Protein AF-0000000082276725 (afdb_homodimer)

Structure (mmCIF, N/CA/C/O backbone):
data_AF-0000000082276725-model_v1
#
loop_
_entity.id
_entity.type
_entity.pdbx_description
1 polymer 'Aldo/keto reductase'
#
loop_
_atom_site.group_PDB
_atom_site.id
_atom_site.type_s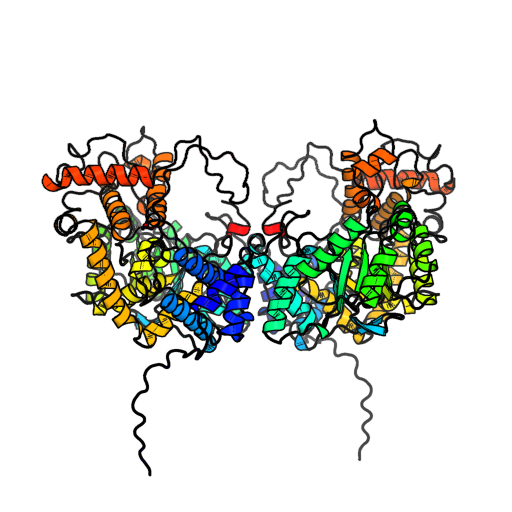ymbol
_atom_site.label_atom_id
_atom_site.label_alt_id
_atom_site.label_comp_id
_atom_site.label_asym_id
_atom_site.label_entity_id
_atom_site.label_seq_id
_atom_site.pdbx_PDB_ins_code
_atom_site.Cartn_x
_atom_site.Cartn_y
_atom_site.Cartn_z
_atom_site.occupancy
_atom_site.B_iso_or_equiv
_atom_site.auth_seq_id
_atom_site.auth_comp_id
_atom_site.auth_asym_id
_atom_site.auth_atom_id
_atom_site.pdbx_PDB_model_num
ATOM 1 N N . MET A 1 1 ? 6.664 -48.375 39.188 1 20.88 1 MET A N 1
ATOM 2 C CA . MET A 1 1 ? 7.383 -47.938 38 1 20.88 1 MET A CA 1
ATOM 3 C C . MET A 1 1 ? 6.457 -47.875 36.781 1 20.88 1 MET A C 1
ATOM 5 O O . MET A 1 1 ? 6.488 -48.781 35.938 1 20.88 1 MET A O 1
ATOM 9 N N . ALA A 1 2 ? 5.227 -47.5 36.938 1 23.36 2 ALA A N 1
ATOM 10 C CA . ALA A 1 2 ? 3.955 -47.844 36.312 1 23.36 2 ALA A CA 1
ATOM 11 C C . ALA A 1 2 ? 3.906 -47.344 34.875 1 23.36 2 ALA A C 1
ATOM 13 O O . ALA A 1 2 ? 4.137 -46.156 34.625 1 23.36 2 ALA A O 1
ATOM 14 N N . ASP A 1 3 ? 4.379 -48.094 33.844 1 21.98 3 ASP A N 1
ATOM 15 C CA . ASP A 1 3 ? 4.766 -48.031 32.438 1 21.98 3 ASP A CA 1
ATOM 16 C C . ASP A 1 3 ? 3.609 -47.531 31.578 1 21.98 3 ASP A C 1
ATOM 18 O O . ASP A 1 3 ? 2.744 -48.312 31.188 1 21.98 3 ASP A O 1
ATOM 22 N N . SER A 1 4 ? 2.773 -46.531 32.062 1 27.06 4 SER A N 1
ATOM 23 C CA . SER A 1 4 ? 1.475 -46.188 31.5 1 27.06 4 SER A CA 1
ATOM 24 C C . SER A 1 4 ? 1.601 -45.781 30.031 1 27.06 4 SER A C 1
ATOM 26 O O . SER A 1 4 ? 2.352 -44.844 29.703 1 27.06 4 SER A O 1
ATOM 28 N N . SER A 1 5 ? 1.504 -46.625 29.031 1 24.55 5 SER A N 1
ATOM 29 C CA . SER A 1 5 ? 1.634 -46.781 27.578 1 24.55 5 SER A CA 1
ATOM 30 C C . SER A 1 5 ? 0.781 -45.75 26.844 1 24.55 5 SER A C 1
ATOM 32 O O . SER A 1 5 ? -0.447 -45.75 26.953 1 24.55 5 SER A O 1
ATOM 34 N N . LEU A 1 6 ? 1.215 -44.438 26.703 1 26.31 6 LEU A N 1
ATOM 35 C CA . LEU A 1 6 ? 0.566 -43.25 26.141 1 26.31 6 LEU A CA 1
ATOM 36 C C . LEU A 1 6 ? 0.165 -43.5 24.688 1 26.31 6 LEU A C 1
ATOM 38 O O . LEU A 1 6 ? 1.023 -43.719 23.828 1 26.31 6 LEU A O 1
ATOM 42 N N . GLN A 1 7 ? -0.916 -44.25 24.406 1 28.16 7 GLN A N 1
ATOM 43 C CA . GLN A 1 7 ? -1.457 -44.562 23.094 1 28.16 7 GLN A CA 1
ATOM 44 C C . GLN A 1 7 ? -1.623 -43.281 22.25 1 28.16 7 GLN A C 1
ATOM 46 O O . GLN A 1 7 ? -2.059 -42.25 22.75 1 28.16 7 GLN A O 1
ATOM 51 N N . PRO A 1 8 ? -1.004 -43.094 21.016 1 29.62 8 PRO A N 1
ATOM 52 C CA . PRO A 1 8 ? -0.753 -41.906 20.203 1 29.62 8 PRO A CA 1
ATOM 53 C C . PRO A 1 8 ? -2.031 -41.125 19.859 1 29.62 8 PRO A C 1
ATOM 55 O O . PRO A 1 8 ? -2.984 -41.719 19.344 1 29.62 8 PRO A O 1
ATOM 58 N N . SER A 1 9 ? -2.545 -40.125 20.719 1 27.19 9 SER A N 1
ATOM 59 C CA . SER A 1 9 ? -3.748 -39.312 20.859 1 27.19 9 SER A CA 1
ATOM 60 C C . SER A 1 9 ? -4.09 -38.594 19.547 1 27.19 9 SER A C 1
ATOM 62 O O . SER A 1 9 ? -3.197 -38.25 18.781 1 27.19 9 SER A O 1
ATOM 64 N N . ASP A 1 10 ? -5.293 -38.812 18.875 1 29.75 10 ASP A N 1
ATOM 65 C CA . ASP A 1 10 ? -6.043 -38.219 17.766 1 29.75 10 ASP A CA 1
ATOM 66 C C . ASP A 1 10 ? -5.836 -36.719 17.672 1 29.75 10 ASP A C 1
ATOM 68 O O . ASP A 1 10 ? -5.902 -36.031 18.688 1 29.75 10 ASP A O 1
ATOM 72 N N . PRO A 1 11 ? -5.105 -36.188 16.781 1 32.94 11 PRO A N 1
ATOM 73 C CA . PRO A 1 11 ? -4.863 -34.75 16.781 1 32.94 11 PRO A CA 1
ATOM 74 C C . PRO A 1 11 ? -6.094 -33.938 17.203 1 32.94 11 PRO A C 1
ATOM 76 O O . PRO A 1 11 ? -7.207 -34.219 16.766 1 32.94 11 PRO A O 1
ATOM 79 N N . LYS A 1 12 ? -6.23 -33.344 18.375 1 32.31 12 LYS A N 1
ATOM 80 C CA . LYS A 1 12 ? -7.246 -32.656 19.141 1 32.31 12 LYS A CA 1
ATOM 81 C C . LYS A 1 12 ? -8.039 -31.688 18.266 1 32.31 12 LYS A C 1
ATOM 83 O O . LYS A 1 12 ? -7.504 -30.688 17.797 1 32.31 12 LYS A O 1
ATOM 88 N N . ARG A 1 13 ? -9.094 -32.156 17.297 1 37.78 13 ARG A N 1
ATOM 89 C CA . ARG A 1 13 ? -10.156 -31.297 16.797 1 37.78 13 ARG A CA 1
ATOM 90 C C . ARG A 1 13 ? -10.43 -30.156 17.766 1 37.78 13 ARG A C 1
ATOM 92 O O . ARG A 1 13 ? -10.594 -30.375 18.969 1 37.78 13 ARG A O 1
ATOM 99 N N . LEU A 1 14 ? -9.984 -29.016 17.406 1 42.53 14 LEU A N 1
ATOM 100 C CA . LEU A 1 14 ? -10.312 -27.844 18.219 1 42.53 14 LEU A CA 1
ATOM 101 C C . LEU A 1 14 ? -11.758 -27.906 18.703 1 42.53 14 LEU A C 1
ATOM 103 O O . LEU A 1 14 ? -12.688 -27.906 17.891 1 42.53 14 LEU A O 1
ATOM 107 N N . LYS A 1 15 ? -12.086 -28.734 19.594 1 42.56 15 LYS A N 1
ATOM 108 C CA . LYS A 1 15 ? -13.414 -28.734 20.203 1 42.56 15 LYS A CA 1
ATOM 109 C C . LYS A 1 15 ? -13.789 -27.328 20.688 1 42.56 15 LYS A C 1
ATOM 111 O O . LYS A 1 15 ? -13.211 -26.828 21.656 1 42.56 15 LYS A O 1
ATOM 116 N N . ILE A 1 16 ? -13.961 -26.328 19.734 1 52.94 16 ILE A N 1
ATOM 117 C CA . ILE A 1 16 ? -14.633 -25.156 20.281 1 52.94 16 ILE A CA 1
ATOM 118 C C . ILE A 1 16 ? -15.922 -25.578 20.984 1 52.94 16 ILE A C 1
ATOM 120 O O . ILE A 1 16 ? -16.906 -25.922 20.328 1 52.94 16 ILE A O 1
ATOM 124 N N . SER A 1 17 ? -15.867 -26.297 22.016 1 56.5 17 SER A N 1
ATOM 125 C CA . SER A 1 17 ? -16.969 -26.812 22.812 1 56.5 17 SER A CA 1
ATOM 126 C C . SER A 1 17 ? -18 -25.734 23.109 1 56.5 17 SER A C 1
ATOM 128 O O . SER A 1 17 ? -17.641 -24.625 23.531 1 56.5 17 SER A O 1
ATOM 130 N N . GLY A 1 18 ? -19.125 -25.875 22.578 1 69 18 GLY A N 1
ATOM 131 C CA . GLY A 1 18 ? -20.359 -25.234 23.016 1 69 18 GLY A CA 1
ATOM 132 C C . GLY A 1 18 ? -20.828 -24.141 22.078 1 69 18 GLY A C 1
ATOM 133 O O . GLY A 1 18 ? -21.922 -23.594 22.266 1 69 18 GLY A O 1
ATOM 134 N N . ILE A 1 19 ? -19.891 -23.797 21.031 1 84.25 19 ILE A N 1
ATOM 135 C CA . ILE A 1 19 ? -20.359 -22.75 20.141 1 84.25 19 ILE A CA 1
ATOM 136 C C . ILE A 1 19 ? -20.906 -23.359 18.859 1 84.25 19 ILE A C 1
ATOM 138 O O . ILE A 1 19 ? -20.234 -24.203 18.234 1 84.25 19 ILE A O 1
ATOM 142 N N . ASP A 1 20 ? -22.062 -23.109 18.516 1 94.12 20 ASP A N 1
ATOM 143 C CA . ASP A 1 20 ? -22.578 -23.422 17.203 1 94.12 20 ASP A CA 1
ATOM 144 C C . ASP A 1 20 ? -22 -22.5 16.141 1 94.12 20 ASP A C 1
ATOM 146 O O . ASP A 1 20 ? -22.438 -21.359 15.984 1 94.12 20 ASP A O 1
ATOM 150 N N . LEU A 1 21 ? -21.031 -23.016 15.344 1 96.06 21 LEU A N 1
ATOM 151 C CA . LEU A 1 21 ? -20.266 -22.203 14.406 1 96.06 21 LEU A CA 1
ATOM 152 C C . LEU A 1 21 ? -21.172 -21.625 13.32 1 96.06 21 LEU A C 1
ATOM 154 O O . LEU A 1 21 ? -20.969 -20.516 12.836 1 96.06 21 LEU A O 1
ATOM 158 N N . VAL A 1 22 ? -22.156 -22.422 12.898 1 96.31 22 VAL A N 1
ATOM 159 C CA . VAL A 1 22 ? -23.031 -21.969 11.828 1 96.31 22 VAL A CA 1
ATOM 160 C C . VAL A 1 22 ? -23.891 -20.812 12.312 1 96.31 22 VAL A C 1
ATOM 162 O O . VAL A 1 22 ? -24.016 -19.797 11.625 1 96.31 22 VAL A O 1
ATOM 165 N N . ASP A 1 23 ? -24.391 -20.922 13.477 1 96.44 23 ASP A N 1
ATOM 166 C CA . ASP A 1 23 ? -25.188 -19.859 14.062 1 96.44 23 ASP A CA 1
ATOM 167 C C . ASP A 1 23 ? -24.344 -18.609 14.289 1 96.44 23 ASP A C 1
ATOM 169 O O . ASP A 1 23 ? -24.797 -17.484 14.062 1 96.44 23 ASP A O 1
ATOM 173 N N . LEU A 1 24 ? -23.188 -18.828 14.82 1 97.19 24 LEU A N 1
ATOM 174 C CA . LEU A 1 24 ? -22.281 -17.703 15.023 1 97.19 24 LEU A CA 1
ATOM 175 C C . LEU A 1 24 ? -22 -16.984 13.711 1 97.19 24 LEU A C 1
ATOM 177 O O . LEU A 1 24 ? -22.062 -15.758 13.648 1 97.19 24 LEU A O 1
ATOM 181 N N . ALA A 1 25 ? -21.672 -17.75 12.648 1 97.56 25 ALA A N 1
ATOM 182 C CA . ALA A 1 25 ? -21.359 -17.188 11.336 1 97.56 25 ALA A CA 1
ATOM 183 C C . ALA A 1 25 ? -22.547 -16.375 10.805 1 97.56 25 ALA A C 1
ATOM 185 O O . ALA A 1 25 ? -22.359 -15.258 10.312 1 97.56 25 ALA A O 1
ATOM 186 N N . LYS A 1 26 ? -23.75 -16.891 10.906 1 97.25 26 LYS A N 1
ATOM 187 C CA . LYS A 1 26 ? -24.953 -16.219 10.445 1 97.25 26 LYS A CA 1
ATOM 188 C C . LYS A 1 26 ? -25.172 -14.914 11.219 1 97.25 26 LYS A C 1
ATOM 190 O O . LYS A 1 26 ? -25.562 -13.898 10.633 1 97.25 26 LYS A O 1
ATOM 195 N N . ASN A 1 27 ? -24.906 -14.938 12.508 1 97.19 27 ASN A N 1
ATOM 196 C CA . ASN A 1 27 ? -25.047 -13.742 13.336 1 97.19 27 ASN A CA 1
ATOM 197 C C . ASN A 1 27 ? -24.031 -12.672 12.938 1 97.19 27 ASN A C 1
ATOM 199 O O . ASN A 1 27 ? -24.375 -11.492 12.883 1 97.19 27 ASN A O 1
ATOM 203 N N . CYS A 1 28 ? -22.797 -13.094 12.727 1 96.94 28 CYS A N 1
ATOM 204 C CA . CYS A 1 28 ? -21.75 -12.164 12.344 1 96.94 28 CYS A CA 1
ATOM 205 C C . CYS A 1 28 ? -22.078 -11.484 11.016 1 96.94 28 CYS A C 1
ATOM 207 O O . CYS A 1 28 ? -21.938 -10.266 10.883 1 96.94 28 CYS A O 1
ATOM 209 N N . VAL A 1 29 ? -22.531 -12.297 10.031 1 96.19 29 VAL A N 1
ATOM 210 C CA . VAL A 1 29 ? -22.875 -11.773 8.711 1 96.19 29 VAL A CA 1
ATOM 211 C C . VAL A 1 29 ? -24.109 -10.891 8.797 1 96.19 29 VAL A C 1
ATOM 213 O O . VAL A 1 29 ? -24.188 -9.844 8.148 1 96.19 29 VAL A O 1
ATOM 216 N N . GLY A 1 30 ? -25.078 -11.289 9.594 1 96 30 GLY A N 1
ATOM 217 C CA . GLY A 1 30 ? -26.281 -10.5 9.781 1 96 30 GLY A CA 1
ATOM 218 C C . GLY A 1 30 ? -26.016 -9.141 10.414 1 96 30 GLY A C 1
ATOM 219 O O . GLY A 1 30 ? -26.641 -8.148 10.039 1 96 30 GLY A O 1
ATOM 220 N N . ARG A 1 31 ? -25.094 -9.047 11.305 1 94.25 31 ARG A N 1
ATOM 221 C CA . ARG A 1 31 ? -24.781 -7.82 12.023 1 94.25 31 ARG A CA 1
ATOM 222 C C . ARG A 1 31 ? -23.969 -6.863 11.156 1 94.25 31 ARG A C 1
ATOM 224 O O . ARG A 1 31 ? -24.078 -5.645 11.297 1 94.25 31 ARG A O 1
ATOM 231 N N . HIS A 1 32 ? -23.141 -7.449 10.289 1 94.81 32 HIS A N 1
ATOM 232 C CA . HIS A 1 32 ? -22.219 -6.633 9.516 1 94.81 32 HIS A CA 1
ATOM 233 C C . HIS A 1 32 ? -22.234 -7.027 8.039 1 94.81 32 HIS A C 1
ATOM 235 O O . HIS A 1 32 ? -21.188 -7.324 7.465 1 94.81 32 HIS A O 1
ATOM 241 N N . PRO A 1 33 ? -23.375 -6.957 7.434 1 90.88 33 PRO A N 1
ATOM 242 C CA . PRO A 1 33 ? -23.484 -7.48 6.07 1 90.88 33 PRO A CA 1
ATOM 243 C C . PRO A 1 33 ? -22.578 -6.746 5.082 1 90.88 33 PRO A C 1
ATOM 245 O O . PRO A 1 33 ? -22.234 -7.293 4.031 1 90.88 33 PRO A O 1
ATOM 248 N N . ASP A 1 34 ? -22.125 -5.547 5.453 1 91.38 34 ASP A N 1
ATOM 249 C CA . ASP A 1 34 ? -21.391 -4.734 4.484 1 91.38 34 ASP A CA 1
ATOM 250 C C . ASP A 1 34 ? -19.953 -4.504 4.938 1 91.38 34 ASP A C 1
ATOM 252 O O . ASP A 1 34 ? -19.328 -3.521 4.543 1 91.38 34 ASP A O 1
ATOM 256 N N . SER A 1 35 ? -19.422 -5.414 5.773 1 93.38 35 SER A N 1
ATOM 257 C CA . SER A 1 35 ? -18.062 -5.281 6.258 1 93.38 35 SER A CA 1
ATOM 258 C C . SER A 1 35 ? -17.422 -6.645 6.484 1 93.38 35 SER A C 1
ATOM 260 O O . SER A 1 35 ? -17.625 -7.266 7.531 1 93.38 35 SER A O 1
ATOM 262 N N . ASP A 1 36 ? -16.5 -7.004 5.551 1 93.75 36 ASP A N 1
ATOM 263 C CA . ASP A 1 36 ? -15.805 -8.273 5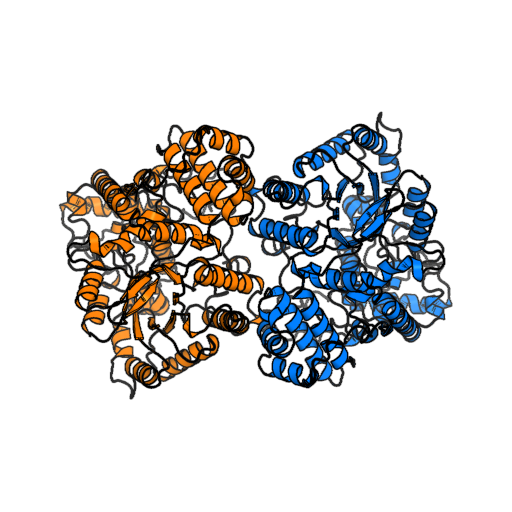.695 1 93.75 36 ASP A CA 1
ATOM 264 C C . ASP A 1 36 ? -14.914 -8.273 6.934 1 93.75 36 ASP A C 1
ATOM 266 O O . ASP A 1 36 ? -14.82 -9.281 7.637 1 93.75 36 ASP A O 1
ATOM 270 N N . ILE A 1 37 ? -14.32 -7.129 7.219 1 93.75 37 ILE A N 1
ATOM 271 C CA . ILE A 1 37 ? -13.414 -7.02 8.359 1 93.75 37 ILE A CA 1
ATOM 272 C C . ILE A 1 37 ? -14.195 -7.188 9.656 1 93.75 37 ILE A C 1
ATOM 274 O O . ILE A 1 37 ? -13.789 -7.934 10.547 1 93.75 37 ILE A O 1
ATOM 278 N N . GLU A 1 38 ? -15.375 -6.539 9.758 1 94.56 38 GLU A N 1
ATOM 279 C CA . GLU A 1 38 ? -16.156 -6.613 10.984 1 94.56 38 GLU A CA 1
ATOM 280 C C . GLU A 1 38 ? -16.781 -8 11.164 1 94.56 38 GLU A C 1
ATOM 282 O O . GLU A 1 38 ? -16.922 -8.484 12.289 1 94.56 38 GLU A O 1
ATOM 287 N N . ILE A 1 39 ? -17.141 -8.648 10.023 1 96.31 39 ILE A N 1
ATOM 288 C CA . ILE A 1 39 ? -17.578 -10.031 10.086 1 96.31 39 ILE A CA 1
ATOM 289 C C . ILE A 1 39 ? -16.469 -10.906 10.688 1 96.31 39 ILE A C 1
ATOM 291 O O . ILE A 1 39 ? -16.719 -11.68 11.609 1 96.31 39 ILE A O 1
ATOM 295 N N . ALA A 1 40 ? -15.25 -10.719 10.18 1 96.75 40 ALA A N 1
ATOM 296 C CA . ALA A 1 40 ? -14.109 -11.5 10.648 1 96.75 40 ALA A CA 1
ATOM 297 C C . ALA A 1 40 ? -13.844 -11.258 12.133 1 96.75 40 ALA A C 1
ATOM 299 O O . ALA A 1 40 ? -13.641 -12.195 12.898 1 96.75 40 ALA A O 1
ATOM 300 N N . LEU A 1 41 ? -13.875 -9.969 12.555 1 95.12 41 LEU A N 1
ATOM 301 C CA . LEU A 1 41 ? -13.594 -9.609 13.945 1 95.12 41 LEU A CA 1
ATOM 302 C C . LEU A 1 41 ? -14.633 -10.219 14.883 1 95.12 41 LEU A C 1
ATOM 304 O O . LEU A 1 41 ? -14.281 -10.789 15.914 1 95.12 41 LEU A O 1
ATOM 308 N N . ALA A 1 42 ? -15.93 -10.117 14.523 1 95.62 42 ALA A N 1
ATOM 309 C CA . ALA A 1 42 ? -17 -10.703 15.328 1 95.62 42 ALA A CA 1
ATOM 310 C C . ALA A 1 42 ? -16.844 -12.219 15.422 1 95.62 42 ALA A C 1
ATOM 312 O O . ALA A 1 42 ? -17.078 -12.805 16.484 1 95.62 42 ALA A O 1
ATOM 313 N N . PHE A 1 43 ? -16.438 -12.891 14.32 1 96.62 43 PHE A N 1
ATOM 314 C CA . PHE A 1 43 ? -16.312 -14.344 14.234 1 96.62 43 PHE A CA 1
ATOM 315 C C . PHE A 1 43 ? -15.117 -14.828 15.047 1 96.62 43 PHE A C 1
ATOM 317 O O . PHE A 1 43 ? -15.234 -15.75 15.852 1 96.62 43 PHE A O 1
ATOM 324 N N . VAL A 1 44 ? -13.945 -14.141 14.93 1 95.94 44 VAL A N 1
ATOM 325 C CA . VAL A 1 44 ? -12.727 -14.633 15.555 1 95.94 44 VAL A CA 1
ATOM 326 C C . VAL A 1 44 ? -12.734 -14.305 17.047 1 95.94 44 VAL A C 1
ATOM 328 O O . VAL A 1 44 ? -12.172 -15.047 17.859 1 95.94 44 VAL A O 1
ATOM 331 N N . LYS A 1 45 ? -13.398 -13.227 17.422 1 93.06 45 LYS A N 1
ATOM 332 C CA . LYS A 1 45 ? -13.516 -12.891 18.844 1 93.06 45 LYS A CA 1
ATOM 333 C C . LYS A 1 45 ? -14.094 -14.062 19.641 1 93.06 45 LYS A C 1
ATOM 335 O O . LYS A 1 45 ? -13.719 -14.281 20.781 1 93.06 45 LYS A O 1
ATOM 340 N N . GLU A 1 46 ? -15.008 -14.836 19.016 1 94.19 46 GLU A N 1
ATOM 341 C CA . GLU A 1 46 ? -15.703 -15.93 19.688 1 94.19 46 GLU A CA 1
ATOM 342 C C . GLU A 1 46 ? -15.008 -17.266 19.438 1 94.19 46 GLU A C 1
ATOM 344 O O . GLU A 1 46 ? -15.273 -18.25 20.125 1 94.19 46 GLU A O 1
ATOM 349 N N . THR A 1 47 ? -14.102 -17.328 18.469 1 94.94 47 THR A N 1
ATOM 350 C CA . THR A 1 47 ? -13.516 -18.625 18.109 1 94.94 47 THR A CA 1
ATOM 351 C C . THR A 1 47 ? -12.016 -18.625 18.375 1 94.94 47 THR A C 1
ATOM 353 O O . THR A 1 47 ? -11.508 -19.484 19.094 1 94.94 47 THR A O 1
ATOM 356 N N . VAL A 1 48 ? -11.258 -17.609 17.797 1 94.31 48 VAL A N 1
ATOM 357 C CA . VAL A 1 48 ? -9.82 -17.469 17.938 1 94.31 48 VAL A CA 1
ATOM 358 C C . VAL A 1 48 ? -9.477 -16 18.234 1 94.31 48 VAL A C 1
ATOM 360 O O . VAL A 1 48 ? -8.875 -15.32 17.406 1 94.31 48 VAL A O 1
ATOM 363 N N . PRO A 1 49 ? -9.719 -15.586 19.453 1 91.44 49 PRO A N 1
ATOM 364 C CA . PRO A 1 49 ? -9.594 -14.164 19.797 1 91.44 49 PRO A CA 1
ATOM 365 C C . PRO A 1 49 ? -8.219 -13.594 19.469 1 91.44 49 PRO A C 1
ATOM 367 O O . PRO A 1 49 ? -8.109 -12.422 19.109 1 91.44 49 PRO A O 1
ATOM 370 N N . GLN A 1 50 ? -7.199 -14.391 19.484 1 90.62 50 GLN A N 1
ATOM 371 C CA . GLN A 1 50 ? -5.844 -13.922 19.219 1 90.62 50 GLN A CA 1
ATOM 372 C C . GLN A 1 50 ? -5.684 -13.5 17.766 1 90.62 50 GLN A C 1
ATOM 374 O O . GLN A 1 50 ? -4.77 -12.75 17.422 1 90.62 50 GLN A O 1
ATOM 379 N N . PHE A 1 51 ? -6.59 -13.961 16.906 1 94 51 PHE A N 1
ATOM 380 C CA . PHE A 1 51 ? -6.484 -13.672 15.484 1 94 51 PHE A CA 1
ATOM 381 C C . PHE A 1 51 ? -6.945 -12.258 15.172 1 94 51 PHE A C 1
ATOM 383 O O . PHE A 1 51 ? -6.684 -11.734 14.086 1 94 51 PHE A O 1
ATOM 390 N N . ALA A 1 52 ? -7.594 -11.539 16.109 1 92.38 52 ALA A N 1
ATOM 391 C CA . ALA A 1 52 ? -8.117 -10.188 15.922 1 92.38 52 ALA A CA 1
ATOM 392 C C . ALA A 1 52 ? -6.98 -9.188 15.703 1 92.38 52 ALA A C 1
ATOM 394 O O . ALA A 1 52 ? -7.191 -8.109 15.148 1 92.38 52 ALA A O 1
ATOM 395 N N . LYS A 1 53 ? -5.785 -9.578 16.125 1 89.31 53 LYS A N 1
ATOM 396 C CA . LYS A 1 53 ? -4.648 -8.664 16.016 1 89.31 53 LYS A CA 1
ATOM 397 C C . LYS A 1 53 ? -3.979 -8.773 14.656 1 89.31 53 LYS A C 1
ATOM 399 O O . LYS A 1 53 ? -3.059 -8.008 14.352 1 89.31 53 LYS A O 1
ATOM 404 N N . GLU A 1 54 ? -4.426 -9.703 13.859 1 91.44 54 GLU A N 1
ATOM 405 C CA . GLU A 1 54 ? -3.783 -9.938 12.57 1 91.44 54 GLU A CA 1
ATOM 406 C C . GLU A 1 54 ? -4.105 -8.828 11.578 1 91.44 54 GLU A C 1
ATOM 408 O O . GLU A 1 54 ? -4.941 -7.965 11.852 1 91.44 54 GLU A O 1
ATOM 413 N N . SER A 1 55 ? -3.414 -8.836 10.492 1 90.88 55 SER A N 1
ATOM 414 C CA . SER A 1 55 ? -3.568 -7.789 9.492 1 90.88 55 SER A CA 1
ATOM 415 C C . SER A 1 55 ? -4.988 -7.766 8.93 1 90.88 55 SER A C 1
ATOM 417 O O . SER A 1 55 ? -5.668 -8.797 8.906 1 90.88 55 SER A O 1
ATOM 419 N N . ASN A 1 56 ? -5.43 -6.637 8.414 1 90.62 56 ASN A N 1
ATOM 420 C CA . ASN A 1 56 ? -6.754 -6.512 7.812 1 90.62 56 ASN A CA 1
ATOM 421 C C . ASN A 1 56 ? -6.867 -7.332 6.531 1 90.62 56 ASN A C 1
ATOM 423 O O . ASN A 1 56 ? -7.957 -7.773 6.168 1 90.62 56 ASN A O 1
ATOM 427 N N . ASP A 1 57 ? -5.727 -7.613 5.852 1 90.81 57 ASP A N 1
ATOM 428 C CA . ASP A 1 57 ? -5.75 -8.539 4.723 1 90.81 57 ASP A CA 1
ATOM 429 C C . ASP A 1 57 ? -6.273 -9.906 5.145 1 90.81 57 ASP A C 1
ATOM 431 O O . ASP A 1 57 ? -7.109 -10.5 4.453 1 90.81 57 ASP A O 1
ATOM 435 N N . ARG A 1 58 ? -5.773 -10.336 6.25 1 93.69 58 ARG A N 1
ATOM 436 C CA . ARG A 1 58 ? -6.184 -11.641 6.762 1 93.69 58 ARG A CA 1
ATOM 437 C C . ARG A 1 58 ? -7.637 -11.609 7.223 1 93.69 58 ARG A C 1
ATOM 439 O O . ARG A 1 58 ? -8.398 -12.539 6.941 1 93.69 58 ARG A O 1
ATOM 446 N N . LEU A 1 59 ? -7.984 -10.547 7.898 1 94.19 59 LEU A N 1
ATOM 447 C CA . LEU A 1 59 ? -9.352 -10.43 8.391 1 94.19 59 LEU A CA 1
ATOM 448 C C . LEU A 1 59 ? -10.352 -10.391 7.238 1 94.19 59 LEU A C 1
ATOM 450 O O . LEU A 1 59 ? -11.414 -11.008 7.309 1 94.19 59 LEU A O 1
ATOM 454 N N . VAL A 1 60 ? -10 -9.719 6.184 1 93 60 VAL A N 1
ATOM 455 C CA . VAL A 1 60 ? -10.875 -9.648 5.016 1 93 60 VAL A CA 1
ATOM 456 C C . VAL A 1 60 ? -11.07 -11.047 4.434 1 93 60 VAL A C 1
ATOM 458 O O . VAL A 1 60 ? -12.188 -11.422 4.074 1 93 60 VAL A O 1
ATOM 461 N N . LYS A 1 61 ? -9.953 -11.82 4.32 1 92.75 61 LYS A N 1
ATOM 462 C CA . LYS A 1 61 ? -10.047 -13.172 3.787 1 92.75 61 LYS A CA 1
ATOM 463 C C . LYS A 1 61 ? -11 -14.031 4.625 1 92.75 61 LYS A C 1
ATOM 465 O O . LYS A 1 61 ? -11.844 -14.742 4.082 1 92.75 61 LYS A O 1
ATOM 470 N N . VAL A 1 62 ? -10.891 -13.922 5.938 1 94.94 62 VAL A N 1
ATOM 471 C CA . VAL A 1 62 ? -11.742 -14.68 6.844 1 94.94 62 VAL A CA 1
ATOM 472 C C . VAL A 1 62 ? -13.188 -14.211 6.695 1 94.94 62 VAL A C 1
ATOM 474 O O . VAL A 1 62 ? -14.102 -15.031 6.555 1 94.94 62 VAL A O 1
ATOM 477 N N . GLY A 1 63 ? -13.398 -12.891 6.738 1 94.75 63 GLY A N 1
ATOM 478 C CA . GLY A 1 63 ? -14.734 -12.352 6.605 1 94.75 63 GLY A CA 1
ATOM 479 C C . GLY A 1 63 ? -15.422 -12.758 5.312 1 94.75 63 GLY A C 1
ATOM 480 O O . GLY A 1 63 ? -16.594 -13.125 5.312 1 94.75 63 GLY A O 1
ATOM 481 N N . ARG A 1 64 ? -14.734 -12.773 4.211 1 91.38 64 ARG A N 1
ATOM 482 C CA . ARG A 1 64 ? -15.266 -13.141 2.906 1 91.38 64 ARG A CA 1
ATOM 483 C C . ARG A 1 64 ? -15.664 -14.617 2.877 1 91.38 64 ARG A C 1
ATOM 485 O O . ARG A 1 64 ? -16.688 -14.977 2.303 1 91.38 64 ARG A O 1
ATOM 492 N N . ASN A 1 65 ? -14.734 -15.391 3.389 1 92.62 65 ASN A N 1
ATOM 493 C CA . ASN A 1 65 ? -15.047 -16.812 3.422 1 92.62 65 ASN A CA 1
ATOM 494 C C . ASN A 1 65 ? -16.297 -17.094 4.246 1 92.62 65 ASN A C 1
ATOM 496 O O . ASN A 1 65 ? -17.188 -17.812 3.799 1 92.62 65 ASN A O 1
ATOM 500 N N . VAL A 1 66 ? -16.391 -16.5 5.473 1 94.75 66 VAL A N 1
ATOM 501 C CA . VAL A 1 66 ? -17.547 -16.688 6.348 1 94.75 66 VAL A CA 1
ATOM 502 C C . VAL A 1 66 ? -18.812 -16.188 5.652 1 94.75 66 VAL A C 1
ATOM 504 O O . VAL A 1 66 ? -19.844 -16.875 5.641 1 94.75 66 VAL A O 1
ATOM 507 N N . LYS A 1 67 ? -18.703 -15.062 5.09 1 92.81 67 LYS A N 1
ATOM 508 C CA . LYS A 1 67 ? -19.828 -14.453 4.395 1 92.81 67 LYS A CA 1
ATOM 509 C C . LYS A 1 67 ? -20.297 -15.328 3.232 1 92.81 67 LYS A C 1
ATOM 511 O O . LYS A 1 67 ? -21.5 -15.547 3.055 1 92.81 67 LYS A O 1
ATOM 516 N N . SER A 1 68 ? -19.344 -15.859 2.453 1 88.38 68 SER A N 1
ATOM 517 C CA . SER A 1 68 ? -19.672 -16.703 1.303 1 88.38 68 SER A CA 1
ATOM 518 C C . SER A 1 68 ? -20.375 -17.984 1.734 1 88.38 68 SER A C 1
ATOM 520 O O . SER A 1 68 ? -21.312 -18.422 1.085 1 88.38 68 SER A O 1
ATOM 522 N N . LEU A 1 69 ? -19.953 -18.531 2.783 1 92.19 69 LEU A N 1
ATOM 523 C CA . LEU A 1 69 ? -20.531 -19.766 3.291 1 92.19 69 LEU A CA 1
ATOM 524 C C . LEU A 1 69 ? -21.969 -19.531 3.744 1 92.19 69 LEU A C 1
ATOM 526 O O . LEU A 1 69 ? -22.859 -20.328 3.438 1 92.19 69 LEU A O 1
ATOM 530 N N . VAL A 1 70 ? -22.156 -18.422 4.43 1 93.56 70 VAL A N 1
ATOM 531 C CA . VAL A 1 70 ? -23.484 -18.109 4.941 1 93.56 70 VAL A CA 1
ATOM 532 C C . VAL A 1 70 ? -24.422 -17.797 3.779 1 93.56 70 VAL A C 1
ATOM 534 O O . VAL A 1 70 ? -25.578 -18.266 3.764 1 93.56 70 VAL A O 1
ATOM 537 N N . ARG A 1 71 ? -23.969 -17.094 2.809 1 88.25 71 ARG A N 1
ATOM 538 C CA . ARG A 1 71 ? -24.781 -16.75 1.649 1 88.25 71 ARG A CA 1
ATOM 539 C C . ARG A 1 71 ? -25.156 -17.984 0.847 1 88.25 71 ARG A C 1
ATOM 541 O O . ARG A 1 71 ? -26.297 -18.125 0.4 1 88.25 71 ARG A O 1
ATOM 548 N N . ASN A 1 72 ? -24.203 -18.828 0.623 1 86.38 72 ASN A N 1
ATOM 549 C CA . ASN A 1 72 ? -24.453 -20.062 -0.113 1 86.38 72 ASN A CA 1
ATOM 550 C C . ASN A 1 72 ? -25.453 -20.953 0.622 1 86.38 72 ASN A C 1
ATOM 552 O O . ASN A 1 72 ? -26.281 -21.609 -0.007 1 86.38 72 ASN A O 1
ATOM 556 N N . ASP A 1 73 ? -25.297 -21 1.854 1 87.69 73 ASP A N 1
ATOM 557 C CA . ASP A 1 73 ? -26.172 -21.828 2.67 1 87.69 73 ASP A CA 1
ATOM 558 C C . ASP A 1 73 ? -27.609 -21.312 2.605 1 87.69 73 ASP A C 1
ATOM 560 O O . ASP A 1 73 ? -28.562 -22.094 2.703 1 87.69 73 ASP A O 1
ATOM 564 N N . ALA A 1 74 ? -27.734 -20.047 2.412 1 86.19 74 ALA A N 1
ATOM 565 C CA . ALA A 1 74 ? -29.047 -19.422 2.391 1 86.19 74 ALA A CA 1
ATOM 566 C C . ALA A 1 74 ? -29.672 -19.5 1.002 1 86.19 74 ALA A C 1
ATOM 568 O O . ALA A 1 74 ? -30.891 -19.297 0.846 1 86.19 74 ALA A O 1
ATOM 569 N N . ASP A 1 75 ? -28.938 -19.812 -0.018 1 83.56 75 ASP A N 1
ATOM 570 C CA . ASP A 1 75 ? -29.422 -19.828 -1.394 1 83.56 75 ASP A CA 1
ATOM 571 C C . ASP A 1 75 ? -30.047 -21.188 -1.737 1 83.56 75 ASP A C 1
ATOM 573 O O . ASP A 1 75 ? -29.344 -22.188 -1.855 1 83.56 75 ASP A O 1
ATOM 577 N N . PRO A 1 76 ? -31.297 -21.203 -1.992 1 80.38 76 PRO A N 1
ATOM 578 C CA . PRO A 1 76 ? -31.953 -22.484 -2.307 1 80.38 76 PRO A CA 1
ATOM 579 C C . PRO A 1 76 ? -31.516 -23.047 -3.656 1 80.38 76 PRO A C 1
ATOM 581 O O . PRO A 1 76 ? -31.578 -24.266 -3.871 1 80.38 76 PRO A O 1
ATOM 584 N N . ASP A 1 77 ? -31.047 -22.25 -4.484 1 77.94 77 ASP A N 1
ATOM 585 C CA . ASP A 1 77 ? -30.609 -22.688 -5.812 1 77.94 77 ASP A CA 1
ATOM 586 C C . ASP A 1 77 ? -29.094 -22.859 -5.863 1 77.94 77 ASP A C 1
ATOM 588 O O . ASP A 1 77 ? -28.531 -23.109 -6.93 1 77.94 77 ASP A O 1
ATOM 592 N N . GLY A 1 78 ? -28.578 -22.797 -4.641 1 79 78 GLY A N 1
ATOM 593 C CA . GLY A 1 78 ? -27.125 -22.875 -4.59 1 79 78 GLY A CA 1
ATOM 594 C C . GLY A 1 78 ? -26.625 -24.297 -4.453 1 79 78 GLY A C 1
ATOM 595 O O . GLY A 1 78 ? -27.406 -25.25 -4.414 1 79 78 GLY A O 1
ATOM 596 N N . ILE A 1 79 ? -25.266 -24.453 -4.574 1 84.94 79 ILE A N 1
ATOM 597 C CA . ILE A 1 79 ? -24.609 -25.719 -4.324 1 84.94 79 ILE A CA 1
ATOM 598 C C . ILE A 1 79 ? -24.516 -25.969 -2.818 1 84.94 79 ILE A C 1
ATOM 600 O O . ILE A 1 79 ? -24.234 -25.047 -2.049 1 84.94 79 ILE A O 1
ATOM 604 N N . VAL A 1 80 ? -24.875 -27.078 -2.436 1 84.5 80 VAL A N 1
ATOM 605 C CA . VAL A 1 80 ? -24.828 -27.422 -1.017 1 84.5 80 VAL A CA 1
ATOM 606 C C . VAL A 1 80 ? -23.375 -27.641 -0.59 1 84.5 80 VAL A C 1
ATOM 608 O O . VAL A 1 80 ? -22.672 -28.484 -1.155 1 84.5 80 VAL A O 1
ATOM 611 N N . LEU A 1 81 ? -22.938 -26.812 0.326 1 89.31 81 LEU A N 1
ATOM 612 C CA . LEU A 1 81 ? -21.625 -26.969 0.937 1 89.31 81 LEU A CA 1
ATOM 613 C C . LEU A 1 81 ? -21.734 -27.438 2.383 1 89.31 81 LEU A C 1
ATOM 615 O O . LEU A 1 81 ? -22.734 -27.125 3.059 1 89.31 81 LEU A O 1
ATOM 619 N N . PRO A 1 82 ? -20.797 -28.234 2.797 1 92.56 82 PRO A N 1
ATOM 620 C CA . PRO A 1 82 ? -20.766 -28.547 4.23 1 92.56 82 PRO A CA 1
ATOM 621 C C . PRO A 1 82 ? -20.266 -27.375 5.066 1 92.56 82 PRO A C 1
ATOM 623 O O . PRO A 1 82 ? -19.094 -27.359 5.484 1 92.56 82 PRO A O 1
ATOM 626 N N . ILE A 1 83 ? -21.141 -26.562 5.43 1 93.94 83 ILE A N 1
ATOM 627 C CA . ILE A 1 83 ? -20.797 -25.266 6 1 93.94 83 ILE A CA 1
ATOM 628 C C . ILE A 1 83 ? -20.125 -25.469 7.355 1 93.94 83 ILE A C 1
ATOM 630 O O . ILE A 1 83 ? -19.141 -24.781 7.676 1 93.94 83 ILE A O 1
ATOM 634 N N . HIS A 1 84 ? -20.609 -26.359 8.156 1 94.38 84 HIS A N 1
ATOM 635 C CA . HIS A 1 84 ? -20.016 -26.578 9.477 1 94.38 84 HIS A CA 1
ATOM 636 C C . HIS A 1 84 ? -18.547 -26.984 9.359 1 94.38 84 HIS A C 1
ATOM 638 O O . HIS A 1 84 ? -17.688 -26.422 10.039 1 94.38 84 HIS A O 1
ATOM 644 N N . ALA A 1 85 ? -18.312 -27.906 8.516 1 94.06 85 ALA A N 1
ATOM 645 C CA . ALA A 1 85 ? -16.953 -28.391 8.32 1 94.06 85 ALA A CA 1
ATOM 646 C C . ALA A 1 85 ? -16.047 -27.297 7.746 1 94.06 85 ALA A C 1
ATOM 648 O O . ALA A 1 85 ? -14.875 -27.188 8.102 1 94.06 85 ALA A O 1
ATOM 649 N N . ALA A 1 86 ? -16.609 -26.547 6.801 1 94.81 86 ALA A N 1
ATOM 650 C CA . ALA A 1 86 ? -15.852 -25.453 6.199 1 94.81 86 ALA A CA 1
ATOM 651 C C . ALA A 1 86 ? -15.453 -24.422 7.246 1 94.81 86 ALA A C 1
ATOM 653 O O . ALA A 1 86 ? -14.336 -23.906 7.223 1 94.81 86 ALA A O 1
ATOM 654 N N . LEU A 1 87 ? -16.328 -24.109 8.148 1 96.44 87 LEU A N 1
ATOM 655 C CA . LEU A 1 87 ? -16.062 -23.156 9.203 1 96.44 87 LEU A CA 1
ATOM 656 C C . LEU A 1 87 ? -15.031 -23.703 10.188 1 96.44 87 LEU A C 1
ATOM 658 O O . LEU A 1 87 ? -14.211 -22.953 10.719 1 96.44 87 LEU A O 1
ATOM 662 N N . GLU A 1 88 ? -15.109 -25 10.43 1 95.38 88 GLU A N 1
ATOM 663 C CA . GLU A 1 88 ? -14.102 -25.625 11.281 1 95.38 88 GLU A CA 1
ATOM 664 C C . GLU A 1 88 ? -12.703 -25.484 10.672 1 95.38 88 GLU A C 1
ATOM 666 O O . GLU A 1 88 ? -11.734 -25.234 11.391 1 95.38 88 GLU A O 1
ATOM 671 N N . LEU A 1 89 ? -12.617 -25.672 9.383 1 95.12 89 LEU A N 1
ATOM 672 C CA . LEU A 1 89 ? -11.344 -25.484 8.688 1 95.12 89 LEU A CA 1
ATOM 673 C C . LEU A 1 89 ? -10.844 -24.062 8.828 1 95.12 89 LEU A C 1
ATOM 675 O O . LEU A 1 89 ? -9.648 -23.828 9.008 1 95.12 89 LEU A O 1
ATOM 679 N N . GLN A 1 90 ? -11.797 -23.094 8.766 1 95.44 90 GLN A N 1
ATOM 680 C CA . GLN A 1 90 ? -11.445 -21.688 8.914 1 95.44 90 GLN A CA 1
ATOM 681 C C . GLN A 1 90 ? -10.898 -21.391 10.305 1 95.44 90 GLN A C 1
ATOM 683 O O . GLN A 1 90 ? -9.898 -20.688 10.453 1 95.44 90 GLN A O 1
ATOM 688 N N . VAL A 1 91 ? -11.555 -21.922 11.305 1 96.38 91 VAL A N 1
ATOM 689 C CA . VAL A 1 91 ? -11.125 -21.719 12.688 1 96.38 91 VAL A CA 1
ATOM 690 C C . VAL A 1 91 ? -9.75 -22.344 12.891 1 96.38 91 VAL A C 1
ATOM 692 O O . VAL A 1 91 ? -8.875 -21.734 13.516 1 96.38 91 VAL A O 1
ATOM 695 N N . GLN A 1 92 ? -9.539 -23.516 12.344 1 94.12 92 GLN A N 1
ATOM 696 C CA . GLN A 1 92 ? -8.242 -24.188 12.43 1 94.12 92 GLN A CA 1
ATOM 697 C C . GLN A 1 92 ? -7.145 -23.344 11.781 1 94.12 92 GLN A C 1
ATOM 699 O O . GLN A 1 92 ? -6.051 -23.203 12.328 1 94.12 92 GLN A O 1
ATOM 704 N N . GLU A 1 93 ? -7.422 -22.844 10.648 1 94.62 93 GLU A N 1
ATOM 705 C CA . GLU A 1 93 ? -6.469 -21.984 9.938 1 94.62 93 GLU A CA 1
ATOM 706 C C . GLU A 1 93 ? -6.098 -20.766 10.766 1 94.62 93 GLU A C 1
ATOM 708 O O . GLU A 1 93 ? -4.922 -20.422 10.875 1 94.62 93 GLU A O 1
ATOM 713 N N . CYS A 1 94 ? -7.125 -20.094 11.344 1 95.06 94 CYS A N 1
ATOM 714 C CA . CYS A 1 94 ? -6.891 -18.922 12.18 1 95.06 94 CYS A CA 1
ATOM 715 C C . CYS A 1 94 ? -6.027 -19.266 13.383 1 95.06 94 CYS A C 1
ATOM 717 O O . CYS A 1 94 ? -5.145 -18.5 13.766 1 95.06 94 CYS A O 1
ATOM 719 N N . HIS A 1 95 ? -6.273 -20.406 13.953 1 94 95 HIS A N 1
ATOM 720 C CA . HIS A 1 95 ? -5.496 -20.859 15.109 1 94 95 HIS A CA 1
ATOM 721 C C . HIS A 1 95 ? -4.035 -21.078 14.734 1 94 95 HIS A C 1
ATOM 723 O O . HIS A 1 95 ? -3.133 -20.625 15.438 1 94 95 HIS A O 1
ATOM 729 N N . LEU A 1 96 ? -3.807 -21.766 13.641 1 93.06 96 LEU A N 1
ATOM 730 C CA . LEU A 1 96 ? -2.453 -22.078 13.195 1 93.06 96 LEU A CA 1
ATOM 731 C C . LEU A 1 96 ? -1.693 -20.797 12.844 1 93.06 96 LEU A C 1
ATOM 733 O O . LEU A 1 96 ? -0.505 -20.688 13.141 1 93.06 96 LEU A O 1
ATOM 737 N N . LEU A 1 97 ? -2.363 -19.875 12.25 1 93.5 97 LEU A N 1
ATOM 738 C CA . LEU A 1 97 ? -1.731 -18.625 11.828 1 93.5 97 LEU A CA 1
ATOM 739 C C . LEU A 1 97 ? -1.436 -17.734 13.023 1 93.5 97 LEU A C 1
ATOM 741 O O . LEU A 1 97 ? -0.513 -16.906 12.977 1 93.5 97 LEU A O 1
ATOM 745 N N . SER A 1 98 ? -2.244 -17.844 14.07 1 90.19 98 SER A N 1
ATOM 746 C CA . SER A 1 98 ? -2.006 -17.062 15.281 1 90.19 98 SER A CA 1
ATOM 747 C C . SER A 1 98 ? -0.775 -17.562 16.031 1 90.19 98 SER A C 1
ATOM 749 O O . SER A 1 98 ? -0.177 -16.828 16.812 1 90.19 98 SER A O 1
ATOM 751 N N . GLU A 1 99 ? -0.365 -18.766 15.797 1 83.62 99 GLU A N 1
ATOM 752 C CA . GLU A 1 99 ? 0.845 -19.375 16.359 1 83.62 99 GLU A CA 1
ATOM 753 C C . GLU A 1 99 ? 1.9 -19.594 15.273 1 83.62 99 GLU A C 1
ATOM 755 O O . GLU A 1 99 ? 2.461 -20.688 15.156 1 83.62 99 GLU A O 1
ATOM 760 N N . SER A 1 100 ? 2.086 -18.562 14.562 1 71.5 100 SER A N 1
ATOM 761 C CA . SER A 1 100 ? 2.832 -18.688 13.312 1 71.5 100 SER A CA 1
ATOM 762 C C . SER A 1 100 ? 4.266 -19.141 13.562 1 71.5 100 SER A C 1
ATOM 764 O O . SER A 1 100 ? 4.879 -19.781 12.711 1 71.5 100 SER A O 1
ATOM 766 N N . ALA A 1 101 ? 4.742 -18.828 14.672 1 73.94 101 ALA A N 1
ATOM 767 C CA . ALA A 1 101 ? 6.117 -19.219 14.977 1 73.94 101 ALA A CA 1
ATOM 768 C C . ALA A 1 101 ? 6.297 -20.734 14.867 1 73.94 101 ALA A C 1
ATOM 770 O O . ALA A 1 101 ? 7.406 -21.219 14.641 1 73.94 101 ALA A O 1
ATOM 771 N N . SER A 1 102 ? 5.246 -21.391 14.852 1 79.12 102 SER A N 1
ATOM 772 C CA . SER A 1 102 ? 5.324 -22.844 14.836 1 79.12 102 SER A CA 1
ATOM 773 C C . SER A 1 102 ? 5.102 -23.391 13.43 1 79.12 102 SER A C 1
ATOM 775 O O . SER A 1 102 ? 5.363 -24.562 13.172 1 79.12 102 SER A O 1
ATOM 777 N N . LEU A 1 103 ? 4.695 -22.578 12.531 1 88.88 103 LEU A N 1
ATOM 778 C CA . LEU A 1 103 ? 4.43 -23.031 11.172 1 88.88 103 LEU A CA 1
ATOM 779 C C . LEU A 1 103 ? 5.711 -23.062 10.344 1 88.88 103 LEU A C 1
ATOM 781 O O . LEU A 1 103 ? 6.316 -22.031 10.094 1 88.88 103 LEU A O 1
ATOM 785 N N . LYS A 1 104 ? 6.168 -24.266 10.031 1 89.06 104 LYS A N 1
ATOM 786 C CA . LYS A 1 104 ? 7.359 -24.391 9.195 1 89.06 104 LYS A CA 1
ATOM 787 C C . LYS A 1 104 ? 7.082 -25.25 7.969 1 89.06 104 LYS A C 1
ATOM 789 O O . LYS A 1 104 ? 6.395 -26.266 8.055 1 89.06 104 LYS A O 1
ATOM 794 N N . VAL A 1 105 ? 7.574 -24.828 6.922 1 96.5 105 VAL A N 1
ATOM 795 C CA . VAL A 1 105 ? 7.441 -25.547 5.66 1 96.5 105 VAL A CA 1
ATOM 796 C C . VAL A 1 105 ? 8.5 -26.656 5.582 1 96.5 105 VAL A C 1
ATOM 798 O O . VAL A 1 105 ? 9.688 -26.391 5.777 1 96.5 105 VAL A O 1
ATOM 801 N N . PRO A 1 106 ? 8.062 -27.859 5.328 1 97.44 106 PRO A N 1
ATOM 802 C CA . PRO A 1 106 ? 9.023 -28.953 5.234 1 97.44 106 PRO A CA 1
ATOM 803 C C . PRO A 1 106 ? 9.969 -28.812 4.047 1 97.44 106 PRO A C 1
ATOM 805 O O . PRO A 1 106 ? 9.664 -28.094 3.092 1 97.44 106 PRO A O 1
ATOM 808 N N . LYS A 1 107 ? 11.117 -29.484 4.211 1 97.94 107 LYS A N 1
ATOM 809 C CA . LYS A 1 107 ? 12.094 -29.531 3.133 1 97.94 107 LYS A CA 1
ATOM 810 C C . LYS A 1 107 ? 12.281 -30.969 2.625 1 97.94 107 LYS A C 1
ATOM 812 O O . LYS A 1 107 ? 12.031 -31.922 3.352 1 97.94 107 LYS A O 1
ATOM 817 N N . VAL A 1 108 ? 12.617 -31.062 1.374 1 98.25 108 VAL A N 1
ATOM 818 C CA . VAL A 1 108 ? 12.898 -32.375 0.756 1 98.25 108 VAL A CA 1
ATOM 819 C C . VAL A 1 108 ? 14.195 -32.281 -0.045 1 98.25 108 VAL A C 1
ATOM 821 O O . VAL A 1 108 ? 14.656 -31.188 -0.38 1 98.25 108 VAL A O 1
ATOM 824 N N . ARG A 1 109 ? 14.75 -33.469 -0.323 1 98.5 109 ARG A N 1
ATOM 825 C CA . ARG A 1 109 ? 15.938 -33.5 -1.168 1 98.5 109 ARG A CA 1
ATOM 826 C C . ARG A 1 109 ? 15.602 -33.125 -2.607 1 98.5 109 ARG A C 1
ATOM 828 O O . ARG A 1 109 ? 14.711 -33.719 -3.217 1 98.5 109 ARG A O 1
ATOM 835 N N . PHE A 1 110 ? 16.422 -32.188 -3.146 1 98.62 110 PHE A N 1
ATOM 836 C CA . PHE A 1 110 ? 16.141 -31.672 -4.484 1 98.62 110 PHE A CA 1
ATOM 837 C C . PHE A 1 110 ? 16.953 -32.406 -5.527 1 98.62 110 PHE A C 1
ATOM 839 O O . PHE A 1 110 ? 17.875 -31.844 -6.125 1 98.62 110 PHE A O 1
ATOM 846 N N . GLY A 1 111 ? 16.547 -33.656 -5.762 1 98.38 111 GLY A N 1
ATOM 847 C CA . GLY A 1 111 ? 17.219 -34.5 -6.73 1 98.38 111 GLY A CA 1
ATOM 848 C C . GLY A 1 111 ? 18.719 -34.594 -6.488 1 98.38 111 GLY A C 1
ATOM 849 O O . GLY A 1 111 ? 19.156 -34.656 -5.344 1 98.38 111 GLY A O 1
ATOM 850 N N . LYS A 1 112 ? 19.422 -34.656 -7.566 1 98.5 112 LYS A N 1
ATOM 851 C CA . LYS A 1 112 ? 20.859 -34.906 -7.512 1 98.5 112 LYS A CA 1
ATOM 852 C C . LYS A 1 112 ? 21.625 -33.688 -7 1 98.5 112 LYS A C 1
ATOM 854 O O . LYS A 1 112 ? 22.812 -33.781 -6.695 1 98.5 112 LYS A O 1
ATOM 859 N N . THR A 1 113 ? 20.969 -32.531 -6.832 1 98.38 113 THR A N 1
ATOM 860 C CA . THR A 1 113 ? 21.625 -31.344 -6.27 1 98.38 113 THR A CA 1
ATOM 861 C C . THR A 1 113 ? 21.906 -31.531 -4.777 1 98.38 113 THR A C 1
ATOM 863 O O . THR A 1 113 ? 22.766 -30.875 -4.211 1 98.38 113 THR A O 1
ATOM 866 N N . ASN A 1 114 ? 21.047 -32.25 -4.148 1 98.44 114 ASN A N 1
ATOM 867 C CA . ASN A 1 114 ? 21.109 -32.562 -2.729 1 98.44 114 ASN A CA 1
ATOM 868 C C . ASN A 1 114 ? 20.797 -31.359 -1.864 1 98.44 114 ASN A C 1
ATOM 870 O O . ASN A 1 114 ? 20.984 -31.391 -0.647 1 98.44 114 ASN A O 1
ATOM 874 N N . ILE A 1 115 ? 20.312 -30.328 -2.416 1 98.44 115 ILE A N 1
ATOM 875 C CA . ILE A 1 115 ? 19.844 -29.172 -1.662 1 98.44 115 ILE A CA 1
ATOM 876 C C . ILE A 1 115 ? 18.609 -29.562 -0.833 1 98.44 115 ILE A C 1
ATOM 878 O O . ILE A 1 115 ? 17.734 -30.281 -1.313 1 98.44 115 ILE A O 1
ATOM 882 N N . GLU A 1 116 ? 18.594 -29.156 0.461 1 98.44 116 GLU A N 1
ATOM 883 C CA . GLU A 1 116 ? 17.375 -29.25 1.245 1 98.44 116 GLU A CA 1
ATOM 884 C C . GLU A 1 116 ? 16.359 -28.188 0.827 1 98.44 116 GLU A C 1
ATOM 886 O O . GLU A 1 116 ? 16.375 -27.078 1.354 1 98.44 116 GLU A O 1
ATOM 891 N N . MET A 1 117 ? 15.477 -28.594 -0.046 1 98.69 117 MET A N 1
ATOM 892 C CA . MET A 1 117 ? 14.578 -27.672 -0.734 1 98.69 117 MET A CA 1
ATOM 893 C C . MET A 1 117 ? 13.242 -27.578 -0.01 1 98.69 117 MET A C 1
ATOM 895 O O . MET A 1 117 ? 12.57 -28.578 0.215 1 98.69 117 MET A O 1
ATOM 899 N N . PRO A 1 118 ? 12.891 -26.281 0.446 1 98.69 118 PRO A N 1
ATOM 900 C CA . PRO A 1 118 ? 11.508 -26.172 0.929 1 98.69 118 PRO A CA 1
ATOM 901 C C . PRO A 1 118 ? 10.484 -26.562 -0.131 1 98.69 118 PRO A C 1
ATOM 903 O O . PRO A 1 118 ? 10.664 -26.25 -1.312 1 98.69 118 PRO A O 1
ATOM 906 N N . ILE A 1 119 ? 9.367 -27.156 0.225 1 98.62 119 ILE A N 1
ATOM 907 C CA . ILE A 1 119 ? 8.406 -27.672 -0.74 1 98.62 119 ILE A CA 1
ATOM 908 C C . ILE A 1 119 ? 7.598 -26.531 -1.34 1 98.62 119 ILE A C 1
ATOM 910 O O . ILE A 1 119 ? 6.785 -26.734 -2.242 1 98.62 119 ILE A O 1
ATOM 914 N N . ILE A 1 120 ? 7.844 -25.312 -0.825 1 98.56 120 ILE A N 1
ATOM 915 C CA . ILE A 1 120 ? 7.305 -24.094 -1.408 1 98.56 120 ILE A CA 1
ATOM 916 C C . ILE A 1 120 ? 8.445 -23.172 -1.813 1 98.56 120 ILE A C 1
ATOM 918 O O . ILE A 1 120 ? 9.406 -22.984 -1.058 1 98.56 120 ILE A O 1
ATOM 922 N N . THR A 1 121 ? 8.391 -22.641 -3.012 1 98.56 121 THR A N 1
ATOM 923 C CA . THR A 1 121 ? 9.305 -21.641 -3.527 1 98.56 121 THR A CA 1
ATOM 924 C C . THR A 1 121 ? 8.625 -20.281 -3.629 1 98.56 121 THR A C 1
ATOM 926 O O . THR A 1 121 ? 7.469 -20.188 -4.055 1 98.56 121 THR A O 1
ATOM 929 N N . LEU A 1 122 ? 9.344 -19.25 -3.135 1 98.44 122 LEU A N 1
ATOM 930 C CA . LEU A 1 122 ? 8.82 -17.906 -3.344 1 98.44 122 LEU A CA 1
ATOM 931 C C . LEU A 1 122 ? 9.18 -17.391 -4.738 1 98.44 122 LEU A C 1
ATOM 933 O O . LEU A 1 122 ? 10.336 -17.094 -5.016 1 98.44 122 LEU A O 1
ATOM 937 N N . GLY A 1 123 ? 8.172 -17.281 -5.617 1 98.06 123 GLY A N 1
ATOM 938 C CA . GLY A 1 123 ? 8.359 -16.688 -6.93 1 98.06 123 GLY A CA 1
ATOM 939 C C . GLY A 1 123 ? 8.258 -15.172 -6.906 1 98.06 123 GLY A C 1
ATOM 940 O O . GLY A 1 123 ? 7.297 -14.617 -6.367 1 98.06 123 GLY A O 1
ATOM 941 N N . CYS A 1 124 ? 9.156 -14.484 -7.566 1 97.25 124 CYS A N 1
ATOM 942 C CA . CYS A 1 124 ? 9.273 -13.047 -7.348 1 97.25 124 CYS A CA 1
ATOM 943 C C . CYS A 1 124 ? 8.914 -12.273 -8.609 1 97.25 124 CYS A C 1
ATOM 945 O O . CYS A 1 124 ? 9.328 -11.125 -8.773 1 97.25 124 CYS A O 1
ATOM 947 N N . MET A 1 125 ? 8.141 -12.852 -9.484 1 93.06 125 MET A N 1
ATOM 948 C CA . MET A 1 125 ? 7.707 -12.172 -10.711 1 93.06 125 MET A CA 1
ATOM 949 C C . MET A 1 125 ? 6.801 -10.992 -10.383 1 93.06 125 MET A C 1
ATOM 951 O O . MET A 1 125 ? 6.859 -9.953 -11.047 1 93.06 125 MET A O 1
ATOM 955 N N . ARG A 1 126 ? 6.074 -11.117 -9.32 1 88.12 126 ARG A N 1
ATOM 956 C CA . ARG A 1 126 ? 5.02 -10.156 -9 1 88.12 126 ARG A CA 1
ATOM 957 C C . ARG A 1 126 ? 5.598 -8.898 -8.375 1 88.12 126 ARG A C 1
ATOM 959 O O . ARG A 1 126 ? 4.895 -7.895 -8.211 1 88.12 126 ARG A O 1
ATOM 966 N N . PHE A 1 127 ? 6.832 -8.805 -8.102 1 90.56 127 PHE A N 1
ATOM 967 C CA . PHE A 1 127 ? 7.398 -7.652 -7.41 1 90.56 127 PHE A CA 1
ATOM 968 C C . PHE A 1 127 ? 7.691 -6.523 -8.398 1 90.56 127 PHE A C 1
ATOM 970 O O . PHE A 1 127 ? 7.734 -5.355 -8.016 1 90.56 127 PHE A O 1
ATOM 977 N N . GLN A 1 128 ? 7.891 -6.848 -9.617 1 87.56 128 GLN A N 1
ATOM 978 C CA . GLN A 1 128 ? 8.32 -5.852 -10.594 1 87.56 128 GLN A CA 1
ATOM 979 C C . GLN A 1 128 ? 7.254 -4.777 -10.789 1 87.56 128 GLN A C 1
ATOM 981 O O . GLN A 1 128 ? 6.059 -5.062 -10.719 1 87.56 128 GLN A O 1
ATOM 986 N N . GLN A 1 129 ? 7.727 -3.561 -11.023 1 82.94 129 GLN A N 1
ATOM 987 C CA . GLN A 1 129 ? 6.855 -2.398 -11.156 1 82.94 129 GLN A CA 1
ATOM 988 C C . GLN A 1 129 ? 6.234 -2.328 -12.547 1 82.94 129 GLN A C 1
ATOM 990 O O . GLN A 1 129 ? 5.055 -2.002 -12.688 1 82.94 129 GLN A O 1
ATOM 995 N N . ARG A 1 130 ? 7.004 -2.518 -13.555 1 79.19 130 ARG A N 1
ATOM 996 C CA . ARG A 1 130 ? 6.629 -2.449 -14.961 1 79.19 130 ARG A CA 1
ATOM 997 C C . ARG A 1 130 ? 7.371 -3.498 -15.781 1 79.19 130 ARG A C 1
ATOM 999 O O . ARG A 1 130 ? 8.5 -3.867 -15.453 1 79.19 130 ARG A O 1
ATOM 1006 N N . TRP A 1 131 ? 6.582 -3.934 -16.75 1 77.44 131 TRP A N 1
ATOM 1007 C CA . TRP A 1 131 ? 7.273 -4.848 -17.641 1 77.44 131 TRP A CA 1
ATOM 1008 C C . TRP A 1 131 ? 8.312 -4.105 -18.484 1 77.44 131 TRP A C 1
ATOM 1010 O O . TRP A 1 131 ? 8.211 -2.895 -18.688 1 77.44 131 TRP A O 1
ATOM 1020 N N . GLY A 1 132 ? 9.195 -4.734 -18.828 1 74.75 132 GLY A N 1
ATOM 1021 C CA . GLY A 1 132 ? 10.258 -4.129 -19.609 1 74.75 132 GLY A CA 1
ATOM 1022 C C . GLY A 1 132 ? 11.383 -3.555 -18.766 1 74.75 132 GLY A C 1
ATOM 1023 O O . GLY A 1 132 ? 11.328 -3.621 -17.531 1 74.75 132 GLY A O 1
ATOM 1024 N N . ASP A 1 133 ? 12.414 -3.119 -19.328 1 75.88 133 ASP A N 1
ATOM 1025 C CA . ASP A 1 133 ? 13.602 -2.631 -18.641 1 75.88 133 ASP A CA 1
ATOM 1026 C C . ASP A 1 133 ? 13.539 -1.119 -18.438 1 75.88 133 ASP A C 1
ATOM 1028 O O . ASP A 1 133 ? 14.508 -0.41 -18.719 1 75.88 133 ASP A O 1
ATOM 1032 N N . THR A 1 134 ? 12.367 -0.688 -17.828 1 83 134 THR A N 1
ATOM 1033 C CA . THR A 1 134 ? 12.18 0.752 -17.672 1 83 134 THR A CA 1
ATOM 1034 C C . THR A 1 134 ? 12.562 1.205 -16.266 1 83 134 THR A C 1
ATOM 1036 O O . THR A 1 134 ? 12.875 2.379 -16.062 1 83 134 THR A O 1
ATOM 1039 N N . VAL A 1 135 ? 12.516 0.292 -15.383 1 89.44 135 VAL A N 1
ATOM 1040 C CA . VAL A 1 135 ? 12.938 0.587 -14.016 1 89.44 135 VAL A CA 1
ATOM 1041 C C . VAL A 1 135 ? 14.359 0.076 -13.797 1 89.44 135 VAL A C 1
ATOM 1043 O O . VAL A 1 135 ? 14.578 -1.132 -13.68 1 89.44 135 VAL A O 1
ATOM 1046 N N . GLN A 1 136 ? 15.266 1.005 -13.758 1 89.12 136 GLN A N 1
ATOM 1047 C CA . GLN A 1 136 ? 16.672 0.602 -13.75 1 89.12 136 GLN A CA 1
ATOM 1048 C C . GLN A 1 136 ? 17.344 0.97 -12.43 1 89.12 136 GLN A C 1
ATOM 1050 O O . GLN A 1 136 ? 18.438 0.492 -12.125 1 89.12 136 GLN A O 1
ATOM 1055 N N . THR A 1 137 ? 16.625 1.818 -11.656 1 92.19 137 THR A N 1
ATOM 1056 C CA . THR A 1 137 ? 17.172 2.252 -10.383 1 92.19 137 THR A CA 1
ATOM 1057 C C . THR A 1 137 ? 16.141 2.168 -9.273 1 92.19 137 THR A C 1
ATOM 1059 O O . THR A 1 137 ? 14.93 2.166 -9.547 1 92.19 137 THR A O 1
ATOM 1062 N N . MET A 1 138 ? 16.547 2.166 -8.062 1 92.38 138 MET A N 1
ATOM 1063 C CA . MET A 1 138 ? 15.648 2.021 -6.922 1 92.38 138 MET A CA 1
ATOM 1064 C C . MET A 1 138 ? 14.812 3.279 -6.727 1 92.38 138 MET A C 1
ATOM 1066 O O . MET A 1 138 ? 13.734 3.229 -6.125 1 92.38 138 MET A O 1
ATOM 1070 N N . ASN A 1 139 ? 15.266 4.449 -7.188 1 90.69 139 ASN A N 1
ATOM 1071 C CA . ASN A 1 139 ? 14.492 5.68 -7.059 1 90.69 139 ASN A CA 1
ATOM 1072 C C . ASN A 1 139 ? 13.242 5.645 -7.93 1 90.69 139 ASN A C 1
ATOM 1074 O O . ASN A 1 139 ? 12.336 6.461 -7.75 1 90.69 139 ASN A O 1
ATOM 1078 N N . GLN A 1 140 ? 13.227 4.641 -8.812 1 88.69 140 GLN A N 1
ATOM 1079 C CA . GLN A 1 140 ? 12.047 4.473 -9.664 1 88.69 140 GLN A CA 1
ATOM 1080 C C . GLN A 1 140 ? 11.078 3.461 -9.062 1 88.69 140 GLN A C 1
ATOM 1082 O O . GLN A 1 140 ? 9.992 3.242 -9.602 1 88.69 140 GLN A O 1
ATOM 1087 N N . VAL A 1 141 ? 11.516 2.836 -7.969 1 90.25 141 VAL A N 1
ATOM 1088 C CA . VAL A 1 141 ? 10.695 1.847 -7.277 1 90.25 141 VAL A CA 1
ATOM 1089 C C . VAL A 1 141 ? 9.93 2.518 -6.141 1 90.25 141 VAL A C 1
ATOM 1091 O O . VAL A 1 141 ? 10.508 3.24 -5.332 1 90.25 141 VAL A O 1
ATOM 1094 N N . TYR A 1 142 ? 8.688 2.287 -6.098 1 85.12 142 TYR A N 1
ATOM 1095 C CA . TYR A 1 142 ? 7.906 2.83 -4.992 1 85.12 142 TYR A CA 1
ATOM 1096 C C . TYR A 1 142 ? 8.336 2.209 -3.666 1 85.12 142 TYR A C 1
ATOM 1098 O O . TYR A 1 142 ? 8.453 0.987 -3.555 1 85.12 142 TYR A O 1
ATOM 1106 N N . SER A 1 143 ? 8.484 3.031 -2.631 1 85.69 143 SER A N 1
ATOM 1107 C CA . SER A 1 143 ? 9.047 2.566 -1.365 1 85.69 143 SER A CA 1
ATOM 1108 C C . SER A 1 143 ? 8.109 1.581 -0.674 1 85.69 143 SER A C 1
ATOM 1110 O O . SER A 1 143 ? 8.562 0.658 0.005 1 85.69 143 SER A O 1
ATOM 1112 N N . ASP A 1 144 ? 6.824 1.826 -0.833 1 85.12 144 ASP A N 1
ATOM 1113 C CA . ASP A 1 144 ? 5.875 0.911 -0.207 1 85.12 144 ASP A CA 1
ATOM 1114 C C . ASP A 1 144 ? 5.93 -0.468 -0.86 1 85.12 144 ASP A C 1
ATOM 1116 O O . ASP A 1 144 ? 5.742 -1.485 -0.19 1 85.12 144 ASP A O 1
ATOM 1120 N N . CYS A 1 145 ? 6.148 -0.48 -2.176 1 89.75 145 CYS A N 1
ATOM 1121 C CA . CYS A 1 145 ? 6.328 -1.757 -2.859 1 89.75 145 CYS A CA 1
ATOM 1122 C C . CYS A 1 145 ? 7.578 -2.473 -2.363 1 89.75 145 CYS A C 1
ATOM 1124 O O . CYS A 1 145 ? 7.562 -3.689 -2.164 1 89.75 145 CYS A O 1
ATOM 1126 N N . GLN A 1 146 ? 8.609 -1.675 -2.162 1 93.12 146 GLN A N 1
ATOM 1127 C CA . GLN A 1 146 ? 9.844 -2.254 -1.646 1 93.12 146 GLN A CA 1
ATOM 1128 C C . GLN A 1 146 ? 9.664 -2.764 -0.22 1 93.12 146 GLN A C 1
ATOM 1130 O O . GLN A 1 146 ? 10.18 -3.826 0.137 1 93.12 146 GLN A O 1
ATOM 1135 N N . ASP A 1 147 ? 8.906 -2.012 0.59 1 92.25 147 ASP A N 1
ATOM 1136 C CA . ASP A 1 147 ? 8.602 -2.445 1.949 1 92.25 147 ASP A CA 1
ATOM 1137 C C . ASP A 1 147 ? 7.789 -3.74 1.941 1 92.25 147 ASP A C 1
ATOM 1139 O O . ASP A 1 147 ? 8.031 -4.637 2.754 1 92.25 147 ASP A O 1
ATOM 1143 N N . ASN A 1 148 ? 6.852 -3.721 1.088 1 92.56 148 ASN A N 1
ATOM 1144 C CA . ASN A 1 148 ? 6.035 -4.922 0.95 1 92.56 148 ASN A CA 1
ATOM 1145 C C . ASN A 1 148 ? 6.883 -6.133 0.577 1 92.56 148 ASN A C 1
ATOM 1147 O O . ASN A 1 148 ? 6.695 -7.223 1.127 1 92.56 148 ASN A O 1
ATOM 1151 N N . LEU A 1 149 ? 7.777 -5.973 -0.358 1 96.19 149 LEU A N 1
ATOM 1152 C CA . LEU A 1 149 ? 8.664 -7.055 -0.777 1 96.19 149 LEU A CA 1
ATOM 1153 C C . LEU A 1 149 ? 9.508 -7.551 0.394 1 96.19 149 LEU A C 1
ATOM 1155 O O . LEU A 1 149 ? 9.625 -8.758 0.61 1 96.19 149 LEU A O 1
ATOM 1159 N N . VAL A 1 150 ? 10.078 -6.664 1.141 1 96 150 VAL A N 1
ATOM 1160 C CA . VAL A 1 150 ? 10.898 -7.027 2.295 1 96 150 VAL A CA 1
ATOM 1161 C C . VAL A 1 150 ? 10.047 -7.789 3.311 1 96 150 VAL A C 1
ATOM 1163 O O . VAL A 1 150 ? 10.492 -8.781 3.881 1 96 150 VAL A O 1
ATOM 1166 N N . ALA A 1 151 ? 8.82 -7.312 3.502 1 94.62 151 ALA A N 1
ATOM 1167 C CA . ALA A 1 151 ? 7.906 -7.98 4.426 1 94.62 151 ALA A CA 1
ATOM 1168 C C . ALA A 1 151 ? 7.598 -9.398 3.963 1 94.62 151 ALA A C 1
ATOM 1170 O O . ALA A 1 151 ? 7.527 -10.328 4.773 1 94.62 151 ALA A O 1
ATOM 1171 N N . ILE A 1 152 ? 7.387 -9.594 2.697 1 96.5 152 ILE A N 1
ATOM 1172 C CA . ILE A 1 152 ? 7.117 -10.906 2.135 1 96.5 152 ILE A CA 1
ATOM 1173 C C . ILE A 1 152 ? 8.32 -11.82 2.352 1 96.5 152 ILE A C 1
ATOM 1175 O O . ILE A 1 152 ? 8.172 -12.977 2.752 1 96.5 152 ILE A O 1
ATOM 1179 N N . LEU A 1 153 ? 9.547 -11.289 2.094 1 97.19 153 LEU A N 1
ATOM 1180 C CA . LEU A 1 153 ? 10.766 -12.07 2.287 1 97.19 153 LEU A CA 1
ATOM 1181 C C . LEU A 1 153 ? 10.898 -12.508 3.74 1 97.19 153 LEU A C 1
ATOM 1183 O O . LEU A 1 153 ? 11.203 -13.672 4.02 1 97.19 153 LEU A O 1
ATOM 1187 N N . ARG A 1 154 ? 10.688 -11.586 4.66 1 95.25 154 ARG A N 1
ATOM 1188 C CA . ARG A 1 154 ? 10.781 -11.906 6.078 1 95.25 154 ARG A CA 1
ATOM 1189 C C . ARG A 1 154 ? 9.781 -12.992 6.465 1 95.25 154 ARG A C 1
ATOM 1191 O O . ARG A 1 154 ? 10.133 -13.953 7.148 1 95.25 154 ARG A O 1
ATOM 1198 N N . ARG A 1 155 ? 8.531 -12.82 5.969 1 95 155 ARG A N 1
ATOM 1199 C CA . ARG A 1 155 ? 7.492 -13.797 6.266 1 95 155 ARG A CA 1
ATOM 1200 C C . ARG A 1 155 ? 7.852 -15.172 5.707 1 95 155 ARG A C 1
ATOM 1202 O O . ARG A 1 155 ? 7.73 -16.188 6.402 1 95 155 ARG A O 1
ATOM 1209 N N . ALA A 1 156 ? 8.289 -15.203 4.52 1 96.81 156 ALA A N 1
ATOM 1210 C CA . ALA A 1 156 ? 8.633 -16.453 3.85 1 96.81 156 ALA A CA 1
ATOM 1211 C C . ALA A 1 156 ? 9.812 -17.141 4.531 1 96.81 156 ALA A C 1
ATOM 1213 O O . ALA A 1 156 ? 9.727 -18.297 4.926 1 96.81 156 ALA A O 1
ATOM 1214 N N . ILE A 1 157 ? 10.938 -16.375 4.781 1 96.88 157 ILE A N 1
ATOM 1215 C CA . ILE A 1 157 ? 12.211 -16.969 5.191 1 96.88 157 ILE A CA 1
ATOM 1216 C C . ILE A 1 157 ? 12.219 -17.188 6.703 1 96.88 157 ILE A C 1
ATOM 1218 O O . ILE A 1 157 ? 12.484 -18.297 7.18 1 96.88 157 ILE A O 1
ATOM 1222 N N . LEU A 1 158 ? 11.867 -16.141 7.449 1 94.75 158 LEU A N 1
ATOM 1223 C CA . LEU A 1 158 ? 12.031 -16.188 8.898 1 94.75 158 LEU A CA 1
ATOM 1224 C C . LEU A 1 158 ? 10.859 -16.922 9.547 1 94.75 158 LEU A C 1
ATOM 1226 O O . LEU A 1 158 ? 11.055 -17.734 10.453 1 94.75 158 LEU A O 1
ATOM 1230 N N . ASP A 1 159 ? 9.648 -16.672 9.078 1 94.25 159 ASP A N 1
ATOM 1231 C CA . ASP A 1 159 ? 8.484 -17.25 9.734 1 94.25 159 ASP A CA 1
ATOM 1232 C C . ASP A 1 159 ? 8.234 -18.672 9.234 1 94.25 159 ASP A C 1
ATOM 1234 O O . ASP A 1 159 ? 7.938 -19.578 10.031 1 94.25 159 ASP A O 1
ATOM 1238 N N . PHE A 1 160 ? 8.352 -18.922 7.914 1 96.5 160 PHE A N 1
ATOM 1239 C CA . PHE A 1 160 ? 7.863 -20.172 7.367 1 96.5 160 PHE A CA 1
ATOM 1240 C C . PHE A 1 160 ? 9.023 -21.062 6.91 1 96.5 160 PHE A C 1
ATOM 1242 O O . PHE A 1 160 ? 8.836 -22.234 6.617 1 96.5 160 PHE A O 1
ATOM 1249 N N . GLY A 1 161 ? 10.242 -20.531 6.797 1 96 161 GLY A N 1
ATOM 1250 C CA . GLY A 1 161 ? 11.398 -21.312 6.363 1 96 161 GLY A CA 1
ATOM 1251 C C . GLY A 1 161 ? 11.461 -21.484 4.855 1 96 161 GLY A C 1
ATOM 1252 O O . GLY A 1 161 ? 12.148 -22.391 4.363 1 96 161 GLY A O 1
ATOM 1253 N N . ILE A 1 162 ? 10.727 -20.703 4.141 1 97.94 162 ILE A N 1
ATOM 1254 C CA . ILE A 1 162 ? 10.789 -20.688 2.684 1 97.94 162 ILE A CA 1
ATOM 1255 C C . ILE A 1 162 ? 11.977 -19.844 2.217 1 97.94 162 ILE A C 1
ATOM 1257 O O . ILE A 1 162 ? 11.82 -18.656 1.927 1 97.94 162 ILE A O 1
ATOM 1261 N N . ASN A 1 163 ? 13.109 -20.5 2.088 1 98.25 163 ASN A N 1
ATOM 1262 C CA . ASN A 1 163 ? 14.305 -19.719 1.793 1 98.25 163 ASN A CA 1
ATOM 1263 C C . ASN A 1 163 ? 14.766 -19.922 0.354 1 98.25 163 ASN A C 1
ATOM 1265 O O . ASN A 1 163 ? 15.898 -19.578 0.003 1 98.25 163 ASN A O 1
ATOM 1269 N N . HIS A 1 164 ? 13.977 -20.625 -0.476 1 98.81 164 HIS A N 1
ATOM 1270 C CA . HIS A 1 164 ? 14.219 -20.641 -1.914 1 98.81 164 HIS A CA 1
ATOM 1271 C C . HIS A 1 164 ? 13.539 -19.469 -2.602 1 98.81 164 HIS A C 1
ATOM 1273 O O . HIS A 1 164 ? 12.312 -19.422 -2.717 1 98.81 164 HIS A O 1
ATOM 1279 N N . ILE A 1 165 ? 14.344 -18.484 -3.025 1 98.75 165 ILE A N 1
ATOM 1280 C CA . ILE A 1 165 ? 13.891 -17.266 -3.68 1 98.75 165 ILE A CA 1
ATOM 1281 C C . ILE A 1 165 ? 14.156 -17.359 -5.18 1 98.75 165 ILE A C 1
ATOM 1283 O O . ILE A 1 165 ? 15.312 -17.438 -5.609 1 98.75 165 ILE A O 1
ATOM 1287 N N . GLU A 1 166 ? 13.094 -17.312 -5.977 1 98.69 166 GLU A N 1
ATOM 1288 C CA . GLU A 1 166 ? 13.211 -17.516 -7.418 1 98.69 166 GLU A CA 1
ATOM 1289 C C . GLU A 1 166 ? 12.812 -16.25 -8.188 1 98.69 166 GLU A C 1
ATOM 1291 O O . GLU A 1 166 ? 11.727 -15.703 -7.965 1 98.69 166 GLU A O 1
ATOM 1296 N N . THR A 1 167 ? 13.648 -15.742 -9.008 1 98.31 167 THR A N 1
ATOM 1297 C CA . THR A 1 167 ? 13.391 -14.586 -9.875 1 98.31 167 THR A CA 1
ATOM 1298 C C . THR A 1 167 ? 13.945 -14.828 -11.273 1 98.31 167 THR A C 1
ATOM 1300 O O . THR A 1 167 ? 14.203 -15.977 -11.656 1 98.31 167 THR A O 1
ATOM 1303 N N . ALA A 1 168 ? 13.914 -13.758 -12.148 1 97.56 168 ALA A N 1
ATOM 1304 C CA . ALA A 1 168 ? 14.43 -13.836 -13.516 1 97.56 168 ALA A CA 1
ATOM 1305 C C . ALA A 1 168 ? 14.82 -12.453 -14.031 1 97.56 168 ALA A C 1
ATOM 1307 O O . ALA A 1 168 ? 14.242 -11.445 -13.625 1 97.56 168 ALA A O 1
ATOM 1308 N N . ARG A 1 169 ? 15.758 -12.5 -14.914 1 96.06 169 ARG A N 1
ATOM 1309 C CA . ARG A 1 169 ? 16.109 -11.266 -15.609 1 96.06 169 ARG A CA 1
ATOM 1310 C C . ARG A 1 169 ? 14.898 -10.672 -16.328 1 96.06 169 ARG A C 1
ATOM 1312 O O . ARG A 1 169 ? 14.75 -9.453 -16.391 1 96.06 169 ARG A O 1
ATOM 1319 N N . GLY A 1 170 ? 14.023 -11.555 -16.75 1 93.25 170 GLY A N 1
ATOM 1320 C CA . GLY A 1 170 ? 12.867 -11.117 -17.5 1 93.25 170 GLY A CA 1
ATOM 1321 C C . GLY A 1 170 ? 11.734 -10.609 -16.625 1 93.25 170 GLY A C 1
ATOM 1322 O O . GLY A 1 170 ? 10.703 -10.156 -17.125 1 93.25 170 GLY A O 1
ATOM 1323 N N . TYR A 1 171 ? 11.953 -10.594 -15.305 1 93.38 171 TYR A N 1
ATOM 1324 C CA . TYR A 1 171 ? 10.922 -10.141 -14.375 1 93.38 171 TYR A CA 1
ATOM 1325 C C . TYR A 1 171 ? 11.086 -8.664 -14.055 1 93.38 171 TYR A C 1
ATOM 1327 O O . TYR A 1 171 ? 11.07 -8.266 -12.891 1 93.38 171 TYR A O 1
ATOM 1335 N N . GLY A 1 172 ? 11.359 -7.797 -15.055 1 92.44 172 GLY A N 1
ATOM 1336 C CA . GLY A 1 172 ? 11.492 -6.367 -14.836 1 92.44 172 GLY A CA 1
ATOM 1337 C C . GLY A 1 172 ? 12.531 -6.016 -13.789 1 92.44 172 GLY A C 1
ATOM 1338 O O . GLY A 1 172 ? 13.68 -6.453 -13.883 1 92.44 172 GLY A O 1
ATOM 1339 N N . CYS A 1 173 ? 12.047 -5.301 -12.773 1 94.31 173 CYS A N 1
ATOM 1340 C CA . CYS A 1 173 ? 13 -4.816 -11.781 1 94.31 173 CYS A CA 1
ATOM 1341 C C . CYS A 1 173 ? 13.078 -5.766 -10.594 1 94.31 173 CYS A C 1
ATOM 1343 O O . CYS A 1 173 ? 13.617 -5.41 -9.539 1 94.31 173 CYS A O 1
ATOM 1345 N N . SER A 1 174 ? 12.523 -6.965 -10.727 1 96 174 SER A N 1
ATOM 1346 C CA . SER A 1 174 ? 12.492 -7.914 -9.617 1 96 174 SER A CA 1
ATOM 1347 C C . SER A 1 174 ? 13.891 -8.164 -9.062 1 96 174 SER A C 1
ATOM 1349 O O . SER A 1 174 ? 14.102 -8.117 -7.848 1 96 174 SER A O 1
ATOM 1351 N N . GLU A 1 175 ? 14.867 -8.383 -9.938 1 97.69 175 GLU A N 1
ATOM 1352 C CA . GLU A 1 175 ? 16.234 -8.625 -9.484 1 97.69 175 GLU A CA 1
ATOM 1353 C C . GLU A 1 175 ? 16.781 -7.414 -8.734 1 97.69 175 GLU A C 1
ATOM 1355 O O . GLU A 1 175 ? 17.438 -7.562 -7.703 1 97.69 175 GLU A O 1
ATOM 1360 N N . LEU A 1 176 ? 16.547 -6.238 -9.289 1 96.62 176 LEU A N 1
ATOM 1361 C CA . LEU A 1 176 ? 17 -4.992 -8.68 1 96.62 176 LEU A CA 1
ATOM 1362 C C . LEU A 1 176 ? 16.422 -4.832 -7.273 1 96.62 176 LEU A C 1
ATOM 1364 O O . LEU A 1 176 ? 17.156 -4.535 -6.328 1 96.62 176 LEU A O 1
ATOM 1368 N N . GLN A 1 177 ? 15.164 -5.02 -7.133 1 96.62 177 GLN A N 1
ATOM 1369 C CA . GLN A 1 177 ? 14.469 -4.887 -5.859 1 96.62 177 GLN A CA 1
ATOM 1370 C C . GLN A 1 177 ? 14.969 -5.922 -4.852 1 96.62 177 GLN A C 1
ATOM 1372 O O . GLN A 1 177 ? 15.133 -5.617 -3.67 1 96.62 177 GLN A O 1
ATOM 1377 N N . LEU A 1 178 ? 15.141 -7.121 -5.32 1 98.12 178 LEU A N 1
ATOM 1378 C CA . LEU A 1 178 ? 15.633 -8.188 -4.453 1 98.12 178 LEU A CA 1
ATOM 1379 C C . LEU A 1 178 ? 17.047 -7.875 -3.961 1 98.12 178 LEU A C 1
ATOM 1381 O O . LEU A 1 178 ? 17.344 -8.07 -2.781 1 98.12 178 LEU A O 1
ATOM 1385 N N . GLY A 1 179 ? 17.922 -7.461 -4.867 1 97.81 179 GLY A N 1
ATOM 1386 C CA . GLY A 1 179 ? 19.266 -7.105 -4.457 1 97.81 179 GLY A CA 1
ATOM 1387 C C . GLY A 1 179 ? 19.297 -6.098 -3.324 1 97.81 179 GLY A C 1
ATOM 1388 O O . GLY A 1 179 ? 20 -6.297 -2.33 1 97.81 179 GLY A O 1
ATOM 1389 N N . CYS A 1 180 ? 18.5 -5.062 -3.5 1 95.81 180 CYS A N 1
ATOM 1390 C CA . CYS A 1 180 ? 18.406 -4.027 -2.475 1 95.81 180 CYS A CA 1
ATOM 1391 C C . CYS A 1 180 ? 17.859 -4.598 -1.174 1 95.81 180 CYS A C 1
ATOM 1393 O O . CYS A 1 180 ? 18.375 -4.301 -0.094 1 95.81 180 CYS A O 1
ATOM 1395 N N . ALA A 1 181 ? 16.844 -5.41 -1.25 1 96.75 181 ALA A N 1
ATOM 1396 C CA . ALA A 1 181 ? 16.219 -6.027 -0.076 1 96.75 181 ALA A CA 1
ATOM 1397 C C . ALA A 1 181 ? 17.219 -6.945 0.637 1 96.75 181 ALA A C 1
ATOM 1399 O O . ALA A 1 181 ? 17.266 -6.98 1.869 1 96.75 181 ALA A O 1
ATOM 1400 N N . PHE A 1 182 ? 18.016 -7.699 -0.152 1 96.94 182 PHE A N 1
ATOM 1401 C CA . PHE A 1 182 ? 19 -8.594 0.431 1 96.94 182 PHE A CA 1
ATOM 1402 C C . PHE A 1 182 ? 20.031 -7.805 1.243 1 96.94 182 PHE A C 1
ATOM 1404 O O . PHE A 1 182 ? 20.359 -8.18 2.371 1 96.94 182 PHE A O 1
ATOM 1411 N N . GLN A 1 183 ? 20.484 -6.695 0.666 1 93.69 183 GLN A N 1
ATOM 1412 C CA . GLN A 1 183 ? 21.469 -5.891 1.382 1 93.69 183 GLN A CA 1
ATOM 1413 C C . GLN A 1 183 ? 20.906 -5.398 2.715 1 93.69 183 GLN A C 1
ATOM 1415 O O . GLN A 1 183 ? 21.625 -5.383 3.723 1 93.69 183 GLN A O 1
ATOM 1420 N N . GLN A 1 184 ? 19.688 -5.004 2.701 1 92.81 184 GLN A N 1
ATOM 1421 C CA . GLN A 1 184 ? 19.016 -4.57 3.924 1 92.81 184 GLN A CA 1
ATOM 1422 C C . GLN A 1 184 ? 18.938 -5.711 4.938 1 92.81 184 GLN A C 1
ATOM 1424 O O . GLN A 1 184 ? 19.281 -5.531 6.109 1 92.81 184 GLN A O 1
ATOM 1429 N N . LEU A 1 185 ? 18.531 -6.902 4.516 1 94.44 185 LEU A N 1
ATOM 1430 C CA . LEU A 1 185 ? 18.344 -8.055 5.395 1 94.44 185 LEU A CA 1
ATOM 1431 C C . LEU A 1 185 ? 19.672 -8.602 5.883 1 94.44 185 LEU A C 1
ATOM 1433 O O . LEU A 1 185 ? 19.781 -9.078 7.016 1 94.44 185 LEU A O 1
ATOM 1437 N N . PHE A 1 186 ? 20.703 -8.539 5.039 1 93.69 186 PHE A N 1
ATOM 1438 C CA . PHE A 1 186 ? 22.047 -8.984 5.426 1 93.69 186 PHE A CA 1
ATOM 1439 C C . PHE A 1 186 ? 22.641 -8.047 6.465 1 93.69 186 PHE A C 1
ATOM 1441 O O . PHE A 1 186 ? 23.312 -8.492 7.402 1 93.69 186 PHE A O 1
ATOM 1448 N N . ALA A 1 187 ? 22.375 -6.801 6.289 1 88.12 187 ALA A N 1
ATOM 1449 C CA . ALA A 1 187 ? 22.938 -5.793 7.176 1 88.12 187 ALA A CA 1
ATOM 1450 C C . ALA A 1 187 ? 22.453 -5.973 8.609 1 88.12 187 ALA A C 1
ATOM 1452 O O . ALA A 1 187 ? 23.188 -5.73 9.562 1 88.12 187 ALA A O 1
ATOM 1453 N N . THR A 1 188 ? 21.297 -6.426 8.781 1 86 188 THR A N 1
ATOM 1454 C CA . THR A 1 188 ? 20.719 -6.594 10.109 1 86 188 THR A CA 1
ATOM 1455 C C . THR A 1 188 ? 21.125 -7.934 10.711 1 86 188 THR A C 1
ATOM 1457 O O . THR A 1 188 ? 20.953 -8.164 11.906 1 86 188 THR A O 1
ATOM 1460 N N . GLY A 1 189 ? 21.688 -8.766 9.914 1 88.81 189 GLY A N 1
ATOM 1461 C CA . GLY A 1 189 ? 22.094 -10.086 10.375 1 88.81 189 GLY A CA 1
ATOM 1462 C C . GLY A 1 189 ? 20.938 -11.055 10.523 1 88.81 189 GLY A C 1
ATOM 1463 O O . GLY A 1 189 ? 21.109 -12.18 10.992 1 88.81 189 GLY A O 1
ATOM 1464 N N . GLU A 1 190 ? 19.719 -10.594 10.172 1 87.19 190 GLU A N 1
ATOM 1465 C CA . GLU A 1 190 ? 18.531 -11.445 10.242 1 87.19 190 GLU A CA 1
ATOM 1466 C C . GLU A 1 190 ? 18.672 -12.656 9.32 1 87.19 190 GLU A C 1
ATOM 1468 O O . GLU A 1 190 ? 18.234 -13.75 9.656 1 87.19 190 GLU A O 1
ATOM 1473 N N . ILE A 1 191 ? 19.219 -12.422 8.148 1 93.88 191 ILE A N 1
ATOM 1474 C CA . ILE A 1 191 ? 19.422 -13.406 7.094 1 93.88 191 ILE A CA 1
ATOM 1475 C C . ILE A 1 191 ? 20.828 -13.273 6.52 1 93.88 191 ILE A C 1
ATOM 1477 O O . ILE A 1 191 ? 21.328 -12.156 6.332 1 93.88 191 ILE A O 1
ATOM 1481 N N . LYS A 1 192 ? 21.438 -14.344 6.324 1 96.44 192 LYS A N 1
ATOM 1482 C CA . LYS A 1 192 ? 22.719 -14.367 5.641 1 96.44 192 LYS A CA 1
ATOM 1483 C C . LYS A 1 192 ? 22.578 -14.898 4.219 1 96.44 192 LYS A C 1
ATOM 1485 O O . LYS A 1 192 ? 21.641 -15.633 3.914 1 96.44 192 LYS A O 1
ATOM 1490 N N . ARG A 1 193 ? 23.5 -14.5 3.393 1 97.31 193 ARG A N 1
ATOM 1491 C CA . ARG A 1 193 ? 23.469 -14.961 2.008 1 97.31 193 ARG A CA 1
ATOM 1492 C C . ARG A 1 193 ? 23.406 -16.484 1.937 1 97.31 193 ARG A C 1
ATOM 1494 O O . ARG A 1 193 ? 22.688 -17.047 1.115 1 97.31 193 ARG A O 1
ATOM 1501 N N . GLU A 1 194 ? 24.125 -17.156 2.865 1 97.25 194 GLU A N 1
ATOM 1502 C CA . GLU A 1 194 ? 24.25 -18.609 2.83 1 97.25 194 GLU A CA 1
ATOM 1503 C C . GLU A 1 194 ? 22.969 -19.297 3.27 1 97.25 194 GLU A C 1
ATOM 1505 O O . GLU A 1 194 ? 22.797 -20.5 3.072 1 97.25 194 GLU A O 1
ATOM 1510 N N . ASP A 1 195 ? 22.078 -18.516 3.861 1 97.06 195 ASP A N 1
ATOM 1511 C CA . ASP A 1 195 ? 20.781 -19.062 4.285 1 97.06 195 ASP A CA 1
ATOM 1512 C C . ASP A 1 195 ? 19.844 -19.219 3.098 1 97.06 195 ASP A C 1
ATOM 1514 O O . ASP A 1 195 ? 18.828 -19.906 3.189 1 97.06 195 ASP A O 1
ATOM 1518 N N . LEU A 1 196 ? 20.172 -18.578 1.979 1 98.38 196 LEU A N 1
ATOM 1519 C CA . LEU A 1 196 ? 19.234 -18.5 0.862 1 98.38 196 LEU A CA 1
ATOM 1520 C C . LEU A 1 196 ? 19.609 -19.5 -0.231 1 98.38 196 LEU A C 1
ATOM 1522 O O . LEU A 1 196 ? 20.781 -19.781 -0.454 1 98.38 196 LEU A O 1
ATOM 1526 N N . ILE A 1 197 ? 18.641 -20.109 -0.791 1 98.81 197 ILE A N 1
ATOM 1527 C CA . ILE A 1 197 ? 18.734 -20.734 -2.109 1 98.81 197 ILE A CA 1
ATOM 1528 C C . ILE A 1 197 ? 18.234 -19.766 -3.172 1 98.81 197 ILE A C 1
ATOM 1530 O O . ILE A 1 197 ? 17.016 -19.578 -3.33 1 98.81 197 ILE A O 1
ATOM 1534 N N . LEU A 1 198 ? 19.141 -19.125 -3.871 1 98.81 198 LEU A N 1
ATOM 1535 C CA . LEU A 1 198 ? 18.781 -18.078 -4.82 1 98.81 198 LEU A CA 1
ATOM 1536 C C . LEU A 1 198 ? 18.781 -18.625 -6.246 1 98.81 198 LEU A C 1
ATOM 1538 O O . LEU A 1 198 ? 19.75 -19.25 -6.676 1 98.81 198 LEU A O 1
ATOM 1542 N N . GLN A 1 199 ? 17.641 -18.422 -6.91 1 98.88 199 GLN A N 1
ATOM 1543 C CA . GLN A 1 199 ? 17.5 -18.844 -8.297 1 98.88 199 GLN A CA 1
ATOM 1544 C C . GLN A 1 199 ? 17.172 -17.656 -9.203 1 98.88 199 GLN A C 1
ATOM 1546 O O . GLN A 1 199 ? 16.297 -16.844 -8.867 1 98.88 199 GLN A O 1
ATOM 1551 N N . THR A 1 200 ? 17.859 -17.453 -10.242 1 98.62 200 THR A N 1
ATOM 1552 C CA . THR A 1 200 ? 17.469 -16.547 -11.312 1 98.62 200 THR A CA 1
ATOM 1553 C C . THR A 1 200 ? 17.562 -17.234 -12.664 1 98.62 200 THR A C 1
ATOM 1555 O O . THR A 1 200 ? 17.938 -18.406 -12.75 1 98.62 200 THR A O 1
ATOM 1558 N N . LYS A 1 201 ? 17.047 -16.609 -13.656 1 98.31 201 LYS A N 1
ATOM 1559 C CA . LYS A 1 201 ? 16.953 -17.188 -15 1 98.31 201 LYS A CA 1
ATOM 1560 C C . LYS A 1 201 ? 17.266 -16.141 -16.062 1 98.31 201 LYS A C 1
ATOM 1562 O O . LYS A 1 201 ? 16.922 -14.977 -15.914 1 98.31 201 LYS A O 1
ATOM 1567 N N . VAL A 1 202 ? 17.922 -16.578 -17.047 1 97.69 202 VAL A N 1
ATOM 1568 C CA . VAL A 1 202 ? 18.188 -15.75 -18.234 1 97.69 202 VAL A CA 1
ATOM 1569 C C . VAL A 1 202 ? 17.859 -16.531 -19.5 1 97.69 202 VAL A C 1
ATOM 1571 O O . VAL A 1 202 ? 18.266 -17.688 -19.641 1 97.69 202 VAL A O 1
ATOM 1574 N N . GLY A 1 203 ? 17.125 -15.945 -20.391 1 95.38 203 GLY A N 1
ATOM 1575 C CA . GLY A 1 203 ? 16.797 -16.609 -21.641 1 95.38 203 GLY A CA 1
ATOM 1576 C C . GLY A 1 203 ? 17.969 -16.703 -22.594 1 95.38 203 GLY A C 1
ATOM 1577 O O . GLY A 1 203 ? 18.766 -15.758 -22.688 1 95.38 203 GLY A O 1
ATOM 1578 N N . PRO A 1 204 ? 18.125 -17.844 -23.25 1 94.81 204 PRO A N 1
ATOM 1579 C CA . PRO A 1 204 ? 19.203 -17.938 -24.25 1 94.81 204 PRO A CA 1
ATOM 1580 C C . PRO A 1 204 ? 19.078 -16.875 -25.344 1 94.81 204 PRO A C 1
ATOM 1582 O O . PRO A 1 204 ? 17.969 -16.438 -25.656 1 94.81 204 PRO A O 1
ATOM 1585 N N . ARG A 1 205 ? 20.266 -16.547 -25.781 1 94.31 205 ARG A N 1
ATOM 1586 C CA . ARG A 1 205 ? 20.344 -15.586 -26.875 1 94.31 205 ARG A CA 1
ATOM 1587 C C . ARG A 1 205 ? 21.141 -16.172 -28.047 1 94.31 205 ARG A C 1
ATOM 1589 O O . ARG A 1 205 ? 22.062 -16.969 -27.844 1 94.31 205 ARG A O 1
ATOM 1596 N N . GLU A 1 206 ? 20.703 -15.688 -29.234 1 92.12 206 GLU A N 1
ATOM 1597 C CA . GLU A 1 206 ? 21.484 -16.078 -30.422 1 92.12 206 GLU A CA 1
ATOM 1598 C C . GLU A 1 206 ? 22.906 -15.555 -30.344 1 92.12 206 GLU A C 1
ATOM 1600 O O . GLU A 1 206 ? 23.859 -16.266 -30.656 1 92.12 206 GLU A O 1
ATOM 1605 N N . ASP A 1 207 ? 23 -14.312 -29.969 1 94.69 207 ASP A N 1
ATOM 1606 C CA . ASP A 1 207 ? 24.312 -13.695 -29.766 1 94.69 207 ASP A CA 1
ATOM 1607 C C . ASP A 1 207 ? 24.844 -13.984 -28.359 1 94.69 207 ASP A C 1
ATOM 1609 O O . ASP A 1 207 ? 24.328 -13.461 -27.375 1 94.69 207 ASP A O 1
ATOM 1613 N N . PRO A 1 208 ? 25.891 -14.758 -28.266 1 95 208 PRO A N 1
ATOM 1614 C CA . PRO A 1 208 ? 26.438 -15.109 -26.953 1 95 208 PRO A CA 1
ATOM 1615 C C . PRO A 1 208 ? 26.875 -13.883 -26.156 1 95 208 PRO A C 1
ATOM 1617 O O . PRO A 1 208 ? 26.797 -13.891 -24.922 1 95 208 PRO A O 1
ATOM 1620 N N . ASN A 1 209 ? 27.297 -12.82 -26.828 1 95.88 209 ASN A N 1
ATOM 1621 C CA . ASN A 1 209 ? 27.688 -11.609 -26.109 1 95.88 209 ASN A CA 1
ATOM 1622 C C . ASN A 1 209 ? 26.516 -10.961 -25.406 1 95.88 209 ASN A C 1
ATOM 1624 O O . ASN A 1 209 ? 26.656 -10.422 -24.312 1 95.88 209 ASN A O 1
ATOM 1628 N N . GLU A 1 210 ? 25.453 -10.992 -26.062 1 96.62 210 GLU A N 1
ATOM 1629 C CA . GLU A 1 210 ? 24.25 -10.477 -25.438 1 96.62 210 GLU A CA 1
ATOM 1630 C C . GLU A 1 210 ? 23.875 -11.297 -24.203 1 96.62 210 GLU A C 1
ATOM 1632 O O . GLU A 1 210 ? 23.453 -10.742 -23.188 1 96.62 210 GLU A O 1
ATOM 1637 N N . PHE A 1 211 ? 24.016 -12.57 -24.344 1 97.12 211 PHE A N 1
ATOM 1638 C CA . PHE A 1 211 ? 23.719 -13.461 -23.219 1 97.12 211 PHE A CA 1
ATOM 1639 C C . PHE A 1 211 ? 24.625 -13.156 -22.031 1 97.12 211 PHE A C 1
ATOM 1641 O O . PHE A 1 211 ? 24.156 -13.062 -20.891 1 97.12 211 PHE A O 1
ATOM 1648 N N . ARG A 1 212 ? 25.906 -12.93 -22.25 1 97.19 212 ARG A N 1
ATOM 1649 C CA . ARG A 1 212 ? 26.859 -12.602 -21.203 1 97.19 212 ARG A CA 1
ATOM 1650 C C . ARG A 1 212 ? 26.5 -11.289 -20.516 1 97.19 212 ARG A C 1
ATOM 1652 O O . ARG A 1 212 ? 26.625 -11.148 -19.297 1 97.19 212 ARG A O 1
ATOM 1659 N N . LYS A 1 213 ? 26.125 -10.367 -21.344 1 97.56 213 LYS A N 1
ATOM 1660 C CA . LYS A 1 213 ? 25.734 -9.07 -20.812 1 97.56 213 LYS A CA 1
ATOM 1661 C C . LYS A 1 213 ? 24.547 -9.195 -19.859 1 97.56 213 LYS A C 1
ATOM 1663 O O . LYS A 1 213 ? 24.516 -8.562 -18.797 1 97.56 213 LYS A O 1
ATOM 1668 N N . LEU A 1 214 ? 23.578 -9.953 -20.266 1 97.19 214 LEU A N 1
ATOM 1669 C CA . LEU A 1 214 ? 22.406 -10.164 -19.438 1 97.19 214 LEU A CA 1
ATOM 1670 C C . LEU A 1 214 ? 22.766 -10.891 -18.141 1 97.19 214 LEU A C 1
ATOM 1672 O O . LEU A 1 214 ? 22.219 -10.586 -17.078 1 97.19 214 LEU A O 1
ATOM 1676 N N . MET A 1 215 ? 23.672 -11.828 -18.234 1 97.94 215 MET A N 1
ATOM 1677 C CA . MET A 1 215 ? 24.156 -12.523 -17.047 1 97.94 215 MET A CA 1
ATOM 1678 C C . MET A 1 215 ? 24.812 -11.555 -16.062 1 97.94 215 MET A C 1
ATOM 1680 O O . MET A 1 215 ? 24.516 -11.586 -14.867 1 97.94 215 MET A O 1
ATOM 1684 N N . GLU A 1 216 ? 25.609 -10.703 -16.609 1 97.81 216 GLU A N 1
ATOM 1685 C CA . GLU A 1 216 ? 26.297 -9.727 -15.766 1 97.81 216 GLU A CA 1
ATOM 1686 C C . GLU A 1 216 ? 25.297 -8.758 -15.141 1 97.81 216 GLU A C 1
ATOM 1688 O O . GLU A 1 216 ? 25.453 -8.352 -13.984 1 97.81 216 GLU A O 1
ATOM 1693 N N . GLN A 1 217 ? 24.312 -8.406 -15.891 1 97.12 217 GLN A N 1
ATOM 1694 C CA . GLN A 1 217 ? 23.266 -7.527 -15.375 1 97.12 217 GLN A CA 1
ATOM 1695 C C . GLN A 1 217 ? 22.531 -8.18 -14.203 1 97.12 217 GLN A C 1
ATOM 1697 O O . GLN A 1 217 ? 22.188 -7.504 -13.227 1 97.12 217 GLN A O 1
ATOM 1702 N N . SER A 1 218 ? 22.266 -9.469 -14.344 1 98.19 218 SER A N 1
ATOM 1703 C CA . SER A 1 218 ? 21.594 -10.188 -13.266 1 98.19 218 SER A CA 1
ATOM 1704 C C . SER A 1 218 ? 22.422 -10.172 -11.984 1 98.19 218 SER A C 1
ATOM 1706 O 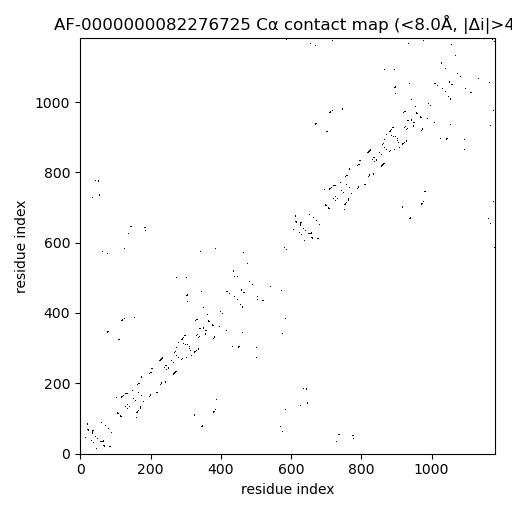O . SER A 1 218 ? 21.906 -9.914 -10.898 1 98.19 218 SER A O 1
ATOM 1708 N N . PHE A 1 219 ? 23.734 -10.422 -12.086 1 98.31 219 PHE A N 1
ATOM 1709 C CA . PHE A 1 219 ? 24.609 -10.414 -10.922 1 98.31 219 PHE A CA 1
ATOM 1710 C C . PHE A 1 219 ? 24.688 -9.023 -10.305 1 98.31 219 PHE A C 1
ATOM 1712 O O . PHE A 1 219 ? 24.641 -8.875 -9.086 1 98.31 219 PHE A O 1
ATOM 1719 N N . LYS A 1 220 ? 24.766 -8.062 -11.164 1 96.75 220 LYS A N 1
ATOM 1720 C CA . LYS A 1 220 ? 24.844 -6.684 -10.688 1 96.75 220 LYS A CA 1
ATOM 1721 C C . LYS A 1 220 ? 23.562 -6.285 -9.953 1 96.75 220 LYS A C 1
ATOM 1723 O O . LYS A 1 220 ? 23.625 -5.699 -8.867 1 96.75 220 LYS A O 1
ATOM 1728 N N . ALA A 1 221 ? 22.422 -6.543 -10.516 1 96.81 221 ALA A N 1
ATOM 1729 C CA . ALA A 1 221 ? 21.125 -6.176 -9.945 1 96.81 221 ALA A CA 1
ATOM 1730 C C . ALA A 1 221 ? 20.891 -6.906 -8.625 1 96.81 221 ALA A C 1
ATOM 1732 O O . ALA A 1 221 ? 20.422 -6.305 -7.652 1 96.81 221 ALA A O 1
ATOM 1733 N N . LEU A 1 222 ? 21.25 -8.164 -8.562 1 98.19 222 LEU A N 1
ATOM 1734 C CA . LEU A 1 222 ? 21.016 -8.984 -7.387 1 98.19 222 LEU A CA 1
ATOM 1735 C C . LEU A 1 222 ? 22.016 -8.672 -6.285 1 98.19 222 LEU A C 1
ATOM 1737 O O . LEU A 1 222 ? 21.797 -9.008 -5.121 1 98.19 222 LEU A O 1
ATOM 1741 N N . GLN A 1 223 ? 23.141 -8.102 -6.668 1 96.75 223 GLN A N 1
ATOM 1742 C CA . GLN A 1 223 ? 24.203 -7.723 -5.746 1 96.75 223 GLN A CA 1
ATOM 1743 C C . GLN A 1 223 ? 24.703 -8.93 -4.953 1 96.75 223 GLN A C 1
ATOM 1745 O O . GLN A 1 223 ? 24.812 -8.875 -3.729 1 96.75 223 GLN A O 1
ATOM 1750 N N . VAL A 1 224 ? 24.969 -10.039 -5.605 1 97.75 224 VAL A N 1
ATOM 1751 C CA . VAL A 1 224 ? 25.5 -11.25 -4.984 1 97.75 224 VAL A CA 1
ATOM 1752 C C . VAL A 1 224 ? 26.688 -11.766 -5.777 1 97.75 224 VAL A C 1
ATOM 1754 O O . VAL A 1 224 ? 26.859 -11.43 -6.957 1 97.75 224 VAL A O 1
ATOM 1757 N N . ASP A 1 225 ? 27.453 -12.633 -5.172 1 97.56 225 ASP A N 1
ATOM 1758 C CA . ASP A 1 225 ? 28.672 -13.148 -5.801 1 97.56 225 ASP A CA 1
ATOM 1759 C C . ASP A 1 225 ? 28.406 -14.5 -6.457 1 97.56 225 ASP A C 1
ATOM 1761 O O . ASP A 1 225 ? 29.188 -14.953 -7.293 1 97.56 225 ASP A O 1
ATOM 1765 N N . TYR A 1 226 ? 27.328 -15.141 -6.027 1 98.56 226 TYR A N 1
ATOM 1766 C CA . TYR A 1 226 ? 27 -16.438 -6.617 1 98.56 226 TYR A CA 1
ATOM 1767 C C . TYR A 1 226 ? 25.484 -16.672 -6.598 1 98.56 226 TYR A C 1
ATOM 1769 O O . TYR A 1 226 ? 24.766 -16.016 -5.855 1 98.56 226 TYR A O 1
ATOM 1777 N N . ILE A 1 227 ? 25.109 -17.609 -7.414 1 98.31 227 ILE A N 1
ATOM 1778 C CA . ILE A 1 227 ? 23.734 -18.078 -7.551 1 98.31 227 ILE A CA 1
ATOM 1779 C C . ILE A 1 227 ? 23.688 -19.594 -7.352 1 98.31 227 ILE A C 1
ATOM 1781 O O . ILE A 1 227 ? 24.547 -20.328 -7.855 1 98.31 227 ILE A O 1
ATOM 1785 N N . ASP A 1 228 ? 22.703 -20 -6.562 1 98.88 228 ASP A N 1
ATOM 1786 C CA . ASP A 1 228 ? 22.594 -21.438 -6.273 1 98.88 228 ASP A CA 1
ATOM 1787 C C . ASP A 1 228 ? 22.031 -22.203 -7.465 1 98.88 228 ASP A C 1
ATOM 1789 O O . ASP A 1 228 ? 22.562 -23.25 -7.844 1 98.88 228 ASP A O 1
ATOM 1793 N N . LEU A 1 229 ? 21.016 -21.656 -8.016 1 98.88 229 LEU A N 1
ATOM 1794 C CA . LEU A 1 229 ? 20.312 -22.312 -9.109 1 98.88 229 LEU A CA 1
ATOM 1795 C C . LEU A 1 229 ? 20.156 -21.359 -10.297 1 98.88 229 LEU A C 1
ATOM 1797 O O . LEU A 1 229 ? 19.453 -20.344 -10.211 1 98.88 229 LEU A O 1
ATOM 1801 N N . PHE A 1 230 ? 20.812 -21.688 -11.391 1 98.75 230 PHE A N 1
ATOM 1802 C CA . PHE A 1 230 ? 20.578 -20.984 -12.648 1 98.75 230 PHE A CA 1
ATOM 1803 C C . PHE A 1 230 ? 19.688 -21.812 -13.57 1 98.75 230 PHE A C 1
ATOM 1805 O O . PHE A 1 230 ? 19.859 -23.016 -13.688 1 98.75 230 PHE A O 1
ATOM 1812 N N . ALA A 1 231 ? 18.719 -21.109 -14.219 1 98.69 231 ALA A N 1
ATOM 1813 C CA . ALA A 1 231 ? 17.922 -21.781 -15.234 1 98.69 231 ALA A CA 1
ATOM 1814 C C . ALA A 1 231 ? 17.953 -21.016 -16.562 1 98.69 231 ALA A C 1
ATOM 1816 O O . ALA A 1 231 ? 17.906 -19.797 -16.578 1 98.69 231 ALA A O 1
ATOM 1817 N N . PHE A 1 232 ? 18.078 -21.75 -17.672 1 97.75 232 PHE A N 1
ATOM 1818 C CA . PHE A 1 232 ? 17.734 -21.172 -18.969 1 97.75 232 PHE A CA 1
ATOM 1819 C C . PHE A 1 232 ? 16.234 -20.891 -19.031 1 97.75 232 PHE A C 1
ATOM 1821 O O . PHE A 1 232 ? 15.422 -21.812 -18.938 1 97.75 232 PHE A O 1
ATOM 1828 N N . HIS A 1 233 ? 15.922 -19.594 -19.234 1 96 233 HIS A N 1
ATOM 1829 C CA . HIS A 1 233 ? 14.547 -19.109 -19.094 1 96 233 HIS A CA 1
ATOM 1830 C C . HIS A 1 233 ? 13.742 -19.359 -20.375 1 96 233 HIS A C 1
ATOM 1832 O O . HIS A 1 233 ? 14.102 -18.859 -21.438 1 96 233 HIS A O 1
ATOM 1838 N N . GLY A 1 234 ? 12.68 -20.094 -20.266 1 92.56 234 GLY A N 1
ATOM 1839 C CA . GLY A 1 234 ? 11.68 -20.156 -21.328 1 92.56 234 GLY A CA 1
ATOM 1840 C C . GLY A 1 234 ? 12.133 -20.969 -22.531 1 92.56 234 GLY A C 1
ATOM 1841 O O . GLY A 1 234 ? 12.062 -20.484 -23.672 1 92.56 234 GLY A O 1
ATOM 1842 N N . LEU A 1 235 ? 12.625 -22.125 -22.312 1 92 235 LEU A N 1
ATOM 1843 C CA . LEU A 1 235 ? 12.891 -23.016 -23.453 1 92 235 LEU A CA 1
ATOM 1844 C C . LEU A 1 235 ? 11.594 -23.578 -24.016 1 92 235 LEU A C 1
ATOM 1846 O O . LEU A 1 235 ? 11.117 -24.625 -23.562 1 92 235 LEU A O 1
ATOM 1850 N N . ASN A 1 236 ? 11.117 -22.906 -25.062 1 87.12 236 ASN A N 1
ATOM 1851 C CA . ASN A 1 236 ? 9.758 -23.203 -25.516 1 87.12 236 ASN A CA 1
ATOM 1852 C C . ASN A 1 236 ? 9.742 -23.688 -26.969 1 87.12 236 ASN A C 1
ATOM 1854 O O . ASN A 1 236 ? 8.703 -24.109 -27.469 1 87.12 236 ASN A O 1
ATOM 1858 N N . GLY A 1 237 ? 10.914 -23.656 -27.625 1 81.12 237 GLY A N 1
ATOM 1859 C CA . GLY A 1 237 ? 10.945 -24.062 -29.016 1 81.12 237 GLY A CA 1
ATOM 1860 C C . GLY A 1 237 ? 12.305 -24.578 -29.453 1 81.12 237 GLY A C 1
ATOM 1861 O O . GLY A 1 237 ? 13.305 -24.391 -28.766 1 81.12 237 GLY A O 1
ATOM 1862 N N . ASP A 1 238 ? 12.297 -25.125 -30.594 1 79.69 238 ASP A N 1
ATOM 1863 C CA . ASP A 1 238 ? 13.5 -25.766 -31.109 1 79.69 238 ASP A CA 1
ATOM 1864 C C . ASP A 1 238 ? 14.562 -24.719 -31.453 1 79.69 238 ASP A C 1
ATOM 1866 O O . ASP A 1 238 ? 15.758 -25.031 -31.453 1 79.69 238 ASP A O 1
ATOM 1870 N N . TRP A 1 239 ? 14.141 -23.578 -31.781 1 78.5 239 TRP A N 1
ATOM 1871 C CA . TRP A 1 239 ? 15.094 -22.531 -32.156 1 78.5 239 TRP A CA 1
ATOM 1872 C C . TRP A 1 239 ? 16.062 -22.25 -31.016 1 78.5 239 TRP A C 1
ATOM 1874 O O . TRP A 1 239 ? 17.234 -21.922 -31.25 1 78.5 239 TRP A O 1
ATOM 1884 N N . GLN A 1 240 ? 15.742 -22.438 -29.859 1 88.31 240 GLN A N 1
ATOM 1885 C CA . GLN A 1 240 ? 16.609 -22.156 -28.719 1 88.31 240 GLN A CA 1
ATOM 1886 C C . GLN A 1 240 ? 17.656 -23.25 -28.547 1 88.31 240 GLN A C 1
ATOM 1888 O O . GLN A 1 240 ? 18.688 -23.031 -27.906 1 88.31 240 GLN A O 1
ATOM 1893 N N . TRP A 1 241 ? 17.344 -24.406 -29.125 1 86.62 241 TRP A N 1
ATOM 1894 C CA . TRP A 1 241 ? 18.312 -25.484 -29.094 1 86.62 241 TRP A CA 1
ATOM 1895 C C . TRP A 1 241 ? 19.641 -25.062 -29.734 1 86.62 241 TRP A C 1
ATOM 1897 O O . TRP A 1 241 ? 20.703 -25.328 -29.203 1 86.62 241 TRP A O 1
ATOM 1907 N N . GLU A 1 242 ? 19.484 -24.391 -30.844 1 86.94 242 GLU A N 1
ATOM 1908 C CA . GLU A 1 242 ? 20.656 -23.906 -31.562 1 86.94 242 GLU A CA 1
ATOM 1909 C C . GLU A 1 242 ? 21.406 -22.844 -30.766 1 86.94 242 GLU A C 1
ATOM 1911 O O . GLU A 1 242 ? 22.641 -22.797 -30.781 1 86.94 242 GLU A O 1
ATOM 1916 N N . TRP A 1 243 ? 20.672 -22.047 -30.109 1 91.88 243 TRP A N 1
ATOM 1917 C CA . TRP A 1 243 ? 21.281 -20.984 -29.297 1 91.88 243 TRP A CA 1
ATOM 1918 C C . TRP A 1 243 ? 22.047 -21.578 -28.125 1 91.88 243 TRP A C 1
ATOM 1920 O O . TRP A 1 243 ? 23.125 -21.078 -27.75 1 91.88 243 TRP A O 1
ATOM 1930 N N . MET A 1 244 ? 21.594 -22.672 -27.641 1 94.06 244 MET A N 1
ATOM 1931 C CA . MET A 1 244 ? 22.141 -23.266 -26.422 1 94.06 244 MET A CA 1
ATOM 1932 C C . MET A 1 244 ? 23.344 -24.156 -26.75 1 94.06 244 MET A C 1
ATOM 1934 O O . MET A 1 244 ? 24.375 -24.078 -26.094 1 94.06 244 MET A O 1
ATOM 1938 N N . PHE A 1 245 ? 23.203 -25 -27.812 1 92.25 245 PHE A N 1
ATOM 1939 C CA . PHE A 1 245 ? 24.141 -26.094 -28 1 92.25 245 PHE A CA 1
ATOM 1940 C C . PHE A 1 245 ? 24.828 -26 -29.359 1 92.25 245 PHE A C 1
ATOM 1942 O O . PHE A 1 245 ? 25.734 -26.781 -29.656 1 92.25 245 PHE A O 1
ATOM 1949 N N . GLY A 1 246 ? 24.344 -25.094 -30.125 1 89.31 246 GLY A N 1
ATOM 1950 C CA . GLY A 1 246 ? 24.859 -25.016 -31.484 1 89.31 246 GLY A CA 1
ATOM 1951 C C . GLY A 1 246 ? 26.312 -24.562 -31.547 1 89.31 246 GLY A C 1
ATOM 1952 O O . GLY A 1 246 ? 26.875 -24.141 -30.531 1 89.31 246 GLY A O 1
ATOM 1953 N N . ASP A 1 247 ? 26.906 -24.641 -32.781 1 88.31 247 ASP A N 1
ATOM 1954 C CA . ASP A 1 247 ? 28.328 -24.328 -32.969 1 88.31 247 ASP A CA 1
ATOM 1955 C C . ASP A 1 247 ? 28.516 -23.172 -33.938 1 88.31 247 ASP A C 1
ATOM 1957 O O . ASP A 1 247 ? 29.578 -23.031 -34.562 1 88.31 247 ASP A O 1
ATOM 1961 N N . LYS A 1 248 ? 27.5 -22.406 -34.094 1 85.31 248 LYS A N 1
ATOM 1962 C CA . LYS A 1 248 ? 27.578 -21.281 -35 1 85.31 248 LYS A CA 1
ATOM 1963 C C . LYS A 1 248 ? 28.609 -20.266 -34.562 1 85.31 248 LYS A C 1
ATOM 1965 O O . LYS A 1 248 ? 29.188 -19.547 -35.375 1 85.31 248 LYS A O 1
ATOM 1970 N N . HIS A 1 249 ? 28.781 -20.031 -33.344 1 86.38 249 HIS A N 1
ATOM 1971 C CA . HIS A 1 249 ? 29.719 -19.094 -32.719 1 86.38 249 HIS A CA 1
ATOM 1972 C C . HIS A 1 249 ? 30.812 -19.844 -31.953 1 86.38 249 HIS A C 1
ATOM 1974 O O . HIS A 1 249 ? 30.719 -21.047 -31.75 1 86.38 249 HIS A O 1
ATOM 1980 N N . LYS A 1 250 ? 31.828 -19.078 -31.641 1 88.19 250 LYS A N 1
ATOM 1981 C CA . LYS A 1 250 ? 32.938 -19.656 -30.891 1 88.19 250 LYS A CA 1
ATOM 1982 C C . LYS A 1 250 ? 32.469 -20.188 -29.531 1 88.19 250 LYS A C 1
ATOM 1984 O O . LYS A 1 250 ? 33.031 -21.141 -29 1 88.19 250 LYS A O 1
ATOM 1989 N N . GLU A 1 251 ? 31.516 -19.484 -29.078 1 92.31 251 GLU A N 1
ATOM 1990 C CA . GLU A 1 251 ? 30.875 -19.906 -27.828 1 92.31 251 GLU A CA 1
ATOM 1991 C C . GLU A 1 251 ? 29.344 -19.906 -27.969 1 92.31 251 GLU A C 1
ATOM 1993 O O . GLU A 1 251 ? 28.812 -19.359 -28.938 1 92.31 251 GLU A O 1
ATOM 1998 N N . ASN A 1 252 ? 28.672 -20.688 -27.203 1 93.94 252 ASN A N 1
ATOM 1999 C CA . ASN A 1 252 ? 27.219 -20.688 -27.109 1 93.94 252 ASN A CA 1
ATOM 2000 C C . ASN A 1 252 ? 26.75 -20.516 -25.656 1 93.94 252 ASN A C 1
ATOM 2002 O O . ASN A 1 252 ? 27.562 -20.344 -24.75 1 93.94 252 ASN A O 1
ATOM 2006 N N . CYS A 1 253 ? 25.469 -20.469 -25.438 1 97.31 253 CYS A N 1
ATOM 2007 C CA . CYS A 1 253 ? 24.938 -20.156 -24.109 1 97.31 253 CYS A CA 1
ATOM 2008 C C . CYS A 1 253 ? 25.328 -21.219 -23.094 1 97.31 253 CYS A C 1
ATOM 2010 O O . CYS A 1 253 ? 25.578 -20.906 -21.922 1 97.31 253 CYS A O 1
ATOM 2012 N N . TRP A 1 254 ? 25.406 -22.484 -23.531 1 97.19 254 TRP A N 1
ATOM 2013 C CA . TRP A 1 254 ? 25.766 -23.562 -22.625 1 97.19 254 TRP A CA 1
ATOM 2014 C C . TRP A 1 254 ? 27.219 -23.422 -22.156 1 97.19 254 TRP A C 1
ATOM 2016 O O . TRP A 1 254 ? 27.5 -23.547 -20.969 1 97.19 254 TRP A O 1
ATOM 2026 N N . SER A 1 255 ? 28.141 -23.141 -23.078 1 96.88 255 SER A N 1
ATOM 2027 C CA . SER A 1 255 ? 29.562 -23.016 -22.719 1 96.88 255 SER A CA 1
ATOM 2028 C C . SER A 1 255 ? 29.781 -21.812 -21.797 1 96.88 255 SER A C 1
ATOM 2030 O O . SER A 1 255 ? 30.625 -21.859 -20.906 1 96.88 255 SER A O 1
ATOM 2032 N N . ILE A 1 256 ? 29.016 -20.781 -22.016 1 97.62 256 ILE A N 1
ATOM 2033 C CA . ILE A 1 256 ? 29.125 -19.609 -21.156 1 97.62 256 ILE A CA 1
ATOM 2034 C C . ILE A 1 256 ? 28.719 -19.969 -19.734 1 97.62 256 ILE A C 1
ATOM 2036 O O . ILE A 1 256 ? 29.422 -19.609 -18.781 1 97.62 256 ILE A O 1
ATOM 2040 N N . ILE A 1 257 ? 27.656 -20.688 -19.547 1 98.19 257 ILE A N 1
ATOM 2041 C CA . ILE A 1 257 ? 27.188 -21.047 -18.203 1 98.19 257 ILE A CA 1
ATOM 2042 C C . ILE A 1 257 ? 28.172 -22.016 -17.547 1 98.19 257 ILE A C 1
ATOM 2044 O O . ILE A 1 257 ? 28.391 -21.953 -16.328 1 98.19 257 ILE A O 1
ATOM 2048 N N . GLN A 1 258 ? 28.781 -22.828 -18.359 1 97.5 258 GLN A N 1
ATOM 2049 C CA . GLN A 1 258 ? 29.812 -23.719 -17.828 1 97.5 258 GLN A CA 1
ATOM 2050 C C . GLN A 1 258 ? 30.984 -22.922 -17.281 1 97.5 258 GLN A C 1
ATOM 2052 O O . GLN A 1 258 ? 31.594 -23.312 -16.266 1 97.5 258 GLN A O 1
ATOM 2057 N N . GLU A 1 259 ? 31.297 -21.875 -17.938 1 97.81 259 GLU A N 1
ATOM 2058 C CA . GLU A 1 259 ? 32.344 -20.984 -17.438 1 97.81 259 GLU A CA 1
ATOM 2059 C C . GLU A 1 259 ? 31.969 -20.391 -16.078 1 97.81 259 GLU A C 1
ATOM 2061 O O . GLU A 1 259 ? 32.781 -20.344 -15.164 1 97.81 259 GLU A O 1
ATOM 2066 N N . TYR A 1 260 ? 30.734 -19.906 -15.969 1 98.25 260 TYR A N 1
ATOM 2067 C CA . TYR A 1 260 ? 30.266 -19.344 -14.711 1 98.25 260 TYR A CA 1
ATOM 2068 C C . TYR A 1 260 ? 30.266 -20.391 -13.602 1 98.25 260 TYR A C 1
ATOM 2070 O O . TYR A 1 260 ? 30.594 -20.094 -12.453 1 98.25 260 TYR A O 1
ATOM 2078 N N . LYS A 1 261 ? 29.891 -21.641 -13.93 1 98.31 261 LYS A N 1
ATOM 2079 C CA . LYS A 1 261 ? 29.922 -22.734 -12.969 1 98.31 261 LYS A CA 1
ATOM 2080 C C . LYS A 1 261 ? 31.344 -23.047 -12.516 1 98.31 261 LYS A C 1
ATOM 2082 O O . LYS A 1 261 ? 31.594 -23.219 -11.32 1 98.31 261 LYS A O 1
ATOM 2087 N N . ALA A 1 262 ? 32.25 -23.047 -13.422 1 98.19 262 ALA A N 1
ATOM 2088 C CA . ALA A 1 262 ? 33.656 -23.312 -13.117 1 98.19 262 ALA A CA 1
ATOM 2089 C C . ALA A 1 262 ? 34.25 -22.234 -12.219 1 98.19 262 ALA A C 1
ATOM 2091 O O . ALA A 1 262 ? 35.094 -22.516 -11.367 1 98.19 262 ALA A O 1
ATOM 2092 N N . ALA A 1 263 ? 33.75 -21.031 -12.391 1 98.12 263 ALA A N 1
ATOM 2093 C CA . ALA A 1 263 ? 34.219 -19.891 -11.609 1 98.12 263 ALA A CA 1
ATOM 2094 C C . ALA A 1 263 ? 33.562 -19.859 -10.234 1 98.12 263 ALA A C 1
ATOM 2096 O O . ALA A 1 263 ? 33.875 -19 -9.406 1 98.12 263 ALA A O 1
ATOM 2097 N N . GLY A 1 264 ? 32.625 -20.75 -9.969 1 98 264 GLY A N 1
ATOM 2098 C CA . GLY A 1 264 ? 31.953 -20.812 -8.68 1 98 264 GLY A CA 1
ATOM 2099 C C . GLY A 1 264 ? 30.797 -19.844 -8.555 1 98 264 GLY A C 1
ATOM 2100 O O . GLY A 1 264 ? 30.219 -19.703 -7.48 1 98 264 GLY A O 1
ATOM 2101 N N . LYS A 1 265 ? 30.406 -19.156 -9.609 1 98.5 265 LYS A N 1
ATOM 2102 C CA . LYS A 1 265 ? 29.344 -18.141 -9.609 1 98.5 265 LYS A CA 1
ATOM 2103 C C . LYS A 1 265 ? 27.969 -18.797 -9.719 1 98.5 265 LYS A C 1
ATOM 2105 O O . LYS A 1 265 ? 26.969 -18.219 -9.32 1 98.5 265 LYS A O 1
ATOM 2110 N N . ILE A 1 266 ? 27.938 -20.016 -10.305 1 98.69 266 ILE A N 1
ATOM 2111 C CA . ILE A 1 266 ? 26.719 -20.797 -10.43 1 98.69 266 ILE A CA 1
ATOM 2112 C C . ILE A 1 266 ? 26.953 -22.203 -9.891 1 98.69 266 ILE A C 1
ATOM 2114 O O . ILE A 1 266 ? 27.953 -22.844 -10.211 1 98.69 266 ILE A O 1
ATOM 2118 N N . LYS A 1 267 ? 26.016 -22.688 -9.078 1 98.75 267 LYS A N 1
ATOM 2119 C CA . LYS A 1 267 ? 26.219 -24.016 -8.492 1 98.75 267 LYS A CA 1
ATOM 2120 C C . LYS A 1 267 ? 25.516 -25.094 -9.312 1 98.75 267 LYS A C 1
ATOM 2122 O O . LYS A 1 267 ? 26.141 -26.109 -9.664 1 98.75 267 LYS A O 1
ATOM 2127 N N . PHE A 1 268 ? 24.234 -24.922 -9.625 1 98.81 268 PHE A N 1
ATOM 2128 C CA . PHE A 1 268 ? 23.469 -25.922 -10.367 1 98.81 268 PHE A CA 1
ATOM 2129 C C . PHE A 1 268 ? 22.766 -25.281 -11.562 1 98.81 268 PHE A C 1
ATOM 2131 O O . PHE A 1 268 ? 22.453 -24.094 -11.539 1 98.81 268 PHE A O 1
ATOM 2138 N N . ILE A 1 269 ? 22.531 -26.062 -12.633 1 98.81 269 ILE A N 1
ATOM 2139 C CA . ILE A 1 269 ? 21.984 -25.562 -13.891 1 98.81 269 ILE A CA 1
ATOM 2140 C C . ILE A 1 269 ? 20.688 -26.297 -14.219 1 98.81 269 ILE A C 1
ATOM 2142 O O . ILE A 1 269 ? 20.625 -27.531 -14.164 1 98.81 269 ILE A O 1
ATOM 2146 N N . GLY A 1 270 ? 19.625 -25.594 -14.477 1 98.69 270 GLY A N 1
ATOM 2147 C CA . GLY A 1 270 ? 18.359 -26.125 -14.945 1 98.69 270 GLY A CA 1
ATOM 2148 C C . GLY A 1 270 ? 17.75 -25.312 -16.062 1 98.69 270 GLY A C 1
ATOM 2149 O O . GLY A 1 270 ? 18.438 -24.547 -16.734 1 98.69 270 GLY A O 1
ATOM 2150 N N . PHE A 1 271 ? 16.484 -25.578 -16.359 1 97.94 271 PHE A N 1
ATOM 2151 C CA . PHE A 1 271 ? 15.742 -24.797 -17.344 1 97.94 271 PHE A CA 1
ATOM 2152 C C . PHE A 1 271 ? 14.273 -24.672 -16.953 1 97.94 271 PHE A C 1
ATOM 2154 O O . PHE A 1 271 ? 13.773 -25.469 -16.156 1 97.94 271 PHE A O 1
ATOM 2161 N N . SER A 1 272 ? 13.672 -23.594 -17.344 1 96.75 272 SER A N 1
ATOM 2162 C CA . SER A 1 272 ? 12.227 -23.422 -17.25 1 96.75 272 SER A CA 1
ATOM 2163 C C . SER A 1 272 ? 11.578 -23.453 -18.625 1 96.75 272 SER A C 1
ATOM 2165 O O . SER A 1 272 ? 12.195 -23.078 -19.625 1 96.75 272 SER A O 1
ATOM 2167 N N . THR A 1 273 ? 10.297 -23.938 -18.641 1 93.44 273 THR A N 1
ATOM 2168 C CA . THR A 1 273 ? 9.688 -24.109 -19.953 1 93.44 273 THR A CA 1
ATOM 2169 C C . THR A 1 273 ? 8.164 -24.094 -19.844 1 93.44 273 THR A C 1
ATOM 2171 O O . THR A 1 273 ? 7.602 -24.5 -18.828 1 93.44 273 THR A O 1
ATOM 2174 N N . HIS A 1 274 ? 7.594 -23.562 -20.844 1 90.75 274 HIS A N 1
ATOM 2175 C CA . HIS A 1 274 ? 6.164 -23.672 -21.109 1 90.75 274 HIS A CA 1
ATOM 2176 C C . HIS A 1 274 ? 5.902 -24.453 -22.406 1 90.75 274 HIS A C 1
ATOM 2178 O O . HIS A 1 274 ? 4.801 -24.391 -22.953 1 90.75 274 HIS A O 1
ATOM 2184 N N . GLY A 1 275 ? 6.926 -25.109 -22.891 1 85.94 275 GLY A N 1
ATOM 2185 C CA . GLY A 1 275 ? 6.914 -25.719 -24.203 1 85.94 275 GLY A CA 1
ATOM 2186 C C . GLY A 1 275 ? 6.188 -27.062 -24.234 1 85.94 275 GLY A C 1
ATOM 2187 O O . GLY A 1 275 ? 5.621 -27.484 -23.219 1 85.94 275 GLY A O 1
ATOM 2188 N N . PRO A 1 276 ? 6.172 -27.656 -25.438 1 87.5 276 PRO A N 1
ATOM 2189 C CA . PRO A 1 276 ? 5.52 -28.969 -25.578 1 87.5 276 PRO A CA 1
ATOM 2190 C C . PRO A 1 276 ? 6.297 -30.094 -24.906 1 87.5 276 PRO A C 1
ATOM 2192 O O . PRO A 1 276 ? 7.523 -30.016 -24.781 1 87.5 276 PRO A O 1
ATOM 2195 N N . THR A 1 277 ? 5.535 -31.125 -24.562 1 91.94 277 THR A N 1
ATOM 2196 C CA . THR A 1 277 ? 6.059 -32.25 -23.812 1 91.94 277 THR A CA 1
ATOM 2197 C C . THR A 1 277 ? 7.254 -32.875 -24.531 1 91.94 277 THR A C 1
ATOM 2199 O O . THR A 1 277 ? 8.227 -33.281 -23.891 1 91.94 277 THR A O 1
ATOM 2202 N N . ASP A 1 278 ? 7.184 -32.969 -25.828 1 90.12 278 ASP A N 1
ATOM 2203 C CA . ASP A 1 278 ? 8.25 -33.625 -26.578 1 90.12 278 ASP A CA 1
ATOM 2204 C C . ASP A 1 278 ? 9.555 -32.844 -26.469 1 90.12 278 ASP A C 1
ATOM 2206 O O . ASP A 1 278 ? 10.633 -33.406 -26.344 1 90.12 278 ASP A O 1
ATOM 2210 N N . LEU A 1 279 ? 9.477 -31.547 -26.516 1 89.75 279 LEU A N 1
ATOM 2211 C CA . LEU A 1 279 ? 10.656 -30.703 -26.344 1 89.75 279 LEU A CA 1
ATOM 2212 C C . LEU A 1 279 ? 11.242 -30.875 -24.938 1 89.75 279 LEU A C 1
ATOM 2214 O O . LEU A 1 279 ? 12.461 -30.984 -24.781 1 89.75 279 LEU A O 1
ATOM 2218 N N . ILE A 1 280 ? 10.422 -30.906 -23.969 1 94.81 280 ILE A N 1
ATOM 2219 C CA . ILE A 1 280 ? 10.867 -31.047 -22.594 1 94.81 280 ILE A CA 1
ATOM 2220 C C . ILE A 1 280 ? 11.594 -32.375 -22.406 1 94.81 280 ILE A C 1
ATOM 2222 O O . ILE A 1 280 ? 12.672 -32.438 -21.812 1 94.81 280 ILE A O 1
ATOM 2226 N N . ASN A 1 281 ? 10.961 -33.375 -22.922 1 95.31 281 ASN A N 1
ATOM 2227 C CA . ASN A 1 281 ? 11.594 -34.719 -22.844 1 95.31 281 ASN A CA 1
ATOM 2228 C C . ASN A 1 281 ? 12.961 -34.719 -23.516 1 95.31 281 ASN A C 1
ATOM 2230 O O . ASN A 1 281 ? 13.906 -35.312 -22.984 1 95.31 281 ASN A O 1
ATOM 2234 N N . LYS A 1 282 ? 13.008 -34.094 -24.672 1 94.5 282 LYS A N 1
ATOM 2235 C CA . LYS A 1 282 ? 14.273 -34 -25.391 1 94.5 282 LYS A CA 1
ATOM 2236 C C . LYS A 1 282 ? 15.344 -33.312 -24.547 1 94.5 282 LYS A C 1
ATOM 2238 O O . LYS A 1 282 ? 16.5 -33.75 -24.531 1 94.5 282 LYS A O 1
ATOM 2243 N N . LEU A 1 283 ? 15 -32.25 -23.906 1 96.31 283 LEU A N 1
ATOM 2244 C CA . LEU A 1 283 ? 15.93 -31.531 -23.047 1 96.31 283 LEU A CA 1
ATOM 2245 C C . LEU A 1 283 ? 16.391 -32.375 -21.875 1 96.31 283 LEU A C 1
ATOM 2247 O O . LEU A 1 283 ? 17.578 -32.406 -21.547 1 96.31 283 LEU A O 1
ATOM 2251 N N . ILE A 1 284 ? 15.477 -33.125 -21.25 1 97.81 284 ILE A N 1
ATOM 2252 C CA . ILE A 1 284 ? 15.781 -34 -20.125 1 97.81 284 ILE A CA 1
ATOM 2253 C C . ILE A 1 284 ? 16.734 -35.094 -20.562 1 97.81 284 ILE A C 1
ATOM 2255 O O . ILE A 1 284 ? 17.688 -35.438 -19.844 1 97.81 284 ILE A O 1
ATOM 2259 N N . GLU A 1 285 ? 16.578 -35.562 -21.719 1 97.25 285 GLU A N 1
ATOM 2260 C CA . GLU A 1 285 ? 17.328 -36.719 -22.234 1 97.25 285 GLU A CA 1
ATOM 2261 C C . GLU A 1 285 ? 18.766 -36.312 -22.562 1 97.25 285 GLU A C 1
ATOM 2263 O O . GLU A 1 285 ? 19.625 -37.188 -22.766 1 97.25 285 GLU A O 1
ATOM 2268 N N . THR A 1 286 ? 19.047 -35.031 -22.594 1 96.31 286 THR A N 1
ATOM 2269 C CA . THR A 1 286 ? 20.422 -34.625 -22.797 1 96.31 286 THR A CA 1
ATOM 2270 C C . THR A 1 286 ? 21.297 -35 -21.609 1 96.31 286 THR A C 1
ATOM 2272 O O . THR A 1 286 ? 22.531 -35.062 -21.719 1 96.31 286 THR A O 1
ATOM 2275 N N . ASP A 1 287 ? 20.734 -35.188 -20.438 1 97.62 287 ASP A N 1
ATOM 2276 C CA . ASP A 1 287 ? 21.391 -35.5 -19.172 1 97.62 287 ASP A CA 1
ATOM 2277 C C . ASP A 1 287 ? 22.312 -34.375 -18.734 1 97.62 287 ASP A C 1
ATOM 2279 O O . ASP A 1 287 ? 23.25 -34.594 -17.969 1 97.62 287 ASP A O 1
ATOM 2283 N N . LYS A 1 288 ? 22 -33.125 -19.188 1 97.44 288 LYS A N 1
ATOM 2284 C CA . LYS A 1 288 ? 22.859 -31.984 -18.891 1 97.44 288 LYS A CA 1
ATOM 2285 C C . LYS A 1 288 ? 22.344 -31.203 -17.703 1 97.44 288 LYS A C 1
ATOM 2287 O O . LYS A 1 288 ? 23.094 -30.484 -17.047 1 97.44 288 LYS A O 1
ATOM 2292 N N . PHE A 1 289 ? 21.156 -31.266 -17.422 1 98.56 289 PHE A N 1
ATOM 2293 C CA . PHE A 1 289 ? 20.5 -30.359 -16.484 1 98.56 289 PHE A CA 1
ATOM 2294 C C . PHE A 1 289 ? 20.312 -31.031 -15.133 1 98.56 289 PHE A C 1
ATOM 2296 O O . PHE A 1 289 ? 20.047 -32.25 -15.062 1 98.56 289 PHE A O 1
ATOM 2303 N N . ASP A 1 290 ? 20.422 -30.266 -14.031 1 98.81 290 ASP A N 1
ATOM 2304 C CA . ASP A 1 290 ? 20.25 -30.734 -12.664 1 98.81 290 ASP A CA 1
ATOM 2305 C C . ASP A 1 290 ? 18.781 -30.719 -12.258 1 98.81 290 ASP A C 1
ATOM 2307 O O . ASP A 1 290 ? 18.344 -31.484 -11.391 1 98.81 290 ASP A O 1
ATOM 2311 N N . TYR A 1 291 ? 18 -29.828 -12.766 1 98.81 291 TYR A N 1
ATOM 2312 C CA . TYR A 1 291 ? 16.594 -29.656 -12.43 1 98.81 291 TYR A CA 1
ATOM 2313 C C . TYR A 1 291 ? 15.844 -28.984 -13.578 1 98.81 291 TYR A C 1
ATOM 2315 O O . TYR A 1 291 ? 16.453 -28.562 -14.57 1 98.81 291 TYR A O 1
ATOM 2323 N N . ALA A 1 292 ? 14.508 -28.953 -13.5 1 98.62 292 ALA A N 1
ATOM 2324 C CA . ALA A 1 292 ? 13.68 -28.266 -14.484 1 98.62 292 ALA A CA 1
ATOM 2325 C C . ALA A 1 292 ? 12.422 -27.688 -13.836 1 98.62 292 ALA A C 1
ATOM 2327 O O . ALA A 1 292 ? 11.883 -28.25 -12.883 1 98.62 292 ALA A O 1
ATOM 2328 N N . ASN A 1 293 ? 12.031 -26.547 -14.273 1 97.94 293 ASN A N 1
ATOM 2329 C CA . ASN A 1 293 ? 10.75 -25.938 -13.953 1 97.94 293 ASN A CA 1
ATOM 2330 C C . ASN A 1 293 ? 9.695 -26.234 -15.023 1 97.94 293 ASN A C 1
ATOM 2332 O O . ASN A 1 293 ? 9.812 -25.766 -16.156 1 97.94 293 ASN A O 1
ATOM 2336 N N . VAL A 1 294 ? 8.656 -26.953 -14.656 1 96.81 294 VAL A N 1
ATOM 2337 C CA . VAL A 1 294 ? 7.664 -27.391 -15.633 1 96.81 294 VAL A CA 1
ATOM 2338 C C . VAL A 1 294 ? 6.258 -27.203 -15.062 1 96.81 294 VAL A C 1
ATOM 2340 O O . VAL A 1 294 ? 6.098 -26.891 -13.875 1 96.81 294 VAL A O 1
ATOM 2343 N N . HIS A 1 295 ? 5.293 -27.328 -15.938 1 96.12 295 HIS A N 1
ATOM 2344 C CA . HIS A 1 295 ? 3.896 -27.297 -15.516 1 96.12 295 HIS A CA 1
ATOM 2345 C C . HIS A 1 295 ? 3.348 -28.719 -15.359 1 96.12 295 HIS A C 1
ATOM 2347 O O . HIS A 1 295 ? 3.574 -29.578 -16.219 1 96.12 295 HIS A O 1
ATOM 2353 N N . HIS A 1 296 ? 2.684 -28.984 -14.359 1 96.38 296 HIS A N 1
ATOM 2354 C CA . HIS A 1 296 ? 1.864 -30.172 -14.102 1 96.38 296 HIS A CA 1
ATOM 2355 C C . HIS A 1 296 ? 0.966 -29.969 -12.891 1 96.38 296 HIS A C 1
ATOM 2357 O O . HIS A 1 296 ? 1.447 -29.625 -11.805 1 96.38 296 HIS A O 1
ATOM 2363 N N . HIS A 1 297 ? -0.329 -30.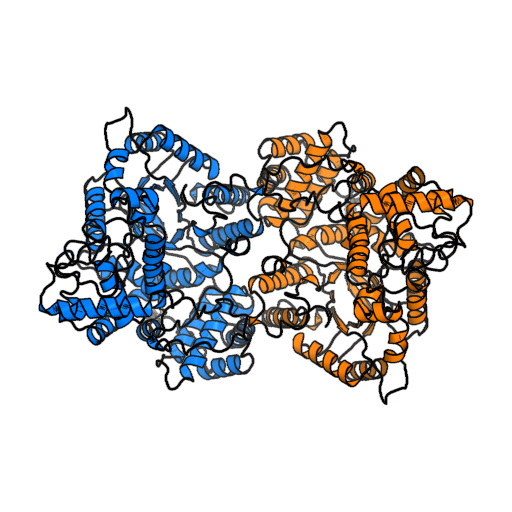109 -13.086 1 96.62 297 HIS A N 1
ATOM 2364 C CA . HIS A 1 297 ? -1.338 -29.859 -12.062 1 96.62 297 HIS A CA 1
ATOM 2365 C C . HIS A 1 297 ? -2.436 -30.922 -12.102 1 96.62 297 HIS A C 1
ATOM 2367 O O . HIS A 1 297 ? -2.482 -31.734 -13.016 1 96.62 297 HIS A O 1
ATOM 2373 N N . PHE A 1 298 ? -3.312 -30.859 -11.078 1 95.5 298 PHE A N 1
ATOM 2374 C CA . PHE A 1 298 ? -4.383 -31.844 -11.039 1 95.5 298 PHE A CA 1
ATOM 2375 C C . PHE A 1 298 ? -5.305 -31.703 -12.242 1 95.5 298 PHE A C 1
ATOM 2377 O O . PHE A 1 298 ? -5.836 -32.688 -12.75 1 95.5 298 PHE A O 1
ATOM 2384 N N . CYS A 1 299 ? -5.414 -30.469 -12.695 1 95.12 299 CYS A N 1
ATOM 2385 C CA . CYS A 1 299 ? -6.352 -30.203 -13.781 1 95.12 299 CYS A CA 1
ATOM 2386 C C . CYS A 1 299 ? -5.645 -30.25 -15.133 1 95.12 299 CYS A C 1
ATOM 2388 O O . CYS A 1 299 ? -6.223 -29.859 -16.141 1 95.12 299 CYS A O 1
ATOM 2390 N N . GLY A 1 300 ? -4.348 -30.688 -15.156 1 92.81 300 GLY A N 1
ATOM 2391 C CA . GLY A 1 300 ? -3.629 -30.781 -16.422 1 92.81 300 GLY A CA 1
ATOM 2392 C C . GLY A 1 300 ? -2.23 -30.188 -16.344 1 92.81 300 GLY A C 1
ATOM 2393 O O . GLY A 1 300 ? -1.647 -30.078 -15.266 1 92.81 300 GLY A O 1
ATOM 2394 N N . SER A 1 301 ? -1.681 -29.969 -17.562 1 90.94 301 SER A N 1
ATOM 2395 C CA . SER A 1 301 ? -0.313 -29.469 -17.688 1 90.94 301 SER A CA 1
ATOM 2396 C C . SER A 1 301 ? -0.27 -28.156 -18.438 1 90.94 301 SER A C 1
ATOM 2398 O O . SER A 1 301 ? 0.576 -27.953 -19.312 1 90.94 301 SER A O 1
ATOM 2400 N N . TYR A 1 302 ? -1.267 -27.312 -18.125 1 88.56 302 TYR A N 1
ATOM 2401 C CA . TYR A 1 302 ? -1.334 -26.016 -18.766 1 88.56 302 TYR A CA 1
ATOM 2402 C C . TYR A 1 302 ? -1.289 -26.156 -20.281 1 88.56 302 TYR A C 1
ATOM 2404 O O . TYR A 1 302 ? -2.107 -26.875 -20.875 1 88.56 302 TYR A O 1
ATOM 2412 N N . THR A 1 303 ? -0.329 -25.516 -21 1 78.44 303 THR A N 1
ATOM 2413 C CA . THR A 1 303 ? -0.348 -25.5 -22.469 1 78.44 303 THR A CA 1
ATOM 2414 C C . THR A 1 303 ? 0.016 -26.875 -23.016 1 78.44 303 THR A C 1
ATOM 2416 O O . THR A 1 303 ? -0.223 -27.172 -24.188 1 78.44 303 THR A O 1
ATOM 2419 N N . ALA A 1 304 ? 0.5 -27.75 -22.188 1 79.38 304 ALA A N 1
ATOM 2420 C CA . ALA A 1 304 ? 0.89 -29.078 -22.609 1 79.38 304 ALA A CA 1
ATOM 2421 C C . ALA A 1 304 ? -0.226 -30.094 -22.344 1 79.38 304 ALA A C 1
ATOM 2423 O O . ALA A 1 304 ? -0.089 -31.281 -22.656 1 79.38 304 ALA A O 1
ATOM 2424 N N . SER A 1 305 ? -1.296 -29.609 -21.859 1 80.31 305 SER A N 1
ATOM 2425 C CA . SER A 1 305 ? -2.414 -30.516 -21.625 1 80.31 305 SER A CA 1
ATOM 2426 C C . SER A 1 305 ? -2.877 -31.172 -22.922 1 80.31 305 SER A C 1
ATOM 2428 O O . SER A 1 305 ? -3.01 -30.5 -23.953 1 80.31 305 SER A O 1
ATOM 2430 N N . GLY A 1 306 ? -3.068 -32.469 -22.875 1 80.12 306 GLY A N 1
ATOM 2431 C CA . GLY A 1 306 ? -3.455 -33.25 -24.047 1 80.12 306 GLY A CA 1
ATOM 2432 C C . GLY A 1 306 ? -2.271 -33.719 -24.875 1 80.12 306 GLY A C 1
ATOM 2433 O O . GLY A 1 306 ? -2.436 -34.469 -25.844 1 80.12 306 GLY A O 1
ATOM 2434 N N . ASP A 1 307 ? -1.079 -33.25 -24.469 1 83.19 307 ASP A N 1
ATOM 2435 C CA . ASP A 1 307 ? 0.157 -33.625 -25.141 1 83.19 307 ASP A CA 1
ATOM 2436 C C . ASP A 1 307 ? 0.757 -34.906 -24.516 1 83.19 307 ASP A C 1
ATOM 2438 O O . ASP A 1 307 ? 0.238 -35.406 -23.531 1 83.19 307 ASP A O 1
ATOM 2442 N N . GLY A 1 308 ? 1.785 -35.312 -25.219 1 81.94 308 GLY A N 1
ATOM 2443 C CA . GLY A 1 308 ? 2.545 -36.438 -24.672 1 81.94 308 GLY A CA 1
ATOM 2444 C C . GLY A 1 308 ? 2.061 -37.781 -25.172 1 81.94 308 GLY A C 1
ATOM 2445 O O . GLY A 1 308 ? 1.027 -37.875 -25.844 1 81.94 308 GLY A O 1
ATOM 2446 N N . PRO A 1 309 ? 2.754 -38.75 -24.828 1 81.44 309 PRO A N 1
ATOM 2447 C CA . PRO A 1 309 ? 2.428 -40.094 -25.359 1 81.44 309 PRO A CA 1
ATOM 2448 C C . PRO A 1 309 ? 1.097 -40.625 -24.828 1 81.44 309 PRO A C 1
ATOM 2450 O O . PRO A 1 309 ? 0.438 -41.406 -25.5 1 81.44 309 PRO A O 1
ATOM 2453 N N . ASP A 1 310 ? 0.687 -40.125 -23.656 1 81.44 310 ASP A N 1
ATOM 2454 C CA . ASP A 1 310 ? -0.551 -40.594 -23.062 1 81.44 310 ASP A CA 1
ATOM 2455 C C . ASP A 1 310 ? -1.577 -39.469 -22.938 1 81.44 310 ASP A C 1
ATOM 2457 O O . ASP A 1 310 ? -2.561 -39.594 -22.203 1 81.44 310 ASP A O 1
ATOM 2461 N N . HIS A 1 311 ? -1.303 -38.375 -23.547 1 85.62 311 HIS A N 1
ATOM 2462 C CA . HIS A 1 311 ? -2.174 -37.219 -23.562 1 85.62 311 HIS A CA 1
ATOM 2463 C C . HIS A 1 311 ? -2.285 -36.594 -22.172 1 85.62 311 HIS A C 1
ATOM 2465 O O . HIS A 1 311 ? -3.227 -35.844 -21.906 1 85.62 311 HIS A O 1
ATOM 2471 N N . MET A 1 312 ? -1.322 -36.969 -21.328 1 86.88 312 MET A N 1
ATOM 2472 C CA . MET A 1 312 ? -1.363 -36.438 -19.953 1 86.88 312 MET A CA 1
ATOM 2473 C C . MET A 1 312 ? -0.342 -35.312 -19.766 1 86.88 312 MET A C 1
ATOM 2475 O O . MET A 1 312 ? 0.001 -34.969 -18.641 1 86.88 312 MET A O 1
ATOM 2479 N N . GLY A 1 313 ? 0.138 -34.906 -20.906 1 92.25 313 GLY A N 1
ATOM 2480 C CA . GLY A 1 313 ? 1.013 -33.75 -20.875 1 92.25 313 GLY A CA 1
ATOM 2481 C C . GLY A 1 313 ? 2.367 -34.031 -20.25 1 92.25 313 GLY A C 1
ATOM 2482 O O . GLY A 1 313 ? 3.045 -34.969 -20.641 1 92.25 313 GLY A O 1
ATOM 2483 N N . ASN A 1 314 ? 2.742 -33.281 -19.219 1 95.75 314 ASN A N 1
ATOM 2484 C CA . ASN A 1 314 ? 4.117 -33.219 -18.734 1 95.75 314 ASN A CA 1
ATOM 2485 C C . ASN A 1 314 ? 4.371 -34.281 -17.656 1 95.75 314 ASN A C 1
ATOM 2487 O O . ASN A 1 314 ? 5.469 -34.375 -17.109 1 95.75 314 ASN A O 1
ATOM 2491 N N . ILE A 1 315 ? 3.396 -35.188 -17.359 1 96.56 315 ILE A N 1
ATOM 2492 C CA . ILE A 1 315 ? 3.645 -36.25 -16.391 1 96.56 315 ILE A CA 1
ATOM 2493 C C . ILE A 1 315 ? 4.754 -37.156 -16.891 1 96.56 315 ILE A C 1
ATOM 2495 O O . ILE A 1 315 ? 5.547 -37.688 -16.109 1 96.56 315 ILE A O 1
ATOM 2499 N N . SER A 1 316 ? 4.816 -37.406 -18.172 1 95.75 316 SER A N 1
ATOM 2500 C CA . SER A 1 316 ? 5.887 -38.219 -18.75 1 95.75 316 SER A CA 1
ATOM 2501 C C . SER A 1 316 ? 7.25 -37.562 -18.516 1 95.75 316 SER A C 1
ATOM 2503 O O . SER A 1 316 ? 8.25 -38.281 -18.328 1 95.75 316 SER A O 1
ATOM 2505 N N . CYS A 1 317 ? 7.281 -36.25 -18.547 1 97.38 317 CYS A N 1
ATOM 2506 C CA . CYS A 1 317 ? 8.516 -35.531 -18.281 1 97.38 317 CYS A CA 1
ATOM 2507 C C . CYS A 1 317 ? 8.945 -35.688 -16.828 1 97.38 317 CYS A C 1
ATOM 2509 O O . CYS A 1 317 ? 10.117 -35.938 -16.547 1 97.38 317 CYS A O 1
ATOM 2511 N N . LEU A 1 318 ? 7.977 -35.594 -15.938 1 98.25 318 LEU A N 1
ATOM 2512 C CA . LEU A 1 318 ? 8.273 -35.75 -14.516 1 98.25 318 LEU A CA 1
ATOM 2513 C C . LEU A 1 318 ? 8.773 -37.156 -14.195 1 98.25 318 LEU A C 1
ATOM 2515 O O . LEU A 1 318 ? 9.656 -37.344 -13.352 1 98.25 318 LEU A O 1
ATOM 2519 N N . ARG A 1 319 ? 8.203 -38.156 -14.836 1 97.94 319 ARG A N 1
ATOM 2520 C CA . ARG A 1 319 ? 8.641 -39.531 -14.656 1 97.94 319 ARG A CA 1
ATOM 2521 C C . ARG A 1 319 ? 10.086 -39.719 -15.133 1 97.94 319 ARG A C 1
ATOM 2523 O O . ARG A 1 319 ? 10.891 -40.344 -14.453 1 97.94 319 ARG A O 1
ATOM 2530 N N . LYS A 1 320 ? 10.398 -39.094 -16.25 1 97.88 320 LYS A N 1
ATOM 2531 C CA . LYS A 1 320 ? 11.766 -39.156 -16.766 1 97.88 320 LYS A CA 1
ATOM 2532 C C . LYS A 1 320 ? 12.734 -38.438 -15.844 1 97.88 320 LYS A C 1
ATOM 2534 O O . LYS A 1 320 ? 13.875 -38.875 -15.672 1 97.88 320 LYS A O 1
ATOM 2539 N N . MET A 1 321 ? 12.32 -37.312 -15.336 1 98.69 321 MET A N 1
ATOM 2540 C CA . MET A 1 321 ? 13.141 -36.594 -14.383 1 98.69 321 MET A CA 1
ATOM 2541 C C . MET A 1 321 ? 13.43 -37.438 -13.148 1 98.69 321 MET A C 1
ATOM 2543 O O . MET A 1 321 ? 14.555 -37.406 -12.633 1 98.69 321 MET A O 1
ATOM 2547 N N . LYS A 1 322 ? 12.391 -38.125 -12.641 1 98.5 322 LYS A N 1
ATOM 2548 C CA . LYS A 1 322 ? 12.562 -39 -11.5 1 98.5 322 LYS A CA 1
ATOM 2549 C C . LYS A 1 322 ? 13.602 -40.094 -11.781 1 98.5 322 LYS A C 1
ATOM 2551 O O . LYS A 1 322 ? 14.477 -40.344 -10.953 1 98.5 322 LYS A O 1
ATOM 2556 N N . GLU A 1 323 ? 13.547 -40.656 -12.922 1 98.19 323 GLU A N 1
ATOM 2557 C CA . GLU A 1 323 ? 14.492 -41.688 -13.32 1 98.19 323 GLU A CA 1
ATOM 2558 C C . GLU A 1 323 ? 15.93 -41.188 -13.297 1 98.19 323 GLU A C 1
ATOM 2560 O O . GLU A 1 323 ? 16.859 -41.938 -13.023 1 98.19 323 GLU A O 1
ATOM 2565 N N . ARG A 1 324 ? 16.078 -39.938 -13.531 1 98.31 324 ARG A N 1
ATOM 2566 C CA . ARG A 1 324 ? 17.406 -39.344 -13.656 1 98.31 324 ARG A CA 1
ATOM 2567 C C . ARG A 1 324 ? 17.781 -38.594 -12.391 1 98.31 324 ARG A C 1
ATOM 2569 O O . ARG A 1 324 ? 18.797 -37.906 -12.359 1 98.31 324 ARG A O 1
ATOM 2576 N N . ASP A 1 325 ? 16.969 -38.594 -11.391 1 98.5 325 ASP A N 1
ATOM 2577 C CA . ASP A 1 325 ? 17.172 -37.969 -10.102 1 98.5 325 ASP A CA 1
ATOM 2578 C C . ASP A 1 325 ? 17.312 -36.438 -10.258 1 98.5 325 ASP A C 1
ATOM 2580 O O . ASP A 1 325 ? 18.156 -35.812 -9.625 1 98.5 325 ASP A O 1
ATOM 2584 N N . MET A 1 326 ? 16.578 -35.875 -11.188 1 98.81 326 MET A N 1
ATOM 2585 C CA . MET A 1 326 ? 16.547 -34.438 -11.398 1 98.81 326 MET A CA 1
ATOM 2586 C C . MET A 1 326 ? 15.609 -33.75 -10.391 1 98.81 326 MET A C 1
ATOM 2588 O O . MET A 1 326 ? 14.648 -34.375 -9.922 1 98.81 326 MET A O 1
ATOM 2592 N N . GLY A 1 327 ? 15.953 -32.5 -9.969 1 98.81 327 GLY A N 1
ATOM 2593 C CA . GLY A 1 327 ? 14.984 -31.703 -9.227 1 98.81 327 GLY A CA 1
ATOM 2594 C C . GLY A 1 327 ? 13.773 -31.297 -10.047 1 98.81 327 GLY A C 1
ATOM 2595 O O . GLY A 1 327 ? 13.906 -30.906 -11.203 1 98.81 327 GLY A O 1
ATOM 2596 N N . ALA A 1 328 ? 12.617 -31.469 -9.492 1 98.75 328 ALA A N 1
ATOM 2597 C CA . ALA A 1 328 ? 11.367 -31.109 -10.164 1 98.75 328 ALA A CA 1
ATOM 2598 C C . ALA A 1 328 ? 10.703 -29.922 -9.484 1 98.75 328 ALA A C 1
ATOM 2600 O O . ALA A 1 328 ? 10.32 -30 -8.32 1 98.75 328 ALA A O 1
ATOM 2601 N N . PHE A 1 329 ? 10.594 -28.828 -10.18 1 97.69 329 PHE A N 1
ATOM 2602 C CA . PHE A 1 329 ? 10.031 -27.531 -9.789 1 97.69 329 PHE A CA 1
ATOM 2603 C C . PHE A 1 329 ? 8.766 -27.234 -10.586 1 97.69 329 PHE A C 1
ATOM 2605 O O . PHE A 1 329 ? 8.805 -27.141 -11.812 1 97.69 329 PHE A O 1
ATOM 2612 N N . ILE A 1 330 ? 7.598 -27.109 -9.867 1 98.38 330 ILE A N 1
ATOM 2613 C CA . ILE A 1 330 ? 6.336 -26.906 -10.57 1 98.38 330 ILE A CA 1
ATOM 2614 C C . ILE A 1 330 ? 6.016 -25.422 -10.641 1 98.38 330 ILE A C 1
ATOM 2616 O O . ILE A 1 330 ? 6.039 -24.719 -9.617 1 98.38 330 ILE A O 1
ATOM 2620 N N . ILE A 1 331 ? 5.676 -25 -11.844 1 96.81 331 ILE A N 1
ATOM 2621 C CA . ILE A 1 331 ? 5.414 -23.594 -12.109 1 96.81 331 ILE A CA 1
ATOM 2622 C C . ILE A 1 331 ? 3.947 -23.266 -11.828 1 96.81 331 ILE A C 1
ATOM 2624 O O . ILE A 1 331 ? 3.051 -23.938 -12.344 1 96.81 331 ILE A O 1
ATOM 2628 N N . SER A 1 332 ? 3.607 -22.266 -11.016 1 95 332 SER A N 1
ATOM 2629 C CA . SER A 1 332 ? 2.34 -21.562 -10.82 1 95 332 SER A CA 1
ATOM 2630 C C . SER A 1 332 ? 1.215 -22.547 -10.5 1 95 332 SER A C 1
ATOM 2632 O O . SER A 1 332 ? 0.171 -22.531 -11.156 1 95 332 SER A O 1
ATOM 2634 N N . PRO A 1 333 ? 1.338 -23.266 -9.469 1 96.69 333 PRO A N 1
ATOM 2635 C CA . PRO A 1 333 ? 0.316 -24.266 -9.172 1 96.69 333 PRO A CA 1
ATOM 2636 C C . PRO A 1 333 ? -1.028 -23.656 -8.789 1 96.69 333 PRO A C 1
ATOM 2638 O O . PRO A 1 333 ? -2.074 -24.281 -8.977 1 96.69 333 PRO A O 1
ATOM 2641 N N . CYS A 1 334 ? -1.061 -22.453 -8.242 1 95.44 334 CYS A N 1
ATOM 2642 C CA . CYS A 1 334 ? -2.309 -21.875 -7.77 1 95.44 334 CYS A CA 1
ATOM 2643 C C . CYS A 1 334 ? -3.072 -21.219 -8.914 1 95.44 334 CYS A C 1
ATOM 2645 O O . CYS A 1 334 ? -4.301 -21.281 -8.969 1 95.44 334 CYS A O 1
ATOM 2647 N N . ASP A 1 335 ? -2.377 -20.562 -9.773 1 93.62 335 ASP A N 1
ATOM 2648 C CA . ASP A 1 335 ? -3.025 -19.891 -10.898 1 93.62 335 ASP A CA 1
ATOM 2649 C C . ASP A 1 335 ? -3.262 -20.875 -12.047 1 93.62 335 ASP A C 1
ATOM 2651 O O . ASP A 1 335 ? -4.402 -21.062 -12.484 1 93.62 335 ASP A O 1
ATOM 2655 N N . LYS A 1 336 ? -2.223 -21.609 -12.477 1 94 336 LYS A N 1
ATOM 2656 C CA . LYS A 1 336 ? -2.307 -22.5 -13.633 1 94 336 LYS A CA 1
ATOM 2657 C C . LYS A 1 336 ? -2.887 -23.859 -13.242 1 94 336 LYS A C 1
ATOM 2659 O O . LYS A 1 336 ? -3.285 -24.641 -14.109 1 94 336 LYS A O 1
ATOM 2664 N N . GLY A 1 337 ? -3.029 -24.078 -12 1 93.88 337 GLY A N 1
ATOM 2665 C CA . GLY A 1 337 ? -3.635 -25.312 -11.516 1 93.88 337 GLY A CA 1
ATOM 2666 C C . GLY A 1 337 ? -5.137 -25.203 -11.32 1 93.88 337 GLY A C 1
ATOM 2667 O O . GLY A 1 337 ? -5.734 -26.016 -10.609 1 93.88 337 GLY A O 1
ATOM 2668 N N . GLY A 1 338 ? -5.727 -24.203 -11.883 1 94.19 338 GLY A N 1
ATOM 2669 C CA . GLY A 1 338 ? -7.176 -24.094 -11.812 1 94.19 338 GLY A CA 1
ATOM 2670 C C . GLY A 1 338 ? -7.645 -22.828 -11.109 1 94.19 338 GLY A C 1
ATOM 2671 O O . GLY A 1 338 ? -8.805 -22.734 -10.695 1 94.19 338 GLY A O 1
ATOM 2672 N N . LYS A 1 339 ? -6.734 -21.828 -10.898 1 94.19 339 LYS A N 1
ATOM 2673 C CA . LYS A 1 339 ? -7.059 -20.609 -10.172 1 94.19 339 LYS A CA 1
ATOM 2674 C C . LYS A 1 339 ? -7.668 -20.922 -8.805 1 94.19 339 LYS A C 1
ATOM 2676 O O . LYS A 1 339 ? -8.758 -20.453 -8.484 1 94.19 339 LYS A O 1
ATOM 2681 N N . ILE A 1 340 ? -7 -21.672 -8.062 1 95.06 340 ILE A N 1
ATOM 2682 C CA . ILE A 1 340 ? -7.566 -22.312 -6.879 1 95.06 340 ILE A CA 1
ATOM 2683 C C . ILE A 1 340 ? -7.562 -21.328 -5.707 1 95.06 340 ILE A C 1
ATOM 2685 O O . ILE A 1 340 ? -8.07 -21.656 -4.625 1 95.06 340 ILE A O 1
ATOM 2689 N N . TYR A 1 341 ? -7.113 -20.094 -5.855 1 91.12 341 TYR A N 1
ATOM 2690 C CA . TYR A 1 341 ? -7.297 -19.031 -4.871 1 91.12 341 TYR A CA 1
ATOM 2691 C C . TYR A 1 341 ? -8.641 -18.328 -5.066 1 91.12 341 TYR A C 1
ATOM 2693 O O . TYR A 1 341 ? -9.062 -17.547 -4.223 1 91.12 341 TYR A O 1
ATOM 2701 N N . GLU A 1 342 ? -9.25 -18.594 -6.164 1 91.5 342 GLU A N 1
ATOM 2702 C CA . GLU A 1 342 ? -10.625 -18.219 -6.477 1 91.5 342 GLU A CA 1
ATOM 2703 C C . GLU A 1 342 ? -11.391 -19.375 -7.113 1 91.5 342 GLU A C 1
ATOM 2705 O O . GLU A 1 342 ? -11.844 -19.281 -8.25 1 91.5 342 GLU A O 1
ATOM 2710 N N . PRO A 1 343 ? -11.578 -20.344 -6.379 1 93.44 343 PRO A N 1
ATOM 2711 C CA . PRO A 1 343 ? -12.156 -21.578 -6.941 1 93.44 343 PRO A CA 1
ATOM 2712 C C . PRO A 1 343 ? -13.633 -21.422 -7.301 1 93.44 343 PRO A C 1
ATOM 2714 O O . PRO A 1 343 ? -14.32 -20.578 -6.734 1 93.44 343 PRO A O 1
ATOM 2717 N N . SER A 1 344 ? -14.125 -22.25 -8.195 1 93.75 344 SER A N 1
ATOM 2718 C CA . SER A 1 344 ? -15.547 -22.312 -8.492 1 93.75 344 SER A CA 1
ATOM 2719 C C . SER A 1 344 ? -16.328 -22.922 -7.336 1 93.75 344 SER A C 1
ATOM 2721 O O . SER A 1 344 ? -15.766 -23.641 -6.512 1 93.75 344 SER A O 1
ATOM 2723 N N . GLN A 1 345 ? -17.609 -22.625 -7.332 1 92.62 345 GLN A N 1
ATOM 2724 C CA . GLN A 1 345 ? -18.484 -23.219 -6.332 1 92.62 345 GLN A CA 1
ATOM 2725 C C . GLN A 1 345 ? -18.469 -24.75 -6.426 1 92.62 345 GLN A C 1
ATOM 2727 O O . GLN A 1 345 ? -18.438 -25.438 -5.406 1 92.62 345 GLN A O 1
ATOM 2732 N N . LYS A 1 346 ? -18.391 -25.25 -7.586 1 94.94 346 LYS A N 1
ATOM 2733 C CA . LYS A 1 346 ? -18.406 -26.703 -7.797 1 94.94 346 LYS A CA 1
ATOM 2734 C C . LYS A 1 346 ? -17.125 -27.344 -7.281 1 94.94 346 LYS A C 1
ATOM 2736 O O . LYS A 1 346 ? -17.172 -28.344 -6.57 1 94.94 346 LYS A O 1
ATOM 2741 N N . LEU A 1 347 ? -16.031 -26.781 -7.664 1 96.88 347 LEU A N 1
ATOM 2742 C CA . LEU A 1 347 ? -14.766 -27.328 -7.195 1 96.88 347 LEU A CA 1
ATOM 2743 C C . LEU A 1 347 ? -14.703 -27.344 -5.672 1 96.88 347 LEU A C 1
ATOM 2745 O O . LEU A 1 347 ? -14.289 -28.344 -5.07 1 96.88 347 LEU A O 1
ATOM 2749 N N . ARG A 1 348 ? -15.102 -26.219 -5.074 1 95.25 348 ARG A N 1
ATOM 2750 C CA . ARG A 1 348 ? -15.078 -26.109 -3.619 1 95.25 348 ARG A CA 1
ATOM 2751 C C . ARG A 1 348 ? -15.984 -27.172 -2.986 1 95.25 348 ARG A C 1
ATOM 2753 O O . ARG A 1 348 ? -15.625 -27.781 -1.979 1 95.25 348 ARG A O 1
ATOM 2760 N N . SER A 1 349 ? -17.172 -27.406 -3.559 1 94.94 349 SER A N 1
ATOM 2761 C CA . SER A 1 349 ? -18.109 -28.406 -3.039 1 94.94 349 SER A CA 1
ATOM 2762 C C . SER A 1 349 ? -17.516 -29.812 -3.109 1 94.94 349 SER A C 1
ATOM 2764 O O . SER A 1 349 ? -17.859 -30.672 -2.307 1 94.94 349 SER A O 1
ATOM 2766 N N . LEU A 1 350 ? -16.609 -30 -4.035 1 96.88 350 LEU A N 1
ATOM 2767 C CA . LEU A 1 350 ? -16.031 -31.328 -4.246 1 96.88 350 LEU A CA 1
ATOM 2768 C C . LEU A 1 350 ? -14.844 -31.562 -3.316 1 96.88 350 LEU A C 1
ATOM 2770 O O . LEU A 1 350 ? -14.531 -32.688 -2.979 1 96.88 350 LEU A O 1
ATOM 2774 N N . THR A 1 351 ? -14.164 -30.469 -2.93 1 97.62 351 THR A N 1
ATOM 2775 C CA . THR A 1 351 ? -13 -30.641 -2.072 1 97.62 351 THR A CA 1
ATOM 2776 C C . THR A 1 351 ? -13.406 -30.672 -0.603 1 97.62 351 THR A C 1
ATOM 2778 O O . THR A 1 351 ? -12.766 -31.328 0.214 1 97.62 351 THR A O 1
ATOM 2781 N N . LEU A 1 352 ? -14.469 -29.969 -0.295 1 94.81 352 LEU A N 1
ATOM 2782 C CA . LEU A 1 352 ? -14.984 -29.984 1.07 1 94.81 352 LEU A CA 1
ATOM 2783 C C . LEU A 1 352 ? -15.727 -31.297 1.348 1 94.81 352 LEU A C 1
ATOM 2785 O O . LEU A 1 352 ? -16.25 -31.922 0.427 1 94.81 352 LEU A O 1
ATOM 2789 N N . PRO A 1 353 ? -15.719 -31.703 2.629 1 95.5 353 PRO A N 1
ATOM 2790 C CA . PRO A 1 353 ? -15.25 -31.062 3.859 1 95.5 353 PRO A CA 1
ATOM 2791 C C . PRO A 1 353 ? -13.773 -31.328 4.129 1 95.5 353 PRO A C 1
ATOM 2793 O O . PRO A 1 353 ? -13.227 -30.812 5.113 1 95.5 353 PRO A O 1
ATOM 2796 N N . ASP A 1 354 ? -13.094 -32.031 3.258 1 96.38 354 ASP A N 1
ATOM 2797 C CA . ASP A 1 354 ? -11.766 -32.562 3.576 1 96.38 354 ASP A CA 1
ATOM 2798 C C . ASP A 1 354 ? -10.734 -31.422 3.613 1 96.38 354 ASP A C 1
ATOM 2800 O O . ASP A 1 354 ? -9.867 -31.391 4.488 1 96.38 354 ASP A O 1
ATOM 2804 N N . CYS A 1 355 ? -10.773 -30.609 2.707 1 95.69 355 CYS A N 1
ATOM 2805 C CA . CYS A 1 355 ? -9.867 -29.469 2.648 1 95.69 355 CYS A CA 1
ATOM 2806 C C . CYS A 1 355 ? -10.336 -28.453 1.612 1 95.69 355 CYS A C 1
ATOM 2808 O O . CYS A 1 355 ? -11.227 -28.734 0.815 1 95.69 355 CYS A O 1
ATOM 2810 N N . GLU A 1 356 ? -9.789 -27.25 1.67 1 94.81 356 GLU A N 1
ATOM 2811 C CA . GLU A 1 356 ? -10.047 -26.234 0.663 1 94.81 356 GLU A CA 1
ATOM 2812 C C . GLU A 1 356 ? -9.32 -26.531 -0.64 1 94.81 356 GLU A C 1
ATOM 2814 O O . GLU A 1 356 ? -8.312 -27.25 -0.641 1 94.81 356 GLU A O 1
ATOM 2819 N N . PRO A 1 357 ? -9.789 -25.969 -1.764 1 96.12 357 PRO A N 1
ATOM 2820 C CA . PRO A 1 357 ? -9.219 -26.281 -3.076 1 96.12 357 PRO A CA 1
ATOM 2821 C C . PRO A 1 357 ? -7.715 -26.016 -3.146 1 96.12 357 PRO A C 1
ATOM 2823 O O . PRO A 1 357 ? -6.969 -26.812 -3.721 1 96.12 357 PRO A O 1
ATOM 2826 N N . MET A 1 358 ? -7.25 -24.969 -2.584 1 96.38 358 MET A N 1
ATOM 2827 C CA . MET A 1 358 ? -5.832 -24.625 -2.637 1 96.38 358 MET A CA 1
ATOM 2828 C C . MET A 1 358 ? -5 -25.688 -1.918 1 96.38 358 MET A C 1
ATOM 2830 O O . MET A 1 358 ? -3.957 -26.109 -2.422 1 96.38 358 MET A O 1
ATOM 2834 N N . ALA A 1 359 ? -5.453 -26.062 -0.745 1 97.31 359 ALA A N 1
ATOM 2835 C CA . ALA A 1 359 ? -4.75 -27.109 0.003 1 97.31 359 ALA A CA 1
ATOM 2836 C C . ALA A 1 359 ? -4.699 -28.406 -0.788 1 97.31 359 ALA A C 1
ATOM 2838 O O . ALA A 1 359 ? -3.668 -29.078 -0.814 1 97.31 359 ALA A O 1
ATOM 2839 N N . PHE A 1 360 ? -5.785 -28.75 -1.397 1 97.81 360 PHE A N 1
ATOM 2840 C CA . PHE A 1 360 ? -5.824 -29.969 -2.195 1 97.81 360 PHE A CA 1
ATOM 2841 C C . PHE A 1 360 ? -4.824 -29.891 -3.344 1 97.81 360 PHE A C 1
ATOM 2843 O O . PHE A 1 360 ? -4.012 -30.797 -3.521 1 97.81 360 PHE A O 1
ATOM 2850 N N . GLY A 1 361 ? -4.938 -28.797 -4.164 1 98 361 GLY A N 1
ATOM 2851 C CA . GLY A 1 361 ? -4.086 -28.672 -5.336 1 98 361 GLY A CA 1
ATOM 2852 C C . GLY A 1 361 ? -2.609 -28.781 -5.016 1 98 361 GLY A C 1
ATOM 2853 O O . GLY A 1 361 ? -1.859 -29.438 -5.738 1 98 361 GLY A O 1
ATOM 2854 N N . LEU A 1 362 ? -2.201 -28.234 -3.939 1 98.25 362 LEU A N 1
ATOM 2855 C CA . LEU A 1 362 ? -0.802 -28.266 -3.527 1 98.25 362 LEU A CA 1
ATOM 2856 C C . LEU A 1 362 ? -0.419 -29.641 -3.008 1 98.25 362 LEU A C 1
ATOM 2858 O O . LEU A 1 362 ? 0.596 -30.203 -3.424 1 98.25 362 LEU A O 1
ATOM 2862 N N . ALA A 1 363 ? -1.262 -30.172 -2.131 1 98.44 363 ALA A N 1
ATOM 2863 C CA . ALA A 1 363 ? -0.969 -31.453 -1.521 1 98.44 363 ALA A CA 1
ATOM 2864 C C . ALA A 1 363 ? -0.96 -32.562 -2.568 1 98.44 363 ALA A C 1
ATOM 2866 O O . ALA A 1 363 ? -0.186 -33.531 -2.465 1 98.44 363 ALA A O 1
ATOM 2867 N N . TRP A 1 364 ? -1.833 -32.406 -3.539 1 98.56 364 TRP A N 1
ATOM 2868 C CA . TRP A 1 364 ? -1.855 -33.375 -4.629 1 98.56 364 TRP A CA 1
ATOM 2869 C C . TRP A 1 364 ? -0.495 -33.469 -5.312 1 98.56 364 TRP A C 1
ATOM 2871 O O . TRP A 1 364 ? -0.012 -34.562 -5.617 1 98.56 364 TRP A O 1
ATOM 2881 N N . LEU A 1 365 ? 0.141 -32.344 -5.516 1 98.5 365 LEU A N 1
ATOM 2882 C CA . LEU A 1 365 ? 1.449 -32.281 -6.16 1 98.5 365 LEU A CA 1
ATOM 2883 C C . LEU A 1 365 ? 2.545 -32.75 -5.211 1 98.5 365 LEU A C 1
ATOM 2885 O O . LEU A 1 365 ? 3.426 -33.531 -5.605 1 98.5 365 LEU A O 1
ATOM 2889 N N . TRP A 1 366 ? 2.441 -32.344 -3.955 1 98.44 366 TRP A N 1
ATOM 2890 C CA . TRP A 1 366 ? 3.461 -32.719 -2.98 1 98.44 366 TRP A CA 1
ATOM 2891 C C . TRP A 1 366 ? 3.498 -34.219 -2.781 1 98.44 366 TRP A C 1
ATOM 2893 O O . TRP A 1 366 ? 4.535 -34.781 -2.426 1 98.44 366 TRP A O 1
ATOM 2903 N N . ASN A 1 367 ? 2.35 -34.875 -3.059 1 98.31 367 ASN A N 1
ATOM 2904 C CA . ASN A 1 367 ? 2.252 -36.312 -2.824 1 98.31 367 ASN A CA 1
ATOM 2905 C C . ASN A 1 367 ? 2.266 -37.094 -4.133 1 98.31 367 ASN A C 1
ATOM 2907 O O . ASN A 1 367 ? 1.879 -38.25 -4.164 1 98.31 367 ASN A O 1
ATOM 2911 N N . LEU A 1 368 ? 2.693 -36.469 -5.16 1 98.12 368 LEU A N 1
ATOM 2912 C CA . LEU A 1 368 ? 2.688 -37.094 -6.48 1 98.12 368 LEU A CA 1
ATOM 2913 C C . LEU A 1 368 ? 3.396 -38.438 -6.449 1 98.12 368 LEU A C 1
ATOM 2915 O O . LEU A 1 368 ? 2.934 -39.406 -7.062 1 98.12 368 LEU A O 1
ATOM 2919 N N . HIS A 1 369 ? 4.48 -38.656 -5.742 1 97.69 369 HIS A N 1
ATOM 2920 C CA . HIS A 1 369 ? 5.277 -39.875 -5.668 1 97.69 369 HIS A CA 1
ATOM 2921 C C . HIS A 1 369 ? 4.484 -41 -5.039 1 97.69 369 HIS A C 1
ATOM 2923 O O . HIS A 1 369 ? 4.812 -42.188 -5.234 1 97.69 369 HIS A O 1
ATOM 2929 N N . ARG A 1 370 ? 3.406 -40.625 -4.348 1 97.25 370 ARG A N 1
ATOM 2930 C CA . ARG A 1 370 ? 2.623 -41.656 -3.643 1 97.25 370 ARG A CA 1
ATOM 2931 C C . ARG A 1 370 ? 1.479 -42.156 -4.512 1 97.25 370 ARG A C 1
ATOM 2933 O O . ARG A 1 370 ? 0.99 -43.281 -4.309 1 97.25 370 ARG A O 1
ATOM 2940 N N . HIS A 1 371 ? 1.051 -41.281 -5.449 1 96.31 371 HIS A N 1
ATOM 2941 C CA . HIS A 1 371 ? -0.136 -41.75 -6.172 1 96.31 371 HIS A CA 1
ATOM 2942 C C . HIS A 1 371 ? 0.146 -41.875 -7.668 1 96.31 371 HIS A C 1
ATOM 2944 O O . HIS A 1 371 ? -0.674 -42.406 -8.414 1 96.31 371 HIS A O 1
ATOM 2950 N N . ASP A 1 372 ? 1.265 -41.5 -8.156 1 96.06 372 ASP A N 1
ATOM 2951 C CA . ASP A 1 372 ? 1.685 -41.812 -9.523 1 96.06 372 ASP A CA 1
ATOM 2952 C C . ASP A 1 372 ? 2.332 -43.188 -9.594 1 96.06 372 ASP A C 1
ATOM 2954 O O . ASP A 1 372 ? 3.199 -43.5 -8.781 1 96.06 372 ASP A O 1
ATOM 2958 N N . PRO A 1 373 ? 1.954 -43.969 -10.578 1 95.31 373 PRO A N 1
ATOM 2959 C CA . PRO A 1 373 ? 2.469 -45.344 -10.664 1 95.31 373 PRO A CA 1
ATOM 2960 C C . PRO A 1 373 ? 3.982 -45.406 -10.852 1 95.31 373 PRO A C 1
ATOM 2962 O O . PRO A 1 373 ? 4.621 -46.375 -10.484 1 95.31 373 PRO A O 1
ATOM 2965 N N . HIS A 1 374 ? 4.59 -44.406 -11.43 1 96.12 374 HIS A N 1
ATOM 2966 C CA . HIS A 1 374 ? 6.031 -44.375 -11.656 1 96.12 374 HIS A CA 1
ATOM 2967 C C . HIS A 1 374 ? 6.738 -43.531 -10.594 1 96.12 374 HIS A C 1
ATOM 2969 O O . HIS A 1 374 ? 7.922 -43.219 -10.727 1 96.12 374 HIS A O 1
ATOM 2975 N N . GLN A 1 375 ? 5.996 -43.062 -9.656 1 97.62 375 GLN A N 1
ATOM 2976 C CA . GLN A 1 375 ? 6.484 -42.344 -8.484 1 97.62 375 GLN A CA 1
ATOM 2977 C C . GLN A 1 375 ? 7.156 -41.031 -8.875 1 97.62 375 GLN A C 1
ATOM 2979 O O . GLN A 1 375 ? 8.211 -40.688 -8.344 1 97.62 375 GLN A O 1
ATOM 2984 N N . ALA A 1 376 ? 6.605 -40.438 -9.945 1 97.75 376 ALA A N 1
ATOM 2985 C CA . ALA A 1 376 ? 7.066 -39.094 -10.297 1 97.75 376 ALA A CA 1
ATOM 2986 C C . ALA A 1 376 ? 7.023 -38.156 -9.086 1 97.75 376 ALA A C 1
ATOM 2988 O O . ALA A 1 376 ? 6.258 -38.375 -8.148 1 97.75 376 ALA A O 1
ATOM 2989 N N . GLU A 1 377 ? 7.918 -37.094 -9.109 1 98 377 GLU A N 1
ATOM 2990 C CA . GLU A 1 377 ? 8.031 -36.219 -7.949 1 98 377 GLU A CA 1
ATOM 2991 C C . GLU A 1 377 ? 7.832 -34.75 -8.352 1 98 377 GLU A C 1
ATOM 2993 O O . GLU A 1 377 ? 8.164 -34.344 -9.469 1 98 377 GLU A O 1
ATOM 2998 N N . ALA A 1 378 ? 7.238 -34.031 -7.535 1 98.25 378 ALA A N 1
ATOM 2999 C CA . ALA A 1 378 ? 7.219 -32.562 -7.504 1 98.25 378 ALA A CA 1
ATOM 3000 C C . ALA A 1 378 ? 7.836 -32.031 -6.215 1 98.25 378 ALA A C 1
ATOM 3002 O O . ALA A 1 378 ? 7.18 -32 -5.168 1 98.25 378 ALA A O 1
ATOM 3003 N N . HIS A 1 379 ? 9.086 -31.609 -6.305 1 98.69 379 HIS A N 1
ATOM 3004 C CA . HIS A 1 379 ? 9.867 -31.328 -5.102 1 98.69 379 HIS A CA 1
ATOM 3005 C C . HIS A 1 379 ? 9.477 -30 -4.488 1 98.69 379 HIS A C 1
ATOM 3007 O O . HIS A 1 379 ? 9.438 -29.859 -3.264 1 98.69 379 HIS A O 1
ATOM 3013 N N . THR A 1 380 ? 9.234 -28.984 -5.32 1 98.75 380 THR A N 1
ATOM 3014 C CA . THR A 1 380 ? 8.852 -27.656 -4.832 1 98.75 380 THR A CA 1
ATOM 3015 C C . THR A 1 380 ? 7.871 -27 -5.789 1 98.75 380 THR A C 1
ATOM 3017 O O . THR A 1 380 ? 7.82 -27.328 -6.977 1 98.75 380 THR A O 1
ATOM 3020 N N . LEU A 1 381 ? 7.023 -26.203 -5.25 1 98.62 381 LEU A N 1
ATOM 3021 C CA . LEU A 1 381 ? 5.992 -25.469 -5.984 1 98.62 381 LEU A CA 1
ATOM 3022 C C . LEU A 1 381 ? 6.188 -23.969 -5.855 1 98.62 381 LEU A C 1
ATOM 3024 O O . LEU A 1 381 ? 6.293 -23.438 -4.742 1 98.62 381 LEU A O 1
ATOM 3028 N N . THR A 1 382 ? 6.254 -23.25 -6.949 1 97.88 382 THR A N 1
ATOM 3029 C CA . THR A 1 382 ? 6.496 -21.812 -6.887 1 97.88 382 THR A CA 1
ATOM 3030 C C . THR A 1 382 ? 5.191 -21.047 -6.699 1 97.88 382 THR A C 1
ATOM 3032 O O . THR A 1 382 ? 4.199 -21.328 -7.379 1 97.88 382 THR A O 1
ATOM 3035 N N . ILE A 1 383 ? 5.242 -20.172 -5.754 1 95.94 383 ILE A N 1
ATOM 3036 C CA . ILE A 1 383 ? 4.078 -19.344 -5.457 1 95.94 383 ILE A CA 1
ATOM 3037 C C . ILE A 1 383 ? 4.461 -17.875 -5.539 1 95.94 383 ILE A C 1
ATOM 3039 O O . ILE A 1 383 ? 5.496 -17.469 -5.012 1 95.94 383 ILE A O 1
ATOM 3043 N N . GLY A 1 384 ? 3.654 -17.125 -6.293 1 94.44 384 GLY A N 1
ATOM 3044 C CA . GLY A 1 384 ? 3.781 -15.68 -6.246 1 94.44 384 GLY A CA 1
ATOM 3045 C C . GLY A 1 384 ? 2.943 -15.039 -5.156 1 94.44 384 GLY A C 1
ATOM 3046 O O . GLY A 1 384 ? 1.793 -15.422 -4.941 1 94.44 384 GLY A O 1
ATOM 3047 N N . ALA A 1 385 ? 3.502 -14.102 -4.371 1 94.31 385 ALA A N 1
ATOM 3048 C CA . ALA A 1 385 ? 2.793 -13.391 -3.311 1 94.31 385 ALA A CA 1
ATOM 3049 C C . ALA A 1 385 ? 2.791 -11.891 -3.564 1 94.31 385 ALA A C 1
ATOM 3051 O O . ALA A 1 385 ? 3.842 -11.297 -3.816 1 94.31 385 ALA A O 1
ATOM 3052 N N . ALA A 1 386 ? 1.641 -11.297 -3.539 1 90.19 386 ALA A N 1
ATOM 3053 C CA . ALA A 1 386 ? 1.52 -9.852 -3.686 1 90.19 386 ALA A CA 1
ATOM 3054 C C . ALA A 1 386 ? 1.582 -9.156 -2.328 1 90.19 386 ALA A C 1
ATOM 3056 O O . ALA A 1 386 ? 1.816 -7.945 -2.252 1 90.19 386 ALA A O 1
ATOM 3057 N N . ARG A 1 387 ? 1.392 -9.828 -1.32 1 90.75 387 ARG A N 1
ATOM 3058 C CA . ARG A 1 387 ? 1.432 -9.406 0.075 1 90.75 387 ARG A CA 1
ATOM 3059 C C . ARG A 1 387 ? 1.794 -10.562 0.993 1 90.75 387 ARG A C 1
ATOM 3061 O O . ARG A 1 387 ? 1.646 -11.734 0.617 1 90.75 387 ARG A O 1
ATOM 3068 N N . PRO A 1 388 ? 2.219 -10.297 2.207 1 92.88 388 PRO A N 1
ATOM 3069 C CA . PRO A 1 388 ? 2.658 -11.383 3.092 1 92.88 388 PRO A CA 1
ATOM 3070 C C . PRO A 1 388 ? 1.556 -12.398 3.371 1 92.88 388 PRO A C 1
ATOM 3072 O O . PRO A 1 388 ? 1.82 -13.602 3.422 1 92.88 388 PRO A O 1
ATOM 3075 N N . SER A 1 389 ? 0.309 -11.961 3.465 1 93.44 389 SER A N 1
ATOM 3076 C CA . SER A 1 389 ? -0.786 -12.844 3.846 1 93.44 389 SER A CA 1
ATOM 3077 C C . SER A 1 389 ? -1.099 -13.844 2.738 1 93.44 389 SER A C 1
ATOM 3079 O O . SER A 1 389 ? -1.797 -14.836 2.967 1 93.44 389 SER A O 1
ATOM 3081 N N . ASP A 1 390 ? -0.58 -13.633 1.544 1 93.94 390 ASP A N 1
ATOM 3082 C CA . ASP A 1 390 ? -0.806 -14.57 0.444 1 93.94 390 ASP A CA 1
ATOM 3083 C C . ASP A 1 390 ? -0.061 -15.883 0.676 1 93.94 390 ASP A C 1
ATOM 3085 O O . ASP A 1 390 ? -0.342 -16.891 0.018 1 93.94 390 ASP A O 1
ATOM 3089 N N . LEU A 1 391 ? 0.875 -15.898 1.605 1 95.31 391 LEU A N 1
ATOM 3090 C CA . LEU A 1 391 ? 1.65 -17.109 1.901 1 95.31 391 LEU A CA 1
ATOM 3091 C C . LEU A 1 391 ? 0.943 -17.969 2.939 1 95.31 391 LEU A C 1
ATOM 3093 O O . LEU A 1 391 ? 1.316 -19.125 3.15 1 95.31 391 LEU A O 1
ATOM 3097 N N . ASP A 1 392 ? -0.124 -17.438 3.523 1 94.62 392 ASP A N 1
ATOM 3098 C CA . ASP A 1 392 ? -0.699 -18.031 4.73 1 94.62 392 ASP A CA 1
ATOM 3099 C C . ASP A 1 392 ? -1.298 -19.406 4.438 1 94.62 392 ASP A C 1
ATOM 3101 O O . ASP A 1 392 ? -0.922 -20.391 5.066 1 94.62 392 ASP A O 1
ATOM 3105 N N . GLN A 1 393 ? -2.152 -19.484 3.457 1 94.19 393 GLN A N 1
ATOM 3106 C CA . GLN A 1 393 ? -2.834 -20.734 3.166 1 94.19 393 GLN A CA 1
ATOM 3107 C C . GLN A 1 393 ? -1.848 -21.812 2.705 1 94.19 393 GLN A C 1
ATOM 3109 O O . GLN A 1 393 ? -2.023 -23 2.998 1 94.19 393 GLN A O 1
ATOM 3114 N N . LEU A 1 394 ? -0.835 -21.391 2.006 1 95.75 394 LEU A N 1
ATOM 3115 C CA . LEU A 1 394 ? 0.192 -22.312 1.533 1 95.75 394 LEU A CA 1
ATOM 3116 C C . LEU A 1 394 ? 0.988 -22.891 2.701 1 95.75 394 LEU A C 1
ATOM 3118 O O . LEU A 1 394 ? 1.271 -24.094 2.734 1 95.75 394 LEU A O 1
ATOM 3122 N N . ALA A 1 395 ? 1.337 -21.984 3.609 1 95.19 395 ALA A N 1
ATOM 3123 C CA . ALA A 1 395 ? 2.115 -22.391 4.773 1 95.19 395 ALA A CA 1
ATOM 3124 C C . ALA A 1 395 ? 1.321 -23.359 5.645 1 95.19 395 ALA A C 1
ATOM 3126 O O . ALA A 1 395 ? 1.87 -24.344 6.156 1 95.19 395 ALA A O 1
ATOM 3127 N N . VAL A 1 396 ? 0.021 -23.094 5.805 1 95.06 396 VAL A N 1
ATOM 3128 C CA . VAL A 1 396 ? -0.846 -23.969 6.602 1 95.06 396 VAL A CA 1
ATOM 3129 C C . VAL A 1 396 ? -0.932 -25.344 5.953 1 95.06 396 VAL A C 1
ATOM 3131 O O . VAL A 1 396 ? -0.759 -26.359 6.629 1 95.06 396 VAL A O 1
ATOM 3134 N N . ALA A 1 397 ? -1.165 -25.375 4.656 1 96.44 397 ALA A N 1
ATOM 3135 C CA . ALA A 1 397 ? -1.242 -26.641 3.939 1 96.44 397 ALA A CA 1
ATOM 3136 C C . ALA A 1 397 ? 0.075 -27.406 4.035 1 96.44 397 ALA A C 1
ATOM 3138 O O . ALA A 1 397 ? 0.081 -28.625 4.234 1 96.44 397 ALA A O 1
ATOM 3139 N N . ALA A 1 398 ? 1.181 -26.703 3.904 1 97.19 398 ALA A N 1
ATOM 3140 C CA . ALA A 1 398 ? 2.498 -27.328 3.963 1 97.19 398 ALA A CA 1
ATOM 3141 C C . ALA A 1 398 ? 2.773 -27.906 5.352 1 97.19 398 ALA A C 1
ATOM 3143 O O . ALA A 1 398 ? 3.363 -28.984 5.48 1 97.19 398 ALA A O 1
ATOM 3144 N N . HIS A 1 399 ? 2.389 -27.094 6.316 1 94.38 399 HIS A N 1
ATOM 3145 C CA . HIS A 1 399 ? 2.561 -27.547 7.691 1 94.38 399 HIS A CA 1
ATOM 3146 C C . HIS A 1 399 ? 1.797 -28.844 7.945 1 94.38 399 HIS A C 1
ATOM 3148 O O . HIS A 1 399 ? 2.34 -29.781 8.523 1 94.38 399 HIS A O 1
ATOM 3154 N N . LEU A 1 400 ? 0.592 -28.922 7.527 1 94.62 400 LEU A N 1
ATOM 3155 C CA . LEU A 1 400 ? -0.226 -30.125 7.68 1 94.62 400 LEU A CA 1
ATOM 3156 C C . LEU A 1 400 ? 0.343 -31.281 6.855 1 94.62 400 LEU A C 1
ATOM 3158 O O . LEU A 1 400 ? 0.266 -32.438 7.27 1 94.62 400 LEU A O 1
ATOM 3162 N N . GLN A 1 401 ? 0.883 -30.953 5.703 1 96.19 401 GLN A N 1
ATOM 3163 C CA . GLN A 1 401 ? 1.572 -31.938 4.891 1 96.19 401 GLN A CA 1
ATOM 3164 C C . GLN A 1 401 ? 2.754 -32.562 5.641 1 96.19 401 GLN A C 1
ATOM 3166 O O . GLN A 1 401 ? 2.982 -33.75 5.582 1 96.19 401 GLN A O 1
ATOM 3171 N N . GLY A 1 402 ? 3.494 -31.719 6.324 1 94.88 402 GLY A N 1
ATOM 3172 C CA . GLY A 1 402 ? 4.625 -32.188 7.109 1 94.88 402 GLY A CA 1
ATOM 3173 C C . GLY A 1 402 ? 4.234 -33.156 8.211 1 94.88 402 GLY A C 1
ATOM 3174 O O . GLY A 1 402 ? 5.035 -34 8.617 1 94.88 402 GLY A O 1
ATOM 3175 N N . LYS A 1 403 ? 3.031 -33 8.672 1 92.94 403 LYS A N 1
ATOM 3176 C CA . LYS A 1 403 ? 2.518 -33.875 9.719 1 92.94 403 LYS A CA 1
ATOM 3177 C C . LYS A 1 403 ? 1.835 -35.094 9.117 1 92.94 403 LYS A C 1
ATOM 3179 O O . LYS A 1 403 ? 1.195 -35.875 9.836 1 92.94 403 LYS A O 1
ATOM 3184 N N . ASP A 1 404 ? 1.865 -35.25 7.844 1 94.06 404 ASP A N 1
ATOM 3185 C CA . ASP A 1 404 ? 1.289 -36.344 7.074 1 94.06 404 ASP A CA 1
ATOM 3186 C C . ASP A 1 404 ? -0.228 -36.406 7.242 1 94.06 404 ASP A C 1
ATOM 3188 O O . ASP A 1 404 ? -0.819 -37.469 7.266 1 94.06 404 ASP A O 1
ATOM 3192 N N . GLU A 1 405 ? -0.797 -35.219 7.344 1 94.12 405 GLU A N 1
ATOM 3193 C CA . GLU A 1 405 ? -2.238 -35.156 7.551 1 94.12 405 GLU A CA 1
ATOM 3194 C C . GLU A 1 405 ? -2.971 -34.875 6.242 1 94.12 405 GLU A C 1
ATOM 3196 O O . GLU A 1 405 ? -4.195 -35 6.168 1 94.12 405 GLU A O 1
ATOM 3201 N N . MET A 1 406 ? -2.219 -34.625 5.215 1 96.06 406 MET A N 1
ATOM 3202 C CA . MET A 1 406 ? -2.873 -34.188 3.992 1 96.06 406 MET A CA 1
ATOM 3203 C C . MET A 1 406 ? -3.121 -35.344 3.043 1 96.06 406 MET A C 1
ATOM 3205 O O . MET A 1 406 ? -4.105 -35.344 2.303 1 96.06 406 MET A O 1
ATOM 3209 N N . PHE A 1 407 ? -2.342 -36.406 3.049 1 97.12 407 PHE A N 1
ATOM 3210 C CA . PHE A 1 407 ? -2.387 -37.406 2.008 1 97.12 407 PHE A CA 1
ATOM 3211 C C . PHE A 1 407 ? -3.719 -38.156 2.027 1 97.12 407 PHE A C 1
ATOM 3213 O O . PHE A 1 407 ? -4.336 -38.344 0.981 1 97.12 407 PHE A O 1
ATOM 3220 N N . PRO A 1 408 ? -4.25 -38.531 3.164 1 97.56 408 PRO A N 1
ATOM 3221 C CA . PRO A 1 408 ? -5.566 -39.188 3.148 1 97.56 408 PRO A CA 1
ATOM 3222 C C . PRO A 1 408 ? -6.648 -38.281 2.533 1 97.56 408 PRO A C 1
ATOM 3224 O O . PRO A 1 408 ? -7.539 -38.781 1.843 1 97.56 408 PRO A O 1
ATOM 3227 N N . LYS A 1 409 ? -6.586 -37.031 2.807 1 97.56 409 LYS A N 1
ATOM 3228 C CA . LYS A 1 409 ? -7.539 -36.062 2.23 1 97.56 409 LYS A CA 1
ATOM 3229 C C . LYS A 1 409 ? -7.398 -36 0.713 1 97.56 409 LYS A C 1
ATOM 3231 O O . LYS A 1 409 ? -8.398 -35.969 -0.006 1 97.56 409 LYS A O 1
ATOM 3236 N N . VAL A 1 410 ? -6.137 -36.062 0.276 1 97.75 410 VAL A N 1
ATOM 3237 C CA . VAL A 1 410 ? -5.852 -36 -1.154 1 97.75 410 VAL A CA 1
ATOM 3238 C C . VAL A 1 410 ? -6.473 -37.219 -1.843 1 97.75 410 VAL A C 1
ATOM 3240 O O . VAL A 1 410 ? -7.09 -37.094 -2.904 1 97.75 410 VAL A O 1
ATOM 3243 N N . VAL A 1 411 ? -6.379 -38.344 -1.242 1 98.19 411 VAL A N 1
ATOM 3244 C CA . VAL A 1 411 ? -6.914 -39.594 -1.814 1 98.19 411 VAL A CA 1
ATOM 3245 C C . VAL A 1 411 ? -8.438 -39.469 -1.936 1 98.19 411 VAL A C 1
ATOM 3247 O O . VAL A 1 411 ? -9 -39.75 -2.998 1 98.19 411 VAL A O 1
ATOM 3250 N N . THR A 1 412 ? -9.047 -39.031 -0.9 1 98.31 412 THR A N 1
ATOM 3251 C CA . THR A 1 412 ? -10.5 -38.938 -0.854 1 98.31 412 THR A CA 1
ATOM 3252 C C . THR A 1 412 ? -11.008 -37.906 -1.865 1 98.31 412 THR A C 1
ATOM 3254 O O . THR A 1 412 ? -11.93 -38.188 -2.633 1 98.31 412 THR A O 1
ATOM 3257 N N . VAL A 1 413 ? -10.438 -36.781 -1.867 1 98.44 413 VAL A N 1
ATOM 3258 C CA . VAL A 1 413 ? -10.867 -35.688 -2.736 1 98.44 413 VAL A CA 1
ATOM 3259 C C . VAL A 1 413 ? -10.602 -36.062 -4.195 1 98.44 413 VAL A C 1
ATOM 3261 O O . VAL A 1 413 ? -11.406 -35.75 -5.074 1 98.44 413 VAL A O 1
ATOM 3264 N N . SER A 1 414 ? -9.438 -36.688 -4.461 1 98.25 414 SER A N 1
ATOM 3265 C CA . SER A 1 414 ? -9.133 -37.125 -5.824 1 98.25 414 SER A CA 1
ATOM 3266 C C . SER A 1 414 ? -10.211 -38.031 -6.375 1 98.25 414 SER A C 1
ATOM 3268 O O . SER A 1 414 ? -10.602 -37.938 -7.535 1 98.25 414 SER A O 1
ATOM 3270 N N . LYS A 1 415 ? -10.68 -38.906 -5.566 1 98.12 415 LYS A N 1
ATOM 3271 C CA . LYS A 1 415 ? -11.734 -39.844 -5.984 1 98.12 415 LYS A CA 1
ATOM 3272 C C . LYS A 1 415 ? -13.016 -39.062 -6.32 1 98.12 415 LYS A C 1
ATOM 3274 O O . LYS A 1 415 ? -13.68 -39.375 -7.312 1 98.12 415 LYS A O 1
ATOM 3279 N N . ARG A 1 416 ? -13.367 -38.125 -5.492 1 97.88 416 ARG A N 1
ATOM 3280 C CA . ARG A 1 416 ? -14.562 -37.312 -5.727 1 97.88 416 ARG A CA 1
ATOM 3281 C C . ARG A 1 416 ? -14.438 -36.531 -7.023 1 97.88 416 ARG A C 1
ATOM 3283 O O . ARG A 1 416 ? -15.398 -36.438 -7.793 1 97.88 416 ARG A O 1
ATOM 3290 N N . LEU A 1 417 ? -13.289 -35.969 -7.227 1 98.12 417 LEU A N 1
ATOM 3291 C CA . LEU A 1 417 ? -13.062 -35.156 -8.414 1 98.12 417 LEU A CA 1
ATOM 3292 C C . LEU A 1 417 ? -13.094 -36.031 -9.68 1 98.12 417 LEU A C 1
ATOM 3294 O O . LEU A 1 417 ? -13.641 -35.594 -10.703 1 98.12 417 LEU A O 1
ATOM 3298 N N . GLN A 1 418 ? -12.508 -37.188 -9.594 1 97.06 418 GLN A N 1
ATOM 3299 C CA . GLN A 1 418 ? -12.531 -38.094 -10.727 1 97.06 418 GLN A CA 1
ATOM 3300 C C . GLN A 1 418 ? -13.953 -38.562 -11.039 1 97.06 418 GLN A C 1
ATOM 3302 O O . GLN A 1 418 ? -14.344 -38.625 -12.211 1 97.06 418 GLN A O 1
ATOM 3307 N N . GLN A 1 419 ? -14.672 -38.812 -10.039 1 98 419 GLN A N 1
ATOM 3308 C CA . GLN A 1 419 ? -16.062 -39.219 -10.234 1 98 419 GLN A CA 1
ATOM 3309 C C . GLN A 1 419 ? -16.875 -38.094 -10.867 1 98 419 GLN A C 1
ATOM 3311 O O . GLN A 1 419 ? -17.703 -38.344 -11.75 1 98 419 GLN A O 1
ATOM 3316 N N . ALA A 1 420 ? -16.672 -36.938 -10.391 1 97.62 420 ALA A N 1
ATOM 3317 C CA . ALA A 1 420 ? -17.375 -35.781 -10.961 1 97.62 420 ALA A CA 1
ATOM 3318 C C . ALA A 1 420 ? -17.062 -35.625 -12.445 1 97.62 420 ALA A C 1
ATOM 3320 O O . ALA A 1 420 ? -17.922 -35.25 -13.234 1 97.62 420 ALA A O 1
ATOM 3321 N N . GLN A 1 421 ? -15.836 -35.875 -12.773 1 97.31 421 GLN A N 1
ATOM 3322 C CA . GLN A 1 421 ? -15.414 -35.812 -14.172 1 97.31 421 GLN A CA 1
ATOM 3323 C C . GLN A 1 421 ? -16.141 -36.875 -15.008 1 97.31 421 GLN A C 1
ATOM 3325 O O . GLN A 1 421 ? -16.656 -36.562 -16.094 1 97.31 421 GLN A O 1
ATOM 3330 N N . VAL A 1 422 ? -16.219 -38.031 -14.516 1 98.12 422 VAL A N 1
ATOM 3331 C CA . VAL A 1 422 ? -16.891 -39.125 -15.219 1 98.12 422 VAL A CA 1
ATOM 3332 C C . VAL A 1 422 ? -18.391 -38.844 -15.328 1 98.12 422 VAL A C 1
ATOM 3334 O O . VAL A 1 422 ? -19 -39.062 -16.375 1 98.12 422 VAL A O 1
ATOM 3337 N N . ASP A 1 423 ? -18.906 -38.344 -14.281 1 97.94 423 ASP A N 1
ATOM 3338 C CA . ASP A 1 423 ? -20.328 -38.062 -14.273 1 97.94 423 ASP A CA 1
ATOM 3339 C C . ASP A 1 423 ? -20.688 -36.969 -15.305 1 97.94 423 ASP A C 1
ATOM 3341 O O . ASP A 1 423 ? -21.719 -37.062 -15.961 1 97.94 423 ASP A O 1
ATOM 3345 N N . ALA A 1 424 ? -19.828 -36.031 -15.422 1 97.44 424 ALA A N 1
ATOM 3346 C CA . ALA A 1 424 ? -20.109 -34.906 -16.281 1 97.44 424 ALA A CA 1
ATOM 3347 C C . ALA A 1 424 ? -19.812 -35.219 -17.734 1 97.44 424 ALA A C 1
ATOM 3349 O O . ALA A 1 424 ? -20.5 -34.719 -18.641 1 97.44 424 ALA A O 1
ATOM 3350 N N . LEU A 1 425 ? -18.766 -36.062 -18.016 1 97.69 425 LEU A N 1
ATOM 3351 C CA . LEU A 1 425 ? -18.219 -36.125 -19.359 1 97.69 425 LEU A CA 1
ATOM 3352 C C . LEU A 1 425 ? -18.328 -37.562 -19.906 1 97.69 425 LEU A C 1
ATOM 3354 O O . LEU A 1 425 ? -18.328 -37.75 -21.125 1 97.69 425 LEU A O 1
ATOM 3358 N N . GLY A 1 426 ? -18.391 -38.5 -19.047 1 97.75 426 GLY A N 1
ATOM 3359 C CA . GLY A 1 426 ? -18.406 -39.906 -19.469 1 97.75 426 GLY A CA 1
ATOM 3360 C C . GLY A 1 426 ? -17.016 -40.469 -19.672 1 97.75 426 GLY A C 1
ATOM 3361 O O . GLY A 1 426 ? -16.141 -39.812 -20.219 1 97.75 426 GLY A O 1
ATOM 3362 N N . GLN A 1 427 ? -16.891 -41.75 -19.328 1 96.69 427 GLN A N 1
ATOM 3363 C CA . GLN A 1 427 ? -15.586 -42.406 -19.391 1 96.69 427 GLN A CA 1
ATOM 3364 C C . GLN A 1 427 ? -15.109 -42.531 -20.844 1 96.69 427 GLN A C 1
ATOM 3366 O O . GLN A 1 427 ? -13.922 -42.375 -21.125 1 96.69 427 GLN A O 1
ATOM 3371 N N . ASP A 1 428 ? -15.992 -42.781 -21.719 1 95.94 428 ASP A N 1
ATOM 3372 C CA . ASP A 1 428 ? -15.641 -42.938 -23.125 1 95.94 428 ASP A CA 1
ATOM 3373 C C . ASP A 1 428 ? -14.992 -41.688 -23.688 1 95.94 428 ASP A C 1
ATOM 3375 O O . ASP A 1 428 ? -13.992 -41.75 -24.406 1 95.94 428 ASP A O 1
ATOM 3379 N N . TRP A 1 429 ? -15.578 -40.562 -23.391 1 96.56 429 TRP A N 1
ATOM 3380 C CA . TRP A 1 429 ? -15.016 -39.281 -23.797 1 96.56 429 TRP A CA 1
ATOM 3381 C C . TRP A 1 429 ? -13.641 -39.062 -23.188 1 96.56 429 TRP A C 1
ATOM 3383 O O . TRP A 1 429 ? -12.688 -38.719 -23.891 1 96.56 429 TRP A O 1
ATOM 3393 N N . LEU A 1 430 ? -13.531 -39.375 -21.938 1 94.94 430 LEU A N 1
ATOM 3394 C CA . LEU A 1 430 ? -12.289 -39.094 -21.203 1 94.94 430 LEU A CA 1
ATOM 3395 C C . LEU A 1 430 ? -11.156 -39.969 -21.734 1 94.94 430 LEU A C 1
ATOM 3397 O O . LEU A 1 430 ? -10 -39.562 -21.75 1 94.94 430 LEU A O 1
ATOM 3401 N N . ASP A 1 431 ? -11.5 -41.094 -22.297 1 93.62 431 ASP A N 1
ATOM 3402 C CA . ASP A 1 431 ? -10.492 -42.031 -22.781 1 93.62 431 ASP A CA 1
ATOM 3403 C C . ASP A 1 431 ? -9.969 -41.625 -24.156 1 93.62 431 ASP A C 1
ATOM 3405 O O . ASP A 1 431 ? -8.891 -42.031 -24.562 1 93.62 431 ASP A O 1
ATOM 3409 N N . SER A 1 432 ? -10.742 -40.719 -24.875 1 94.56 432 SER A N 1
ATOM 3410 C CA . SER A 1 432 ? -10.375 -40.562 -26.281 1 94.56 432 SER A CA 1
ATOM 3411 C C . SER A 1 432 ? -10.523 -39.125 -26.734 1 94.56 432 SER A C 1
ATOM 3413 O O . SER A 1 432 ? -10.359 -38.812 -27.906 1 94.56 432 SER A O 1
ATOM 3415 N N . CYS A 1 433 ? -10.844 -38.25 -25.844 1 94.56 433 CYS A N 1
ATOM 3416 C CA . CYS A 1 433 ? -11.234 -36.906 -26.25 1 94.56 433 CYS A CA 1
ATOM 3417 C C . CYS A 1 433 ? -10.078 -36.188 -26.922 1 94.56 433 CYS A C 1
ATOM 3419 O O . CYS A 1 433 ? -10.289 -35.219 -27.688 1 94.56 433 CYS A O 1
ATOM 3421 N N . TYR A 1 434 ? -8.797 -36.625 -26.656 1 94.06 434 TYR A N 1
ATOM 3422 C CA . TYR A 1 434 ? -7.656 -35.906 -27.234 1 94.06 434 TYR A CA 1
ATOM 3423 C C . TYR A 1 434 ? -7.148 -36.625 -28.484 1 94.06 434 TYR A C 1
ATOM 3425 O O . TYR A 1 434 ? -6.246 -36.156 -29.156 1 94.06 434 TYR A O 1
ATOM 3433 N N . ASP A 1 435 ? -7.727 -37.781 -28.781 1 93.75 435 ASP A N 1
ATOM 3434 C CA . ASP A 1 435 ? -7.281 -38.531 -29.938 1 93.75 435 ASP A CA 1
ATOM 3435 C C . ASP A 1 435 ? -7.449 -37.719 -31.219 1 93.75 435 ASP A C 1
ATOM 3437 O O . ASP A 1 435 ? -8.547 -37.25 -31.531 1 93.75 435 ASP A O 1
ATOM 3441 N N . GLY A 1 436 ? -6.34 -37.594 -31.906 1 91.88 436 GLY A N 1
ATOM 3442 C CA . GLY A 1 436 ? -6.387 -36.938 -33.219 1 91.88 436 GLY A CA 1
ATOM 3443 C C . GLY A 1 436 ? -6.328 -35.406 -33.094 1 91.88 436 GLY A C 1
ATOM 3444 O O . GLY A 1 436 ? -6.316 -34.719 -34.125 1 91.88 436 GLY A O 1
ATOM 3445 N N . THR A 1 437 ? -6.352 -34.875 -31.891 1 91.88 437 THR A N 1
ATOM 3446 C CA . THR A 1 437 ? -6.246 -33.438 -31.734 1 91.88 437 THR A CA 1
ATOM 3447 C C . THR A 1 437 ? -4.824 -32.969 -32.031 1 91.88 437 THR A C 1
ATOM 3449 O O . THR A 1 437 ? -3.865 -33.719 -31.859 1 91.88 437 THR A O 1
ATOM 3452 N N . ILE A 1 438 ? -4.703 -31.719 -32.5 1 88.62 438 ILE A N 1
ATOM 3453 C CA . ILE A 1 438 ? -3.383 -31.172 -32.812 1 88.62 438 ILE A CA 1
ATOM 3454 C C . ILE A 1 438 ? -3.209 -29.812 -32.156 1 88.62 438 ILE A C 1
ATOM 3456 O O . ILE A 1 438 ? -4.184 -29.219 -31.688 1 88.62 438 ILE A O 1
ATOM 3460 N N . LYS A 1 439 ? -1.999 -29.422 -32.062 1 88.69 439 LYS A N 1
ATOM 3461 C CA . LYS A 1 439 ? -1.64 -28.125 -31.453 1 88.69 439 LYS A CA 1
ATOM 3462 C C . LYS A 1 439 ? -1.503 -27.047 -32.531 1 88.69 439 LYS A C 1
ATOM 3464 O O . LYS A 1 439 ? -1.535 -27.344 -33.719 1 88.69 439 LYS A O 1
ATOM 3469 N N . ALA A 1 440 ? -1.379 -25.875 -32.062 1 87.88 440 ALA A N 1
ATOM 3470 C CA . ALA A 1 440 ? -1.332 -24.719 -32.938 1 87.88 440 ALA A CA 1
ATOM 3471 C C . ALA A 1 440 ? -0.171 -24.828 -33.938 1 87.88 440 ALA A C 1
ATOM 3473 O O . ALA A 1 440 ? -0.288 -24.422 -35.094 1 87.88 440 ALA A O 1
ATOM 3474 N N . LYS A 1 441 ? 0.938 -25.344 -33.469 1 80.69 441 LYS A N 1
ATOM 3475 C CA . LYS A 1 441 ? 2.123 -25.438 -34.312 1 80.69 441 LYS A CA 1
ATOM 3476 C C . LYS A 1 441 ? 1.854 -26.312 -35.531 1 80.69 441 LYS A C 1
ATOM 3478 O O . LYS A 1 441 ? 2.477 -26.109 -36.562 1 80.69 441 LYS A O 1
ATOM 3483 N N . ASP A 1 442 ? 0.899 -27.188 -35.438 1 85.38 442 ASP A N 1
ATOM 3484 C CA . ASP A 1 442 ? 0.583 -28.109 -36.531 1 85.38 442 ASP A CA 1
ATOM 3485 C C . ASP A 1 442 ? -0.749 -27.734 -37.188 1 85.38 442 ASP A C 1
ATOM 3487 O O . ASP A 1 442 ? -1.224 -28.438 -38.094 1 85.38 442 ASP A O 1
ATOM 3491 N N . SER A 1 443 ? -1.375 -26.75 -36.75 1 91.06 443 SER A N 1
ATOM 3492 C CA . SER A 1 443 ? -2.686 -26.328 -37.25 1 91.06 443 SER A CA 1
ATOM 3493 C C . SER A 1 443 ? -2.562 -25.422 -38.469 1 91.06 443 SER A C 1
ATOM 3495 O O . SER A 1 443 ? -1.682 -24.562 -38.531 1 91.06 443 SER A O 1
ATOM 3497 N N . LEU A 1 444 ? -3.422 -25.641 -39.406 1 91.5 444 LEU A N 1
ATOM 3498 C CA . LEU A 1 444 ? -3.5 -24.75 -40.562 1 91.5 444 LEU A CA 1
ATOM 3499 C C . LEU A 1 444 ? -4.078 -23.391 -40.188 1 91.5 444 LEU A C 1
ATOM 3501 O O . LEU A 1 444 ? -3.891 -22.406 -40.906 1 91.5 444 LEU A O 1
ATOM 3505 N N . TYR A 1 445 ? -4.711 -23.359 -39.094 1 91.31 445 TYR A N 1
ATOM 3506 C CA . TYR A 1 445 ? -5.438 -22.141 -38.719 1 91.31 445 TYR A CA 1
ATOM 3507 C C . TYR A 1 445 ? -4.875 -21.562 -37.438 1 91.31 445 TYR A C 1
ATOM 3509 O O . TYR A 1 445 ? -5.441 -20.625 -36.875 1 91.31 445 TYR A O 1
ATOM 3517 N N . MET A 1 446 ? -3.842 -22.172 -36.875 1 91.31 446 MET A N 1
ATOM 3518 C CA . MET A 1 446 ? -3.111 -21.719 -35.688 1 91.31 446 MET A CA 1
ATOM 3519 C C . MET A 1 446 ? -3.982 -21.812 -34.438 1 91.31 446 MET A C 1
ATOM 3521 O O . MET A 1 446 ? -3.887 -20.969 -33.562 1 91.31 446 MET A O 1
ATOM 3525 N N . VAL A 1 447 ? -4.883 -22.75 -34.469 1 92.44 447 VAL A N 1
ATOM 3526 C CA . VAL A 1 447 ? -5.742 -22.984 -33.312 1 92.44 447 VAL A CA 1
ATOM 3527 C C . VAL A 1 447 ? -5.113 -24.031 -32.406 1 92.44 447 VAL A C 1
ATOM 3529 O O . VAL A 1 447 ? -4.574 -25.031 -32.875 1 92.44 447 VAL A O 1
ATOM 3532 N N . GLU A 1 448 ? -5.078 -23.734 -31.125 1 91.81 448 GLU A N 1
ATOM 3533 C CA . GLU A 1 448 ? -4.645 -24.719 -30.141 1 91.81 448 GLU A CA 1
ATOM 3534 C C . GLU A 1 448 ? -5.781 -25.656 -29.75 1 91.81 448 GLU A C 1
ATOM 3536 O O . GLU A 1 448 ? -6.293 -25.609 -28.641 1 91.81 448 GLU A O 1
ATOM 3541 N N . HIS A 1 449 ? -6.074 -26.625 -30.547 1 93.06 449 HIS A N 1
ATOM 3542 C CA . HIS A 1 449 ? -7.285 -27.438 -30.469 1 93.06 449 HIS A CA 1
ATOM 3543 C C . HIS A 1 449 ? -7.34 -28.219 -29.156 1 93.06 449 HIS A C 1
ATOM 3545 O O . HIS A 1 449 ? -8.414 -28.375 -28.562 1 93.06 449 HIS A O 1
ATOM 3551 N N . ASN A 1 450 ? -6.227 -28.75 -28.734 1 90.81 450 ASN A N 1
ATOM 3552 C CA . ASN A 1 450 ? -6.184 -29.531 -27.5 1 90.81 450 ASN A CA 1
ATOM 3553 C C . ASN A 1 450 ? -6.633 -28.719 -26.297 1 90.81 450 ASN A C 1
ATOM 3555 O O . ASN A 1 450 ? -7.285 -29.234 -25.391 1 90.81 450 ASN A O 1
ATOM 3559 N N . GLN A 1 451 ? -6.348 -27.453 -26.281 1 92.62 451 GLN A N 1
ATOM 3560 C CA . GLN A 1 451 ? -6.66 -26.594 -25.141 1 92.62 451 GLN A CA 1
ATOM 3561 C C . GLN A 1 451 ? -8.156 -26.281 -25.078 1 92.62 451 GLN A C 1
ATOM 3563 O O . GLN A 1 451 ? -8.711 -26.109 -24 1 92.62 451 GLN A O 1
ATOM 3568 N N . LEU A 1 452 ? -8.758 -26.172 -26.219 1 93.88 452 LEU A N 1
ATOM 3569 C CA . LEU A 1 452 ? -10.203 -25.969 -26.219 1 93.88 452 LEU A CA 1
ATOM 3570 C C . LEU A 1 452 ? -10.922 -27.141 -25.578 1 93.88 452 LEU A C 1
ATOM 3572 O O . LEU A 1 452 ? -11.867 -26.953 -24.797 1 93.88 452 LEU A O 1
ATOM 3576 N N . ILE A 1 453 ? -10.453 -28.281 -25.906 1 95.31 453 ILE A N 1
ATOM 3577 C CA . ILE A 1 453 ? -11.008 -29.5 -25.312 1 95.31 453 ILE A CA 1
ATOM 3578 C C . ILE A 1 453 ? -10.711 -29.516 -23.812 1 95.31 453 ILE A C 1
ATOM 3580 O O . ILE A 1 453 ? -11.578 -29.859 -23.016 1 95.31 453 ILE A O 1
ATOM 3584 N N . TRP A 1 454 ? -9.508 -29.141 -23.469 1 95.31 454 TRP A N 1
ATOM 3585 C CA . TRP A 1 454 ? -9.094 -29.094 -22.078 1 95.31 454 TRP A CA 1
ATOM 3586 C C . TRP A 1 454 ? -9.969 -28.125 -21.281 1 95.31 454 TRP A C 1
ATOM 3588 O O . TRP A 1 454 ? -10.438 -28.453 -20.188 1 95.31 454 TRP A O 1
ATOM 3598 N N . MET A 1 455 ? -10.242 -26.938 -21.812 1 96 455 MET A N 1
ATOM 3599 C CA . MET A 1 455 ? -11.086 -25.938 -21.156 1 96 455 MET A CA 1
ATOM 3600 C C . MET A 1 455 ? -12.508 -26.469 -20.969 1 96 455 MET A C 1
ATOM 3602 O O . MET A 1 455 ? -13.109 -26.281 -19.922 1 96 455 MET A O 1
ATOM 3606 N N . TYR A 1 456 ? -12.992 -27.047 -22.047 1 97.12 456 TYR A N 1
ATOM 3607 C CA . TYR A 1 456 ? -14.312 -27.672 -22 1 97.12 456 TYR A CA 1
ATOM 3608 C C . TYR A 1 456 ? -14.406 -28.672 -20.844 1 97.12 456 TYR A C 1
ATOM 3610 O O . TYR A 1 456 ? -15.344 -28.625 -20.047 1 97.12 456 TYR A O 1
ATOM 3618 N N . ASN A 1 457 ? -13.469 -29.562 -20.766 1 97.25 457 ASN A N 1
ATOM 3619 C CA . ASN A 1 457 ? -13.445 -30.594 -19.719 1 97.25 457 ASN A CA 1
ATOM 3620 C C . ASN A 1 457 ? -13.375 -29.969 -18.328 1 97.25 457 ASN A C 1
ATOM 3622 O O . ASN A 1 457 ? -14.078 -30.406 -17.406 1 97.25 457 ASN A O 1
ATOM 3626 N N . CYS A 1 458 ? -12.562 -28.969 -18.125 1 97.44 458 CYS A N 1
ATOM 3627 C CA . CYS A 1 458 ? -12.375 -28.328 -16.828 1 97.44 458 CYS A CA 1
ATOM 3628 C C . CYS A 1 458 ? -13.664 -27.656 -16.359 1 97.44 458 CYS A C 1
ATOM 3630 O O . CYS A 1 458 ? -14.023 -27.75 -15.188 1 97.44 458 CYS A O 1
ATOM 3632 N N . ILE A 1 459 ? -14.352 -26.969 -17.297 1 97.62 459 ILE A N 1
ATOM 3633 C CA . ILE A 1 459 ? -15.586 -26.266 -16.938 1 97.62 459 ILE A CA 1
ATOM 3634 C C . ILE A 1 459 ? -16.672 -27.297 -16.594 1 97.62 459 ILE A C 1
ATOM 3636 O O . ILE A 1 459 ? -17.328 -27.188 -15.562 1 97.62 459 ILE A O 1
ATOM 3640 N N . LYS A 1 460 ? -16.797 -28.281 -17.406 1 97.69 460 LYS A N 1
ATOM 3641 C CA . LYS A 1 460 ? -17.844 -29.266 -17.219 1 97.69 460 LYS A CA 1
ATOM 3642 C C . LYS A 1 460 ? -17.609 -30.109 -15.961 1 97.69 460 LYS A C 1
ATOM 3644 O O . LYS A 1 460 ? -18.547 -30.391 -15.203 1 97.69 460 LYS A O 1
ATOM 3649 N N . ALA A 1 461 ? -16.422 -30.484 -15.766 1 97.62 461 ALA A N 1
ATOM 3650 C CA . ALA A 1 461 ? -16.109 -31.406 -14.672 1 97.62 461 ALA A CA 1
ATOM 3651 C C . ALA A 1 461 ? -16.109 -30.672 -13.328 1 97.62 461 ALA A C 1
ATOM 3653 O O . ALA A 1 461 ? -16.625 -31.203 -12.336 1 97.62 461 ALA A O 1
ATOM 3654 N N . TRP A 1 462 ? -15.555 -29.469 -13.305 1 97.69 462 TRP A N 1
ATOM 3655 C CA . TRP A 1 462 ? -15.25 -28.875 -12.008 1 97.69 462 TRP A CA 1
ATOM 3656 C C . TRP A 1 462 ? -15.695 -27.422 -11.945 1 97.69 462 TRP A C 1
ATOM 3658 O O . TRP A 1 462 ? -15.422 -26.719 -10.969 1 97.69 462 TRP A O 1
ATOM 3668 N N . GLY A 1 463 ? -16.266 -26.891 -12.945 1 96.69 463 GLY A N 1
ATOM 3669 C CA . GLY A 1 463 ? -16.828 -25.547 -12.961 1 96.69 463 GLY A CA 1
ATOM 3670 C C . GLY A 1 463 ? -15.773 -24.469 -13.133 1 96.69 463 GLY A C 1
ATOM 3671 O O . GLY A 1 463 ? -16.016 -23.312 -12.812 1 96.69 463 GLY A O 1
ATOM 3672 N N . MET A 1 464 ? -14.625 -24.75 -13.672 1 96.94 464 MET A N 1
ATOM 3673 C CA . MET A 1 464 ? -13.477 -23.859 -13.711 1 96.94 464 MET A CA 1
ATOM 3674 C C . MET A 1 464 ? -13.609 -22.828 -14.828 1 96.94 464 MET A C 1
ATOM 3676 O O . MET A 1 464 ? -12.703 -22.672 -15.648 1 96.94 464 MET A O 1
ATOM 3680 N N . LEU A 1 465 ? -14.656 -22.031 -14.734 1 96.31 465 LEU A N 1
ATOM 3681 C CA . LEU A 1 465 ? -14.938 -21.062 -15.789 1 96.31 465 LEU A CA 1
ATOM 3682 C C . LEU A 1 465 ? -13.961 -19.891 -15.742 1 96.31 465 LEU A C 1
ATOM 3684 O O . LEU A 1 465 ? -13.414 -19.5 -16.766 1 96.31 465 LEU A O 1
ATOM 3688 N N . ALA A 1 466 ? -13.773 -19.391 -14.516 1 94 466 ALA A N 1
ATOM 3689 C CA . ALA A 1 466 ? -12.852 -18.266 -14.398 1 94 466 ALA A CA 1
ATOM 3690 C C . ALA A 1 466 ? -11.461 -18.641 -14.891 1 94 466 ALA A C 1
ATOM 3692 O O . ALA A 1 466 ? -10.789 -17.844 -15.555 1 94 466 ALA A O 1
ATOM 3693 N N . PHE A 1 467 ? -11.07 -19.766 -14.562 1 94.69 467 PHE A N 1
ATOM 3694 C CA . PHE A 1 467 ? -9.789 -20.312 -15.008 1 94.69 467 PHE A CA 1
ATOM 3695 C C . PHE A 1 467 ? -9.734 -20.406 -16.531 1 94.69 467 PHE A C 1
ATOM 3697 O O . PHE A 1 467 ? -8.773 -19.953 -17.141 1 94.69 467 PHE A O 1
ATOM 3704 N N . ALA A 1 468 ? -10.695 -20.938 -17.109 1 95.25 468 ALA A N 1
ATOM 3705 C CA . ALA A 1 468 ? -10.781 -21.109 -18.562 1 95.25 468 ALA A CA 1
ATOM 3706 C C . ALA A 1 468 ? -10.82 -19.766 -19.281 1 95.25 468 ALA A C 1
ATOM 3708 O O . ALA A 1 468 ? -10.211 -19.609 -20.344 1 95.25 468 ALA A O 1
ATOM 3709 N N . LYS A 1 469 ? -11.523 -18.844 -18.734 1 94.06 469 LYS A N 1
ATOM 3710 C CA . LYS A 1 469 ? -11.609 -17.516 -19.328 1 94.06 469 LYS A CA 1
ATOM 3711 C C . LYS A 1 469 ? -10.234 -16.875 -19.422 1 94.06 469 LYS A C 1
ATOM 3713 O O . LYS A 1 469 ? -9.914 -16.234 -20.438 1 94.06 469 LYS A O 1
ATOM 3718 N N . ASP A 1 470 ? -9.492 -17.031 -18.406 1 91.75 470 ASP A N 1
ATOM 3719 C CA . ASP A 1 470 ? -8.141 -16.484 -18.422 1 91.75 470 ASP A CA 1
ATOM 3720 C C . ASP A 1 470 ? -7.305 -17.109 -19.547 1 91.75 470 ASP A C 1
ATOM 3722 O O . ASP A 1 470 ? -6.531 -16.406 -20.203 1 91.75 470 ASP A O 1
ATOM 3726 N N . ARG A 1 471 ? -7.41 -18.391 -19.75 1 90.69 471 ARG A N 1
ATOM 3727 C CA . ARG A 1 471 ? -6.695 -19.078 -20.828 1 90.69 471 ARG A CA 1
ATOM 3728 C C . ARG A 1 471 ? -7.188 -18.625 -22.188 1 90.69 471 ARG A C 1
ATOM 3730 O O . ARG A 1 471 ? -6.391 -18.375 -23.094 1 90.69 471 ARG A O 1
ATOM 3737 N N . TYR A 1 472 ? -8.469 -18.547 -22.312 1 93.12 472 TYR A N 1
ATOM 3738 C CA . TYR A 1 472 ? -9.062 -18.156 -23.578 1 93.12 472 TYR A CA 1
ATOM 3739 C C . TYR A 1 472 ? -8.664 -16.734 -23.953 1 93.12 472 TYR A C 1
ATOM 3741 O O . TYR A 1 472 ? -8.484 -16.422 -25.125 1 93.12 472 TYR A O 1
ATOM 3749 N N . ASN A 1 473 ? -8.547 -15.945 -22.953 1 91.5 473 ASN A N 1
ATOM 3750 C CA . ASN A 1 473 ? -8.172 -14.555 -23.188 1 91.5 473 ASN A CA 1
ATOM 3751 C C . ASN A 1 473 ? -6.809 -14.445 -23.859 1 91.5 473 ASN A C 1
ATOM 3753 O O . ASN A 1 473 ? -6.551 -13.5 -24.609 1 91.5 473 ASN A O 1
ATOM 3757 N N . THR A 1 474 ? -5.93 -15.367 -23.609 1 89 474 THR A N 1
ATOM 3758 C CA . THR A 1 474 ? -4.645 -15.359 -24.312 1 89 474 THR A CA 1
ATOM 3759 C C . THR A 1 474 ? -4.836 -15.57 -25.812 1 89 474 THR A C 1
ATOM 3761 O O . THR A 1 474 ? -4.102 -14.992 -26.609 1 89 474 THR A O 1
ATOM 3764 N N . PHE A 1 475 ? -5.801 -16.406 -26.219 1 91.19 475 PHE A N 1
ATOM 3765 C CA . PHE A 1 475 ? -6.141 -16.562 -27.625 1 91.19 475 PHE A CA 1
ATOM 3766 C C . PHE A 1 475 ? -6.641 -15.258 -28.219 1 91.19 475 PHE A C 1
ATOM 3768 O O . PHE A 1 475 ? -6.297 -14.906 -29.359 1 91.19 475 PHE A O 1
ATOM 3775 N N . VAL A 1 476 ? -7.457 -14.648 -27.406 1 90.94 476 VAL A N 1
ATOM 3776 C CA . VAL A 1 476 ? -8.016 -13.375 -27.844 1 90.94 476 VAL A CA 1
ATOM 3777 C C . VAL A 1 476 ? -6.895 -12.375 -28.094 1 90.94 476 VAL A C 1
ATOM 3779 O O . VAL A 1 476 ? -6.871 -11.695 -29.125 1 90.94 476 VAL A O 1
ATOM 3782 N N . ASN A 1 477 ? -6.004 -12.305 -27.172 1 87.38 477 ASN A N 1
ATOM 3783 C CA . ASN A 1 477 ? -4.879 -11.383 -27.297 1 87.38 477 ASN A CA 1
ATOM 3784 C C . ASN A 1 477 ? -4.008 -11.719 -28.5 1 87.38 477 ASN A C 1
ATOM 3786 O O . ASN A 1 477 ? -3.557 -10.828 -29.219 1 87.38 477 ASN A O 1
ATOM 3790 N N . ASN A 1 478 ? -3.711 -12.953 -28.688 1 89.38 478 ASN A N 1
ATOM 3791 C CA . ASN A 1 478 ? -2.945 -13.383 -29.859 1 89.38 478 ASN A CA 1
ATOM 3792 C C . ASN A 1 478 ? -3.656 -13.023 -31.156 1 89.38 478 ASN A C 1
ATOM 3794 O O . ASN A 1 478 ? -3.02 -12.602 -32.125 1 89.38 478 ASN A O 1
ATOM 3798 N N . THR A 1 479 ? -4.906 -13.242 -31.141 1 89.88 479 THR A N 1
ATOM 3799 C CA . THR A 1 479 ? -5.703 -12.953 -32.344 1 89.88 479 THR A CA 1
ATOM 3800 C C . THR A 1 479 ? -5.66 -11.469 -32.656 1 89.88 479 THR A C 1
ATOM 3802 O O . THR A 1 479 ? -5.539 -11.094 -3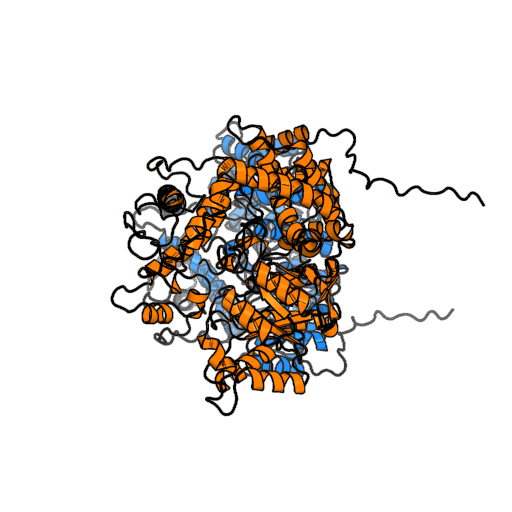3.844 1 89.88 479 THR A O 1
ATOM 3805 N N . LYS A 1 480 ? -5.785 -10.688 -31.641 1 88.56 480 LYS A N 1
ATOM 3806 C CA . LYS A 1 480 ? -5.727 -9.242 -31.812 1 88.56 480 LYS A CA 1
ATOM 3807 C C . LYS A 1 480 ? -4.41 -8.812 -32.438 1 88.56 480 LYS A C 1
ATOM 3809 O O . LYS A 1 480 ? -4.367 -7.844 -33.219 1 88.56 480 LYS A O 1
ATOM 3814 N N . ASN A 1 481 ? -3.402 -9.508 -32.219 1 87.38 481 ASN A N 1
ATOM 3815 C CA . ASN A 1 481 ? -2.076 -9.133 -32.688 1 87.38 481 ASN A CA 1
ATOM 3816 C C . ASN A 1 481 ? -1.678 -9.938 -33.938 1 87.38 481 ASN A C 1
ATOM 3818 O O . ASN A 1 481 ? -0.553 -9.812 -34.406 1 87.38 481 ASN A O 1
ATOM 3822 N N . TYR A 1 482 ? -2.6 -10.766 -34.375 1 87.62 482 TYR A N 1
ATOM 3823 C CA . TYR A 1 482 ? -2.334 -11.609 -35.531 1 87.62 482 TYR A CA 1
ATOM 3824 C C . TYR A 1 482 ? -2.643 -10.875 -36.844 1 87.62 482 TYR A C 1
ATOM 3826 O O . TYR A 1 482 ? -3.732 -10.32 -37 1 87.62 482 TYR A O 1
ATOM 3834 N N . ASP A 1 483 ? -1.62 -10.844 -37.75 1 88.75 483 ASP A N 1
ATOM 3835 C CA . ASP A 1 483 ? -1.768 -10.234 -39.062 1 88.75 483 ASP A CA 1
ATOM 3836 C C . ASP A 1 483 ? -1.989 -11.289 -40.156 1 88.75 483 ASP A C 1
ATOM 3838 O O . ASP A 1 483 ? -1.063 -12.023 -40.5 1 88.75 483 ASP A O 1
ATOM 3842 N N . PRO A 1 484 ? -3.145 -11.367 -40.656 1 86.38 484 PRO A N 1
ATOM 3843 C CA . PRO A 1 484 ? -3.463 -12.406 -41.656 1 86.38 484 PRO A CA 1
ATOM 3844 C C . PRO A 1 484 ? -2.631 -12.289 -42.938 1 86.38 484 PRO A C 1
ATOM 3846 O O . PRO A 1 484 ? -2.549 -13.242 -43.719 1 86.38 484 PRO A O 1
ATOM 3849 N N . SER A 1 485 ? -2.055 -11.195 -43.094 1 91.44 485 SER A N 1
ATOM 3850 C CA . SER A 1 485 ? -1.256 -10.992 -44.312 1 91.44 485 SER A CA 1
ATOM 3851 C C . SER A 1 485 ? 0.137 -11.594 -44.156 1 91.44 485 SER A C 1
ATOM 3853 O O . SER A 1 485 ? 0.859 -11.758 -45.125 1 91.44 485 SER A O 1
ATOM 3855 N N . LEU A 1 486 ? 0.455 -11.977 -43 1 91.25 486 LEU A N 1
ATOM 3856 C CA . LEU A 1 486 ? 1.758 -12.578 -42.719 1 91.25 486 LEU A CA 1
ATOM 3857 C C . LEU A 1 486 ? 1.648 -14.094 -42.625 1 91.25 486 LEU A C 1
ATOM 3859 O O . LEU A 1 486 ? 0.561 -14.625 -42.375 1 91.25 486 LEU A O 1
ATOM 3863 N N . THR A 1 487 ? 2.773 -14.742 -42.812 1 89.62 487 THR A N 1
ATOM 3864 C CA . THR A 1 487 ? 2.814 -16.188 -42.594 1 89.62 487 THR A CA 1
ATOM 3865 C C . THR A 1 487 ? 2.682 -16.484 -41.094 1 89.62 487 THR A C 1
ATOM 3867 O O . THR A 1 487 ? 2.84 -15.602 -40.25 1 89.62 487 THR A O 1
ATOM 3870 N N . HIS A 1 488 ? 2.408 -17.719 -40.844 1 85.5 488 HIS A N 1
ATOM 3871 C CA . HIS A 1 488 ? 2.334 -18.141 -39.438 1 85.5 488 HIS A CA 1
ATOM 3872 C C . HIS A 1 488 ? 3.643 -17.844 -38.719 1 85.5 488 HIS A C 1
ATOM 3874 O O . HIS A 1 488 ? 3.631 -17.328 -37.594 1 85.5 488 HIS A O 1
ATOM 3880 N N . ASP A 1 489 ? 4.723 -18.125 -39.312 1 82.06 489 ASP A N 1
ATOM 3881 C CA . ASP A 1 489 ? 6.035 -17.922 -38.688 1 82.06 489 ASP A CA 1
ATOM 3882 C C . ASP A 1 489 ? 6.301 -16.438 -38.438 1 82.06 489 ASP A C 1
ATOM 3884 O O . ASP A 1 489 ? 6.859 -16.078 -37.406 1 82.06 489 ASP A O 1
ATOM 3888 N N . GLU A 1 490 ? 5.891 -15.656 -39.344 1 84.69 490 GLU A N 1
ATOM 3889 C CA . GLU A 1 490 ? 6.059 -14.211 -39.188 1 84.69 490 GLU A CA 1
ATOM 3890 C C . GLU A 1 490 ? 5.203 -13.672 -38.062 1 84.69 490 GLU A C 1
ATOM 3892 O O . GLU A 1 490 ? 5.629 -12.766 -37.312 1 84.69 490 GLU A O 1
ATOM 3897 N N . ASN A 1 491 ? 4.023 -14.211 -38 1 85.06 491 ASN A N 1
ATOM 3898 C CA . ASN A 1 491 ? 3.141 -13.805 -36.906 1 85.06 491 ASN A CA 1
ATOM 3899 C C . ASN A 1 491 ? 3.709 -14.203 -35.531 1 85.06 491 ASN A C 1
ATOM 3901 O O . ASN A 1 491 ? 3.607 -13.438 -34.594 1 85.06 491 ASN A O 1
ATOM 3905 N N . ILE A 1 492 ? 4.273 -15.328 -35.438 1 79.81 492 ILE A N 1
ATOM 3906 C CA . ILE A 1 492 ? 4.871 -15.805 -34.188 1 79.81 492 ILE A CA 1
ATOM 3907 C C . ILE A 1 492 ? 6.031 -14.898 -33.812 1 79.81 492 ILE A C 1
ATOM 3909 O O . ILE A 1 492 ? 6.188 -14.547 -32.625 1 79.81 492 ILE A O 1
ATOM 3913 N N . ASP A 1 493 ? 6.738 -14.508 -34.719 1 77.38 493 ASP A N 1
ATOM 3914 C CA . ASP A 1 493 ? 7.852 -13.594 -34.469 1 77.38 493 ASP A CA 1
ATOM 3915 C C . ASP A 1 493 ? 7.348 -12.227 -34.031 1 77.38 493 ASP A C 1
ATOM 3917 O O . ASP A 1 493 ? 7.93 -11.617 -33.125 1 77.38 493 ASP A O 1
ATOM 3921 N N . LYS A 1 494 ? 6.359 -11.836 -34.656 1 78.44 494 LYS A N 1
ATOM 3922 C CA . LYS A 1 494 ? 5.781 -10.531 -34.344 1 78.44 494 LYS A CA 1
ATOM 3923 C C . LYS A 1 494 ? 5.215 -10.5 -32.938 1 78.44 494 LYS A C 1
ATOM 3925 O O . LYS A 1 494 ? 5.406 -9.523 -32.188 1 78.44 494 LYS A O 1
ATOM 3930 N N . ILE A 1 495 ? 4.508 -11.445 -32.594 1 75.62 495 ILE A N 1
ATOM 3931 C CA . ILE A 1 495 ? 3.896 -11.523 -31.266 1 75.62 495 ILE A CA 1
ATOM 3932 C C . ILE A 1 495 ? 4.977 -11.766 -30.203 1 75.62 495 ILE A C 1
ATOM 3934 O O . ILE A 1 495 ? 4.848 -11.32 -29.062 1 75.62 495 ILE A O 1
ATOM 3938 N N . GLY A 1 496 ? 6 -12.203 -30.656 1 67.94 496 GLY A N 1
ATOM 3939 C CA . GLY A 1 496 ? 7.102 -12.57 -29.781 1 67.94 496 GLY A CA 1
ATOM 3940 C C . GLY A 1 496 ? 7.172 -14.062 -29.516 1 67.94 496 GLY A C 1
ATOM 3941 O O . GLY A 1 496 ? 6.227 -14.648 -28.984 1 67.94 496 GLY A O 1
ATOM 3942 N N . ARG A 1 497 ? 8.188 -14.43 -29.875 1 61.38 497 ARG A N 1
ATOM 3943 C CA . ARG A 1 497 ? 8.391 -15.875 -29.75 1 61.38 497 ARG A CA 1
ATOM 3944 C C . ARG A 1 497 ? 8.281 -16.312 -28.297 1 61.38 497 ARG A C 1
ATOM 3946 O O . ARG A 1 497 ? 7.801 -17.422 -28.016 1 61.38 497 ARG A O 1
ATOM 3953 N N . GLY A 1 498 ? 8.594 -15.375 -27.578 1 58.97 498 GLY A N 1
ATOM 3954 C CA . GLY A 1 498 ? 8.477 -15.688 -26.156 1 58.97 498 GLY A CA 1
ATOM 3955 C C . GLY A 1 498 ? 7.035 -15.781 -25.688 1 58.97 498 GLY A C 1
ATOM 3956 O O . GLY A 1 498 ? 6.641 -16.781 -25.078 1 58.97 498 GLY A O 1
ATOM 3957 N N . GLY A 1 499 ? 6.312 -14.812 -26 1 60.59 499 GLY A N 1
ATOM 3958 C CA . GLY A 1 499 ? 4.906 -14.797 -25.609 1 60.59 499 GLY A CA 1
ATOM 3959 C C . GLY A 1 499 ? 4.121 -15.945 -26.219 1 60.59 499 GLY A C 1
ATOM 3960 O O . GLY A 1 499 ? 3.389 -16.641 -25.516 1 60.59 499 GLY A O 1
ATOM 3961 N N . TRP A 1 500 ? 4.383 -16.094 -27.5 1 58.31 500 TRP A N 1
ATOM 3962 C CA . TRP A 1 500 ? 3.682 -17.172 -28.219 1 58.31 500 TRP A CA 1
ATOM 3963 C C . TRP A 1 500 ? 4.066 -18.531 -27.656 1 58.31 500 TRP A C 1
ATOM 3965 O O . TRP A 1 500 ? 3.225 -19.422 -27.562 1 58.31 500 TRP A O 1
ATOM 3975 N N . GLY A 1 501 ? 5.188 -18.609 -27.328 1 55.59 501 GLY A N 1
ATOM 3976 C CA . GLY A 1 501 ? 5.629 -19.875 -26.75 1 55.59 501 GLY A CA 1
ATOM 3977 C C . GLY A 1 501 ? 4.965 -20.188 -25.422 1 55.59 501 GLY A C 1
ATOM 3978 O O . GLY A 1 501 ? 4.754 -21.359 -25.109 1 55.59 501 GLY A O 1
ATOM 3979 N N . PHE A 1 502 ? 4.566 -19.203 -24.859 1 65.88 502 PHE A N 1
ATOM 3980 C CA . PHE A 1 502 ? 3.945 -19.328 -23.547 1 65.88 502 PHE A CA 1
ATOM 3981 C C . PHE A 1 502 ? 2.486 -19.75 -23.672 1 65.88 502 PHE A C 1
ATOM 3983 O O . PHE A 1 502 ? 2.037 -20.672 -23 1 65.88 502 PHE A O 1
ATOM 3990 N N . THR A 1 503 ? 1.828 -19.156 -24.578 1 75.25 503 THR A N 1
ATOM 3991 C CA . THR A 1 503 ? 0.407 -19.422 -24.781 1 75.25 503 THR A CA 1
ATOM 3992 C C . THR A 1 503 ? 0.053 -19.391 -26.266 1 75.25 503 THR A C 1
ATOM 3994 O O . THR A 1 503 ? -0.595 -18.453 -26.734 1 75.25 503 THR A O 1
ATOM 3997 N N . PRO A 1 504 ? 0.365 -20.5 -26.938 1 82.25 504 PRO A N 1
ATOM 3998 C CA . PRO A 1 504 ? 0.11 -20.5 -28.375 1 82.25 504 PRO A CA 1
ATOM 3999 C C . PRO A 1 504 ? -1.374 -20.625 -28.719 1 82.25 504 PRO A C 1
ATOM 4001 O O . PRO A 1 504 ? -2.154 -21.141 -27.906 1 82.25 504 PRO A O 1
ATOM 4004 N N . GLY A 1 505 ? -1.671 -20.094 -29.984 1 89.12 505 GLY A N 1
ATOM 4005 C CA . GLY A 1 505 ? -3.004 -20.297 -30.531 1 89.12 505 GLY A CA 1
ATOM 4006 C C . GLY A 1 505 ? -3.803 -19.016 -30.656 1 89.12 505 GLY A C 1
ATOM 4007 O O . GLY A 1 505 ? -3.521 -18.031 -29.969 1 89.12 505 GLY A O 1
ATOM 4008 N N . VAL A 1 506 ? -4.797 -19.031 -31.547 1 92 506 VAL A N 1
ATOM 4009 C CA . VAL A 1 506 ? -5.73 -17.938 -31.75 1 92 506 VAL A CA 1
ATOM 4010 C C . VAL A 1 506 ? -7.156 -18.406 -31.484 1 92 506 VAL A C 1
ATOM 4012 O O . VAL A 1 506 ? -7.387 -19.594 -31.234 1 92 506 VAL A O 1
ATOM 4015 N N . VAL A 1 507 ? -8.062 -17.469 -31.484 1 93.81 507 VAL A N 1
ATOM 4016 C CA . VAL A 1 507 ? -9.469 -17.797 -31.312 1 93.81 507 VAL A CA 1
ATOM 4017 C C . VAL A 1 507 ? -9.969 -18.609 -32.5 1 93.81 507 VAL A C 1
ATOM 4019 O O . VAL A 1 507 ? -9.734 -18.234 -33.656 1 93.81 507 VAL A O 1
ATOM 4022 N N . PRO A 1 508 ? -10.609 -19.734 -32.25 1 93.81 508 PRO A N 1
ATOM 4023 C CA . PRO A 1 508 ? -11.188 -20.469 -33.375 1 93.81 508 PRO A CA 1
ATOM 4024 C C . PRO A 1 508 ? -12.25 -19.672 -34.125 1 93.81 508 PRO A C 1
ATOM 4026 O O . PRO A 1 508 ? -12.938 -18.844 -33.531 1 93.81 508 PRO A O 1
ATOM 4029 N N . GLN A 1 509 ? -12.344 -19.984 -35.375 1 90.25 509 GLN A N 1
ATOM 4030 C CA . GLN A 1 509 ? -13.336 -19.312 -36.188 1 90.25 509 GLN A CA 1
ATOM 4031 C C . GLN A 1 509 ? -14.727 -19.922 -36 1 90.25 509 GLN A C 1
ATOM 4033 O O . GLN A 1 509 ? -14.891 -21.141 -36.125 1 90.25 509 GLN A O 1
ATOM 4038 N N . ALA A 1 510 ? -15.633 -19.062 -35.781 1 87.06 510 ALA A N 1
ATOM 4039 C CA . ALA A 1 510 ? -17 -19.531 -35.594 1 87.06 510 ALA A CA 1
ATOM 4040 C C . ALA A 1 510 ? -17.531 -20.219 -36.844 1 87.06 510 ALA A C 1
ATOM 4042 O O . ALA A 1 510 ? -17.391 -19.688 -37.938 1 87.06 510 ALA A O 1
ATOM 4043 N N . GLY A 1 511 ? -18.062 -21.344 -36.688 1 85.38 511 GLY A N 1
ATOM 4044 C CA . GLY A 1 511 ? -18.734 -22.031 -37.781 1 85.38 511 GLY A CA 1
ATOM 4045 C C . GLY A 1 511 ? -17.766 -22.781 -38.688 1 85.38 511 GLY A C 1
ATOM 4046 O O . GLY A 1 511 ? -18.188 -23.484 -39.594 1 85.38 511 GLY A O 1
ATOM 4047 N N . LYS A 1 512 ? -16.562 -22.641 -38.5 1 90.69 512 LYS A N 1
ATOM 4048 C CA . LYS A 1 512 ? -15.57 -23.312 -39.344 1 90.69 512 LYS A CA 1
ATOM 4049 C C . LYS A 1 512 ? -15.562 -24.812 -39.062 1 90.69 512 LYS A C 1
ATOM 4051 O O . LYS A 1 512 ? -15.656 -25.25 -37.938 1 90.69 512 LYS A O 1
ATOM 4056 N N . ASP A 1 513 ? -15.445 -25.531 -40.188 1 91.94 513 ASP A N 1
ATOM 4057 C CA . ASP A 1 513 ? -15.297 -26.984 -40.062 1 91.94 513 ASP A CA 1
ATOM 4058 C C . ASP A 1 513 ? -13.82 -27.391 -40.062 1 91.94 513 ASP A C 1
ATOM 4060 O O . ASP A 1 513 ? -13.172 -27.453 -41.094 1 91.94 513 ASP A O 1
ATOM 4064 N N . TYR A 1 514 ? -13.367 -27.812 -38.938 1 94.44 514 TYR A N 1
ATOM 4065 C CA . TYR A 1 514 ? -11.953 -28.141 -38.781 1 94.44 514 TYR A CA 1
ATOM 4066 C C . TYR A 1 514 ? -11.711 -29.625 -39.062 1 94.44 514 TYR A C 1
ATOM 4068 O O . TYR A 1 514 ? -10.562 -30.062 -39.125 1 94.44 514 TYR A O 1
ATOM 4076 N N . PHE A 1 515 ? -12.719 -30.406 -39.312 1 93.62 515 PHE A N 1
ATOM 4077 C CA . PHE A 1 515 ? -12.578 -31.859 -39.406 1 93.62 515 PHE A CA 1
ATOM 4078 C C . PHE A 1 515 ? -12.039 -32.25 -40.75 1 93.62 515 PHE A C 1
ATOM 4080 O O . PHE A 1 515 ? -11.562 -33.375 -40.938 1 93.62 515 PHE A O 1
ATOM 4087 N N . VAL A 1 516 ? -12.078 -31.312 -41.688 1 91.44 516 VAL A N 1
ATOM 4088 C CA . VAL A 1 516 ? -11.594 -31.609 -43.031 1 91.44 516 VAL A CA 1
ATOM 4089 C C . VAL A 1 516 ? -10.078 -31.422 -43.094 1 91.44 516 VAL A C 1
ATOM 4091 O O . VAL A 1 516 ? -9.414 -32 -43.938 1 91.44 516 VAL A O 1
ATOM 4094 N N . ASP A 1 517 ? -9.492 -30.719 -42.156 1 93.44 517 ASP A N 1
ATOM 4095 C CA . ASP A 1 517 ? -8.062 -30.406 -42.156 1 93.44 517 ASP A CA 1
ATOM 4096 C C . ASP A 1 517 ? -7.426 -30.688 -40.812 1 93.44 517 ASP A C 1
ATOM 4098 O O . ASP A 1 517 ? -7.066 -31.828 -40.5 1 93.44 517 ASP A O 1
ATOM 4102 N N . ASP A 1 518 ? -7.488 -29.812 -39.938 1 94.19 518 ASP A N 1
ATOM 4103 C CA . ASP A 1 518 ? -6.785 -29.844 -38.656 1 94.19 518 ASP A CA 1
ATOM 4104 C C . ASP A 1 518 ? -7.191 -31.078 -37.844 1 94.19 518 ASP A C 1
ATOM 4106 O O . ASP A 1 518 ? -6.355 -31.688 -37.188 1 94.19 518 ASP A O 1
ATOM 4110 N N . LEU A 1 519 ? -8.492 -31.453 -37.906 1 95.69 519 LEU A N 1
ATOM 4111 C CA . LEU A 1 519 ? -9.023 -32.469 -37 1 95.69 519 LEU A CA 1
ATOM 4112 C C . LEU A 1 519 ? -9.461 -33.719 -37.781 1 95.69 519 LEU A C 1
ATOM 4114 O O . LEU A 1 519 ? -10.406 -34.406 -37.375 1 95.69 519 LEU A O 1
ATOM 4118 N N . ALA A 1 520 ? -8.82 -33.906 -38.844 1 94.12 520 ALA A N 1
ATOM 4119 C CA . ALA A 1 520 ? -9.156 -35.062 -39.656 1 94.12 520 ALA A CA 1
ATOM 4120 C C . ALA A 1 520 ? -8.938 -36.375 -38.906 1 94.12 520 ALA A C 1
ATOM 4122 O O . ALA A 1 520 ? -9.602 -37.375 -39.188 1 94.12 520 ALA A O 1
ATOM 4123 N N . GLY A 1 521 ? -8.047 -36.438 -37.969 1 93.25 521 GLY A N 1
ATOM 4124 C CA . GLY A 1 521 ? -7.68 -37.625 -37.25 1 93.25 521 GLY A CA 1
ATOM 4125 C C . GLY A 1 521 ? -8.578 -37.906 -36.062 1 93.25 521 GLY A C 1
ATOM 4126 O O . GLY A 1 521 ? -8.453 -38.969 -35.406 1 93.25 521 GLY A O 1
ATOM 4127 N N . ILE A 1 522 ? -9.539 -37.125 -35.844 1 95.06 522 ILE A N 1
ATOM 4128 C CA . ILE A 1 522 ? -10.438 -37.312 -34.719 1 95.06 522 ILE A CA 1
ATOM 4129 C C . ILE A 1 522 ? -11.383 -38.469 -35 1 95.06 522 ILE A C 1
ATOM 4131 O O . ILE A 1 522 ? -11.969 -38.562 -36.062 1 95.06 522 ILE A O 1
ATOM 4135 N N . PRO A 1 523 ? -11.531 -39.312 -33.969 1 95.12 523 PRO A N 1
ATOM 4136 C CA . PRO A 1 523 ? -12.5 -40.406 -34.156 1 95.12 523 PRO A CA 1
ATOM 4137 C C . PRO A 1 523 ? -13.906 -39.875 -34.469 1 95.12 523 PRO A C 1
ATOM 4139 O O . PRO A 1 523 ? -14.344 -38.906 -33.875 1 95.12 523 PRO A O 1
ATOM 4142 N N . GLU A 1 524 ? -14.57 -40.625 -35.344 1 94.88 524 GLU A N 1
ATOM 4143 C CA . GLU A 1 524 ? -15.906 -40.219 -35.781 1 94.88 524 GLU A CA 1
ATOM 4144 C C . GLU A 1 524 ? -16.844 -40.062 -34.594 1 94.88 524 GLU A C 1
ATOM 4146 O O . GLU A 1 524 ? -17.672 -39.156 -34.562 1 94.88 524 GLU A O 1
ATOM 4151 N N . LYS A 1 525 ? -16.719 -40.844 -33.625 1 95.31 525 LYS A N 1
ATOM 4152 C CA . LYS A 1 525 ? -17.625 -40.844 -32.5 1 95.31 525 LYS A CA 1
ATOM 4153 C C . LYS A 1 525 ? -17.469 -39.594 -31.656 1 95.31 525 LYS A C 1
ATOM 4155 O O . LYS A 1 525 ? -18.375 -39.219 -30.906 1 95.31 525 LYS A O 1
ATOM 4160 N N . ASN A 1 526 ? -16.359 -38.969 -31.797 1 96.44 526 ASN A N 1
ATOM 4161 C CA . ASN A 1 526 ? -16.062 -37.812 -30.953 1 96.44 526 ASN A CA 1
ATOM 4162 C C . ASN A 1 526 ? -16.359 -36.5 -31.688 1 96.44 526 ASN A C 1
ATOM 4164 O O . ASN A 1 526 ? -16.391 -35.438 -31.062 1 96.44 526 ASN A O 1
ATOM 4168 N N . ARG A 1 527 ? -16.625 -36.5 -32.938 1 96 527 ARG A N 1
ATOM 4169 C CA . ARG A 1 527 ? -16.672 -35.312 -33.781 1 96 527 ARG A CA 1
ATOM 4170 C C . ARG A 1 527 ? -17.797 -34.375 -33.344 1 96 527 ARG A C 1
ATOM 4172 O O . ARG A 1 527 ? -17.594 -33.156 -33.219 1 96 527 ARG A O 1
ATOM 4179 N N . SER A 1 528 ? -18.906 -34.969 -33.094 1 95.62 528 SER A N 1
ATOM 4180 C CA . SER A 1 528 ? -20.016 -34.125 -32.656 1 95.62 528 SER A CA 1
ATOM 4181 C C . SER A 1 528 ? -19.719 -33.438 -31.344 1 95.62 528 SER A C 1
ATOM 4183 O O . SER A 1 528 ? -20.031 -32.25 -31.172 1 95.62 528 SER A O 1
ATOM 4185 N N . ARG A 1 529 ? -19.141 -34.062 -30.469 1 96.75 529 ARG A N 1
ATOM 4186 C CA . ARG A 1 529 ? -18.859 -33.5 -29.156 1 96.75 529 ARG A CA 1
ATOM 4187 C C . ARG A 1 529 ? -17.719 -32.5 -29.234 1 96.75 529 ARG A C 1
ATOM 4189 O O . ARG A 1 529 ? -17.703 -31.5 -28.484 1 96.75 529 ARG A O 1
ATOM 4196 N N . VAL A 1 530 ? -16.781 -32.75 -30.062 1 96.5 530 VAL A N 1
ATOM 4197 C CA . VAL A 1 530 ? -15.719 -31.766 -30.266 1 96.5 530 VAL A CA 1
ATOM 4198 C C . VAL A 1 530 ? -16.312 -30.453 -30.75 1 96.5 530 VAL A C 1
ATOM 4200 O O . VAL A 1 530 ? -15.922 -29.375 -30.281 1 96.5 530 VAL A O 1
ATOM 4203 N N . LYS A 1 531 ? -17.203 -30.531 -31.625 1 95.19 531 LYS A N 1
ATOM 4204 C CA . LYS A 1 531 ? -17.891 -29.328 -32.094 1 95.19 531 LYS A CA 1
ATOM 4205 C C . LYS A 1 531 ? -18.641 -28.641 -30.953 1 95.19 531 LYS A C 1
ATOM 4207 O O . LYS A 1 531 ? -18.609 -27.406 -30.828 1 95.19 531 LYS A O 1
ATOM 4212 N N . GLU A 1 532 ? -19.266 -29.422 -30.188 1 95.31 532 GLU A N 1
ATOM 4213 C CA . GLU A 1 532 ? -19.953 -28.891 -29.016 1 95.31 532 GLU A CA 1
ATOM 4214 C C . GLU A 1 532 ? -18.969 -28.188 -28.078 1 95.31 532 GLU A C 1
ATOM 4216 O O . GLU A 1 532 ? -19.281 -27.109 -27.547 1 95.31 532 GLU A O 1
ATOM 4221 N N . ALA A 1 533 ? -17.891 -28.859 -27.859 1 96.31 533 ALA A N 1
ATOM 4222 C CA . ALA A 1 533 ? -16.891 -28.312 -26.969 1 96.31 533 ALA A CA 1
ATOM 4223 C C . ALA A 1 533 ? -16.422 -26.938 -27.453 1 96.31 533 ALA A C 1
ATOM 4225 O O . ALA A 1 533 ? -16.281 -26 -26.641 1 96.31 533 ALA A O 1
ATOM 4226 N N . TYR A 1 534 ? -16.25 -26.812 -28.734 1 95.44 534 TYR A N 1
ATOM 4227 C CA . TYR A 1 534 ? -15.82 -25.531 -29.297 1 95.44 534 TYR A CA 1
ATOM 4228 C C . TYR A 1 534 ? -16.875 -24.453 -29.062 1 95.44 534 TYR A C 1
ATOM 4230 O O . TYR A 1 534 ? -16.562 -23.375 -28.547 1 95.44 534 TYR A O 1
ATOM 4238 N N . ASP A 1 535 ? -18.078 -24.766 -29.375 1 94.62 535 ASP A N 1
ATOM 4239 C CA . ASP A 1 535 ? -19.172 -23.812 -29.234 1 94.62 535 ASP A CA 1
ATOM 4240 C C . ASP A 1 535 ? -19.359 -23.406 -27.766 1 94.62 535 ASP A C 1
ATOM 4242 O O . ASP A 1 535 ? -19.594 -22.234 -27.469 1 94.62 535 ASP A O 1
ATOM 4246 N N . PHE A 1 536 ? -19.25 -24.391 -26.984 1 95.06 536 PHE A N 1
ATOM 4247 C CA . PHE A 1 536 ? -19.438 -24.188 -25.547 1 95.06 536 PHE A CA 1
ATOM 4248 C C . PHE A 1 536 ? -18.375 -23.234 -25 1 95.06 536 PHE A C 1
ATOM 4250 O O . PHE A 1 536 ? -18.703 -22.266 -24.312 1 95.06 536 PHE A O 1
ATOM 4257 N N . VAL A 1 537 ? -17.125 -23.453 -25.312 1 95.94 537 VAL A N 1
ATOM 4258 C CA . VAL A 1 537 ? -16.031 -22.656 -24.797 1 95.94 537 VAL A CA 1
ATOM 4259 C C . VAL A 1 537 ? -16.062 -21.266 -25.406 1 95.94 537 VAL A C 1
ATOM 4261 O O . VAL A 1 537 ? -15.891 -20.266 -24.703 1 95.94 537 VAL A O 1
ATOM 4264 N N . MET A 1 538 ? -16.328 -21.188 -26.672 1 94.38 538 MET A N 1
ATOM 4265 C CA . MET A 1 538 ? -16.406 -19.891 -27.328 1 94.38 538 MET A CA 1
ATOM 4266 C C . MET A 1 538 ? -17.531 -19.031 -26.75 1 94.38 538 MET A C 1
ATOM 4268 O O . MET A 1 538 ? -17.359 -17.828 -26.578 1 94.38 538 MET A O 1
ATOM 4272 N N . LYS A 1 539 ? -18.547 -19.641 -26.438 1 91.81 539 LYS A N 1
ATOM 4273 C CA . LYS A 1 539 ? -19.703 -18.922 -25.906 1 91.81 539 LYS A CA 1
ATOM 4274 C C . LYS A 1 539 ? -19.438 -18.422 -24.484 1 91.81 539 LYS A C 1
ATOM 4276 O O . LYS A 1 539 ? -19.75 -17.281 -24.172 1 91.81 539 LYS A O 1
ATOM 4281 N N . LEU A 1 540 ? -18.859 -19.234 -23.656 1 93.44 540 LEU A N 1
ATOM 4282 C CA . LEU A 1 540 ? -18.719 -18.922 -22.25 1 93.44 540 LEU A CA 1
ATOM 4283 C C . LEU A 1 540 ? -17.484 -18.062 -22 1 93.44 540 LEU A C 1
ATOM 4285 O O . LEU A 1 540 ? -17.453 -17.234 -21.094 1 93.44 540 LEU A O 1
ATOM 4289 N N . CYS A 1 541 ? -16.469 -18.312 -22.781 1 93.94 541 CYS A N 1
ATOM 4290 C CA . CYS A 1 541 ? -15.188 -17.672 -22.484 1 93.94 541 CYS A CA 1
ATOM 4291 C C . CYS A 1 541 ? -14.922 -16.516 -23.438 1 93.94 541 CYS A C 1
ATOM 4293 O O . CYS A 1 541 ? -14.062 -15.672 -23.156 1 93.94 541 CYS A O 1
ATOM 4295 N N . GLY A 1 542 ? -15.586 -16.438 -24.516 1 88.38 542 GLY A N 1
ATOM 4296 C CA . GLY A 1 542 ? -15.359 -15.391 -25.516 1 88.38 542 GLY A CA 1
ATOM 4297 C C . GLY A 1 542 ? -15.891 -14.039 -25.078 1 88.38 542 GLY A C 1
ATOM 4298 O O . GLY A 1 542 ? -16.656 -13.938 -24.125 1 88.38 542 GLY A O 1
ATOM 4299 N N . PRO A 1 543 ? -15.242 -12.914 -25.672 1 76.19 543 PRO A N 1
ATOM 4300 C CA . PRO A 1 543 ? -15.719 -11.57 -25.328 1 76.19 543 PRO A CA 1
ATOM 4301 C C . PRO A 1 543 ? -17.203 -11.383 -25.594 1 76.19 543 PRO A C 1
ATOM 4303 O O . PRO A 1 543 ? -17.75 -12 -26.516 1 76.19 543 PRO A O 1
ATOM 4306 N N . MET A 1 544 ? -17.766 -10.641 -24.625 1 58.72 544 MET A N 1
ATOM 4307 C CA . MET A 1 544 ? -19.156 -10.297 -24.859 1 58.72 544 MET A CA 1
ATOM 4308 C C . MET A 1 544 ? -19.297 -9.328 -26.031 1 58.72 544 MET A C 1
ATOM 4310 O O . MET A 1 544 ? -18.422 -8.5 -26.266 1 58.72 544 MET A O 1
ATOM 4314 N N . PRO A 1 545 ? -20.156 -9.531 -26.953 1 48.47 545 PRO A N 1
ATOM 4315 C CA . PRO A 1 545 ? -20.344 -8.508 -27.984 1 48.47 545 PRO A CA 1
ATOM 4316 C C . PRO A 1 545 ? -20.328 -7.09 -27.422 1 48.47 545 PRO A C 1
ATOM 4318 O O . PRO A 1 545 ? -20.719 -6.879 -26.266 1 48.47 545 PRO A O 1
ATOM 4321 N N . ALA A 1 546 ? -19.5 -6.043 -28.016 1 43.12 546 ALA A N 1
ATOM 4322 C CA . ALA A 1 546 ? -19.141 -4.684 -27.625 1 43.12 546 ALA A CA 1
ATOM 4323 C C . ALA A 1 546 ? -20.234 -4.027 -26.812 1 43.12 546 ALA A C 1
ATOM 4325 O O . ALA A 1 546 ? -20 -3.023 -26.125 1 43.12 546 ALA A O 1
ATOM 4326 N N . GLY A 1 547 ? -21.438 -3.998 -27.141 1 38.44 547 GLY A N 1
ATOM 4327 C CA . GLY A 1 547 ? -22.344 -3.051 -26.516 1 38.44 547 GLY A CA 1
ATOM 4328 C C . GLY A 1 547 ? -22.375 -3.152 -25 1 38.44 547 GLY A C 1
ATOM 4329 O O . GLY A 1 547 ? -23 -2.338 -24.328 1 38.44 547 GLY A O 1
ATOM 4330 N N . LYS A 1 548 ? -22.281 -4.23 -24.391 1 38.22 548 LYS A N 1
ATOM 4331 C CA . LYS A 1 548 ? -22.594 -4.398 -22.969 1 38.22 548 LYS A CA 1
ATOM 4332 C C . LYS A 1 548 ? -21.328 -4.453 -22.125 1 38.22 548 LYS A C 1
ATOM 4334 O O . LYS A 1 548 ? -20.797 -5.531 -21.875 1 38.22 548 LYS A O 1
ATOM 4339 N N . GLU A 1 549 ? -20.484 -3.576 -22.281 1 34.59 549 GLU A N 1
ATOM 4340 C CA . GLU A 1 549 ? -19.297 -3.518 -21.422 1 34.59 549 GLU A CA 1
ATOM 4341 C C . GLU A 1 549 ? -19.656 -3.732 -19.969 1 34.59 549 GLU A C 1
ATOM 4343 O O . GLU A 1 549 ? -20.5 -3.014 -19.406 1 34.59 549 GLU A O 1
ATOM 4348 N N . GLU A 1 550 ? -19.641 -4.867 -19.531 1 35.97 550 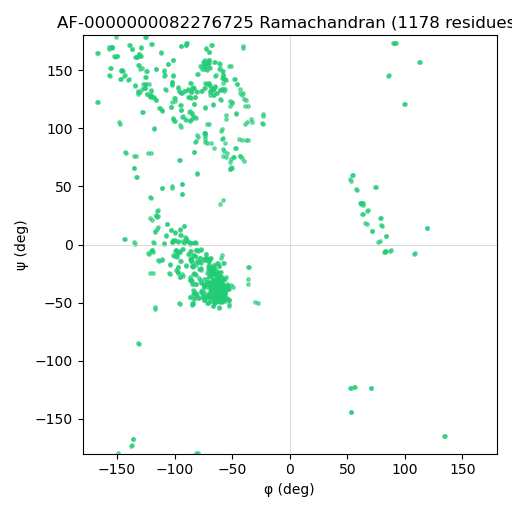GLU A N 1
ATOM 4349 C CA . GLU A 1 550 ? -19.703 -5.016 -18.078 1 35.97 550 GLU A CA 1
ATOM 4350 C C . GLU A 1 550 ? -18.734 -4.074 -17.375 1 35.97 550 GLU A C 1
ATOM 4352 O O . GLU A 1 550 ? -17.531 -4.094 -17.656 1 35.97 550 GLU A O 1
ATOM 4357 N N . SER A 1 551 ? -19.125 -2.912 -17.188 1 30.59 551 SER A N 1
ATOM 4358 C CA . SER A 1 551 ? -18.328 -1.989 -16.391 1 30.59 551 SER A CA 1
ATOM 4359 C C . SER A 1 551 ? -17.641 -2.705 -15.234 1 30.59 551 SER A C 1
ATOM 4361 O O . SER A 1 551 ? -18.312 -3.334 -14.414 1 30.59 551 SER A O 1
ATOM 4363 N N . LYS A 1 552 ? -16.469 -3.203 -15.438 1 33.72 552 LYS A N 1
ATOM 4364 C CA . LYS A 1 552 ? -15.617 -3.801 -14.414 1 33.72 552 LYS A CA 1
ATOM 4365 C C . LYS A 1 552 ? -15.758 -3.064 -13.086 1 33.72 552 LYS A C 1
ATOM 4367 O O . LYS A 1 552 ? -15.141 -3.443 -12.086 1 33.72 552 LYS A O 1
ATOM 4372 N N . SER A 1 553 ? -15.977 -1.692 -13.32 1 29.81 553 SER A N 1
ATOM 4373 C CA . SER A 1 553 ? -15.82 -1.053 -12.016 1 29.81 553 SER A CA 1
ATOM 4374 C C . SER A 1 553 ? -17.016 -1.348 -11.109 1 29.81 553 SER A C 1
ATOM 4376 O O . SER A 1 553 ? -18.156 -1.043 -11.461 1 29.81 553 SER A O 1
ATOM 4378 N N . ALA A 1 554 ? -16.906 -2.32 -10.367 1 30.42 554 ALA A N 1
ATOM 4379 C CA . ALA A 1 554 ? -17.906 -2.617 -9.336 1 30.42 554 ALA A CA 1
ATOM 4380 C C . ALA A 1 554 ? -18.453 -1.333 -8.727 1 30.42 554 ALA A C 1
ATOM 4382 O O . ALA A 1 554 ? -19.375 -1.376 -7.895 1 30.42 554 ALA A O 1
ATOM 4383 N N . CYS A 1 555 ? -17.688 -0.177 -8.891 1 27.52 555 CYS A N 1
ATOM 4384 C CA . CYS A 1 555 ? -18.344 0.89 -8.148 1 27.52 555 CYS A CA 1
ATOM 4385 C C . CYS A 1 555 ? -19.594 1.372 -8.883 1 27.52 555 CYS A C 1
ATOM 4387 O O . CYS A 1 555 ? -20.328 2.215 -8.367 1 27.52 555 CYS A O 1
ATOM 4389 N N . GLU A 1 556 ? -19.5 1.384 -10.281 1 28.86 556 GLU A N 1
ATOM 4390 C CA . GLU A 1 556 ? -20.641 2.16 -10.758 1 28.86 556 GLU A CA 1
ATOM 4391 C C . GLU A 1 556 ? -21.922 1.32 -10.766 1 28.86 556 GLU A C 1
ATOM 4393 O O . GLU A 1 556 ? -22.016 0.346 -11.516 1 28.86 556 GLU A O 1
ATOM 4398 N N . GLU A 1 557 ? -22.672 1.349 -9.758 1 28.03 557 GLU A N 1
ATOM 4399 C CA . GLU A 1 557 ? -23.984 0.774 -9.523 1 28.03 557 GLU A CA 1
ATOM 4400 C C . GLU A 1 557 ? -24.953 1.144 -10.648 1 28.03 557 GLU A C 1
ATOM 4402 O O . GLU A 1 557 ? -26 0.52 -10.805 1 28.03 557 GLU A O 1
ATOM 4407 N N . GLY A 1 558 ? -24.891 2.396 -11.297 1 27.92 558 GLY A N 1
ATOM 4408 C CA . GLY A 1 558 ? -26.094 2.889 -11.945 1 27.92 558 GLY A CA 1
ATOM 4409 C C . GLY A 1 558 ? -26.281 2.346 -13.344 1 27.92 558 GLY A C 1
ATOM 4410 O O . GLY A 1 558 ? -27.062 2.889 -14.125 1 27.92 558 GLY A O 1
ATOM 4411 N N . ALA A 1 559 ? -25.25 1.813 -14.047 1 30.22 559 ALA A N 1
ATOM 4412 C CA . ALA A 1 559 ? -25.625 1.596 -15.438 1 30.22 559 ALA A CA 1
ATOM 4413 C C . ALA A 1 559 ? -26.828 0.67 -15.555 1 30.22 559 ALA A C 1
ATOM 4415 O O . ALA A 1 559 ? -27.031 -0.208 -14.711 1 30.22 559 ALA A O 1
ATOM 4416 N N . ALA A 1 560 ? -27.781 1.072 -16.391 1 28.41 560 ALA A N 1
ATOM 4417 C CA . ALA A 1 560 ? -28.969 0.32 -16.781 1 28.41 560 ALA A CA 1
ATOM 4418 C C . ALA A 1 560 ? -28.641 -1.142 -17.062 1 28.41 560 ALA A C 1
ATOM 4420 O O . ALA A 1 560 ? -27.562 -1.446 -17.578 1 28.41 560 ALA A O 1
ATOM 4421 N N . PRO A 1 561 ? -29.391 -2.02 -16.484 1 31.38 561 PRO A N 1
ATOM 4422 C CA . PRO A 1 561 ? -29.203 -3.457 -16.688 1 31.38 561 PRO A CA 1
ATOM 4423 C C . PRO A 1 561 ? -29.141 -3.84 -18.172 1 31.38 561 PRO A C 1
ATOM 4425 O O . PRO A 1 561 ? -30.062 -3.525 -18.938 1 31.38 561 PRO A O 1
ATOM 4428 N N . GLY A 1 562 ? -28 -3.516 -18.891 1 34.34 562 GLY A N 1
ATOM 4429 C CA . GLY A 1 562 ? -28.047 -4.047 -20.234 1 34.34 562 GLY A CA 1
ATOM 4430 C C . GLY A 1 562 ? -28.625 -5.445 -20.312 1 34.34 562 GLY A C 1
ATOM 4431 O O . GLY A 1 562 ? -28.906 -6.062 -19.281 1 34.34 562 GLY A O 1
ATOM 4432 N N . PRO A 1 563 ? -28.906 -5.969 -21.641 1 34.69 563 PRO A N 1
ATOM 4433 C CA . PRO A 1 563 ? -29.547 -7.277 -21.75 1 34.69 563 PRO A CA 1
ATOM 4434 C C . PRO A 1 563 ? -28.922 -8.328 -20.844 1 34.69 563 PRO A C 1
ATOM 4436 O O . PRO A 1 563 ? -27.75 -8.234 -20.5 1 34.69 563 PRO A O 1
ATOM 4439 N N . GLU A 1 564 ? -29.781 -9.117 -20.234 1 38.47 564 GLU A N 1
ATOM 4440 C CA . GLU A 1 564 ? -29.516 -10.07 -19.156 1 38.47 564 GLU A CA 1
ATOM 4441 C C . GLU A 1 564 ? -28.328 -10.961 -19.484 1 38.47 564 GLU A C 1
ATOM 4443 O O . GLU A 1 564 ? -28.328 -11.672 -20.5 1 38.47 564 GLU A O 1
ATOM 4448 N N . LYS A 1 565 ? -27.188 -10.625 -19.438 1 45.16 565 LYS A N 1
ATOM 4449 C CA . LYS A 1 565 ? -26.078 -11.57 -19.453 1 45.16 565 LYS A CA 1
ATOM 4450 C C . LYS A 1 565 ? -26.516 -12.953 -18.969 1 45.16 565 LYS A C 1
ATOM 4452 O O . LYS A 1 565 ? -27.219 -13.07 -17.969 1 45.16 565 LYS A O 1
ATOM 4457 N N . PRO A 1 566 ? -26.5 -14.023 -20.016 1 52.62 566 PRO A N 1
ATOM 4458 C CA . PRO A 1 566 ? -26.859 -15.312 -19.406 1 52.62 566 PRO A CA 1
ATOM 4459 C C . PRO A 1 566 ? -26.234 -15.508 -18.016 1 52.62 566 PRO A C 1
ATOM 4461 O O . PRO A 1 566 ? -25.062 -15.18 -17.812 1 52.62 566 PRO A O 1
ATOM 4464 N N . LYS A 1 567 ? -27.094 -15.781 -17.109 1 70.56 567 LYS A N 1
ATOM 4465 C CA . LYS A 1 567 ? -26.734 -15.969 -15.703 1 70.56 567 LYS A CA 1
ATOM 4466 C C . LYS A 1 567 ? -25.734 -17.125 -15.539 1 70.56 567 LYS A C 1
ATOM 4468 O O . LYS A 1 567 ? -25.984 -18.234 -15.992 1 70.56 567 LYS A O 1
ATOM 4473 N N . THR A 1 568 ? -24.438 -16.938 -15.438 1 85.81 568 THR A N 1
ATOM 4474 C CA . THR A 1 568 ? -23.453 -17.953 -15.117 1 85.81 568 THR A CA 1
ATOM 4475 C C . THR A 1 568 ? -24.016 -18.938 -14.094 1 85.81 568 THR A C 1
ATOM 4477 O O . THR A 1 568 ? -24.5 -18.547 -13.039 1 85.81 568 THR A O 1
ATOM 4480 N N . PRO A 1 569 ? -24.062 -20.172 -14.539 1 88.31 569 PRO A N 1
ATOM 4481 C CA . PRO A 1 569 ? -24.516 -21.156 -13.555 1 88.31 569 PRO A CA 1
ATOM 4482 C C . PRO A 1 569 ? -23.797 -21.031 -12.211 1 88.31 569 PRO A C 1
ATOM 4484 O O . PRO A 1 569 ? -22.594 -20.734 -12.18 1 88.31 569 PRO A O 1
ATOM 4487 N N . VAL A 1 570 ? -24.484 -21.234 -11.188 1 88.25 570 VAL A N 1
ATOM 4488 C CA . VAL A 1 570 ? -23.953 -21.094 -9.828 1 88.25 570 VAL A CA 1
ATOM 4489 C C . VAL A 1 570 ? -22.719 -21.969 -9.656 1 88.25 570 VAL A C 1
ATOM 4491 O O . VAL A 1 570 ? -21.734 -21.531 -9.047 1 88.25 570 VAL A O 1
ATOM 4494 N N . ALA A 1 571 ? -22.734 -23.125 -10.273 1 90.44 571 ALA A N 1
ATOM 4495 C CA . ALA A 1 571 ? -21.625 -24.078 -10.156 1 90.44 571 ALA A CA 1
ATOM 4496 C C . ALA A 1 571 ? -20.328 -23.484 -10.719 1 90.44 571 ALA A C 1
ATOM 4498 O O . ALA A 1 571 ? -19.234 -23.844 -10.281 1 90.44 571 ALA A O 1
ATOM 4499 N N . TYR A 1 572 ? -20.516 -22.547 -11.656 1 93.12 572 TYR A N 1
ATOM 4500 C CA . TYR A 1 572 ? -19.344 -22.016 -12.359 1 93.12 572 TYR A CA 1
ATOM 4501 C C . TYR A 1 572 ? -18.875 -20.719 -11.734 1 93.12 572 TYR A C 1
ATOM 4503 O O . TYR A 1 572 ? -17.781 -20.219 -12.055 1 93.12 572 TYR A O 1
ATOM 4511 N N . GLN A 1 573 ? -19.641 -20.203 -10.781 1 88.75 573 GLN A N 1
ATOM 4512 C CA . GLN A 1 573 ? -19.297 -18.938 -10.148 1 88.75 573 GLN A CA 1
ATOM 4513 C C . GLN A 1 573 ? -18.188 -19.125 -9.117 1 88.75 573 GLN A C 1
ATOM 4515 O O . GLN A 1 573 ? -18.016 -20.219 -8.57 1 88.75 573 GLN A O 1
ATOM 4520 N N . THR A 1 574 ? -17.484 -18.062 -8.922 1 87.12 574 THR A N 1
ATOM 4521 C CA . THR A 1 574 ? -16.422 -18.062 -7.926 1 87.12 574 THR A CA 1
ATOM 4522 C C . THR A 1 574 ? -17 -18.125 -6.516 1 87.12 574 THR A C 1
ATOM 4524 O O . THR A 1 574 ? -18 -17.469 -6.211 1 87.12 574 THR A O 1
ATOM 4527 N N . SER A 1 575 ? -16.422 -18.891 -5.711 1 83.5 575 SER A N 1
ATOM 4528 C CA . SER A 1 575 ? -16.906 -19.078 -4.348 1 83.5 575 SER A CA 1
ATOM 4529 C C . SER A 1 575 ? -16.406 -17.969 -3.432 1 83.5 575 SER A C 1
ATOM 4531 O O . SER A 1 575 ? -17.172 -17.438 -2.615 1 83.5 575 SER A O 1
ATOM 4533 N N . TYR A 1 576 ? -15.211 -17.656 -3.498 1 78.75 576 TYR A N 1
ATOM 4534 C CA . TYR A 1 576 ? -14.562 -16.578 -2.773 1 78.75 576 TYR A CA 1
ATOM 4535 C C . TYR A 1 576 ? -13.289 -16.125 -3.479 1 78.75 576 TYR A C 1
ATOM 4537 O O . TYR A 1 576 ? -12.867 -16.75 -4.457 1 78.75 576 TYR A O 1
ATOM 4545 N N . GLU A 1 577 ? -12.852 -15.016 -2.967 1 78.81 577 GLU A N 1
ATOM 4546 C CA . GLU A 1 577 ? -11.586 -14.508 -3.49 1 78.81 577 GLU A CA 1
ATOM 4547 C C . GLU A 1 577 ? -10.625 -14.164 -2.359 1 78.81 577 GLU A C 1
ATOM 4549 O O . GLU A 1 577 ? -11 -13.484 -1.399 1 78.81 577 GLU A O 1
ATOM 4554 N N . LEU A 1 578 ? -9.484 -14.633 -2.516 1 81.12 578 LEU A N 1
ATOM 4555 C CA . LEU A 1 578 ? -8.508 -14.43 -1.448 1 81.12 578 LEU A CA 1
ATOM 4556 C C . LEU A 1 578 ? -7.672 -13.18 -1.701 1 81.12 578 LEU A C 1
ATOM 4558 O O . LEU A 1 578 ? -6.809 -12.836 -0.893 1 81.12 578 LEU A O 1
ATOM 4562 N N . LYS A 1 579 ? -7.945 -12.461 -2.723 1 75.94 579 LYS A N 1
ATOM 4563 C CA . LYS A 1 579 ? -7.27 -11.188 -2.953 1 75.94 579 LYS A CA 1
ATOM 4564 C C . LYS A 1 579 ? -8.031 -10.031 -2.309 1 75.94 579 LYS A C 1
ATOM 4566 O O . LYS A 1 579 ? -9.039 -9.57 -2.846 1 75.94 579 LYS A O 1
ATOM 4571 N N . PRO A 1 580 ? -7.551 -9.516 -1.281 1 73.25 580 PRO A N 1
ATOM 4572 C CA . PRO A 1 580 ? -8.312 -8.5 -0.548 1 73.25 580 PRO A CA 1
ATOM 4573 C C . PRO A 1 580 ? -8.359 -7.156 -1.274 1 73.25 580 PRO A C 1
ATOM 4575 O O . PRO A 1 580 ? -9.289 -6.375 -1.071 1 73.25 580 PRO A O 1
ATOM 4578 N N . TRP A 1 581 ? -7.266 -6.812 -1.996 1 73.38 581 TRP A N 1
ATOM 4579 C CA . TRP A 1 581 ? -7.191 -5.559 -2.742 1 73.38 581 TRP A CA 1
ATOM 4580 C C . TRP A 1 581 ? -6.293 -5.707 -3.965 1 73.38 581 TRP A C 1
ATOM 4582 O O . TRP A 1 581 ? -5.785 -6.797 -4.242 1 73.38 581 TRP A O 1
ATOM 4592 N N . LYS A 1 582 ? -6.238 -4.617 -4.652 1 72.31 582 LYS A N 1
ATOM 4593 C CA . LYS A 1 582 ? -5.363 -4.598 -5.82 1 72.31 582 LYS A CA 1
ATOM 4594 C C . LYS A 1 582 ? -3.93 -4.949 -5.441 1 72.31 582 LYS A C 1
ATOM 4596 O O . LYS A 1 582 ? -3.42 -4.473 -4.422 1 72.31 582 LYS A O 1
ATOM 4601 N N . ASP A 1 583 ? -3.41 -5.816 -6.246 1 70 583 ASP A N 1
ATOM 4602 C CA . ASP A 1 583 ? -2.074 -6.344 -5.977 1 70 583 ASP A CA 1
ATOM 4603 C C . ASP A 1 583 ? -1.013 -5.262 -6.16 1 70 583 ASP A C 1
ATOM 4605 O O . ASP A 1 583 ? -1.138 -4.402 -7.035 1 70 583 ASP A O 1
ATOM 4609 N N . TYR A 1 584 ? -0.028 -5.184 -5.145 1 69.12 584 TYR A N 1
ATOM 4610 C CA . TYR A 1 584 ? 1.193 -4.465 -5.488 1 69.12 584 TYR A CA 1
ATOM 4611 C C . TYR A 1 584 ? 1.869 -5.094 -6.703 1 69.12 584 TYR A C 1
ATOM 4613 O O . TYR A 1 584 ? 1.938 -6.316 -6.82 1 69.12 584 TYR A O 1
ATOM 4621 N N . PRO A 1 585 ? 2.387 -4.535 -7.613 1 61.66 585 PRO A N 1
ATOM 4622 C CA . PRO A 1 585 ? 2.582 -3.086 -7.73 1 61.66 585 PRO A CA 1
ATOM 4623 C C . PRO A 1 585 ? 1.43 -2.393 -8.453 1 61.66 585 PRO A C 1
ATOM 4625 O O . PRO A 1 585 ? 1.44 -1.168 -8.602 1 61.66 585 PRO A O 1
ATOM 4628 N N . ASP A 1 586 ? 0.4 -3.193 -8.852 1 66.31 586 ASP A N 1
ATOM 4629 C CA . ASP A 1 586 ? -0.66 -2.695 -9.727 1 66.31 586 ASP A CA 1
ATOM 4630 C C . ASP A 1 586 ? -1.381 -1.509 -9.094 1 66.31 586 ASP A C 1
ATOM 4632 O O . ASP A 1 586 ? -2.158 -0.821 -9.758 1 66.31 586 ASP A O 1
ATOM 4636 N N . ARG A 1 587 ? -1.108 -1.234 -7.879 1 65.38 587 ARG A N 1
ATOM 4637 C CA . ARG A 1 587 ? -1.709 -0.108 -7.176 1 65.38 587 ARG A CA 1
ATOM 4638 C C . ARG A 1 587 ? -1.255 1.219 -7.773 1 65.38 587 ARG A C 1
ATOM 4640 O O . ARG A 1 587 ? -1.97 2.221 -7.691 1 65.38 587 ARG A O 1
ATOM 4647 N N . HIS A 1 588 ? -0.084 1.181 -8.289 1 59.31 588 HIS A N 1
ATOM 4648 C CA . HIS A 1 588 ? 0.536 2.412 -8.766 1 59.31 588 HIS A CA 1
ATOM 4649 C C . HIS A 1 588 ? 0.509 2.488 -10.289 1 59.31 588 HIS A C 1
ATOM 4651 O O . HIS A 1 588 ? 0.655 3.57 -10.859 1 59.31 588 HIS A O 1
ATOM 4657 N N . TYR A 1 589 ? 0.434 1.353 -10.984 1 51.34 589 TYR A N 1
ATOM 4658 C CA . TYR A 1 589 ? 0.411 1.309 -12.445 1 51.34 589 TYR A CA 1
ATOM 4659 C C . TYR A 1 589 ? -0.827 0.578 -12.945 1 51.34 589 TYR A C 1
ATOM 4661 O O . TYR A 1 589 ? -0.836 -0.652 -13.031 1 51.34 589 TYR A O 1
ATOM 4669 N N . PRO A 1 590 ? -1.935 1.307 -12.922 1 46.12 590 PRO A N 1
ATOM 4670 C CA . PRO A 1 590 ? -3.074 0.546 -13.445 1 46.12 590 PRO A CA 1
ATOM 4671 C C . PRO A 1 590 ? -2.822 -0.008 -14.844 1 46.12 590 PRO A C 1
ATOM 4673 O O . PRO A 1 590 ? -2.225 0.67 -15.68 1 46.12 590 PRO A O 1
ATOM 4676 N N . TYR A 1 591 ? -2.707 -1.271 -14.992 1 40.03 591 TYR A N 1
ATOM 4677 C CA . TYR A 1 591 ? -2.693 -1.836 -16.328 1 40.03 591 TYR A CA 1
ATOM 4678 C C . TYR A 1 591 ? -3.922 -1.398 -17.125 1 40.03 591 TYR A C 1
ATOM 4680 O O . TYR A 1 591 ? -4.988 -1.167 -16.547 1 40.03 591 TYR A O 1
ATOM 4688 N N . MET B 1 1 ? 31.656 4.516 52.906 1 20.25 1 MET B N 1
ATOM 4689 C CA . MET B 1 1 ? 30.344 4.93 52.406 1 20.25 1 MET B CA 1
ATOM 4690 C C . MET B 1 1 ? 30.484 5.938 51.25 1 20.25 1 MET B C 1
ATOM 4692 O O . MET B 1 1 ? 30.359 7.145 51.469 1 20.25 1 MET B O 1
ATOM 4696 N N . ALA B 1 2 ? 31.406 5.734 50.375 1 22.81 2 ALA B N 1
ATOM 4697 C CA . ALA B 1 2 ? 32.219 6.66 49.562 1 22.81 2 ALA B CA 1
ATOM 4698 C C . ALA B 1 2 ? 31.359 7.43 48.562 1 22.81 2 ALA B C 1
ATOM 4700 O O . ALA B 1 2 ? 30.641 6.828 47.781 1 22.81 2 ALA B O 1
ATOM 4701 N N . ASP B 1 3 ? 30.688 8.555 48.969 1 21.7 3 ASP B N 1
ATOM 4702 C CA . ASP B 1 3 ? 29.562 9.391 48.562 1 21.7 3 ASP B CA 1
ATOM 4703 C C . ASP B 1 3 ? 29.812 9.992 47.156 1 21.7 3 ASP B C 1
ATOM 4705 O O . ASP B 1 3 ? 30.484 11.016 47.031 1 21.7 3 ASP B O 1
ATOM 4709 N N . SER B 1 4 ? 30.484 9.25 46.219 1 27.22 4 SER B N 1
ATOM 4710 C CA . SER B 1 4 ? 31.062 9.812 45 1 27.22 4 SER B CA 1
ATOM 4711 C C . SER B 1 4 ? 30.016 10.508 44.156 1 27.22 4 SER B C 1
ATOM 4713 O O . SER B 1 4 ? 29 9.906 43.812 1 27.22 4 SER B O 1
ATOM 4715 N N . SER B 1 5 ? 29.766 11.805 44.281 1 24.06 5 SER B N 1
ATOM 4716 C CA . SER B 1 5 ? 28.875 12.883 43.844 1 24.06 5 SER B CA 1
ATOM 4717 C C . SER B 1 5 ? 28.844 12.977 42.312 1 24.06 5 SER B C 1
ATOM 4719 O O . SER B 1 5 ? 29.844 13.281 41.656 1 24.06 5 SER B O 1
ATOM 4721 N N . LEU B 1 6 ? 28.125 12.031 41.562 1 26.41 6 LEU B N 1
ATOM 4722 C CA . LEU B 1 6 ? 28.031 11.906 40.125 1 26.41 6 LEU B CA 1
ATOM 4723 C C . LEU B 1 6 ? 27.516 13.195 39.5 1 26.41 6 LEU B C 1
ATOM 4725 O O . LEU B 1 6 ? 26.406 13.625 39.781 1 26.41 6 LEU B O 1
ATOM 4729 N N . GLN B 1 7 ? 28.344 14.195 39.312 1 27.88 7 GLN B N 1
ATOM 4730 C CA . GLN B 1 7 ? 28.031 15.484 38.719 1 27.88 7 GLN B CA 1
ATOM 4731 C C . GLN B 1 7 ? 27.297 15.305 37.375 1 27.88 7 GLN B C 1
ATOM 4733 O O . GLN B 1 7 ? 27.641 14.422 36.594 1 27.88 7 GLN B O 1
ATOM 4738 N N . PRO B 1 8 ? 26.062 15.836 37.094 1 29.38 8 PRO B N 1
ATOM 4739 C CA . PRO B 1 8 ? 25.047 15.578 36.094 1 29.38 8 PRO B CA 1
ATOM 4740 C C . PRO B 1 8 ? 25.578 15.742 34.656 1 29.38 8 PRO B C 1
ATOM 4742 O O . PRO B 1 8 ? 26.078 16.812 34.312 1 29.38 8 PRO B O 1
ATOM 4745 N N . SER B 1 9 ? 26.297 14.711 34 1 27.2 9 SER B N 1
ATOM 4746 C CA . SER B 1 9 ? 27.078 14.531 32.781 1 27.2 9 SER B CA 1
ATOM 4747 C C . SER B 1 9 ? 26.312 15.008 31.547 1 27.2 9 SER B C 1
ATOM 4749 O O . SER B 1 9 ? 25.094 14.969 31.516 1 27.2 9 SER B O 1
ATOM 4751 N N . ASP B 1 10 ? 26.844 15.992 30.688 1 29.7 10 ASP B N 1
ATOM 4752 C CA . ASP B 1 10 ? 26.547 16.594 29.391 1 29.7 10 ASP B CA 1
ATOM 4753 C C . ASP B 1 10 ? 25.922 15.586 28.438 1 29.7 10 ASP B C 1
ATOM 4755 O O . ASP B 1 10 ? 26.406 14.453 28.328 1 29.7 10 ASP B O 1
ATOM 4759 N N . PRO B 1 11 ? 24.703 15.617 28.094 1 33.25 11 PRO B N 1
ATOM 4760 C CA . PRO B 1 11 ? 24.109 14.586 27.234 1 33.25 11 PRO B CA 1
ATOM 4761 C C . PRO B 1 11 ? 25.062 14.133 26.125 1 33.25 11 PRO B C 1
ATOM 4763 O O . PRO B 1 11 ? 25.688 14.969 25.469 1 33.25 11 PRO B O 1
ATOM 4766 N N . LYS B 1 12 ? 25.719 12.992 26.141 1 32.38 12 LYS B N 1
ATOM 4767 C CA . LYS B 1 12 ? 26.766 12.297 25.391 1 32.38 12 LYS B CA 1
ATOM 4768 C C . LYS B 1 12 ? 26.562 12.438 23.891 1 32.38 12 LYS B C 1
ATOM 4770 O O . LYS B 1 12 ? 25.609 11.906 23.328 1 32.38 12 LYS B O 1
ATOM 4775 N N . ARG B 1 13 ? 26.891 13.727 23.156 1 37.66 13 ARG B N 1
ATOM 4776 C CA . ARG B 1 13 ? 27.156 13.766 21.719 1 37.66 13 ARG B CA 1
ATOM 4777 C C . ARG B 1 13 ? 27.625 12.398 21.219 1 37.66 13 ARG B C 1
ATOM 4779 O O . ARG B 1 13 ? 28.547 11.805 21.781 1 37.66 13 ARG B O 1
ATOM 4786 N N . LEU B 1 14 ? 26.734 11.734 20.594 1 42.44 14 LEU B N 1
ATOM 4787 C CA . LEU B 1 14 ? 27.156 10.477 20 1 42.44 14 LEU B CA 1
ATOM 4788 C C . LEU B 1 14 ? 28.531 10.609 19.344 1 42.44 14 LEU B C 1
ATOM 4790 O O . LEU B 1 14 ? 28.703 11.414 18.422 1 42.44 14 LEU B O 1
ATOM 4794 N N . LYS B 1 15 ? 29.562 10.672 20.062 1 42.22 15 LYS B N 1
ATOM 4795 C CA . LYS B 1 15 ? 30.906 10.648 19.484 1 42.22 15 LYS B CA 1
ATOM 4796 C C . LYS B 1 15 ? 31.062 9.469 18.531 1 42.22 15 LYS B C 1
ATOM 4798 O O . LYS B 1 15 ? 31.109 8.312 18.953 1 42.22 15 LYS B O 1
ATOM 4803 N N . ILE B 1 16 ? 30.312 9.469 17.344 1 52.72 16 ILE B N 1
ATOM 4804 C CA . ILE B 1 16 ? 30.812 8.5 16.375 1 52.72 16 ILE B CA 1
ATOM 4805 C C . ILE B 1 16 ? 32.312 8.711 16.172 1 52.72 16 ILE B C 1
ATOM 4807 O O . ILE B 1 16 ? 32.719 9.664 15.508 1 52.72 16 ILE B O 1
ATOM 4811 N N . SER B 1 17 ? 33.094 8.516 17.094 1 56.28 17 SER B N 1
ATOM 4812 C CA . SER B 1 17 ? 34.562 8.664 17.109 1 56.28 17 SER B CA 1
ATOM 4813 C C . SER B 1 17 ? 35.188 8.016 15.883 1 56.28 17 SER B C 1
ATOM 4815 O O . SER B 1 17 ? 34.875 6.871 15.547 1 56.28 17 SER B O 1
ATOM 4817 N N . GLY B 1 18 ? 35.719 8.773 15.055 1 68.81 18 GLY B N 1
ATOM 4818 C CA . GLY B 1 18 ? 36.719 8.398 14.062 1 68.81 18 GLY B CA 1
ATOM 4819 C C . GLY B 1 18 ? 36.188 8.398 12.648 1 68.81 18 GLY B C 1
ATOM 4820 O O . GLY B 1 18 ? 36.938 8.227 11.688 1 68.81 18 GLY B O 1
ATOM 4821 N N . ILE B 1 19 ? 34.75 8.602 12.531 1 84.06 19 ILE B N 1
ATOM 4822 C CA . ILE B 1 19 ? 34.25 8.594 11.164 1 84.06 19 ILE B CA 1
ATOM 4823 C C . ILE B 1 19 ? 34 10.031 10.695 1 84.06 19 ILE B C 1
ATOM 4825 O O . ILE B 1 19 ? 33.406 10.836 11.398 1 84.06 19 ILE B O 1
ATOM 4829 N N . ASP B 1 20 ? 34.594 10.422 9.664 1 94.06 20 ASP B N 1
ATOM 4830 C CA . ASP B 1 20 ? 34.25 11.672 8.992 1 94.06 20 ASP B CA 1
ATOM 4831 C C . ASP B 1 20 ? 32.875 11.57 8.297 1 94.06 20 ASP B C 1
ATOM 4833 O O . ASP B 1 20 ? 32.781 11.008 7.203 1 94.06 20 ASP B O 1
ATOM 4837 N N . LEU B 1 21 ? 31.844 12.18 8.898 1 96.19 21 LEU B N 1
ATOM 4838 C CA . LEU B 1 21 ? 30.469 12.023 8.43 1 96.19 21 LEU B CA 1
ATOM 4839 C C . LEU B 1 21 ? 30.297 12.617 7.035 1 96.19 21 LEU B C 1
ATOM 4841 O O . LEU B 1 21 ? 29.531 12.102 6.227 1 96.19 21 LEU B O 1
ATOM 4845 N N . VAL B 1 22 ? 30.984 13.711 6.785 1 96.38 22 VAL B N 1
ATOM 4846 C CA . VAL B 1 22 ? 30.844 14.375 5.492 1 96.38 22 VAL B CA 1
ATOM 4847 C C . VAL B 1 22 ? 31.438 13.492 4.395 1 96.38 22 VAL B C 1
ATOM 4849 O O . VAL B 1 22 ? 30.812 13.281 3.354 1 96.38 22 VAL B O 1
ATOM 4852 N N . ASP B 1 23 ? 32.562 12.938 4.66 1 96.44 23 ASP B N 1
ATOM 4853 C CA . ASP B 1 23 ? 33.188 12.039 3.701 1 96.44 23 ASP B CA 1
ATOM 4854 C C . ASP B 1 23 ? 32.344 10.781 3.492 1 96.44 23 ASP B C 1
ATOM 4856 O O . ASP B 1 23 ? 32.219 10.289 2.367 1 96.44 23 ASP B O 1
ATOM 4860 N N . LEU B 1 24 ? 31.891 10.25 4.566 1 97.19 24 LEU B N 1
ATOM 4861 C CA . LEU B 1 24 ? 31.016 9.078 4.477 1 97.19 24 LEU B CA 1
ATOM 4862 C C . LEU B 1 24 ? 29.797 9.375 3.613 1 97.19 24 LEU B C 1
ATOM 4864 O O . LEU B 1 24 ? 29.453 8.594 2.73 1 97.19 24 LEU B O 1
ATOM 4868 N N . ALA B 1 25 ? 29.125 10.523 3.885 1 97.62 25 ALA B N 1
ATOM 4869 C CA . ALA B 1 25 ? 27.922 10.906 3.137 1 97.62 25 ALA B CA 1
ATOM 4870 C C . ALA B 1 25 ? 28.234 11.039 1.647 1 97.62 25 ALA B C 1
ATOM 4872 O O . ALA B 1 25 ? 27.469 10.555 0.805 1 97.62 25 ALA B O 1
ATOM 4873 N N . LYS B 1 26 ? 29.344 11.68 1.287 1 97.31 26 LYS B N 1
ATOM 4874 C CA . LYS B 1 26 ? 29.734 11.859 -0.105 1 97.31 26 LYS B CA 1
ATOM 4875 C C . LYS B 1 26 ? 30 10.516 -0.777 1 97.31 26 LYS B C 1
ATOM 4877 O O . LYS B 1 26 ? 29.625 10.312 -1.936 1 97.31 26 LYS B O 1
ATOM 4882 N N . ASN B 1 27 ? 30.609 9.609 -0.046 1 97.25 27 ASN B N 1
ATOM 4883 C CA . ASN B 1 27 ? 30.875 8.273 -0.573 1 97.25 27 ASN B CA 1
ATOM 4884 C C . ASN B 1 27 ? 29.578 7.508 -0.829 1 97.25 27 ASN B C 1
ATOM 4886 O O . ASN B 1 27 ? 29.438 6.824 -1.848 1 97.25 27 ASN B O 1
ATOM 4890 N N . CYS B 1 28 ? 28.672 7.578 0.115 1 97 28 CYS B N 1
ATOM 4891 C CA . CYS B 1 28 ? 27.391 6.891 -0.019 1 97 28 CYS B CA 1
ATOM 4892 C C . CYS B 1 28 ? 26.625 7.402 -1.232 1 97 28 CYS B C 1
ATOM 4894 O O . CYS B 1 28 ? 26.078 6.613 -2.01 1 97 28 CYS B O 1
ATOM 4896 N N . VAL B 1 29 ? 26.578 8.75 -1.383 1 96.31 29 VAL B N 1
ATOM 4897 C CA . VAL B 1 29 ? 25.844 9.367 -2.492 1 96.31 29 VAL B CA 1
ATOM 4898 C C . VAL B 1 29 ? 26.562 9.055 -3.807 1 96.31 29 VAL B C 1
ATOM 4900 O O . VAL B 1 29 ? 25.906 8.789 -4.824 1 96.31 29 VAL B O 1
ATOM 4903 N N . GLY B 1 30 ? 27.875 9.078 -3.814 1 96.19 30 GLY B N 1
ATOM 4904 C CA . GLY B 1 30 ? 28.656 8.75 -5.004 1 96.19 30 GLY B CA 1
ATOM 4905 C C . GLY B 1 30 ? 28.453 7.324 -5.477 1 96.19 30 GLY B C 1
ATOM 4906 O O . GLY B 1 30 ? 28.391 7.066 -6.68 1 96.19 30 GLY B O 1
ATOM 4907 N N . ARG B 1 31 ? 28.297 6.41 -4.59 1 94.38 31 ARG B N 1
ATOM 4908 C CA . ARG B 1 31 ? 28.156 4.992 -4.906 1 94.38 31 ARG B CA 1
ATOM 4909 C C . ARG B 1 31 ? 26.75 4.68 -5.414 1 94.38 31 ARG B C 1
ATOM 4911 O O . ARG B 1 31 ? 26.562 3.777 -6.234 1 94.38 31 ARG B O 1
ATOM 4918 N N . HIS B 1 32 ? 25.781 5.414 -4.883 1 94.88 32 HIS B N 1
ATOM 4919 C CA . HIS B 1 32 ? 24.391 5.102 -5.188 1 94.88 32 HIS B CA 1
ATOM 4920 C C . HIS B 1 32 ? 23.609 6.359 -5.559 1 94.88 32 HIS B C 1
ATOM 4922 O O . HIS B 1 32 ? 22.578 6.648 -4.965 1 94.88 32 HIS B O 1
ATOM 4928 N N . PRO B 1 33 ? 24.062 7.039 -6.562 1 91.06 33 PRO B N 1
ATOM 4929 C CA . PRO B 1 33 ? 23.453 8.344 -6.859 1 91.06 33 PRO B CA 1
ATOM 4930 C C . PRO B 1 33 ? 21.969 8.234 -7.203 1 91.06 33 PRO B C 1
ATOM 4932 O O . PRO B 1 33 ? 21.219 9.211 -7.07 1 91.06 33 PRO B O 1
ATOM 4935 N N . ASP B 1 34 ? 21.5 7.035 -7.574 1 91.62 34 ASP B N 1
ATOM 4936 C CA . ASP B 1 34 ? 20.141 6.91 -8.062 1 91.62 34 ASP B CA 1
ATOM 4937 C C . ASP B 1 34 ? 19.297 6.031 -7.141 1 91.62 34 ASP B C 1
ATOM 4939 O O . ASP B 1 34 ? 18.312 5.434 -7.57 1 91.62 34 ASP B O 1
ATOM 4943 N N . SER B 1 35 ? 19.688 5.949 -5.852 1 93.62 35 SER B N 1
ATOM 4944 C CA . SER B 1 35 ? 18.953 5.137 -4.891 1 93.62 35 SER B CA 1
ATOM 4945 C C . SER B 1 35 ? 19 5.742 -3.494 1 93.62 35 SER B C 1
ATOM 4947 O O . SER B 1 35 ? 19.984 5.535 -2.764 1 93.62 35 SER B O 1
ATOM 4949 N N . ASP B 1 36 ? 17.891 6.359 -3.094 1 94 36 ASP B N 1
ATOM 4950 C CA . ASP B 1 36 ? 17.828 6.941 -1.755 1 94 36 ASP B CA 1
ATOM 4951 C C . ASP B 1 36 ? 17.922 5.859 -0.682 1 94 36 ASP B C 1
ATOM 4953 O O . ASP B 1 36 ? 18.578 6.059 0.347 1 94 36 ASP B O 1
ATOM 4957 N N . ILE B 1 37 ? 17.328 4.711 -0.957 1 94 37 ILE B N 1
ATOM 4958 C CA . ILE B 1 37 ? 17.328 3.619 0.012 1 94 37 ILE B CA 1
ATOM 4959 C C . ILE B 1 37 ? 18.75 3.092 0.194 1 94 37 ILE B C 1
ATOM 4961 O O . ILE B 1 37 ? 19.203 2.898 1.323 1 94 37 ILE B O 1
ATOM 4965 N N . GLU B 1 38 ? 19.5 2.918 -0.926 1 94.81 38 GLU B N 1
ATOM 4966 C CA . GLU B 1 38 ? 20.844 2.381 -0.836 1 94.81 38 GLU B CA 1
ATOM 4967 C C . GLU B 1 38 ? 21.812 3.395 -0.213 1 94.81 38 GLU B C 1
ATOM 4969 O O . GLU B 1 38 ? 22.75 3.02 0.495 1 94.81 38 GLU B O 1
ATOM 4974 N N . ILE B 1 39 ? 21.562 4.703 -0.488 1 96.56 39 ILE B N 1
ATOM 4975 C CA . ILE B 1 39 ? 22.328 5.746 0.189 1 96.56 39 ILE B CA 1
ATOM 4976 C C . ILE B 1 39 ? 22.125 5.629 1.699 1 96.56 39 ILE B C 1
ATOM 4978 O O . ILE B 1 39 ? 23.094 5.625 2.457 1 96.56 39 ILE B O 1
ATOM 4982 N N . ALA B 1 40 ? 20.859 5.492 2.109 1 96.94 40 ALA B N 1
ATOM 4983 C CA . ALA B 1 40 ? 20.531 5.395 3.529 1 96.94 40 ALA B CA 1
ATOM 4984 C C . ALA B 1 40 ? 21.172 4.16 4.156 1 96.94 40 ALA B C 1
ATOM 4986 O O . ALA B 1 40 ? 21.766 4.242 5.234 1 96.94 40 ALA B O 1
ATOM 4987 N N . LEU B 1 41 ? 21.094 3 3.465 1 95.25 41 LEU B N 1
ATOM 4988 C CA . LEU B 1 41 ? 21.625 1.75 3.986 1 95.25 41 LEU B CA 1
ATOM 4989 C C . LEU B 1 41 ? 23.141 1.841 4.152 1 95.25 41 LEU B C 1
ATOM 4991 O O . LEU B 1 41 ? 23.688 1.441 5.188 1 95.25 41 LEU B O 1
ATOM 4995 N N . ALA B 1 42 ? 23.859 2.377 3.137 1 95.75 42 ALA B N 1
ATOM 4996 C CA . ALA B 1 42 ? 25.312 2.547 3.213 1 95.75 42 ALA B CA 1
ATOM 4997 C C . ALA B 1 42 ? 25.688 3.486 4.352 1 95.75 42 ALA B C 1
ATOM 4999 O O . ALA B 1 42 ? 26.672 3.25 5.055 1 95.75 42 ALA B O 1
ATOM 5000 N N . PHE B 1 43 ? 24.906 4.566 4.586 1 96.75 43 PHE B N 1
ATOM 5001 C CA . PHE B 1 43 ? 25.188 5.586 5.594 1 96.75 43 PHE B CA 1
ATOM 5002 C C . PHE B 1 43 ? 24.938 5.039 6.996 1 96.75 43 PHE B C 1
ATOM 5004 O O . PHE B 1 43 ? 25.797 5.172 7.875 1 96.75 43 PHE B O 1
ATOM 5011 N N . VAL B 1 44 ? 23.812 4.316 7.199 1 96 44 VAL B N 1
ATOM 5012 C CA . VAL B 1 44 ? 23.438 3.891 8.547 1 96 44 VAL B CA 1
ATOM 5013 C C . VAL B 1 44 ? 24.281 2.678 8.953 1 96 44 VAL B C 1
ATOM 5015 O O . VAL B 1 44 ? 24.578 2.494 10.133 1 96 44 VAL B O 1
ATOM 5018 N N . LYS B 1 45 ? 24.672 1.868 7.984 1 93.12 45 LYS B N 1
ATOM 5019 C CA . LYS B 1 45 ? 25.531 0.73 8.289 1 93.12 45 LYS B CA 1
ATOM 5020 C C . LYS B 1 45 ? 26.781 1.175 9.047 1 93.12 45 LYS B C 1
ATOM 5022 O O . LYS B 1 45 ? 27.281 0.455 9.914 1 93.12 45 LYS B O 1
ATOM 5027 N N . GLU B 1 46 ? 27.297 2.375 8.727 1 94.19 46 GLU B N 1
ATOM 5028 C CA . GLU B 1 46 ? 28.547 2.883 9.312 1 94.19 46 GLU B CA 1
ATOM 5029 C C . GLU B 1 46 ? 28.266 3.762 10.523 1 94.19 46 GLU B C 1
ATOM 5031 O O . GLU B 1 46 ? 29.172 4.051 11.312 1 94.19 46 GLU B O 1
ATOM 5036 N N . THR B 1 47 ? 27.031 4.191 10.734 1 95.06 47 THR B N 1
ATOM 5037 C CA . THR B 1 47 ? 26.734 5.152 11.797 1 95.06 47 THR B CA 1
ATOM 5038 C C . THR B 1 47 ? 25.797 4.547 12.836 1 95.06 47 THR B C 1
ATOM 5040 O O . THR B 1 47 ? 26.125 4.516 14.023 1 95.06 47 THR B O 1
ATOM 5043 N N . VAL B 1 48 ? 24.609 4.039 12.375 1 94.44 48 VAL B N 1
ATOM 5044 C CA . VAL B 1 48 ? 23.594 3.422 13.227 1 94.44 48 VAL B CA 1
ATOM 5045 C C . VAL B 1 48 ? 23.109 2.123 12.594 1 94.44 48 VAL B C 1
ATOM 5047 O O . VAL B 1 48 ? 21.953 2.031 12.164 1 94.44 48 VAL B O 1
ATOM 5050 N N . PRO B 1 49 ? 23.906 1.097 12.695 1 91.62 49 PRO B N 1
ATOM 5051 C CA . PRO B 1 49 ? 23.625 -0.141 11.969 1 91.62 49 PRO B CA 1
ATOM 5052 C C . PRO B 1 49 ? 22.234 -0.704 12.289 1 91.62 49 PRO B C 1
ATOM 5054 O O . PRO B 1 49 ? 21.594 -1.309 11.43 1 91.62 49 PRO B O 1
ATOM 5057 N N . GLN B 1 50 ? 21.719 -0.472 13.461 1 90.94 50 GLN B N 1
ATOM 5058 C CA . GLN B 1 50 ? 20.422 -1.006 13.867 1 90.94 50 GLN B CA 1
ATOM 5059 C C . GLN B 1 50 ? 19.297 -0.371 13.062 1 90.94 50 GLN B C 1
ATOM 5061 O O . GLN B 1 50 ? 18.188 -0.925 12.984 1 90.94 50 GLN B O 1
ATOM 5066 N N . PHE B 1 51 ? 19.547 0.774 12.453 1 94.25 51 PHE B N 1
ATOM 5067 C CA . PHE B 1 51 ? 18.516 1.497 11.727 1 94.25 51 PHE B CA 1
ATOM 5068 C C . PHE B 1 51 ? 18.266 0.855 10.367 1 94.25 51 PHE B C 1
ATOM 5070 O O . PHE B 1 51 ? 17.25 1.141 9.727 1 94.25 51 PHE B O 1
ATOM 5077 N N . ALA B 1 52 ? 19.109 -0.072 9.898 1 92.75 52 ALA B N 1
ATOM 5078 C CA . ALA B 1 52 ? 18.984 -0.721 8.594 1 92.75 52 ALA B CA 1
ATOM 5079 C C . ALA B 1 52 ? 17.734 -1.588 8.531 1 92.75 52 ALA B C 1
ATOM 5081 O O . ALA B 1 52 ? 17.234 -1.89 7.449 1 92.75 52 ALA B O 1
ATOM 5082 N N . LYS B 1 53 ? 17.234 -1.954 9.695 1 89.88 53 LYS B N 1
ATOM 5083 C CA . LYS B 1 53 ? 16.078 -2.842 9.742 1 89.88 53 LYS B CA 1
ATOM 5084 C C . LYS B 1 53 ? 14.773 -2.051 9.641 1 89.88 53 LYS B C 1
ATOM 5086 O O . LYS B 1 53 ? 13.695 -2.637 9.57 1 89.88 53 LYS B O 1
ATOM 5091 N N . GLU B 1 54 ? 14.867 -0.755 9.648 1 91.69 54 GLU B N 1
ATOM 5092 C CA . GLU B 1 54 ? 13.672 0.082 9.648 1 91.69 54 GLU B CA 1
ATOM 5093 C C . GLU B 1 54 ? 12.984 0.07 8.289 1 91.69 54 GLU B C 1
ATOM 5095 O O . GLU B 1 54 ? 13.523 -0.475 7.32 1 91.69 54 GLU B O 1
ATOM 5100 N N . SER B 1 55 ? 11.812 0.589 8.266 1 91.25 55 SER B N 1
ATOM 5101 C CA . SER B 1 55 ? 11.016 0.578 7.043 1 91.25 55 SER B CA 1
ATOM 5102 C C . SER B 1 55 ? 11.711 1.338 5.918 1 91.25 55 SER B C 1
ATOM 5104 O O . SER B 1 55 ? 12.484 2.262 6.172 1 91.25 55 SER B O 1
ATOM 5106 N N . ASN B 1 56 ? 11.398 1.022 4.664 1 90.94 56 ASN B N 1
ATOM 5107 C CA . ASN B 1 56 ? 11.969 1.708 3.512 1 90.94 56 ASN B CA 1
ATOM 5108 C C . ASN B 1 56 ? 11.5 3.158 3.432 1 90.94 56 ASN B C 1
ATOM 5110 O O . ASN B 1 56 ? 12.211 4.016 2.9 1 90.94 56 ASN B O 1
ATOM 5114 N N . ASP B 1 57 ? 10.32 3.488 4.031 1 91.19 57 ASP B N 1
ATOM 5115 C CA . ASP B 1 57 ? 9.906 4.883 4.145 1 91.19 57 ASP B CA 1
ATOM 5116 C C . ASP B 1 57 ? 10.938 5.699 4.926 1 91.19 57 ASP B C 1
ATOM 5118 O O . ASP B 1 57 ? 11.289 6.809 4.523 1 91.19 57 ASP B O 1
ATOM 5122 N N . ARG B 1 58 ? 11.367 5.121 5.996 1 94.06 58 ARG B N 1
ATOM 5123 C CA . ARG B 1 58 ? 12.352 5.789 6.836 1 94.06 58 ARG B CA 1
ATOM 5124 C C . ARG B 1 58 ? 13.703 5.883 6.125 1 94.06 58 ARG B C 1
ATOM 5126 O O . ARG B 1 58 ? 14.352 6.93 6.16 1 94.06 58 ARG B O 1
ATOM 5133 N N . LEU B 1 59 ? 14.07 4.812 5.48 1 94.5 59 LEU B N 1
ATOM 5134 C CA . LEU B 1 59 ? 15.352 4.797 4.777 1 94.5 59 LEU B CA 1
ATOM 5135 C C . LEU B 1 59 ? 15.359 5.824 3.648 1 94.5 59 LEU B C 1
ATOM 5137 O O . LEU B 1 59 ? 16.375 6.508 3.436 1 94.5 59 LEU B O 1
ATOM 5141 N N . VAL B 1 60 ? 14.273 5.961 2.965 1 93.38 60 VAL B N 1
ATOM 5142 C CA . VAL B 1 60 ? 14.172 6.941 1.889 1 93.38 60 VAL B CA 1
ATOM 5143 C C . VAL B 1 60 ? 14.367 8.352 2.453 1 93.38 60 VAL B C 1
ATOM 5145 O O . VAL B 1 60 ? 15.078 9.164 1.866 1 93.38 60 VAL B O 1
ATOM 5148 N N . LYS B 1 61 ? 13.695 8.633 3.607 1 93.12 61 LYS B N 1
ATOM 5149 C CA . LYS B 1 61 ? 13.828 9.945 4.227 1 93.12 61 LYS B CA 1
ATOM 5150 C C . LYS B 1 61 ? 15.281 10.25 4.57 1 93.12 61 LYS B C 1
ATOM 5152 O O . LYS B 1 61 ? 15.773 11.344 4.301 1 93.12 61 LYS B O 1
ATOM 5157 N N . VAL B 1 62 ? 15.977 9.273 5.125 1 95.25 62 VAL B N 1
ATOM 5158 C CA . VAL B 1 62 ? 17.375 9.43 5.488 1 95.25 62 VAL B CA 1
ATOM 5159 C C . VAL B 1 62 ? 18.219 9.625 4.227 1 95.25 62 VAL B C 1
ATOM 5161 O O . VAL B 1 62 ? 19.047 10.539 4.152 1 95.25 62 VAL B O 1
ATOM 5164 N N . GLY B 1 63 ? 18.016 8.75 3.242 1 95.06 63 GLY B N 1
ATOM 5165 C CA . GLY B 1 63 ? 18.766 8.852 2 1 95.06 63 GLY B CA 1
ATOM 5166 C C . GLY B 1 63 ? 18.594 10.188 1.3 1 95.06 63 GLY B C 1
ATOM 5167 O O . GLY B 1 63 ? 19.562 10.773 0.818 1 95.06 63 GLY B O 1
ATOM 5168 N N . ARG B 1 64 ? 17.406 10.727 1.266 1 91.81 64 ARG B N 1
ATOM 5169 C CA . ARG B 1 64 ? 17.094 12.008 0.635 1 91.81 64 ARG B CA 1
ATOM 5170 C C . ARG B 1 64 ? 17.797 13.156 1.357 1 91.81 64 ARG B C 1
ATOM 5172 O O . ARG B 1 64 ? 18.297 14.078 0.719 1 91.81 64 ARG B O 1
ATOM 5179 N N . ASN B 1 65 ? 17.656 13.078 2.66 1 93.06 65 ASN B N 1
ATOM 5180 C CA . ASN B 1 65 ? 18.312 14.125 3.432 1 93.06 65 ASN B CA 1
ATOM 5181 C C . ASN B 1 65 ? 19.828 14.125 3.199 1 93.06 65 ASN B C 1
ATOM 5183 O O . ASN B 1 65 ? 20.422 15.18 2.943 1 93.06 65 ASN B O 1
ATOM 5187 N N . VAL B 1 66 ? 20.484 12.938 3.256 1 95.06 66 VAL B N 1
ATOM 5188 C CA . VAL B 1 66 ? 21.922 12.812 3.041 1 95.06 66 VAL B CA 1
ATOM 5189 C C . VAL B 1 66 ? 22.281 13.289 1.634 1 95.06 66 VAL B C 1
ATOM 5191 O O . VAL B 1 66 ? 23.219 14.055 1.452 1 95.06 66 VAL B O 1
ATOM 5194 N N . LYS B 1 67 ? 21.531 12.852 0.722 1 93.12 67 LYS B N 1
ATOM 5195 C CA . LYS B 1 67 ? 21.75 13.219 -0.674 1 93.12 67 LYS B CA 1
ATOM 5196 C C . LYS B 1 67 ? 21.625 14.727 -0.875 1 93.12 67 LYS B C 1
ATOM 5198 O O . LYS B 1 67 ? 22.469 15.336 -1.547 1 93.12 67 LYS B O 1
ATOM 5203 N N . SER B 1 68 ? 20.609 15.328 -0.269 1 88.94 68 SER B N 1
ATOM 5204 C CA . SER B 1 68 ? 20.375 16.766 -0.399 1 88.94 68 SER B CA 1
ATOM 5205 C C . SER B 1 68 ? 21.531 17.562 0.208 1 88.94 68 SER B C 1
ATOM 5207 O O . SER B 1 68 ? 21.953 18.578 -0.354 1 88.94 68 SER B O 1
ATOM 5209 N N . LEU B 1 69 ? 22.016 17.141 1.282 1 92.69 69 LEU B N 1
ATOM 5210 C CA . LEU B 1 69 ? 23.125 17.812 1.953 1 92.69 69 LEU B CA 1
ATOM 5211 C C . LEU B 1 69 ? 24.391 17.766 1.106 1 92.69 69 LEU B C 1
ATOM 5213 O O . LEU B 1 69 ? 25.078 18.766 0.963 1 92.69 69 LEU B O 1
ATOM 5217 N N . VAL B 1 70 ? 24.625 16.594 0.541 1 93.81 70 VAL B N 1
ATOM 5218 C CA . VAL B 1 70 ? 25.812 16.422 -0.274 1 93.81 70 VAL B CA 1
ATOM 5219 C C . VAL B 1 70 ? 25.703 17.25 -1.549 1 93.81 70 VAL B C 1
ATOM 5221 O O . VAL B 1 70 ? 26.672 17.906 -1.953 1 93.81 70 VAL B O 1
ATOM 5224 N N . ARG B 1 71 ? 24.578 17.266 -2.141 1 88.75 71 ARG B N 1
ATOM 5225 C CA . ARG B 1 71 ? 24.359 18.031 -3.367 1 88.75 71 ARG B CA 1
ATOM 5226 C C . ARG B 1 71 ? 24.5 19.531 -3.117 1 88.75 71 ARG B C 1
ATOM 5228 O O . ARG B 1 71 ? 25.094 20.234 -3.92 1 88.75 71 ARG B O 1
ATOM 5235 N N . ASN B 1 72 ? 23.906 19.969 -2.068 1 87 72 ASN B N 1
ATOM 5236 C CA . ASN B 1 72 ? 23.984 21.391 -1.718 1 87 72 ASN B CA 1
ATOM 5237 C C . ASN B 1 72 ? 25.438 21.797 -1.426 1 87 72 ASN B C 1
ATOM 5239 O O . ASN B 1 72 ? 25.844 22.906 -1.77 1 87 72 ASN B O 1
ATOM 5243 N N . ASP B 1 73 ? 26.078 20.969 -0.763 1 88.19 73 ASP B N 1
ATOM 5244 C CA . ASP B 1 73 ? 27.469 21.25 -0.417 1 88.19 73 ASP B CA 1
ATOM 5245 C C . ASP B 1 73 ? 28.344 21.344 -1.668 1 88.19 73 ASP B C 1
ATOM 5247 O O . ASP B 1 73 ? 29.328 22.078 -1.69 1 88.19 73 ASP B O 1
ATOM 5251 N N . ALA B 1 74 ? 27.938 20.625 -2.668 1 86.69 74 ALA B N 1
ATOM 5252 C CA . ALA B 1 74 ? 28.719 20.578 -3.906 1 86.69 74 ALA B CA 1
ATOM 5253 C C . ALA B 1 74 ? 28.344 21.75 -4.828 1 86.69 74 ALA B C 1
ATOM 5255 O O . ALA B 1 74 ? 29.094 22.047 -5.77 1 86.69 74 ALA B O 1
ATOM 5256 N N . ASP B 1 75 ? 27.281 22.422 -4.598 1 84.25 75 ASP B N 1
ATOM 5257 C CA . ASP B 1 75 ? 26.797 23.484 -5.469 1 84.25 75 ASP B CA 1
ATOM 5258 C C . ASP B 1 75 ? 27.438 24.828 -5.098 1 84.25 75 ASP B C 1
ATOM 5260 O O . ASP B 1 75 ? 27.141 25.391 -4.047 1 84.25 75 ASP B O 1
ATOM 5264 N N . PRO B 1 76 ? 28.219 25.359 -5.961 1 81.38 76 PRO B N 1
ATOM 5265 C CA . PRO B 1 76 ? 28.859 26.641 -5.645 1 81.38 76 PRO B CA 1
ATOM 5266 C C . PRO B 1 76 ? 27.875 27.797 -5.574 1 81.38 76 PRO B C 1
ATOM 5268 O O . PRO B 1 76 ? 28.141 28.797 -4.898 1 81.38 76 PRO B O 1
ATOM 5271 N N . ASP B 1 77 ? 26.797 27.688 -6.164 1 78.38 77 ASP B N 1
ATOM 5272 C CA . ASP B 1 77 ? 25.797 28.734 -6.176 1 78.38 77 ASP B CA 1
ATOM 5273 C C . ASP B 1 77 ? 24.688 28.469 -5.152 1 78.38 77 ASP B C 1
ATOM 5275 O O . ASP B 1 77 ? 23.688 29.188 -5.09 1 78.38 77 ASP B O 1
ATOM 5279 N N . GLY B 1 78 ? 25.047 27.453 -4.355 1 79.81 78 GLY B N 1
ATOM 5280 C CA . GLY B 1 78 ? 24.031 27.062 -3.389 1 79.81 78 GLY B CA 1
ATOM 5281 C C . GLY B 1 78 ? 24.141 27.812 -2.072 1 79.81 78 GLY B C 1
ATOM 5282 O O . GLY B 1 78 ? 25.031 28.656 -1.904 1 79.81 78 GLY B O 1
ATOM 5283 N N . ILE B 1 79 ? 23.125 27.609 -1.211 1 85.38 79 ILE B N 1
ATOM 5284 C CA . ILE B 1 79 ? 23.156 28.141 0.148 1 85.38 79 ILE B CA 1
ATOM 5285 C C . ILE B 1 79 ? 24.078 27.281 1.013 1 85.38 79 ILE B C 1
ATOM 5287 O O . ILE B 1 79 ? 24.094 26.062 0.903 1 85.38 79 ILE B O 1
ATOM 5291 N N . VAL B 1 80 ? 24.891 27.906 1.704 1 84.81 80 VAL B N 1
ATOM 5292 C CA . VAL B 1 80 ? 25.828 27.188 2.566 1 84.81 80 VAL B CA 1
ATOM 5293 C C . VAL B 1 80 ? 25.078 26.641 3.783 1 84.81 80 VAL B C 1
ATOM 5295 O O . VAL B 1 80 ? 24.453 27.391 4.527 1 84.81 80 VAL B O 1
ATOM 5298 N N . LEU B 1 81 ? 25.094 25.328 3.896 1 89.56 81 LEU B N 1
ATOM 5299 C CA . LEU B 1 81 ? 24.547 24.656 5.066 1 89.56 81 LEU B CA 1
ATOM 5300 C C . LEU B 1 81 ? 25.656 24.047 5.914 1 89.56 81 LEU B C 1
ATOM 5302 O O . LEU B 1 81 ? 26.703 23.672 5.387 1 89.56 81 LEU B O 1
ATOM 5306 N N . PRO B 1 82 ? 25.469 24.062 7.207 1 92.81 82 PRO B N 1
ATOM 5307 C CA . PRO B 1 82 ? 26.406 23.297 8.039 1 92.81 82 PRO B CA 1
ATOM 5308 C C . PRO B 1 82 ? 26.219 21.797 7.922 1 92.81 82 PRO B C 1
ATOM 5310 O O . PRO B 1 82 ? 25.625 21.172 8.805 1 92.81 82 PRO B O 1
ATOM 5313 N N . ILE B 1 83 ? 26.844 21.25 7 1 94.12 83 ILE B N 1
ATOM 5314 C CA . ILE B 1 83 ? 26.562 19.875 6.594 1 94.12 83 ILE B CA 1
ATOM 5315 C C . ILE B 1 83 ? 26.969 18.922 7.711 1 94.12 83 ILE B C 1
ATOM 5317 O O . ILE B 1 83 ? 26.25 17.953 7.988 1 94.12 83 ILE B O 1
ATOM 5321 N N . HIS B 1 84 ? 28.078 19.141 8.352 1 94.5 84 HIS B N 1
ATOM 5322 C CA . HIS B 1 84 ? 28.516 18.25 9.422 1 94.5 84 HIS B CA 1
ATOM 5323 C C . HIS B 1 84 ? 27.484 18.188 10.547 1 94.5 84 HIS B C 1
ATOM 5325 O O . HIS B 1 84 ? 27.109 17.094 10.992 1 94.5 84 HIS B O 1
ATOM 5331 N N . ALA B 1 85 ? 27.047 19.312 10.938 1 94.31 85 ALA B N 1
ATOM 5332 C CA . ALA B 1 85 ? 26.062 19.391 12.016 1 94.31 85 ALA B CA 1
ATOM 5333 C C . ALA B 1 85 ? 24.734 18.75 11.594 1 94.31 85 ALA B C 1
ATOM 5335 O O . ALA B 1 85 ? 24.078 18.109 12.398 1 94.31 85 ALA B O 1
ATOM 5336 N N . ALA B 1 86 ? 24.344 19.031 10.367 1 95.06 86 ALA B N 1
ATOM 5337 C CA . ALA B 1 86 ? 23.109 18.469 9.852 1 95.06 86 ALA B CA 1
ATOM 5338 C C . ALA B 1 86 ? 23.156 16.938 9.852 1 95.06 86 ALA B C 1
ATOM 5340 O O . ALA B 1 86 ? 22.172 16.281 10.188 1 95.06 86 ALA B O 1
ATOM 5341 N N . LEU B 1 87 ? 24.266 16.375 9.484 1 96.56 87 LEU B N 1
ATOM 5342 C CA . LEU B 1 87 ? 24.438 14.93 9.461 1 96.56 87 LEU B CA 1
ATOM 5343 C C . LEU B 1 87 ? 24.453 14.359 10.875 1 96.56 87 LEU B C 1
ATOM 5345 O O . LEU B 1 87 ? 23.969 13.258 11.109 1 96.56 87 LEU B O 1
ATOM 5349 N N . GLU B 1 88 ? 25.031 15.117 11.781 1 95.44 88 GLU B N 1
ATOM 5350 C CA . GLU B 1 88 ? 25 14.695 13.18 1 95.44 88 GLU B CA 1
ATOM 5351 C C . GLU B 1 88 ? 23.562 14.609 13.695 1 95.44 88 GLU B C 1
ATOM 5353 O O . GLU B 1 88 ? 23.219 13.68 14.422 1 95.44 88 GLU B O 1
ATOM 5358 N N . LEU B 1 89 ? 22.75 15.562 13.336 1 95.31 89 LEU B N 1
ATOM 5359 C CA . LEU B 1 89 ? 21.344 15.539 13.695 1 95.31 89 LEU B CA 1
ATOM 5360 C C . LEU B 1 89 ? 20.641 14.312 13.109 1 95.31 89 LEU B C 1
ATOM 5362 O O . LEU B 1 89 ? 19.812 13.688 13.766 1 95.31 89 LEU B O 1
ATOM 5366 N N . GLN B 1 90 ? 21.016 13.969 11.859 1 95.69 90 GLN B N 1
ATOM 5367 C CA . GLN B 1 90 ? 20.453 12.797 11.203 1 95.69 90 GLN B CA 1
ATOM 5368 C C . GLN B 1 90 ? 20.828 11.516 11.938 1 95.69 90 GLN B C 1
ATOM 5370 O O . GLN B 1 90 ? 19.984 10.641 12.141 1 95.69 90 GLN B O 1
ATOM 5375 N N . VAL B 1 91 ? 22.078 11.398 12.297 1 96.44 91 VAL B N 1
ATOM 5376 C CA . VAL B 1 91 ? 22.547 10.227 13.023 1 96.44 91 VAL B CA 1
ATOM 5377 C C . VAL B 1 91 ? 21.844 10.117 14.367 1 96.44 91 VAL B C 1
ATOM 5379 O O . VAL B 1 91 ? 21.406 9.031 14.766 1 96.44 91 VAL B O 1
ATOM 5382 N N . GLN B 1 92 ? 21.688 11.242 15.047 1 94.25 92 GLN B N 1
ATOM 5383 C CA . GLN B 1 92 ? 20.984 11.266 16.328 1 94.25 92 GLN B CA 1
ATOM 5384 C C . GLN B 1 92 ? 19.531 10.805 16.172 1 94.25 92 GLN B C 1
ATOM 5386 O O . GLN B 1 92 ? 19.031 10.031 16.984 1 94.25 92 GLN B O 1
ATOM 5391 N N . GLU B 1 93 ? 18.891 11.289 15.18 1 94.88 93 GLU B N 1
ATOM 5392 C CA . GLU B 1 93 ? 17.516 10.906 14.898 1 94.88 93 GLU B CA 1
ATOM 5393 C C . GLU B 1 93 ? 17.391 9.398 14.664 1 94.88 93 GLU B C 1
ATOM 5395 O O . GLU B 1 93 ? 16.5 8.75 15.203 1 94.88 93 GLU B O 1
ATOM 5400 N N . CYS B 1 94 ? 18.312 8.859 13.836 1 95.38 94 CYS B N 1
ATOM 5401 C CA . CYS B 1 94 ? 18.312 7.426 13.547 1 95.38 94 CYS B CA 1
ATOM 5402 C C . CYS B 1 94 ? 18.516 6.617 14.82 1 95.38 94 CYS B C 1
ATOM 5404 O O . CYS B 1 94 ? 17.891 5.578 15.016 1 95.38 94 CYS B O 1
ATOM 5406 N N . HIS B 1 95 ? 19.375 7.086 15.68 1 94.12 95 HIS B N 1
ATOM 5407 C CA . HIS B 1 95 ? 19.641 6.41 16.938 1 94.12 95 HIS B CA 1
ATOM 5408 C C . HIS B 1 95 ? 18.406 6.395 17.828 1 94.12 95 HIS B C 1
ATOM 5410 O O . HIS B 1 95 ? 18.031 5.352 18.375 1 94.12 95 HIS B O 1
ATOM 5416 N N . LEU B 1 96 ? 17.766 7.535 17.969 1 93.19 96 LEU B N 1
ATOM 5417 C CA . LEU B 1 96 ? 16.594 7.656 18.812 1 93.19 96 LEU B CA 1
ATOM 5418 C C . LEU B 1 96 ? 15.445 6.801 18.281 1 93.19 96 LEU B C 1
ATOM 5420 O O . LEU B 1 96 ? 14.719 6.176 19.062 1 93.19 96 LEU B O 1
ATOM 5424 N N . LEU B 1 97 ? 15.305 6.73 17 1 93.62 97 LEU B N 1
ATOM 5425 C CA . LEU B 1 97 ? 14.219 5.977 16.391 1 93.62 97 LEU B CA 1
ATOM 5426 C C . LEU B 1 97 ? 14.477 4.477 16.484 1 93.62 97 LEU B C 1
ATOM 5428 O O . LEU B 1 97 ? 13.539 3.68 16.484 1 93.62 97 LEU B O 1
ATOM 5432 N N . SER B 1 98 ? 15.75 4.094 16.484 1 90.31 98 SER B N 1
ATOM 5433 C CA . SER B 1 98 ? 16.094 2.684 16.641 1 90.31 98 SER B CA 1
ATOM 5434 C C . SER B 1 98 ? 15.797 2.184 18.047 1 90.31 98 SER B C 1
ATOM 5436 O O . SER B 1 98 ? 15.625 0.981 18.266 1 90.31 98 SER B O 1
ATOM 5438 N N . GLU B 1 99 ? 15.703 3.047 19 1 83.69 99 GLU B N 1
ATOM 5439 C CA . GLU B 1 99 ? 15.336 2.742 20.391 1 83.69 99 GLU B CA 1
ATOM 5440 C C . GLU B 1 99 ? 13.961 3.312 20.734 1 83.69 99 GLU B C 1
ATOM 5442 O O . GLU B 1 99 ? 13.797 3.979 21.75 1 83.69 99 GLU B O 1
ATOM 5447 N N . SER B 1 100 ? 13.078 3.033 19.875 1 71.06 100 SER B N 1
ATOM 5448 C CA . SER B 1 100 ? 11.805 3.74 19.875 1 71.06 100 SER B CA 1
ATOM 5449 C C . SER B 1 100 ? 11.031 3.473 21.172 1 71.06 100 SER B C 1
ATOM 5451 O O . SER B 1 100 ? 10.234 4.309 21.609 1 71.06 100 SER B O 1
ATOM 5453 N N . ALA B 1 101 ? 11.273 2.396 21.734 1 73.88 101 ALA B N 1
ATOM 5454 C CA . ALA B 1 101 ? 10.562 2.066 22.969 1 73.88 101 ALA B CA 1
ATOM 5455 C C . ALA B 1 101 ? 10.789 3.133 24.031 1 73.88 101 ALA B C 1
ATOM 5457 O O . ALA B 1 101 ? 9.969 3.299 24.938 1 73.88 101 ALA B O 1
ATOM 5458 N N . SER B 1 102 ? 11.734 3.896 23.812 1 78.69 102 SER B N 1
ATOM 5459 C CA . SER B 1 102 ? 12.078 4.891 24.828 1 78.69 102 SER B CA 1
ATOM 5460 C C . SER B 1 102 ? 11.547 6.27 24.453 1 78.69 102 SER B C 1
ATOM 5462 O O . SER B 1 102 ? 11.531 7.184 25.281 1 78.69 102 SER B O 1
ATOM 5464 N N . LEU B 1 103 ? 11.055 6.422 23.281 1 89 103 LEU B N 1
ATOM 5465 C CA . LEU B 1 103 ? 10.555 7.719 22.844 1 89 103 LEU B CA 1
ATOM 5466 C C . LEU B 1 103 ? 9.109 7.926 23.281 1 89 103 LEU B C 1
ATOM 5468 O O . LEU B 1 103 ? 8.203 7.234 22.812 1 89 103 LEU B O 1
ATOM 5472 N N . LYS B 1 104 ? 8.93 8.797 24.25 1 88.94 104 LYS B N 1
ATOM 5473 C CA . LYS B 1 104 ? 7.578 9.102 24.703 1 88.94 104 LYS B CA 1
ATOM 5474 C C . LYS B 1 104 ? 7.273 10.594 24.578 1 88.94 104 LYS B C 1
ATOM 5476 O O . LYS B 1 104 ? 8.133 11.43 24.875 1 88.94 104 LYS B O 1
ATOM 5481 N N . VAL B 1 105 ? 6.152 10.859 24.156 1 96.5 105 VAL B N 1
ATOM 5482 C CA . VAL B 1 105 ? 5.688 12.234 24.016 1 96.5 105 VAL B CA 1
ATOM 5483 C C . VAL B 1 105 ? 5.176 12.75 25.359 1 96.5 105 VAL B C 1
ATOM 5485 O O . VAL B 1 105 ? 4.348 12.102 26 1 96.5 105 VAL B O 1
ATOM 5488 N N . PRO B 1 106 ? 5.691 13.883 25.781 1 97.44 106 PRO B N 1
ATOM 5489 C CA . PRO B 1 106 ? 5.242 14.438 27.062 1 97.44 106 PRO B CA 1
ATOM 5490 C C . PRO B 1 106 ? 3.771 14.844 27.031 1 97.44 106 PRO B C 1
ATOM 5492 O O . PRO B 1 106 ? 3.201 15.07 25.969 1 97.44 106 PRO B O 1
ATOM 5495 N N . LYS B 1 107 ? 3.221 14.875 28.266 1 97.94 107 LYS B N 1
ATOM 5496 C CA . LYS B 1 107 ? 1.85 15.344 28.438 1 97.94 107 LYS B CA 1
ATOM 5497 C C . LYS B 1 107 ? 1.808 16.609 29.281 1 97.94 107 LYS B C 1
ATOM 5499 O O . LYS B 1 107 ? 2.719 16.875 30.078 1 97.94 107 LYS B O 1
ATOM 5504 N N . VAL B 1 108 ? 0.819 17.422 29.031 1 98.25 108 VAL B N 1
ATOM 5505 C CA . VAL B 1 108 ? 0.6 18.641 29.797 1 98.25 108 VAL B CA 1
ATOM 5506 C C . VAL B 1 108 ? -0.87 18.734 30.203 1 98.25 108 VAL B C 1
ATOM 5508 O O . VAL B 1 108 ? -1.727 18.062 29.609 1 98.25 108 VAL B O 1
ATOM 5511 N N . ARG B 1 109 ? -1.101 19.578 31.203 1 98.5 109 ARG B N 1
ATOM 5512 C CA . ARG B 1 109 ? -2.479 19.844 31.609 1 98.5 109 ARG B CA 1
ATOM 5513 C C . ARG B 1 109 ? -3.225 20.641 30.547 1 98.5 109 ARG B C 1
ATOM 5515 O O . ARG B 1 109 ? -2.768 21.703 30.125 1 98.5 109 ARG B O 1
ATOM 5522 N N . PHE B 1 110 ? -4.426 20.094 30.172 1 98.62 110 PHE B N 1
ATOM 5523 C CA . PHE B 1 110 ? -5.184 20.719 29.094 1 98.62 110 PHE B CA 1
ATOM 5524 C C . PHE B 1 110 ? -6.227 21.688 29.641 1 98.62 110 PHE B C 1
ATOM 5526 O O . PHE B 1 110 ? -7.43 21.422 29.562 1 98.62 110 PHE B O 1
ATOM 5533 N N . GLY B 1 111 ? -5.715 22.812 30.125 1 98.38 111 GLY B N 1
ATOM 5534 C CA . GLY B 1 111 ? -6.57 23.844 30.688 1 98.38 111 GLY B CA 1
ATOM 5535 C C . GLY B 1 111 ? -7.5 23.328 31.766 1 98.38 111 GLY B C 1
ATOM 5536 O O . GLY B 1 111 ? -7.105 22.484 32.562 1 98.38 111 GLY B O 1
ATOM 5537 N N . LYS B 1 112 ? -8.664 23.875 31.781 1 98.5 112 LYS B N 1
ATOM 5538 C CA . LYS B 1 112 ? -9.625 23.609 32.844 1 98.5 112 LYS B CA 1
ATOM 5539 C C . LYS B 1 112 ? -10.211 22.219 32.719 1 98.5 112 LYS B C 1
ATOM 5541 O O . LYS B 1 112 ? -10.875 21.734 33.656 1 98.5 112 LYS B O 1
ATOM 5546 N N . THR B 1 113 ? -9.961 21.469 31.625 1 98.38 113 THR B N 1
ATOM 5547 C CA . THR B 1 113 ? -10.43 20.094 31.484 1 98.38 113 THR B CA 1
ATOM 5548 C C . THR B 1 113 ? -9.664 19.172 32.406 1 98.38 113 THR B C 1
ATOM 5550 O O . THR B 1 113 ? -10.141 18.078 32.75 1 98.38 113 THR B O 1
ATOM 5553 N N . ASN B 1 114 ? -8.438 19.5 32.625 1 98.44 114 ASN B N 1
ATOM 5554 C CA . ASN B 1 114 ? -7.508 18.75 33.5 1 98.44 114 ASN B CA 1
ATOM 5555 C C . ASN B 1 114 ? -7.102 17.422 32.844 1 98.44 114 ASN B C 1
ATOM 5557 O O . ASN B 1 114 ? -6.48 16.594 33.531 1 98.44 114 ASN B O 1
ATOM 5561 N N . ILE B 1 115 ? -7.379 17.219 31.641 1 98.44 115 ILE B N 1
ATOM 5562 C CA . ILE B 1 115 ? -6.891 16.047 30.906 1 98.44 115 ILE B CA 1
ATOM 5563 C C . ILE B 1 115 ? -5.371 16.125 30.781 1 98.44 115 ILE B C 1
ATOM 5565 O O . ILE B 1 115 ? -4.816 17.188 30.516 1 98.44 115 ILE B O 1
ATOM 5569 N N . GLU B 1 116 ? -4.684 14.984 31.047 1 98.38 116 GLU B N 1
ATOM 5570 C CA . GLU B 1 116 ? -3.271 14.883 30.688 1 98.38 116 GLU B CA 1
ATOM 5571 C C . GLU B 1 116 ? -3.092 14.719 29.188 1 98.38 116 GLU B C 1
ATOM 5573 O O . GLU B 1 116 ? -3.092 13.594 28.672 1 98.38 116 GLU B O 1
ATOM 5578 N N . MET B 1 117 ? -2.852 15.828 28.547 1 98.69 117 MET B N 1
ATOM 5579 C CA . MET B 1 117 ? -2.877 15.906 27.078 1 98.69 117 MET B CA 1
ATOM 5580 C C . MET B 1 117 ? -1.477 15.742 26.5 1 98.69 117 MET B C 1
ATOM 5582 O O . MET B 1 117 ? -0.559 16.484 26.859 1 98.69 117 MET B O 1
ATOM 5586 N N . PRO B 1 118 ? -1.311 14.656 25.625 1 98.69 118 PRO B N 1
ATOM 5587 C CA . PRO B 1 118 ? -0.032 14.648 24.906 1 98.69 118 PRO B CA 1
ATOM 5588 C C . PRO B 1 118 ? 0.184 15.914 24.078 1 98.69 118 PRO B C 1
ATOM 5590 O O . PRO B 1 118 ? -0.762 16.438 23.484 1 98.69 118 PRO B O 1
ATOM 5593 N N . ILE B 1 119 ? 1.388 16.406 23.938 1 98.62 119 ILE B N 1
ATOM 5594 C CA . ILE B 1 119 ? 1.651 17.688 23.281 1 98.62 119 ILE B CA 1
ATOM 5595 C C . ILE B 1 119 ? 1.548 17.516 21.766 1 98.62 119 ILE B C 1
ATOM 5597 O O . ILE B 1 119 ? 1.656 18.484 21.031 1 98.62 119 ILE B O 1
ATOM 5601 N N . ILE B 1 120 ? 1.338 16.25 21.344 1 98.56 120 ILE B N 1
ATOM 5602 C CA . ILE B 1 120 ? 1.026 15.953 19.953 1 98.56 120 ILE B CA 1
ATOM 5603 C C . ILE B 1 120 ? -0.329 15.258 19.859 1 98.56 120 ILE B C 1
ATOM 5605 O O . ILE B 1 120 ? -0.62 14.352 20.656 1 98.56 120 ILE B O 1
ATOM 5609 N N . THR B 1 121 ? -1.158 15.711 18.969 1 98.56 121 THR B N 1
ATOM 5610 C CA . THR B 1 121 ? -2.441 15.102 18.656 1 98.56 121 THR B CA 1
ATOM 5611 C C . THR B 1 121 ? -2.387 14.422 17.281 1 98.56 121 THR B C 1
ATOM 5613 O O . THR B 1 121 ? -1.823 14.969 16.328 1 98.56 121 THR B O 1
ATOM 5616 N N . LEU B 1 122 ? -2.916 13.172 17.25 1 98.44 122 LEU B N 1
ATOM 5617 C CA . LEU B 1 122 ? -3.049 12.523 15.953 1 98.44 122 LEU B CA 1
ATOM 5618 C C . LEU B 1 122 ? -4.309 13 15.242 1 98.44 122 LEU B C 1
ATOM 5620 O O . LEU B 1 122 ? -5.422 12.633 15.633 1 98.44 122 LEU B O 1
ATOM 5624 N N . GLY B 1 123 ? -4.141 13.797 14.172 1 98.12 123 GLY B N 1
ATOM 5625 C CA . GLY B 1 123 ? -5.258 14.195 13.32 1 98.12 123 GLY B CA 1
ATOM 5626 C C . GLY B 1 123 ? -5.602 13.164 12.266 1 98.12 123 GLY B C 1
ATOM 5627 O O . GLY B 1 123 ? -4.723 12.695 11.539 1 98.12 123 GLY B O 1
ATOM 5628 N N . CYS B 1 124 ? -6.875 12.867 12.094 1 97.38 124 CYS B N 1
ATOM 5629 C CA . CYS B 1 124 ? -7.238 11.695 11.305 1 97.38 124 CYS B CA 1
ATOM 5630 C C . CYS B 1 124 ? -7.969 12.102 10.031 1 97.38 124 CYS B C 1
ATOM 5632 O O . CYS B 1 124 ? -8.711 11.305 9.453 1 97.38 124 CYS B O 1
ATOM 5634 N N . MET B 1 125 ? -7.762 13.297 9.555 1 93.25 125 MET B N 1
ATOM 5635 C CA . MET B 1 125 ? -8.391 13.766 8.32 1 93.25 125 MET B CA 1
ATOM 5636 C C . MET B 1 125 ? -7.859 12.992 7.121 1 93.25 125 MET B C 1
ATOM 5638 O O . MET B 1 125 ? -8.609 12.703 6.184 1 93.25 125 MET B O 1
ATOM 5642 N N . ARG B 1 126 ? -6.641 12.578 7.215 1 88.31 126 ARG B N 1
ATOM 5643 C CA . ARG B 1 126 ? -5.945 12 6.066 1 88.31 126 ARG B CA 1
ATOM 5644 C C . ARG B 1 126 ? -6.355 10.547 5.852 1 88.31 126 ARG B C 1
ATOM 5646 O O . ARG B 1 126 ? -6.047 9.961 4.812 1 88.31 126 ARG B O 1
ATOM 5653 N N . PHE B 1 127 ? -7.113 9.945 6.672 1 90.75 127 PHE B N 1
ATOM 5654 C CA . PHE B 1 127 ? -7.441 8.531 6.547 1 90.75 127 PHE B CA 1
ATOM 5655 C C . PHE B 1 127 ? -8.586 8.328 5.562 1 90.75 127 PHE B C 1
ATOM 5657 O O . PHE B 1 127 ? -8.727 7.246 4.984 1 90.75 127 PHE B O 1
ATOM 5664 N N . GLN B 1 128 ? -9.375 9.297 5.367 1 87.56 128 GLN B N 1
ATOM 5665 C CA . GLN B 1 128 ? -10.578 9.133 4.559 1 87.56 128 GLN B CA 1
ATOM 5666 C C . GLN B 1 128 ? -10.234 8.82 3.107 1 87.56 128 GLN B C 1
ATOM 5668 O O . GLN B 1 128 ? -9.234 9.32 2.582 1 87.56 128 GLN B O 1
ATOM 5673 N N . GLN B 1 129 ? -11.07 7.988 2.482 1 83.12 129 GLN B N 1
ATOM 5674 C CA . GLN B 1 129 ? -10.852 7.516 1.119 1 83.12 129 GLN B CA 1
ATOM 5675 C C . GLN B 1 129 ? -11.266 8.578 0.099 1 83.12 129 GLN B C 1
ATOM 5677 O O . GLN B 1 129 ? -10.57 8.781 -0.899 1 83.12 129 GLN B O 1
ATOM 5682 N N . ARG B 1 130 ? -12.391 9.172 0.263 1 79.12 130 ARG B N 1
ATOM 5683 C CA . ARG B 1 130 ? -12.992 10.172 -0.613 1 79.12 130 ARG B CA 1
ATOM 5684 C C . ARG B 1 130 ? -13.742 11.227 0.193 1 79.12 130 ARG B C 1
ATOM 5686 O O . ARG B 1 130 ? -14.273 10.93 1.267 1 79.12 130 ARG B O 1
ATOM 5693 N N . TRP B 1 131 ? -13.617 12.391 -0.417 1 76.94 131 TRP B N 1
ATOM 5694 C CA . TRP B 1 131 ? -14.422 13.422 0.23 1 76.94 131 TRP B CA 1
ATOM 5695 C C . TRP B 1 131 ? -15.914 13.164 0.021 1 76.94 131 TRP B C 1
ATOM 5697 O O . TRP B 1 131 ? -16.297 12.492 -0.937 1 76.94 131 TRP B O 1
ATOM 5707 N N . GLY B 1 132 ? -16.594 13.562 0.832 1 74.5 132 GLY B N 1
ATOM 5708 C CA . GLY B 1 132 ? -18.031 13.367 0.741 1 74.5 132 GLY B CA 1
ATOM 5709 C C . GLY B 1 132 ? -18.5 12.086 1.412 1 74.5 132 GLY B C 1
ATOM 5710 O O . GLY B 1 132 ? -17.688 11.336 1.957 1 74.5 132 GLY B O 1
ATOM 5711 N N . ASP B 1 133 ? -19.734 11.867 1.507 1 75.56 133 ASP B N 1
ATOM 5712 C CA . ASP B 1 133 ? -20.328 10.734 2.211 1 75.56 133 ASP B CA 1
ATOM 5713 C C . ASP B 1 133 ? -20.594 9.562 1.259 1 75.56 133 ASP B C 1
ATOM 5715 O O . ASP B 1 133 ? -21.672 8.977 1.273 1 75.56 133 ASP B O 1
ATOM 5719 N N . THR B 1 134 ? -19.469 9.195 0.513 1 83.06 134 THR B N 1
ATOM 5720 C CA . THR B 1 134 ? -19.656 8.156 -0.489 1 83.06 134 THR B CA 1
ATOM 5721 C C . THR B 1 134 ? -19.203 6.801 0.052 1 83.06 134 THR B C 1
ATOM 5723 O O . THR B 1 134 ? -19.641 5.754 -0.44 1 83.06 134 THR B O 1
ATOM 5726 N N . VAL B 1 135 ? -18.375 6.875 1.016 1 89.44 135 VAL B N 1
ATOM 5727 C CA . VAL B 1 135 ? -17.938 5.645 1.665 1 89.44 135 VAL B CA 1
ATOM 5728 C C . VAL B 1 135 ? -18.703 5.445 2.971 1 89.44 135 VAL B C 1
ATOM 5730 O O . VAL B 1 135 ? -18.453 6.145 3.955 1 89.44 135 VAL B O 1
ATOM 5733 N N . GLN B 1 136 ? -19.609 4.52 2.936 1 89.06 136 GLN B N 1
ATOM 5734 C CA . GLN B 1 136 ? -20.516 4.391 4.066 1 89.06 136 GLN B CA 1
ATOM 5735 C C . GLN B 1 136 ? -20.297 3.072 4.801 1 89.06 136 GLN B C 1
ATOM 5737 O O . GLN B 1 136 ? -20.781 2.895 5.922 1 89.06 136 GLN B O 1
ATOM 5742 N N . THR B 1 137 ? -19.562 2.176 4.121 1 92.12 137 THR B N 1
ATOM 5743 C CA . THR B 1 137 ? -19.312 0.872 4.727 1 92.12 137 THR B CA 1
ATOM 5744 C C . THR B 1 137 ? -17.844 0.489 4.609 1 92.12 137 THR B C 1
ATOM 5746 O O . THR B 1 137 ? -17.125 1.011 3.752 1 92.12 137 THR B O 1
ATOM 5749 N N . MET B 1 138 ? -17.406 -0.423 5.387 1 92.38 138 MET B N 1
ATOM 5750 C CA . MET B 1 138 ? -16 -0.827 5.418 1 92.38 138 MET B CA 1
ATOM 5751 C C . MET B 1 138 ? -15.625 -1.593 4.152 1 92.38 138 MET B C 1
ATOM 5753 O O . MET B 1 138 ? -14.453 -1.659 3.783 1 92.38 138 MET B O 1
ATOM 5757 N N . ASN B 1 139 ? -16.578 -2.215 3.449 1 90.44 139 ASN B N 1
ATOM 5758 C CA . ASN B 1 139 ? -16.281 -2.934 2.213 1 90.44 139 ASN B CA 1
ATOM 5759 C C . ASN B 1 139 ? -15.883 -1.98 1.091 1 90.44 139 ASN B C 1
ATOM 5761 O O . ASN B 1 139 ? -15.336 -2.41 0.073 1 90.44 139 ASN B O 1
ATOM 5765 N N . GLN B 1 140 ? -16.125 -0.703 1.378 1 88.62 140 GLN B N 1
ATOM 5766 C CA . GLN B 1 140 ? -15.742 0.308 0.4 1 88.62 140 GLN B CA 1
ATOM 5767 C C . GLN B 1 140 ? -14.367 0.884 0.722 1 88.62 140 GLN B C 1
ATOM 5769 O O . GLN B 1 140 ? -13.828 1.694 -0.038 1 88.62 140 GLN B O 1
ATOM 5774 N N . VAL B 1 141 ? -13.844 0.478 1.873 1 90.25 141 VAL B N 1
ATOM 5775 C CA . VAL B 1 141 ? -12.523 0.936 2.312 1 90.25 141 VAL B CA 1
ATOM 5776 C C . VAL B 1 141 ? -11.461 -0.06 1.868 1 90.25 141 VAL B C 1
ATOM 5778 O O . VAL B 1 141 ? -11.594 -1.266 2.086 1 90.25 141 VAL B O 1
ATOM 5781 N N . TYR B 1 142 ? -10.445 0.419 1.263 1 85.62 142 TYR B N 1
ATOM 5782 C CA . TYR B 1 142 ? -9.352 -0.472 0.887 1 85.62 142 TYR B CA 1
ATOM 5783 C C . TYR B 1 142 ? -8.672 -1.044 2.121 1 85.62 142 TYR B C 1
ATOM 5785 O O . TYR B 1 142 ? -8.336 -0.306 3.051 1 85.62 142 TYR B O 1
ATOM 5793 N N . SER B 1 143 ? -8.383 -2.328 2.105 1 85.88 143 SER B N 1
ATOM 5794 C CA . SER B 1 143 ? -7.883 -3.016 3.293 1 85.88 143 SER B CA 1
ATOM 5795 C C . SER B 1 143 ? -6.488 -2.525 3.668 1 85.88 143 SER B C 1
ATOM 5797 O O . SER B 1 143 ? -6.137 -2.475 4.848 1 85.88 143 SER B O 1
ATOM 5799 N N . ASP B 1 144 ? -5.703 -2.213 2.664 1 85.44 144 ASP B N 1
ATOM 5800 C CA . ASP B 1 144 ? -4.359 -1.724 2.953 1 85.44 144 ASP B CA 1
ATOM 5801 C C . ASP B 1 144 ? -4.406 -0.354 3.629 1 85.44 144 ASP B C 1
ATOM 5803 O O . ASP B 1 144 ? -3.564 -0.043 4.473 1 85.44 144 ASP B O 1
ATOM 5807 N N . CYS B 1 145 ? -5.371 0.463 3.215 1 89.88 145 CYS B N 1
ATOM 5808 C CA . CYS B 1 145 ? -5.555 1.748 3.879 1 89.88 145 CYS B CA 1
ATOM 5809 C C . CYS B 1 145 ? -5.957 1.555 5.336 1 89.88 145 CYS B C 1
ATOM 5811 O O . CYS B 1 145 ? -5.473 2.268 6.219 1 89.88 145 CYS B O 1
ATOM 5813 N N . GLN B 1 146 ? -6.812 0.578 5.543 1 93.06 146 GLN B N 1
ATOM 5814 C CA . GLN B 1 146 ? -7.234 0.282 6.906 1 93.06 146 GLN B CA 1
ATOM 5815 C C . GLN B 1 146 ? -6.07 -0.261 7.734 1 93.06 146 GLN B C 1
ATOM 5817 O O . GLN B 1 146 ? -5.922 0.091 8.906 1 93.06 146 GLN B O 1
ATOM 5822 N N . ASP B 1 147 ? -5.238 -1.1 7.113 1 92.25 147 ASP B N 1
ATOM 5823 C CA . ASP B 1 147 ? -4.051 -1.612 7.785 1 92.25 147 ASP B CA 1
ATOM 5824 C C . ASP B 1 147 ? -3.09 -0.48 8.141 1 92.25 147 ASP B C 1
ATOM 5826 O O . ASP B 1 147 ? -2.51 -0.472 9.234 1 92.25 147 ASP B O 1
ATOM 5830 N N . ASN B 1 148 ? -2.934 0.336 7.195 1 92.62 148 ASN B N 1
ATOM 5831 C CA . ASN B 1 148 ? -2.074 1.492 7.426 1 92.62 148 ASN B CA 1
ATOM 5832 C C . ASN B 1 148 ? -2.576 2.338 8.594 1 92.62 148 ASN B C 1
ATOM 5834 O O . ASN B 1 148 ? -1.788 2.775 9.438 1 92.62 148 ASN B O 1
ATOM 5838 N N . LEU B 1 149 ? -3.855 2.594 8.648 1 96.19 149 LEU B N 1
ATOM 5839 C CA . LEU B 1 149 ? -4.457 3.363 9.727 1 96.19 149 LEU B CA 1
ATOM 5840 C C . LEU B 1 149 ? -4.215 2.688 11.078 1 96.19 149 LEU B C 1
ATOM 5842 O O . LEU B 1 149 ? -3.826 3.344 12.047 1 96.19 149 LEU B O 1
ATOM 5846 N N . VAL B 1 150 ? -4.426 1.423 11.164 1 96 150 VAL B N 1
ATOM 5847 C CA . VAL B 1 150 ? -4.211 0.675 12.398 1 96 150 VAL B CA 1
ATOM 5848 C C . VAL B 1 150 ? -2.744 0.771 12.812 1 96 150 VAL B C 1
ATOM 5850 O O . VAL B 1 150 ? -2.438 0.952 13.992 1 96 150 VAL B O 1
ATOM 5853 N N . ALA B 1 151 ? -1.856 0.669 11.82 1 94.69 151 ALA B N 1
ATOM 5854 C CA . ALA B 1 151 ? -0.427 0.779 12.102 1 94.69 151 ALA B CA 1
ATOM 5855 C C . ALA B 1 151 ? -0.08 2.158 12.656 1 94.69 151 ALA B C 1
ATOM 5857 O O . ALA B 1 151 ? 0.739 2.277 13.57 1 94.69 151 ALA B O 1
ATOM 5858 N N . ILE B 1 152 ? -0.653 3.184 12.117 1 96.56 152 ILE B N 1
ATOM 5859 C CA . ILE B 1 152 ? -0.425 4.547 12.586 1 96.56 152 ILE B CA 1
ATOM 5860 C C . ILE B 1 152 ? -0.917 4.688 14.023 1 96.56 152 ILE B C 1
ATOM 5862 O O . ILE B 1 152 ? -0.228 5.262 14.867 1 96.56 152 ILE B O 1
ATOM 5866 N N . LEU B 1 153 ? -2.121 4.141 14.312 1 97.19 153 LEU B N 1
ATOM 5867 C CA . LEU B 1 153 ? -2.672 4.207 15.664 1 97.19 153 LEU B CA 1
ATOM 5868 C C . LEU B 1 153 ? -1.757 3.504 16.656 1 97.19 153 LEU B C 1
ATOM 5870 O O . LEU B 1 153 ? -1.479 4.035 17.734 1 97.19 153 LEU B O 1
ATOM 5874 N N . ARG B 1 154 ? -1.302 2.322 16.297 1 95.25 154 ARG B N 1
ATOM 5875 C CA . ARG B 1 154 ? -0.407 1.574 17.172 1 95.25 154 ARG B CA 1
ATOM 5876 C C . ARG B 1 154 ? 0.875 2.355 17.453 1 95.25 154 ARG B C 1
ATOM 5878 O O . ARG B 1 154 ? 1.312 2.459 18.594 1 95.25 154 ARG B O 1
ATOM 5885 N N . ARG B 1 155 ? 1.436 2.926 16.359 1 95.06 155 ARG B N 1
ATOM 5886 C CA . ARG B 1 155 ? 2.664 3.701 16.5 1 95.06 155 ARG B CA 1
ATOM 5887 C C . ARG B 1 155 ? 2.445 4.918 17.391 1 95.06 155 ARG B C 1
ATOM 5889 O O . ARG B 1 155 ? 3.25 5.191 18.297 1 95.06 155 ARG B O 1
ATOM 5896 N N . ALA B 1 156 ? 1.399 5.602 17.188 1 96.88 156 ALA B N 1
ATOM 5897 C CA . ALA B 1 156 ? 1.092 6.812 17.938 1 96.88 156 ALA B CA 1
ATOM 5898 C C . ALA B 1 156 ? 0.832 6.492 19.406 1 96.88 156 ALA B C 1
ATOM 5900 O O . ALA B 1 156 ? 1.473 7.062 20.297 1 96.88 156 ALA B O 1
ATOM 5901 N N . ILE B 1 157 ? -0.054 5.477 19.703 1 96.88 157 ILE B N 1
ATOM 5902 C CA . ILE B 1 157 ? -0.564 5.254 21.047 1 96.88 157 ILE B CA 1
ATOM 5903 C C . ILE B 1 157 ? 0.419 4.395 21.844 1 96.88 157 ILE B C 1
ATOM 5905 O O . ILE B 1 157 ? 0.837 4.766 22.938 1 96.88 157 ILE B O 1
ATOM 5909 N N . LEU B 1 158 ? 0.828 3.277 21.25 1 94.81 158 LEU B N 1
ATOM 5910 C CA . LEU B 1 158 ? 1.613 2.303 22 1 94.81 158 LEU B CA 1
ATOM 5911 C C . LEU B 1 158 ? 3.082 2.709 22.047 1 94.81 158 LEU B C 1
ATOM 5913 O O . LEU B 1 158 ? 3.727 2.609 23.094 1 94.81 158 LEU B O 1
ATOM 5917 N N . ASP B 1 159 ? 3.615 3.195 20.922 1 94.25 159 ASP B N 1
ATOM 5918 C CA . ASP B 1 159 ? 5.043 3.5 20.875 1 94.25 159 ASP B CA 1
ATOM 5919 C C . ASP B 1 159 ? 5.328 4.883 21.453 1 94.25 159 ASP B C 1
ATOM 5921 O O . ASP B 1 159 ? 6.289 5.062 22.203 1 94.25 159 ASP B O 1
ATOM 5925 N N . PHE B 1 160 ? 4.496 5.898 21.125 1 96.56 160 PHE B N 1
ATOM 5926 C CA . PHE B 1 160 ? 4.879 7.27 21.438 1 96.56 160 PHE B CA 1
ATOM 5927 C C . PHE B 1 160 ? 3.998 7.852 22.531 1 96.56 160 PHE B C 1
ATOM 5929 O O . PHE B 1 160 ? 4.301 8.914 23.078 1 96.56 160 PHE B O 1
ATOM 5936 N N . GLY B 1 161 ? 2.887 7.219 22.891 1 96.06 161 GLY B N 1
ATOM 5937 C CA . GLY B 1 161 ? 1.992 7.711 23.922 1 96.06 161 GLY B CA 1
ATOM 5938 C C . GLY B 1 161 ? 1.072 8.82 23.438 1 96.06 161 GLY B C 1
ATOM 5939 O O . GLY B 1 161 ? 0.524 9.57 24.25 1 96.06 161 GLY B O 1
ATOM 5940 N N . ILE B 1 162 ? 0.944 8.953 22.172 1 97.94 162 ILE B N 1
ATOM 5941 C CA . ILE B 1 162 ? 0.005 9.898 21.578 1 97.94 162 ILE B CA 1
ATOM 5942 C C . ILE B 1 162 ? -1.395 9.289 21.547 1 97.94 162 ILE B C 1
ATOM 5944 O O . ILE B 1 162 ? -1.806 8.703 20.547 1 97.94 162 ILE B O 1
ATOM 5948 N N . ASN B 1 163 ? -2.123 9.492 22.625 1 98.25 163 ASN B N 1
ATOM 5949 C CA . ASN B 1 163 ? -3.408 8.812 22.719 1 98.25 163 ASN B CA 1
ATOM 5950 C C . ASN B 1 163 ? -4.574 9.781 22.531 1 98.25 163 ASN B C 1
ATOM 5952 O O . ASN B 1 163 ? -5.719 9.445 22.844 1 98.25 163 ASN B O 1
ATOM 5956 N N . HIS B 1 164 ? -4.293 11.039 22.141 1 98.81 164 HIS B N 1
ATOM 5957 C CA . HIS B 1 164 ? -5.352 11.938 21.688 1 98.81 164 HIS B CA 1
ATOM 5958 C C . HIS B 1 164 ? -5.617 11.766 20.203 1 98.81 164 HIS B C 1
ATOM 5960 O O . HIS B 1 164 ? -4.797 12.164 19.375 1 98.81 164 HIS B O 1
ATOM 5966 N N . ILE B 1 165 ? -6.746 11.133 19.875 1 98.75 165 ILE B N 1
ATOM 5967 C CA . ILE B 1 165 ? -7.164 10.852 18.5 1 98.75 165 ILE B CA 1
ATOM 5968 C C . ILE B 1 165 ? -8.258 11.836 18.094 1 98.75 165 ILE B C 1
ATOM 5970 O O . ILE B 1 165 ? -9.344 11.852 18.672 1 98.75 165 ILE B O 1
ATOM 5974 N N . GLU B 1 166 ? -7.977 12.641 17.062 1 98.75 166 GLU B N 1
ATOM 5975 C CA . GLU B 1 166 ? -8.883 13.703 16.656 1 98.75 166 GLU B CA 1
ATOM 5976 C C . GLU B 1 166 ? -9.43 13.453 15.25 1 98.75 166 GLU B C 1
ATOM 5978 O O . GLU B 1 166 ? -8.656 13.234 14.312 1 98.75 166 GLU B O 1
ATOM 5983 N N . THR B 1 167 ? -10.703 13.414 15.07 1 98.31 167 THR B N 1
ATOM 5984 C CA . THR B 1 167 ? -11.375 13.258 13.789 1 98.31 167 THR B CA 1
ATOM 5985 C C . THR B 1 167 ? -12.578 14.195 13.688 1 98.31 167 THR B C 1
ATOM 5987 O O . THR B 1 167 ? -12.672 15.172 14.438 1 98.31 167 THR B O 1
ATOM 5990 N N . ALA B 1 168 ? -13.398 14.047 12.578 1 97.56 168 ALA B N 1
ATOM 5991 C CA . ALA B 1 168 ? -14.594 14.859 12.367 1 97.56 168 ALA B CA 1
ATOM 5992 C C . ALA B 1 168 ? -15.594 14.133 11.469 1 97.56 168 ALA B C 1
ATOM 5994 O O . ALA B 1 168 ? -15.203 13.328 10.625 1 97.56 168 ALA B O 1
ATOM 5995 N N . ARG B 1 169 ? -16.812 14.492 11.703 1 96.06 169 ARG B N 1
ATOM 5996 C CA . ARG B 1 169 ? -17.844 13.992 10.805 1 96.06 169 ARG B CA 1
ATOM 5997 C C . ARG B 1 169 ? -17.562 14.406 9.367 1 96.06 169 ARG B C 1
ATOM 5999 O O . ARG B 1 169 ? -17.844 13.656 8.43 1 96.06 169 ARG B O 1
ATOM 6006 N N . GLY B 1 170 ? -16.922 15.539 9.227 1 93.25 170 GLY B N 1
ATOM 6007 C CA . GLY B 1 170 ? -16.656 16.078 7.906 1 93.25 170 GLY B CA 1
ATOM 6008 C C . GLY B 1 170 ? -15.438 15.461 7.246 1 93.25 170 GLY B C 1
ATOM 6009 O O . GLY B 1 170 ? -15.125 15.773 6.094 1 93.25 170 GLY B O 1
ATOM 6010 N N . TYR B 1 171 ? -14.797 14.508 7.934 1 93.5 171 TYR B N 1
ATOM 6011 C CA . TYR B 1 171 ? -13.602 13.875 7.398 1 93.5 171 TYR B CA 1
ATOM 6012 C C . TYR B 1 171 ? -13.953 12.594 6.652 1 93.5 171 TYR B C 1
ATOM 6014 O O . TYR B 1 171 ? -13.336 11.547 6.871 1 93.5 171 TYR B O 1
ATOM 6022 N N . GLY B 1 172 ? -15.023 12.578 5.82 1 92.5 172 GLY B N 1
ATOM 6023 C CA . GLY B 1 172 ? -15.391 11.406 5.043 1 92.5 172 GLY B CA 1
ATOM 6024 C C . GLY B 1 172 ? -15.617 10.172 5.895 1 92.5 172 GLY B C 1
ATOM 6025 O O . GLY B 1 172 ? -16.391 10.203 6.855 1 92.5 172 GLY B O 1
ATOM 6026 N N . CYS B 1 173 ? -14.836 9.148 5.562 1 94.38 173 CYS B N 1
ATOM 6027 C CA . CYS B 1 173 ? -15.055 7.879 6.242 1 94.38 173 CYS B CA 1
ATOM 6028 C C . CYS B 1 173 ? -14.109 7.727 7.43 1 94.38 173 CYS B C 1
ATOM 6030 O O . CYS B 1 173 ? -13.961 6.629 7.973 1 94.38 173 CYS B O 1
ATOM 6032 N N . SER B 1 174 ? -13.445 8.789 7.828 1 96.06 174 SER B N 1
ATOM 6033 C CA . SER B 1 174 ? -12.477 8.727 8.914 1 96.06 174 SER B CA 1
ATOM 6034 C C . SER B 1 174 ? -13.086 8.125 10.172 1 96.06 174 SER B C 1
ATOM 6036 O O . SER B 1 174 ? -12.516 7.23 10.789 1 96.06 174 SER B O 1
ATOM 6038 N N . GLU B 1 175 ? -14.273 8.586 10.539 1 97.69 175 GLU B N 1
ATOM 6039 C CA . GLU B 1 175 ? -14.93 8.062 11.734 1 97.69 175 GLU B CA 1
ATOM 6040 C C . GLU B 1 175 ? -15.227 6.57 11.594 1 97.69 175 GLU B C 1
ATOM 6042 O O . GLU B 1 175 ? -15.031 5.801 12.539 1 97.69 175 GLU B O 1
ATOM 6047 N N . LEU B 1 176 ? -15.727 6.191 10.438 1 96.56 176 LEU B N 1
ATOM 6048 C CA . LEU B 1 176 ? -16.047 4.797 10.148 1 96.56 176 LEU B CA 1
ATOM 6049 C C . LEU B 1 176 ? -14.805 3.918 10.289 1 96.56 176 LEU B C 1
ATOM 6051 O O . LEU B 1 176 ? -14.844 2.879 10.945 1 96.56 176 LEU B O 1
ATOM 6055 N N . GLN B 1 177 ? -13.742 4.312 9.695 1 96.62 177 GLN B N 1
ATOM 6056 C CA . GLN B 1 177 ? -12.484 3.57 9.719 1 96.62 177 GLN B CA 1
ATOM 6057 C C . GLN B 1 177 ? -11.93 3.479 11.141 1 96.62 177 GLN B C 1
ATOM 6059 O O . GLN B 1 177 ? -11.406 2.436 11.539 1 96.62 177 GLN B O 1
ATOM 6064 N N . LEU B 1 178 ? -12.008 4.566 11.844 1 98.19 178 LEU B N 1
ATOM 6065 C CA . LEU B 1 178 ? -11.523 4.586 13.219 1 98.19 178 LEU B CA 1
ATOM 6066 C C . LEU B 1 178 ? -12.344 3.646 14.094 1 98.19 178 LEU B C 1
ATOM 6068 O O . LEU B 1 178 ? -11.789 2.908 14.906 1 98.19 178 LEU B O 1
ATOM 6072 N N . GLY B 1 179 ? -13.656 3.709 13.969 1 97.75 179 GLY B N 1
ATOM 6073 C CA . GLY B 1 179 ? -14.5 2.807 14.734 1 97.75 179 GLY B CA 1
ATOM 6074 C C . GLY B 1 179 ? -14.117 1.348 14.578 1 97.75 179 GLY B C 1
ATOM 6075 O O . GLY B 1 179 ? -13.961 0.625 15.562 1 97.75 179 GLY B O 1
ATOM 6076 N N . CYS B 1 180 ? -13.938 0.981 13.32 1 95.62 180 CYS B N 1
ATOM 6077 C CA . CYS B 1 180 ? -13.531 -0.386 13.016 1 95.62 180 CYS B CA 1
ATOM 6078 C C . CYS B 1 180 ? -12.164 -0.7 13.609 1 95.62 180 CYS B C 1
ATOM 6080 O O . CYS B 1 180 ? -11.969 -1.769 14.188 1 95.62 180 CYS B O 1
ATOM 6082 N N . ALA B 1 181 ? -11.234 0.197 13.492 1 96.69 181 ALA B N 1
ATOM 6083 C CA . ALA B 1 181 ? -9.883 0.02 14.023 1 96.69 181 ALA B CA 1
ATOM 6084 C C . ALA B 1 181 ? -9.906 -0.098 15.547 1 96.69 181 ALA B C 1
ATOM 6086 O O . ALA B 1 181 ? -9.172 -0.908 16.125 1 96.69 181 ALA B O 1
ATOM 6087 N N . PHE B 1 182 ? -10.758 0.721 16.203 1 96.94 182 PHE B N 1
ATOM 6088 C CA . PHE B 1 182 ? -10.867 0.668 17.656 1 96.94 182 PHE B CA 1
ATOM 6089 C C . PHE B 1 182 ? -11.352 -0.706 18.109 1 96.94 182 PHE B C 1
ATOM 6091 O O . PHE B 1 182 ? -10.789 -1.286 19.031 1 96.94 182 PHE B O 1
ATOM 6098 N N . GLN B 1 183 ? -12.359 -1.218 17.406 1 93.56 183 GLN B N 1
ATOM 6099 C CA . GLN B 1 183 ? -12.875 -2.531 17.781 1 93.56 183 GLN B CA 1
ATOM 6100 C C . GLN B 1 183 ? -11.789 -3.598 17.672 1 93.56 183 GLN B C 1
ATOM 6102 O O . GLN B 1 183 ? -11.695 -4.48 18.531 1 93.56 183 GLN B O 1
ATOM 6107 N N . GLN B 1 184 ? -11.016 -3.514 16.672 1 92.69 184 GLN B N 1
ATOM 6108 C CA . GLN B 1 184 ? -9.898 -4.434 16.5 1 92.69 184 GLN B CA 1
ATOM 6109 C C . GLN B 1 184 ? -8.891 -4.301 17.625 1 92.69 184 GLN B C 1
ATOM 6111 O O . GLN B 1 184 ? -8.469 -5.297 18.219 1 92.69 184 GLN B O 1
ATOM 6116 N N . LEU B 1 185 ? -8.508 -3.078 17.984 1 94.38 185 LEU B N 1
ATOM 6117 C CA . LEU B 1 185 ? -7.488 -2.812 19 1 94.38 185 LEU B CA 1
ATOM 6118 C C . LEU B 1 185 ? -8.008 -3.143 20.391 1 94.38 185 LEU B C 1
ATOM 6120 O O . LEU B 1 185 ? -7.254 -3.6 21.25 1 94.38 185 LEU B O 1
ATOM 6124 N N . PHE B 1 186 ? -9.312 -2.916 20.641 1 93.69 186 PHE B N 1
ATOM 6125 C CA . PHE B 1 186 ? -9.93 -3.246 21.906 1 93.69 186 PHE B CA 1
ATOM 6126 C C . PHE B 1 186 ? -10.008 -4.758 22.109 1 93.69 186 PHE B C 1
ATOM 6128 O O . PHE B 1 186 ? -9.789 -5.258 23.203 1 93.69 186 PHE B O 1
ATOM 6135 N N . ALA B 1 187 ? -10.273 -5.422 21.031 1 88 187 ALA B N 1
ATOM 6136 C CA . ALA B 1 187 ? -10.445 -6.875 21.094 1 88 187 ALA B CA 1
ATOM 6137 C C . ALA B 1 187 ? -9.148 -7.562 21.516 1 88 187 ALA B C 1
ATOM 6139 O O . ALA B 1 187 ? -9.18 -8.578 22.219 1 88 187 ALA B O 1
ATOM 6140 N N . THR B 1 188 ? -8.062 -7.031 21.188 1 86.12 188 THR B N 1
ATOM 6141 C CA . THR B 1 188 ? -6.777 -7.637 21.516 1 86.12 188 THR B CA 1
ATOM 6142 C C . THR B 1 188 ? -6.328 -7.23 22.906 1 86.12 188 THR B C 1
ATOM 6144 O O . THR B 1 188 ? -5.391 -7.816 23.469 1 86.12 188 THR B O 1
ATOM 6147 N N . GLY B 1 189 ? -6.969 -6.285 23.453 1 89.12 189 GLY B N 1
ATOM 6148 C CA . GLY B 1 189 ? -6.602 -5.797 24.781 1 89.12 189 GLY B CA 1
ATOM 6149 C C . GLY B 1 189 ? -5.387 -4.887 24.766 1 89.12 189 GLY B C 1
ATOM 6150 O O . GLY B 1 189 ? -4.898 -4.473 25.812 1 89.12 189 GLY B O 1
ATOM 6151 N N . GLU B 1 190 ? -4.863 -4.613 23.547 1 87.25 190 GLU B N 1
ATOM 6152 C CA . GLU B 1 190 ? -3.711 -3.729 23.406 1 87.25 190 GLU B CA 1
ATOM 6153 C C . GLU B 1 190 ? -4.031 -2.324 23.906 1 87.25 190 GLU B C 1
ATOM 6155 O O . GLU B 1 190 ? -3.174 -1.659 24.5 1 87.25 190 GLU B O 1
ATOM 6160 N N . ILE B 1 191 ? -5.219 -1.859 23.594 1 94 191 ILE B N 1
ATOM 6161 C CA . ILE B 1 191 ? -5.73 -0.535 23.938 1 94 191 ILE B CA 1
ATOM 6162 C C . ILE B 1 191 ? -7.156 -0.652 24.469 1 94 191 ILE B C 1
ATOM 6164 O O . ILE B 1 191 ? -7.957 -1.437 23.953 1 94 191 ILE B O 1
ATOM 6168 N N . LYS B 1 192 ? -7.422 0.044 25.469 1 96.44 192 LYS B N 1
ATOM 6169 C CA . LYS B 1 192 ? -8.789 0.146 25.984 1 96.44 192 LYS B CA 1
ATOM 6170 C C . LYS B 1 192 ? -9.406 1.499 25.641 1 96.44 192 LYS B C 1
ATOM 6172 O O . LYS B 1 192 ? -8.688 2.477 25.422 1 96.44 192 LYS B O 1
ATOM 6177 N N . ARG B 1 193 ? -10.695 1.507 25.594 1 97.38 193 ARG B N 1
ATOM 6178 C CA . ARG B 1 193 ? -11.383 2.754 25.297 1 97.38 193 ARG B CA 1
ATOM 6179 C C . ARG B 1 193 ? -10.945 3.869 26.234 1 97.38 193 ARG B C 1
ATOM 6181 O O . ARG B 1 193 ? -10.758 5.012 25.812 1 97.38 193 ARG B O 1
ATOM 6188 N N . GLU B 1 194 ? -10.703 3.512 27.516 1 97.25 194 GLU B N 1
ATOM 6189 C CA . GLU B 1 194 ? -10.406 4.5 28.547 1 97.25 194 GLU B CA 1
ATOM 6190 C C . GLU B 1 194 ? -8.992 5.051 28.391 1 97.25 194 GLU B C 1
ATOM 6192 O O . GLU B 1 194 ? -8.648 6.062 29.016 1 97.25 194 GLU B O 1
ATOM 6197 N N . ASP B 1 195 ? -8.195 4.379 27.578 1 97.06 195 ASP B N 1
ATOM 6198 C CA . ASP B 1 195 ? -6.832 4.84 27.328 1 97.06 195 ASP B CA 1
ATOM 6199 C C . ASP B 1 195 ? -6.82 6.004 26.344 1 97.06 195 ASP B C 1
ATOM 6201 O O . ASP B 1 195 ? -5.82 6.715 26.234 1 97.06 195 ASP B O 1
ATOM 6205 N N . LEU B 1 196 ? -7.93 6.215 25.656 1 98.38 196 LEU B N 1
ATOM 6206 C CA . LEU B 1 196 ? -7.953 7.164 24.547 1 98.38 196 LEU B CA 1
ATOM 6207 C C . LEU B 1 196 ? -8.609 8.477 24.969 1 98.38 196 LEU B C 1
ATOM 6209 O O . LEU B 1 196 ? -9.523 8.484 25.781 1 98.38 196 LEU B O 1
ATOM 6213 N N . ILE B 1 197 ? -8.062 9.555 24.531 1 98.88 197 ILE B N 1
ATOM 6214 C CA . ILE B 1 197 ? -8.766 10.828 24.453 1 98.88 197 ILE B CA 1
ATOM 6215 C C . ILE B 1 197 ? -9.328 11.008 23.031 1 98.88 197 ILE B C 1
ATOM 6217 O O . ILE B 1 197 ? -8.578 11.32 22.109 1 98.88 197 ILE B O 1
ATOM 6221 N N . LEU B 1 198 ? -10.609 10.781 22.891 1 98.81 198 LEU B N 1
ATOM 6222 C CA . LEU B 1 198 ? -11.227 10.789 21.562 1 98.81 198 LEU B CA 1
ATOM 6223 C C . LEU B 1 198 ? -11.953 12.109 21.312 1 98.81 198 LEU B C 1
ATOM 6225 O O . LEU B 1 198 ? -12.75 12.547 22.141 1 98.81 198 LEU B O 1
ATOM 6229 N N . GLN B 1 199 ? -11.578 12.734 20.188 1 98.88 199 GLN B N 1
ATOM 6230 C CA . GLN B 1 199 ? -12.211 13.984 19.797 1 98.88 199 GLN B CA 1
ATOM 6231 C C . GLN B 1 199 ? -12.859 13.859 18.422 1 98.88 199 GLN B C 1
ATOM 6233 O O . GLN B 1 199 ? -12.25 13.328 17.484 1 98.88 199 GLN B O 1
ATOM 6238 N N . THR B 1 200 ? -14.062 14.211 18.266 1 98.62 200 THR B N 1
ATOM 6239 C CA . THR B 1 200 ? -14.695 14.406 16.969 1 98.62 200 THR B CA 1
ATOM 6240 C C . THR B 1 200 ? -15.398 15.758 16.906 1 98.62 200 THR B C 1
ATOM 6242 O O . THR B 1 200 ? -15.391 16.516 17.875 1 98.62 200 THR B O 1
ATOM 6245 N N . LYS B 1 201 ? -15.82 16.125 15.758 1 98.38 201 LYS B N 1
ATOM 6246 C CA . LYS B 1 201 ? -16.406 17.438 15.508 1 98.38 201 LYS B CA 1
ATOM 6247 C C . LYS B 1 201 ? -17.594 17.344 14.555 1 98.38 201 LYS B C 1
ATOM 6249 O O . LYS B 1 201 ? -17.578 16.531 13.633 1 98.38 201 LYS B O 1
ATOM 6254 N N . VAL B 1 202 ? -18.547 18.109 14.828 1 97.75 202 VAL B N 1
ATOM 6255 C CA . VAL B 1 202 ? -19.703 18.25 13.938 1 97.75 202 VAL B CA 1
ATOM 6256 C C . VAL B 1 202 ? -20 19.719 13.719 1 97.75 202 VAL B C 1
ATOM 6258 O O . VAL B 1 202 ? -20.062 20.5 14.672 1 97.75 202 VAL B O 1
ATOM 6261 N N . GLY B 1 203 ? -20.188 20.109 12.492 1 95.44 203 GLY B N 1
ATOM 6262 C CA . GLY B 1 203 ? -20.531 21.5 12.195 1 95.44 203 GLY B CA 1
ATOM 6263 C C . GLY B 1 203 ? -21.969 21.844 12.578 1 95.44 203 GLY B C 1
ATOM 6264 O O . GLY B 1 203 ? -22.875 21.047 12.406 1 95.44 203 GLY B O 1
ATOM 6265 N N . PRO B 1 204 ? -22.141 23.047 13.148 1 94.94 204 PRO B N 1
ATOM 6266 C CA . PRO B 1 204 ? -23.516 23.453 13.445 1 94.94 204 PRO B CA 1
ATOM 6267 C C . PRO B 1 204 ? -24.406 23.484 12.203 1 94.94 204 PRO B C 1
ATOM 6269 O O . PRO B 1 204 ? -23.922 23.703 11.094 1 94.94 204 PRO B O 1
ATOM 6272 N N . ARG B 1 205 ? -25.656 23.203 12.523 1 94.31 205 ARG B N 1
ATOM 6273 C CA . ARG B 1 205 ? -26.656 23.25 11.469 1 94.31 205 ARG B CA 1
ATOM 6274 C C . ARG B 1 205 ? -27.797 24.203 11.844 1 94.31 205 ARG B C 1
ATOM 6276 O O . ARG B 1 205 ? -28.125 24.359 13.023 1 94.31 205 ARG B O 1
ATOM 6283 N N . GLU B 1 206 ? -28.344 24.781 10.742 1 92.06 206 GLU B N 1
ATOM 6284 C CA . GLU B 1 206 ? -29.516 25.609 10.977 1 92.06 206 GLU B CA 1
ATOM 6285 C C . GLU B 1 206 ? -30.672 24.781 11.539 1 92.06 206 GLU B C 1
ATOM 6287 O O . GLU B 1 206 ? -31.359 25.219 12.469 1 92.06 206 GLU B O 1
ATOM 6292 N N . ASP B 1 207 ? -30.859 23.641 10.93 1 94.62 207 ASP B N 1
ATOM 6293 C CA . ASP B 1 207 ? -31.875 22.719 11.414 1 94.62 207 ASP B CA 1
ATOM 6294 C C . ASP B 1 207 ? -31.328 21.844 12.539 1 94.62 207 ASP B C 1
ATOM 6296 O O . ASP B 1 207 ? -30.5 20.969 12.297 1 94.62 207 ASP B O 1
ATOM 6300 N N . PRO B 1 208 ? -31.828 22.016 13.727 1 94.94 208 PRO B N 1
ATOM 6301 C CA . PRO B 1 208 ? -31.312 21.234 14.859 1 94.94 208 PRO B CA 1
ATOM 6302 C C . PRO B 1 208 ? -31.484 19.734 14.656 1 94.94 208 PRO B C 1
ATOM 6304 O O . PRO B 1 208 ? -30.672 18.938 15.141 1 94.94 208 PRO B O 1
ATOM 6307 N N . ASN B 1 209 ? -32.531 19.312 13.938 1 95.81 209 ASN B N 1
ATOM 6308 C CA . ASN B 1 209 ? -32.719 17.891 13.68 1 95.81 209 ASN B CA 1
ATOM 6309 C C . ASN B 1 209 ? -31.594 17.312 12.828 1 95.81 209 ASN B C 1
ATOM 6311 O O . ASN B 1 209 ? -31.188 16.172 13.031 1 95.81 209 ASN B O 1
ATOM 6315 N N . GLU B 1 210 ? -31.219 18.078 11.906 1 96.56 210 GLU B N 1
ATOM 6316 C CA . GLU B 1 210 ? -30.094 17.641 11.094 1 96.56 210 GLU B CA 1
ATOM 6317 C C . GLU B 1 210 ? -28.828 17.5 11.93 1 96.56 210 GLU B C 1
ATOM 6319 O O . GLU B 1 210 ? -28.047 16.562 11.75 1 96.56 210 GLU B O 1
ATOM 6324 N N . PHE B 1 211 ? -28.656 18.438 12.812 1 97.12 211 PHE B N 1
ATOM 6325 C CA . PHE B 1 211 ? -27.5 18.391 13.703 1 97.12 211 PHE B CA 1
ATOM 6326 C C . PHE B 1 211 ? -27.516 17.141 14.562 1 97.12 211 PHE B C 1
ATOM 6328 O O . PHE B 1 211 ? -26.5 16.453 14.695 1 97.12 211 PHE B O 1
ATOM 6335 N N . ARG B 1 212 ? -28.656 16.75 15.094 1 97.19 212 ARG B N 1
ATOM 6336 C CA . ARG B 1 212 ? -28.797 15.555 15.914 1 97.19 212 ARG B CA 1
ATOM 6337 C C . ARG B 1 212 ? -28.5 14.297 15.109 1 97.19 212 ARG B C 1
ATOM 6339 O O . ARG B 1 212 ? -27.891 13.359 15.625 1 97.19 212 ARG B O 1
ATOM 6346 N N . LYS B 1 213 ? -28.984 14.32 13.922 1 97.56 213 LYS B N 1
ATOM 6347 C CA . LYS B 1 213 ? -28.75 13.172 13.047 1 97.56 213 LYS B CA 1
ATOM 6348 C C . LYS B 1 213 ? -27.25 12.977 12.805 1 97.56 213 LYS B C 1
ATOM 6350 O O . LYS B 1 213 ? -26.766 11.844 12.82 1 97.56 213 LYS B O 1
ATOM 6355 N N . LEU B 1 214 ? -26.578 14.047 12.547 1 97.19 214 LEU B N 1
ATOM 6356 C CA . LEU B 1 214 ? -25.141 13.977 12.312 1 97.19 214 LEU B CA 1
ATOM 6357 C C . LEU B 1 214 ? -24.406 13.516 13.57 1 97.19 214 LEU B C 1
ATOM 6359 O O . LEU B 1 214 ? -23.438 12.75 13.484 1 97.19 214 LEU B O 1
ATOM 6363 N N . MET B 1 215 ? -24.859 13.953 14.719 1 97.94 215 MET B N 1
ATOM 6364 C CA . MET B 1 215 ? -24.281 13.508 15.992 1 97.94 215 MET B CA 1
ATOM 6365 C C . MET B 1 215 ? -24.438 12 16.156 1 97.94 215 MET B C 1
ATOM 6367 O O . MET B 1 215 ? -23.484 11.312 16.516 1 97.94 215 MET B O 1
ATOM 6371 N N . GLU B 1 216 ? -25.609 11.555 15.852 1 97.81 216 GLU B N 1
ATOM 6372 C CA . GLU B 1 216 ? -25.875 10.125 15.984 1 97.81 216 GLU B CA 1
ATOM 6373 C C . GLU B 1 216 ? -25.031 9.32 14.992 1 97.81 216 GLU B C 1
ATOM 6375 O O . GLU B 1 216 ? -24.562 8.227 15.32 1 97.81 216 GLU B O 1
ATOM 6380 N N . GLN B 1 217 ? -24.875 9.844 13.844 1 97.12 217 GLN B N 1
ATOM 6381 C CA . GLN B 1 217 ? -24.047 9.195 12.836 1 97.12 217 GLN B CA 1
ATOM 6382 C C . GLN B 1 217 ? -22.594 9.078 13.32 1 97.12 217 GLN B C 1
ATOM 6384 O O . GLN B 1 217 ? -21.938 8.062 13.07 1 97.12 217 GLN B O 1
ATOM 6389 N N . SER B 1 218 ? -22.109 10.148 13.945 1 98.19 218 SER B N 1
ATOM 6390 C CA . SER B 1 218 ? -20.75 10.117 14.469 1 98.19 218 SER B CA 1
ATOM 6391 C C . SER B 1 218 ? -20.578 9.016 15.516 1 98.19 218 SER B C 1
ATOM 6393 O O . SER B 1 218 ? -19.594 8.266 15.484 1 98.19 218 SER B O 1
ATOM 6395 N N . PHE B 1 219 ? -21.531 8.883 16.438 1 98.31 219 PHE B N 1
ATOM 6396 C CA . PHE B 1 219 ? -21.469 7.855 17.469 1 98.31 219 PHE B CA 1
ATOM 6397 C C . PHE B 1 219 ? -21.531 6.465 16.859 1 98.31 219 PHE B C 1
ATOM 6399 O O . PHE B 1 219 ? -20.781 5.566 17.25 1 98.31 219 PHE B O 1
ATOM 6406 N N . LYS B 1 220 ? -22.391 6.348 15.914 1 96.75 220 LYS B N 1
ATOM 6407 C CA . LYS B 1 220 ? -22.547 5.059 15.25 1 96.75 220 LYS B CA 1
ATOM 6408 C C . LYS B 1 220 ? -21.281 4.664 14.508 1 96.75 220 LYS B C 1
ATOM 6410 O O . LYS B 1 220 ? -20.812 3.525 14.617 1 96.75 220 LYS B O 1
ATOM 6415 N N . ALA B 1 221 ? -20.719 5.535 13.727 1 96.75 221 ALA B N 1
ATOM 6416 C CA . ALA B 1 221 ? -19.516 5.277 12.93 1 96.75 221 ALA B CA 1
ATOM 6417 C C . ALA B 1 221 ? -18.312 4.977 13.828 1 96.75 221 ALA B C 1
ATOM 6419 O O . ALA B 1 221 ? -17.547 4.047 13.555 1 96.75 221 ALA B O 1
ATOM 6420 N N . LEU B 1 222 ? -18.203 5.699 14.922 1 98.19 222 LEU B N 1
ATOM 6421 C CA . LEU B 1 222 ? -17.062 5.551 15.82 1 98.19 222 LEU B CA 1
ATOM 6422 C C . LEU B 1 222 ? -17.219 4.32 16.703 1 98.19 222 LEU B C 1
ATOM 6424 O O . LEU B 1 222 ? -16.25 3.84 17.281 1 98.19 222 LEU B O 1
ATOM 6428 N N . GLN B 1 223 ? -18.438 3.857 16.859 1 96.62 223 GLN B N 1
ATOM 6429 C CA . GLN B 1 223 ? -18.766 2.678 17.656 1 96.62 223 GLN B CA 1
ATOM 6430 C C . GLN B 1 223 ? -18.297 2.844 19.094 1 96.62 223 GLN B C 1
ATOM 6432 O O . GLN B 1 223 ? -17.641 1.961 19.641 1 96.62 223 GLN B O 1
ATOM 6437 N N . VAL B 1 224 ? -18.578 3.975 19.719 1 97.75 224 VAL B N 1
ATOM 6438 C CA . VAL B 1 224 ? -18.234 4.25 21.109 1 97.75 224 VAL B CA 1
ATOM 6439 C C . VAL B 1 224 ? -19.453 4.789 21.844 1 97.75 224 VAL B C 1
ATOM 6441 O O . VAL B 1 224 ? -20.391 5.297 21.219 1 97.75 224 VAL B O 1
ATOM 6444 N N . ASP B 1 225 ? -19.391 4.77 23.141 1 97.56 225 ASP B N 1
ATOM 6445 C CA . ASP B 1 225 ? -20.516 5.199 23.969 1 97.56 225 ASP B CA 1
ATOM 6446 C C . ASP B 1 225 ? -20.344 6.648 24.422 1 97.56 225 ASP B C 1
ATOM 6448 O O . ASP B 1 225 ? -21.312 7.289 24.844 1 97.56 225 ASP B O 1
ATOM 6452 N N . TYR B 1 226 ? -19.109 7.109 24.359 1 98.5 226 TYR B N 1
ATOM 6453 C CA . TYR B 1 226 ? -18.844 8.484 24.766 1 98.5 226 TYR B CA 1
ATOM 6454 C C . TYR B 1 226 ? -17.656 9.062 24 1 98.5 226 TYR B C 1
ATOM 6456 O O . TYR B 1 226 ? -16.859 8.32 23.438 1 98.5 226 TYR B O 1
ATOM 6464 N N . ILE B 1 227 ? -17.609 10.367 24.047 1 98.25 227 ILE B N 1
ATOM 6465 C CA . ILE B 1 227 ? -16.547 11.18 23.453 1 98.25 227 ILE B CA 1
ATOM 6466 C C . ILE B 1 227 ? -15.953 12.102 24.516 1 98.25 227 ILE B C 1
ATOM 6468 O O . ILE B 1 227 ? -16.688 12.695 25.312 1 98.25 227 ILE B O 1
ATOM 6472 N N . ASP B 1 228 ? -14.625 12.148 24.516 1 98.88 228 ASP B N 1
ATOM 6473 C CA . ASP B 1 228 ? -13.969 12.969 25.516 1 98.88 228 ASP B CA 1
ATOM 6474 C C . ASP B 1 228 ? -14.062 14.453 25.172 1 98.88 228 ASP B C 1
ATOM 6476 O O . ASP B 1 228 ? -14.383 15.281 26.031 1 98.88 228 ASP B O 1
ATOM 6480 N N . LEU B 1 229 ? -13.797 14.742 23.938 1 98.88 229 LEU B N 1
ATOM 6481 C CA . LEU B 1 229 ? -13.773 16.125 23.469 1 98.88 229 LEU B CA 1
ATOM 6482 C C . LEU B 1 229 ? -14.672 16.297 22.234 1 98.88 229 LEU B C 1
ATOM 6484 O O . LEU B 1 229 ? -14.398 15.727 21.172 1 98.88 229 LEU B O 1
ATOM 6488 N N . PHE B 1 230 ? -15.703 17.047 22.391 1 98.75 230 PHE B N 1
ATOM 6489 C CA . PHE B 1 230 ? -16.5 17.469 21.25 1 98.75 230 PHE B CA 1
ATOM 6490 C C . PHE B 1 230 ? -16.188 18.906 20.859 1 98.75 230 PHE B C 1
ATOM 6492 O O . PHE B 1 230 ? -16.062 19.766 21.719 1 98.75 230 PHE B O 1
ATOM 6499 N N . ALA B 1 231 ? -16.094 19.141 19.531 1 98.75 231 ALA B N 1
ATOM 6500 C CA . ALA B 1 231 ? -15.938 20.5 19.062 1 98.75 231 ALA B CA 1
ATOM 6501 C C . ALA B 1 231 ? -16.984 20.844 18 1 98.75 231 ALA B C 1
ATOM 6503 O O . ALA B 1 231 ? -17.312 20.016 17.156 1 98.75 231 ALA B O 1
ATOM 6504 N N . PHE B 1 232 ? -17.547 22.062 18.094 1 97.81 232 PHE B N 1
ATOM 6505 C CA . PHE B 1 232 ? -18.25 22.609 16.938 1 97.81 232 PHE B CA 1
ATOM 6506 C C . PHE B 1 232 ? -17.281 22.891 15.805 1 97.81 232 PHE B C 1
ATOM 6508 O O . PHE B 1 232 ? -16.344 23.688 15.961 1 97.81 232 PHE B O 1
ATOM 6515 N N . HIS B 1 233 ? -17.562 22.219 14.656 1 96.12 233 HIS B N 1
ATOM 6516 C CA . HIS B 1 233 ? -16.609 22.188 13.555 1 96.12 233 HIS B CA 1
ATOM 6517 C C . HIS B 1 233 ? -16.734 23.438 12.688 1 96.12 233 HIS B C 1
ATOM 6519 O O . HIS B 1 233 ? -17.797 23.703 12.125 1 96.12 233 HIS B O 1
ATOM 6525 N N . GLY B 1 234 ? -15.672 24.188 12.562 1 92.94 234 GLY B N 1
ATOM 6526 C CA . GLY B 1 234 ? -15.57 25.203 11.531 1 92.94 234 GLY B CA 1
ATOM 6527 C C . GLY B 1 234 ? -16.406 26.438 11.836 1 92.94 234 GLY B C 1
ATOM 6528 O O . GLY B 1 234 ? -17.188 26.875 10.992 1 92.94 234 GLY B O 1
ATOM 6529 N N . LEU B 1 235 ? -16.297 26.969 13 1 92.38 235 LEU B N 1
ATOM 6530 C CA . LEU B 1 235 ? -16.938 28.25 13.273 1 92.38 235 LEU B CA 1
ATOM 6531 C C . LEU B 1 235 ? -16.172 29.391 12.617 1 92.38 235 LEU B C 1
ATOM 6533 O O . LEU B 1 235 ? -15.25 29.953 13.219 1 92.38 235 LEU B O 1
ATOM 6537 N N . ASN B 1 236 ? -16.656 29.75 11.422 1 87.5 236 ASN B N 1
ATOM 6538 C CA . ASN B 1 236 ? -15.852 30.641 10.594 1 87.5 236 ASN B CA 1
ATOM 6539 C C . ASN B 1 236 ? -16.594 31.938 10.289 1 87.5 236 ASN B C 1
ATOM 6541 O O . ASN B 1 236 ? -16.016 32.875 9.711 1 87.5 236 ASN B O 1
ATOM 6545 N N . GLY B 1 237 ? -17.844 32.031 10.703 1 81.62 237 GLY B N 1
ATOM 6546 C CA . GLY B 1 237 ? -18.609 33.219 10.398 1 81.62 237 GLY B CA 1
ATOM 6547 C C . GLY B 1 237 ? -19.734 33.5 11.391 1 81.62 237 GLY B C 1
ATOM 6548 O O . GLY B 1 237 ? -20.094 32.625 12.172 1 81.62 237 GLY B O 1
ATOM 6549 N N . ASP B 1 238 ? -20.266 34.625 11.258 1 80.19 238 ASP B N 1
ATOM 6550 C CA . ASP B 1 238 ? -21.297 35.062 12.203 1 80.19 238 ASP B CA 1
ATOM 6551 C C . ASP B 1 238 ? -22.578 34.281 12.023 1 80.19 238 ASP B C 1
ATOM 6553 O O . ASP B 1 238 ? -23.375 34.125 12.961 1 80.19 238 ASP B O 1
ATOM 6557 N N . TRP B 1 239 ? -22.797 33.812 10.867 1 78.88 239 TRP B N 1
ATOM 6558 C CA . TRP B 1 239 ? -24.016 33.094 10.602 1 78.88 239 TRP B CA 1
ATOM 6559 C C . TRP B 1 239 ? -24.125 31.844 11.492 1 78.88 239 TRP B C 1
ATOM 6561 O O . TRP B 1 239 ? -25.219 31.453 11.891 1 78.88 239 TRP B O 1
ATOM 6571 N N . GLN B 1 240 ? -23.125 31.297 11.898 1 88.56 240 GLN B N 1
ATOM 6572 C CA . GLN B 1 240 ? -23.156 30.109 12.734 1 88.56 240 GLN B CA 1
ATOM 6573 C C . GLN B 1 240 ? -23.516 30.438 14.18 1 88.56 240 GLN B C 1
ATOM 6575 O O . GLN B 1 240 ? -23.938 29.562 14.938 1 88.56 240 GLN B O 1
ATOM 6580 N N . TRP B 1 241 ? -23.312 31.703 14.508 1 86.88 241 TRP B N 1
ATOM 6581 C CA . TRP B 1 241 ? -23.688 32.156 15.844 1 86.88 241 TRP B CA 1
ATOM 6582 C C . TRP B 1 241 ? -25.172 31.906 16.094 1 86.88 241 TRP B C 1
ATOM 6584 O O . TRP B 1 241 ? -25.562 31.422 17.156 1 86.88 241 TRP B O 1
ATOM 6594 N N . GLU B 1 242 ? -25.938 32.219 15.07 1 87.12 242 GLU B N 1
ATOM 6595 C CA . GLU B 1 242 ? -27.391 32.031 15.172 1 87.12 242 GLU B CA 1
ATOM 6596 C C . GLU B 1 242 ? -27.734 30.547 15.266 1 87.12 242 GLU B C 1
ATOM 6598 O O . GLU B 1 242 ? -28.672 30.172 15.969 1 87.12 242 GLU B O 1
ATOM 6603 N N . TRP B 1 243 ? -27.031 29.766 14.562 1 91.94 243 TRP B N 1
ATOM 6604 C CA . TRP B 1 243 ? -27.281 28.328 14.578 1 91.94 243 TRP B CA 1
ATOM 6605 C C . TRP B 1 243 ? -26.953 27.734 15.945 1 91.94 243 TRP B C 1
ATOM 6607 O O . TRP B 1 243 ? -27.656 26.844 16.422 1 91.94 243 TRP B O 1
ATOM 6617 N N . MET B 1 244 ? -26.016 28.297 16.594 1 94.12 244 MET B N 1
ATOM 6618 C CA . MET B 1 244 ? -25.5 27.75 17.844 1 94.12 244 MET B CA 1
ATOM 6619 C C . MET B 1 244 ? -26.328 28.234 19.031 1 94.12 244 MET B C 1
ATOM 6621 O O . MET B 1 244 ? -26.703 27.438 19.906 1 94.12 244 MET B O 1
ATOM 6625 N N . PHE B 1 245 ? -26.641 29.562 19.047 1 92.25 245 PHE B N 1
ATOM 6626 C CA . PHE B 1 245 ? -27.125 30.172 20.281 1 92.25 245 PHE B CA 1
ATOM 6627 C C . PHE B 1 245 ? -28.484 30.812 20.062 1 92.25 245 PHE B C 1
ATOM 6629 O O . PHE B 1 245 ? -29.109 31.297 21.016 1 92.25 245 PHE B O 1
ATOM 6636 N N . GLY B 1 246 ? -28.875 30.828 18.844 1 89.19 246 GLY B N 1
ATOM 6637 C CA . GLY B 1 246 ? -30.109 31.531 18.531 1 89.19 246 GLY B CA 1
ATOM 6638 C C . GLY B 1 246 ? -31.344 30.844 19.094 1 89.19 246 GLY B C 1
ATOM 6639 O O . GLY B 1 246 ? -31.266 29.719 19.594 1 89.19 246 GLY B O 1
ATOM 6640 N N . ASP B 1 247 ? -32.531 31.547 18.984 1 88.06 247 ASP B N 1
ATOM 6641 C CA . ASP B 1 247 ? -33.75 31.047 19.578 1 88.06 247 ASP B CA 1
ATOM 6642 C C . ASP B 1 247 ? -34.844 30.844 18.516 1 88.06 247 ASP B C 1
ATOM 6644 O O . ASP B 1 247 ? -36.031 30.859 18.812 1 88.06 247 ASP B O 1
ATOM 6648 N N . LYS B 1 248 ? -34.406 30.688 17.328 1 85.31 248 LYS B N 1
ATOM 6649 C CA . LYS B 1 248 ? -35.344 30.516 16.234 1 85.31 248 LYS B CA 1
ATOM 6650 C C . LYS B 1 248 ? -36.125 29.188 16.391 1 85.31 248 LYS B C 1
ATOM 6652 O O . LYS B 1 248 ? -37.25 29.078 15.922 1 85.31 248 LYS B O 1
ATOM 6657 N N . HIS B 1 249 ? -35.562 28.188 16.859 1 86.25 249 HIS B N 1
ATOM 6658 C CA . HIS B 1 249 ? -36.125 26.875 17.078 1 86.25 249 HIS B CA 1
ATOM 6659 C C . HIS B 1 249 ? -36.25 26.562 18.562 1 86.25 249 HIS B C 1
ATOM 6661 O O . HIS B 1 249 ? -35.719 27.297 19.391 1 86.25 249 HIS B O 1
ATOM 6667 N N . LYS B 1 250 ? -37.031 25.547 18.828 1 88.12 250 LYS B N 1
ATOM 6668 C CA . LYS B 1 250 ? -37.188 25.125 20.219 1 88.12 250 LYS B CA 1
ATOM 6669 C C . LYS B 1 250 ? -35.875 24.734 20.844 1 88.12 250 LYS B C 1
ATOM 6671 O O . LYS B 1 250 ? -35.656 24.875 22.047 1 88.12 250 LYS B O 1
ATOM 6676 N N . GLU B 1 251 ? -35.094 24.203 19.984 1 92.44 251 GLU B N 1
ATOM 6677 C CA . GLU B 1 251 ? -33.719 23.859 20.391 1 92.44 251 GLU B CA 1
ATOM 6678 C C . GLU B 1 251 ? -32.719 24.375 19.391 1 92.44 251 GLU B C 1
ATOM 6680 O O . GLU B 1 251 ? -33.062 24.797 18.281 1 92.44 251 GLU B O 1
ATOM 6685 N N . ASN B 1 252 ? -31.5 24.609 19.844 1 93.88 252 ASN B N 1
ATOM 6686 C CA . ASN B 1 252 ? -30.375 24.969 18.984 1 93.88 252 ASN B CA 1
ATOM 6687 C C . ASN B 1 252 ? -29.203 24.016 19.188 1 93.88 252 ASN B C 1
ATOM 6689 O O . ASN B 1 252 ? -29.281 23.078 19.969 1 93.88 252 ASN B O 1
ATOM 6693 N N . CYS B 1 253 ? -28.141 24.203 18.469 1 97.31 253 CYS B N 1
ATOM 6694 C CA . CYS B 1 253 ? -27.031 23.266 18.5 1 97.31 253 CYS B CA 1
ATOM 6695 C C . CYS B 1 253 ? -26.391 23.203 19.875 1 97.31 253 CYS B C 1
ATOM 6697 O O . CYS B 1 253 ? -25.953 22.156 20.328 1 97.31 253 CYS B O 1
ATOM 6699 N N . TRP B 1 254 ? -26.328 24.359 20.578 1 97.19 254 TRP B N 1
ATOM 6700 C CA . TRP B 1 254 ? -25.75 24.406 21.906 1 97.19 254 TRP B CA 1
ATOM 6701 C C . TRP B 1 254 ? -26.562 23.578 22.906 1 97.19 254 TRP B C 1
ATOM 6703 O O . TRP B 1 254 ? -26 22.797 23.672 1 97.19 254 TRP B O 1
ATOM 6713 N N . SER B 1 255 ? -27.891 23.719 22.891 1 96.81 255 SER B N 1
ATOM 6714 C CA . SER B 1 255 ? -28.75 22.984 23.828 1 96.81 255 SER B CA 1
ATOM 6715 C C . SER B 1 255 ? -28.672 21.484 23.562 1 96.81 255 SER B C 1
ATOM 6717 O O . SER B 1 255 ? -28.75 20.688 24.5 1 96.81 255 SER B O 1
ATOM 6719 N N . ILE B 1 256 ? -28.547 21.141 22.328 1 97.62 256 ILE B N 1
ATOM 6720 C CA . ILE B 1 256 ? -28.422 19.734 21.969 1 97.62 256 ILE B CA 1
ATOM 6721 C C . ILE B 1 256 ? -27.156 19.141 22.578 1 97.62 256 ILE B C 1
ATOM 6723 O O . ILE B 1 256 ? -27.172 18.062 23.172 1 97.62 256 ILE B O 1
ATOM 6727 N N . ILE B 1 257 ? -26.047 19.828 22.484 1 98.25 257 ILE B N 1
ATOM 6728 C CA . ILE B 1 257 ? -24.781 19.328 22.984 1 98.25 257 ILE B CA 1
ATOM 6729 C C . ILE B 1 257 ? -24.828 19.266 24.516 1 98.25 257 ILE B C 1
ATOM 6731 O O . ILE B 1 257 ? -24.25 18.359 25.125 1 98.25 257 ILE B O 1
ATOM 6735 N N . GLN B 1 258 ? -25.547 20.188 25.094 1 97.5 258 GLN B N 1
ATOM 6736 C CA . GLN B 1 258 ? -25.719 20.156 26.531 1 97.5 258 GLN B CA 1
ATOM 6737 C C . GLN B 1 258 ? -26.469 18.906 26.969 1 97.5 258 GLN B C 1
ATOM 6739 O O . GLN B 1 258 ? -26.188 18.344 28.031 1 97.5 258 GLN B O 1
ATOM 6744 N N . GLU B 1 259 ? -27.422 18.531 26.188 1 97.81 259 GLU B N 1
ATOM 6745 C CA . GLU B 1 259 ? -28.125 17.297 26.453 1 97.81 259 GLU B CA 1
ATOM 6746 C C . GLU B 1 259 ? -27.188 16.094 26.406 1 97.81 259 GLU B C 1
ATOM 6748 O O . GLU B 1 259 ? -27.25 15.211 27.281 1 97.81 259 GLU B O 1
ATOM 6753 N N . TYR B 1 260 ? -26.359 16.031 25.375 1 98.25 260 TYR B N 1
ATOM 6754 C CA . TYR B 1 260 ? -25.391 14.945 25.25 1 98.25 260 TYR B CA 1
ATOM 6755 C C . TYR B 1 260 ? -24.406 14.938 26.422 1 98.25 260 TYR B C 1
ATOM 6757 O O . TYR B 1 260 ? -24.031 13.875 26.922 1 98.25 260 TYR B O 1
ATOM 6765 N N . LYS B 1 261 ? -23.984 16.125 26.875 1 98.31 261 LYS B N 1
ATOM 6766 C CA . LYS B 1 261 ? -23.078 16.25 28.031 1 98.31 261 LYS B CA 1
ATOM 6767 C C . LYS B 1 261 ? -23.766 15.758 29.297 1 98.31 261 LYS B C 1
ATOM 6769 O O . LYS B 1 261 ? -23.172 15.008 30.078 1 98.31 261 LYS B O 1
ATOM 6774 N N . ALA B 1 262 ? -24.984 16.078 29.484 1 98.19 262 ALA B N 1
ATOM 6775 C CA . ALA B 1 262 ? -25.75 15.672 30.656 1 98.19 262 ALA B CA 1
ATOM 6776 C C . ALA B 1 262 ? -25.938 14.156 30.688 1 98.19 262 ALA B C 1
ATOM 6778 O O . ALA B 1 262 ? -25.953 13.547 31.75 1 98.19 262 ALA B O 1
ATOM 6779 N N . ALA B 1 263 ? -26.016 13.586 29.5 1 98.12 263 ALA B N 1
ATOM 6780 C CA . ALA B 1 263 ? -26.219 12.141 29.375 1 98.12 263 ALA B CA 1
ATOM 6781 C C . ALA B 1 263 ? -24.891 11.391 29.547 1 98.12 263 ALA B C 1
ATOM 6783 O O . ALA B 1 263 ? -24.875 10.156 29.531 1 98.12 263 ALA B O 1
ATOM 6784 N N . GLY B 1 264 ? -23.797 12.086 29.672 1 98 264 GLY B N 1
ATOM 6785 C CA . GLY B 1 264 ? -22.484 11.469 29.844 1 98 264 GLY B CA 1
ATOM 6786 C C . GLY B 1 264 ? -21.844 11.047 28.547 1 98 264 GLY B C 1
ATOM 6787 O O . GLY B 1 264 ? -20.797 10.398 28.547 1 98 264 GLY B O 1
ATOM 6788 N N . LYS B 1 265 ? -22.406 11.383 27.391 1 98.5 265 LYS B N 1
ATOM 6789 C CA . LYS B 1 265 ? -21.922 10.992 26.078 1 98.5 265 LYS B CA 1
ATOM 6790 C C . LYS B 1 265 ? -20.781 11.906 25.625 1 98.5 265 LYS B C 1
ATOM 6792 O O . LYS B 1 265 ? -19.969 11.523 24.781 1 98.5 265 LYS B O 1
ATOM 6797 N N . ILE B 1 266 ? -20.781 13.141 26.141 1 98.69 266 ILE B N 1
ATOM 6798 C CA . ILE B 1 266 ? -19.734 14.117 25.859 1 98.69 266 ILE B CA 1
ATOM 6799 C C . ILE B 1 266 ? -19.156 14.664 27.172 1 98.69 266 ILE B C 1
ATOM 6801 O O . ILE B 1 266 ? -19.922 15.031 28.078 1 98.69 266 ILE B O 1
ATOM 6805 N N . LYS B 1 267 ? -17.828 14.742 27.266 1 98.75 267 LYS B N 1
ATOM 6806 C CA . LYS B 1 267 ? -17.234 15.203 28.531 1 98.75 267 LYS B CA 1
ATOM 6807 C C . LYS B 1 267 ? -16.922 16.688 28.469 1 98.75 267 LYS B C 1
ATOM 6809 O O . LYS B 1 267 ? -17.297 17.453 29.375 1 98.75 267 LYS B O 1
ATOM 6814 N N . PHE B 1 268 ? -16.234 17.156 27.422 1 98.81 268 PHE B N 1
ATOM 6815 C CA . PHE B 1 268 ? -15.844 18.562 27.297 1 98.81 268 PHE B CA 1
ATOM 6816 C C . PHE B 1 268 ? -16.234 19.109 25.922 1 98.81 268 PHE B C 1
ATOM 6818 O O . PHE B 1 268 ? -16.328 18.359 24.953 1 98.81 268 PHE B O 1
ATOM 6825 N N . ILE B 1 269 ? -16.5 20.422 25.844 1 98.81 269 ILE B N 1
ATOM 6826 C CA . ILE B 1 269 ? -17.016 21.062 24.625 1 98.81 269 ILE B CA 1
ATOM 6827 C C . ILE B 1 269 ? -16.062 22.156 24.172 1 98.81 269 ILE B C 1
ATOM 6829 O O . ILE B 1 269 ? -15.633 23 24.984 1 98.81 269 ILE B O 1
ATOM 6833 N N . GLY B 1 270 ? -15.641 22.141 22.953 1 98.69 270 GLY B N 1
ATOM 6834 C CA . GLY B 1 270 ? -14.836 23.188 22.328 1 98.69 270 GLY B CA 1
ATOM 6835 C C . GLY B 1 270 ? -15.305 23.547 20.922 1 98.69 270 GLY B C 1
ATOM 6836 O O . GLY B 1 270 ? -16.453 23.266 20.562 1 98.69 270 GLY B O 1
ATOM 6837 N N . PHE B 1 271 ? -14.477 24.281 20.203 1 98 271 PHE B N 1
ATOM 6838 C CA . PHE B 1 271 ? -14.766 24.609 18.812 1 98 271 PHE B CA 1
ATOM 6839 C C . PHE B 1 271 ? -13.477 24.688 18 1 98 271 PHE B C 1
ATOM 6841 O O . PHE B 1 271 ? -12.391 24.844 18.547 1 98 271 PHE B O 1
ATOM 6848 N N . SER B 1 272 ? -13.594 24.375 16.75 1 96.81 272 SER B N 1
ATOM 6849 C CA . SER B 1 272 ? -12.531 24.594 15.773 1 96.81 272 SER B CA 1
ATOM 6850 C C . SER B 1 272 ? -12.883 25.719 14.805 1 96.81 272 SER B C 1
ATOM 6852 O O . SER B 1 272 ? -14.062 25.953 14.516 1 96.81 272 SER B O 1
ATOM 6854 N N . THR B 1 273 ? -11.805 26.438 14.344 1 93.69 273 THR B N 1
ATOM 6855 C CA . THR B 1 273 ? -12.109 27.609 13.523 1 93.69 273 THR B CA 1
ATOM 6856 C C . THR B 1 273 ? -10.93 27.953 12.625 1 93.69 273 THR B C 1
ATOM 6858 O O . THR B 1 273 ? -9.773 27.703 12.984 1 93.69 273 THR B O 1
ATOM 6861 N N . HIS B 1 274 ? -11.281 28.406 11.477 1 91.06 274 HIS B N 1
ATOM 6862 C CA . HIS B 1 274 ? -10.359 29.062 10.562 1 91.06 274 HIS B CA 1
ATOM 6863 C C . HIS B 1 274 ? -10.734 30.531 10.359 1 91.06 274 HIS B C 1
ATOM 6865 O O . HIS B 1 274 ? -10.273 31.172 9.414 1 91.06 274 HIS B O 1
ATOM 6871 N N . GLY B 1 275 ? -11.586 31.031 11.234 1 86.38 275 GLY B N 1
ATOM 6872 C CA . GLY B 1 275 ? -12.203 32.344 11.062 1 86.38 275 GLY B CA 1
ATOM 6873 C C . GLY B 1 275 ? -11.312 33.469 11.5 1 86.38 275 GLY B C 1
ATOM 6874 O O . GLY B 1 275 ? -10.156 33.25 11.867 1 86.38 275 GLY B O 1
ATOM 6875 N N . PRO B 1 276 ? -11.867 34.688 11.367 1 87.75 276 PRO B N 1
ATOM 6876 C CA . PRO B 1 276 ? -11.109 35.875 11.766 1 87.75 276 PRO B CA 1
ATOM 6877 C C . PRO B 1 276 ? -10.938 35.969 13.281 1 87.75 276 PRO B C 1
ATOM 6879 O O . PRO B 1 276 ? -11.781 35.5 14.031 1 87.75 276 PRO B O 1
ATOM 6882 N N . THR B 1 277 ? -9.883 36.688 13.648 1 92.19 277 THR B N 1
ATOM 6883 C CA . THR B 1 277 ? -9.484 36.844 15.047 1 92.19 277 THR B CA 1
ATOM 6884 C C . THR B 1 277 ? -10.625 37.406 15.883 1 92.19 277 THR B C 1
ATOM 6886 O O . THR B 1 277 ? -10.836 36.969 17.031 1 92.19 277 THR B O 1
ATOM 6889 N N . ASP B 1 278 ? -11.344 38.344 15.352 1 90.38 278 ASP B N 1
ATOM 6890 C CA . ASP B 1 278 ? -12.414 38.969 16.109 1 90.38 278 ASP B CA 1
ATOM 6891 C C . ASP B 1 278 ? -13.523 37.969 16.438 1 90.38 278 ASP B C 1
ATOM 6893 O O . ASP B 1 278 ? -14.078 38 17.547 1 90.38 278 ASP B O 1
ATOM 6897 N N . LEU B 1 279 ? -13.859 37.156 15.516 1 90.12 279 LEU B N 1
ATOM 6898 C CA . LEU B 1 279 ? -14.859 36.125 15.758 1 90.12 279 LEU B CA 1
ATOM 6899 C C . LEU B 1 279 ? -14.383 35.156 16.828 1 90.12 279 LEU B C 1
ATOM 6901 O O . LEU B 1 279 ? -15.148 34.75 17.703 1 90.12 279 LEU B O 1
ATOM 6905 N N . ILE B 1 280 ? -13.18 34.75 16.766 1 95 280 ILE B N 1
ATOM 6906 C CA . ILE B 1 280 ? -12.617 33.812 17.719 1 95 280 ILE B CA 1
ATOM 6907 C C . ILE B 1 280 ? -12.656 34.406 19.125 1 95 280 ILE B C 1
ATOM 6909 O O . ILE B 1 280 ? -13.07 33.719 20.062 1 95 280 ILE B O 1
ATOM 6913 N N . ASN B 1 281 ? -12.211 35.625 19.188 1 95.44 281 ASN B N 1
ATOM 6914 C CA . ASN B 1 281 ? -12.25 36.281 20.484 1 95.44 281 ASN B CA 1
ATOM 6915 C C . ASN B 1 281 ? -13.664 36.344 21.031 1 95.44 281 ASN B C 1
ATOM 6917 O O . ASN B 1 281 ? -13.875 36.125 22.234 1 95.44 281 ASN B O 1
ATOM 6921 N N . LYS B 1 282 ? -14.609 36.688 20.156 1 94.56 282 LYS B N 1
ATOM 6922 C CA . LYS B 1 282 ? -16 36.719 20.562 1 94.56 282 LYS B CA 1
ATOM 6923 C C . LYS B 1 282 ? -16.469 35.375 21.125 1 94.56 282 LYS B C 1
ATOM 6925 O O . LYS B 1 282 ? -17.188 35.344 22.141 1 94.56 282 LYS B O 1
ATOM 6930 N N . LEU B 1 283 ? -16.125 34.344 20.516 1 96.38 283 LEU B N 1
ATOM 6931 C CA . LEU B 1 283 ? -16.484 33 20.953 1 96.38 283 LEU B CA 1
ATOM 6932 C C . LEU B 1 283 ? -15.859 32.688 22.297 1 96.38 283 LEU B C 1
ATOM 6934 O O . LEU B 1 283 ? -16.531 32.125 23.188 1 96.38 283 LEU B O 1
ATOM 6938 N N . ILE B 1 284 ? -14.594 33.031 22.5 1 97.88 284 ILE B N 1
ATOM 6939 C CA . ILE B 1 284 ? -13.875 32.781 23.75 1 97.88 284 ILE B CA 1
ATOM 6940 C C . ILE B 1 284 ? -14.539 33.562 24.875 1 97.88 284 ILE B C 1
ATOM 6942 O O . ILE B 1 284 ? -14.688 33.062 25.984 1 97.88 284 ILE B O 1
ATOM 6946 N N . GLU B 1 285 ? -14.992 34.719 24.594 1 97.25 285 GLU B N 1
ATOM 6947 C CA . GLU B 1 285 ? -15.531 35.625 25.594 1 97.25 285 GLU B CA 1
ATOM 6948 C C . GLU B 1 285 ? -16.906 35.188 26.094 1 97.25 285 GLU B C 1
ATOM 6950 O O . GLU B 1 285 ? -17.391 35.656 27.109 1 97.25 285 GLU B O 1
ATOM 6955 N N . THR B 1 286 ? -17.5 34.219 25.391 1 96.31 286 THR B N 1
ATOM 6956 C CA . THR B 1 286 ? -18.766 33.688 25.875 1 96.31 286 THR B CA 1
ATOM 6957 C C . THR B 1 286 ? -18.547 32.906 27.172 1 96.31 286 THR B C 1
ATOM 6959 O O . THR B 1 286 ? -19.516 32.656 27.906 1 96.31 286 THR B O 1
ATOM 6962 N N . ASP B 1 287 ? -17.375 32.438 27.453 1 97.69 287 ASP B N 1
ATOM 6963 C CA . ASP B 1 287 ? -16.969 31.625 28.609 1 97.69 287 ASP B CA 1
ATOM 6964 C C . ASP B 1 287 ? -17.703 30.281 28.609 1 97.69 287 ASP B C 1
ATOM 6966 O O . ASP B 1 287 ? -17.875 29.672 29.656 1 97.69 287 ASP B O 1
ATOM 6970 N N . LYS B 1 288 ? -18.125 29.812 27.391 1 97.44 288 LYS B N 1
ATOM 6971 C CA . LYS B 1 288 ? -18.906 28.578 27.297 1 97.44 288 LYS B CA 1
ATOM 6972 C C . LYS B 1 288 ? -18.016 27.391 26.953 1 97.44 288 LYS B C 1
ATOM 6974 O O . LYS B 1 288 ? -18.375 26.234 27.234 1 97.44 288 LYS B O 1
ATOM 6979 N N . PHE B 1 289 ? -16.953 27.594 26.375 1 98.56 289 PHE B N 1
ATOM 6980 C CA . PHE B 1 289 ? -16.156 26.516 25.781 1 98.56 289 PHE B CA 1
ATOM 6981 C C . PHE B 1 289 ? -14.984 26.156 26.688 1 98.56 289 PHE B C 1
ATOM 6983 O O . PHE B 1 289 ? -14.414 27.016 27.359 1 98.56 289 PHE B O 1
ATOM 6990 N N . ASP B 1 290 ? -14.609 24.859 26.719 1 98.81 290 ASP B N 1
ATOM 6991 C CA . ASP B 1 290 ? -13.508 24.328 27.516 1 98.81 290 ASP B CA 1
ATOM 6992 C C . ASP B 1 290 ? -12.18 24.469 26.766 1 98.81 290 ASP B C 1
ATOM 6994 O O . ASP B 1 290 ? -11.117 24.547 27.391 1 98.81 290 ASP B O 1
ATOM 6998 N N . TYR B 1 291 ? -12.18 24.406 25.5 1 98.81 291 TYR B N 1
ATOM 6999 C CA . TYR B 1 291 ? -10.992 24.469 24.641 1 98.81 291 TYR B CA 1
ATOM 7000 C C . TYR B 1 291 ? -11.336 24.984 23.25 1 98.81 291 TYR B C 1
ATOM 7002 O O . TYR B 1 291 ? -12.508 25.172 22.922 1 98.81 291 TYR B O 1
ATOM 7010 N N . ALA B 1 292 ? -10.305 25.297 22.453 1 98.62 292 ALA B N 1
ATOM 7011 C CA . ALA B 1 292 ? -10.492 25.703 21.062 1 98.62 292 ALA B CA 1
ATOM 7012 C C . ALA B 1 292 ? -9.344 25.234 20.188 1 98.62 292 ALA B C 1
ATOM 7014 O O . ALA B 1 292 ? -8.195 25.156 20.641 1 98.62 292 ALA B O 1
ATOM 7015 N N . ASN B 1 293 ? -9.656 24.844 18.984 1 98 293 ASN B N 1
ATOM 7016 C CA . ASN B 1 293 ? -8.695 24.578 17.922 1 98 293 ASN B CA 1
ATOM 7017 C C . ASN B 1 293 ? -8.492 25.797 17.031 1 98 293 ASN B C 1
ATOM 7019 O O . ASN B 1 293 ? -9.414 26.203 16.312 1 98 293 ASN B O 1
ATOM 7023 N N . VAL B 1 294 ? -7.273 26.344 17.031 1 96.94 294 VAL B N 1
ATOM 7024 C CA . VAL B 1 294 ? -7.023 27.578 16.281 1 96.94 294 VAL B CA 1
ATOM 7025 C C . VAL B 1 294 ? -5.691 27.469 15.547 1 96.94 294 VAL B C 1
ATOM 7027 O O . VAL B 1 294 ? -4.938 26.516 15.742 1 96.94 294 VAL B O 1
ATOM 7030 N N . HIS B 1 295 ? -5.488 28.422 14.656 1 96.31 295 HIS B N 1
ATOM 7031 C CA . HIS B 1 295 ? -4.211 28.516 13.961 1 96.31 295 HIS B CA 1
ATOM 7032 C C . HIS B 1 295 ? -3.303 29.547 14.633 1 96.31 295 HIS B C 1
ATOM 7034 O O . HIS B 1 295 ? -3.75 30.641 14.984 1 96.31 295 HIS B O 1
ATOM 7040 N N . HIS B 1 296 ? -2.123 29.266 14.828 1 96.5 296 HIS B N 1
ATOM 7041 C CA . HIS B 1 296 ? -1.026 30.141 15.227 1 96.5 296 HIS B CA 1
ATOM 7042 C C . HIS B 1 296 ? 0.322 29.453 15.047 1 96.5 296 HIS B C 1
ATOM 7044 O O . HIS B 1 296 ? 0.535 28.359 15.57 1 96.5 296 HIS B O 1
ATOM 7050 N N . HIS B 1 297 ? 1.193 30.062 14.266 1 96.75 297 HIS B N 1
ATOM 7051 C CA . HIS B 1 297 ? 2.492 29.484 13.914 1 96.75 297 HIS B CA 1
ATOM 7052 C C . HIS B 1 297 ? 3.58 30.562 13.938 1 96.75 297 HIS B C 1
ATOM 7054 O O . HIS B 1 297 ? 3.285 31.75 14.055 1 96.75 297 HIS B O 1
ATOM 7060 N N . PHE B 1 298 ? 4.844 30.109 13.805 1 95.62 298 PHE B N 1
ATOM 7061 C CA . PHE B 1 298 ? 5.934 31.062 13.828 1 95.62 298 PHE B CA 1
ATOM 7062 C C . PHE B 1 298 ? 5.836 32.031 12.641 1 95.62 298 PHE B C 1
ATOM 7064 O O . PHE B 1 298 ? 6.207 33.188 12.742 1 95.62 298 PHE B O 1
ATOM 7071 N N . CYS B 1 299 ? 5.273 31.5 11.57 1 95.25 299 CYS B N 1
ATOM 7072 C CA . CYS B 1 299 ? 5.223 32.312 10.352 1 95.25 299 CYS B CA 1
ATOM 7073 C C . CYS B 1 299 ? 3.887 33.031 10.227 1 95.25 299 CYS B C 1
ATOM 7075 O O . CYS B 1 299 ? 3.58 33.594 9.18 1 95.25 299 CYS B O 1
ATOM 7077 N N . GLY B 1 300 ? 3.045 32.969 11.297 1 93.06 300 GLY B N 1
ATOM 7078 C CA . GLY B 1 300 ? 1.768 33.656 11.258 1 93.06 300 GLY B CA 1
ATOM 7079 C C . GLY B 1 300 ? 0.613 32.812 11.766 1 93.06 300 GLY B C 1
ATOM 7080 O O . GLY B 1 300 ? 0.817 31.875 12.531 1 93.06 300 GLY B O 1
ATOM 7081 N N . SER B 1 301 ? -0.601 33.312 11.422 1 91.31 301 SER B N 1
ATOM 7082 C CA . SER B 1 301 ? -1.823 32.656 11.883 1 91.31 301 SER B CA 1
ATOM 7083 C C . SER B 1 301 ? -2.699 32.219 10.711 1 91.31 301 SER B C 1
ATOM 7085 O O . SER B 1 301 ? -3.916 32.406 10.734 1 91.31 301 SER B O 1
ATOM 7087 N N . TYR B 1 302 ? -2.008 31.703 9.68 1 89.25 302 TYR B N 1
ATOM 7088 C CA . TYR B 1 302 ? -2.738 31.25 8.5 1 89.25 302 TYR B CA 1
ATOM 7089 C C . TYR B 1 302 ? -3.662 32.344 7.98 1 89.25 302 TYR B C 1
ATOM 7091 O O . TYR B 1 302 ? -3.217 33.469 7.699 1 89.25 302 TYR B O 1
ATOM 7099 N N . THR B 1 303 ? -4.984 32.125 7.836 1 78.69 303 THR B N 1
ATOM 7100 C CA . THR B 1 303 ? -5.871 33.062 7.195 1 78.69 303 THR B CA 1
ATOM 7101 C C . THR B 1 303 ? -6.098 34.281 8.102 1 78.69 303 THR B C 1
ATOM 7103 O O . THR B 1 303 ? -6.566 35.312 7.641 1 78.69 303 THR B O 1
ATOM 7106 N N . ALA B 1 304 ? -5.684 34.188 9.32 1 80.56 304 ALA B N 1
ATOM 7107 C CA . ALA B 1 304 ? -5.855 35.281 10.266 1 80.56 304 ALA B CA 1
ATOM 7108 C C . ALA B 1 304 ? -4.586 36.125 10.359 1 80.56 304 ALA B C 1
ATOM 7110 O O . ALA B 1 304 ? -4.547 37.125 11.086 1 80.56 304 ALA B O 1
ATOM 7111 N N . SER B 1 305 ? -3.645 35.781 9.586 1 80.56 305 SER B N 1
ATOM 7112 C CA . SER B 1 305 ? -2.422 36.594 9.602 1 80.56 305 SER B CA 1
ATOM 7113 C C . SER B 1 305 ? -2.697 38.031 9.195 1 80.56 305 SER B C 1
ATOM 7115 O O . SER B 1 305 ? -3.416 38.281 8.227 1 80.56 305 SER B O 1
ATOM 7117 N N . GLY B 1 306 ? -2.164 38.969 9.961 1 80.75 306 GLY B N 1
ATOM 7118 C CA . GLY B 1 306 ? -2.385 40.375 9.734 1 80.75 306 GLY B CA 1
ATOM 7119 C C . GLY B 1 306 ? -3.625 40.906 10.422 1 80.75 306 GLY B C 1
ATOM 7120 O O . GLY B 1 306 ? -3.877 42.125 10.414 1 80.75 306 GLY B O 1
ATOM 7121 N N . ASP B 1 307 ? -4.359 39.969 11.047 1 83.38 307 ASP B N 1
ATOM 7122 C CA . ASP B 1 307 ? -5.574 40.312 11.773 1 83.38 307 ASP B CA 1
ATOM 7123 C C . ASP B 1 307 ? -5.266 40.625 13.242 1 83.38 307 ASP B C 1
ATOM 7125 O O . ASP B 1 307 ? -4.125 40.469 13.688 1 83.38 307 ASP B O 1
ATOM 7129 N N . GLY B 1 308 ? -6.328 41.062 13.867 1 82.38 308 GLY B N 1
ATOM 7130 C CA . GLY B 1 308 ? -6.227 41.25 15.305 1 82.38 308 GLY B CA 1
ATOM 7131 C C . GLY B 1 308 ? -5.797 42.656 15.68 1 82.38 308 GLY B C 1
ATOM 7132 O O . GLY B 1 308 ? -5.41 43.469 14.82 1 82.38 308 GLY B O 1
ATOM 7133 N N . PRO B 1 309 ? -5.805 42.938 16.906 1 82 309 PRO B N 1
ATOM 7134 C CA . PRO B 1 309 ? -5.516 44.281 17.359 1 82 309 PRO B CA 1
ATOM 7135 C C . PRO B 1 309 ? -4.062 44.688 17.109 1 82 309 PRO B C 1
ATOM 7137 O O . PRO B 1 309 ? -3.771 45.875 16.953 1 82 309 PRO B O 1
ATOM 7140 N N . ASP B 1 310 ? -3.191 43.688 17.031 1 81.88 310 ASP B N 1
ATOM 7141 C CA . ASP B 1 310 ? -1.772 43.969 16.844 1 81.88 310 ASP B CA 1
ATOM 7142 C C . ASP B 1 310 ? -1.264 43.406 15.516 1 81.88 310 ASP B C 1
ATOM 7144 O O . ASP B 1 310 ? -0.054 43.312 15.312 1 81.88 310 ASP B O 1
ATOM 7148 N N . HIS B 1 311 ? -2.166 43 14.695 1 85.94 311 HIS B N 1
ATOM 7149 C CA . HIS B 1 311 ? -1.872 42.438 13.375 1 85.94 311 HIS B CA 1
ATOM 7150 C C . HIS B 1 311 ? -1.115 41.125 13.477 1 85.94 311 HIS B C 1
ATOM 7152 O O . HIS B 1 311 ? -0.462 40.688 12.523 1 85.94 311 HIS B O 1
ATOM 7158 N N . MET B 1 312 ? -1.195 40.531 14.688 1 87.12 312 MET B N 1
ATOM 7159 C CA . MET B 1 312 ? -0.472 39.281 14.898 1 87.12 312 MET B CA 1
ATOM 7160 C C . MET B 1 312 ? -1.422 38.094 14.859 1 87.12 312 MET B C 1
ATOM 7162 O O . MET B 1 312 ? -1.074 37 15.312 1 87.12 312 MET B O 1
ATOM 7166 N N . GLY B 1 313 ? -2.584 38.406 14.398 1 92.25 313 GLY B N 1
ATOM 7167 C CA . GLY B 1 313 ? -3.539 37.344 14.172 1 92.25 313 GLY B CA 1
ATOM 7168 C C . GLY B 1 313 ? -4.074 36.75 15.461 1 92.25 313 GLY B C 1
ATOM 7169 O O . GLY B 1 313 ? -4.539 37.469 16.344 1 92.25 313 GLY B O 1
ATOM 7170 N N . ASN B 1 314 ? -3.918 35.438 15.641 1 95.88 314 ASN B N 1
ATOM 7171 C CA . ASN B 1 314 ? -4.645 34.688 16.656 1 95.88 314 ASN B CA 1
ATOM 7172 C C . ASN B 1 314 ? -3.873 34.625 17.969 1 95.88 314 ASN B C 1
ATOM 7174 O O . ASN B 1 314 ? -4.312 34 18.938 1 95.88 314 ASN B O 1
ATOM 7178 N N . ILE B 1 315 ? -2.723 35.344 18.094 1 96.69 315 ILE B N 1
ATOM 7179 C CA . ILE B 1 315 ? -2.006 35.375 19.375 1 96.69 315 ILE B CA 1
ATOM 7180 C C . ILE B 1 315 ? -2.871 36 20.438 1 96.69 315 ILE B C 1
ATOM 7182 O O . ILE B 1 315 ? -2.822 35.625 21.609 1 96.69 315 ILE B O 1
ATOM 7186 N N . SER B 1 316 ? -3.643 37 20.094 1 95.88 316 SER B N 1
ATOM 7187 C CA . SER B 1 316 ? -4.551 37.625 21.047 1 95.88 316 SER B CA 1
ATOM 7188 C C . SER B 1 316 ? -5.594 36.656 21.562 1 95.88 316 SER B C 1
ATOM 7190 O O . SER B 1 316 ? -6.008 36.719 22.719 1 95.88 316 SER B O 1
ATOM 7192 N N . CYS B 1 317 ? -6.012 35.75 20.688 1 97.5 317 CYS B N 1
ATOM 7193 C CA . CYS B 1 317 ? -6.965 34.719 21.078 1 97.5 317 CYS B CA 1
ATOM 7194 C C . CYS B 1 317 ? -6.34 33.75 22.078 1 97.5 317 CYS B C 1
ATOM 7196 O O . CYS B 1 317 ? -6.961 33.406 23.078 1 97.5 317 CYS B O 1
ATOM 7198 N N . LEU B 1 318 ? -5.105 33.375 21.797 1 98.31 318 LEU B N 1
ATOM 7199 C CA . LEU B 1 318 ? -4.414 32.438 22.688 1 98.31 318 LEU B CA 1
ATOM 7200 C C . LEU B 1 318 ? -4.18 33.062 24.062 1 98.31 318 LEU B C 1
ATOM 7202 O O . LEU B 1 318 ? -4.262 32.375 25.078 1 98.31 318 LEU B O 1
ATOM 7206 N N . ARG B 1 319 ? -3.861 34.344 24.094 1 98 319 ARG B N 1
ATOM 7207 C CA . ARG B 1 319 ? -3.682 35.031 25.359 1 98 319 ARG B CA 1
ATOM 7208 C C . ARG B 1 319 ? -4.98 35.062 26.156 1 98 319 ARG B C 1
ATOM 7210 O O . ARG B 1 319 ? -4.977 34.844 27.375 1 98 319 ARG B O 1
ATOM 7217 N N . LYS B 1 320 ? -6.078 35.312 25.484 1 97.88 320 LYS B N 1
ATOM 7218 C CA . LYS B 1 320 ? -7.383 35.312 26.141 1 97.88 320 LYS B CA 1
ATOM 7219 C C . LYS B 1 320 ? -7.734 33.906 26.641 1 97.88 320 LYS B C 1
ATOM 7221 O O . LYS B 1 320 ? -8.344 33.75 27.703 1 97.88 320 LYS B O 1
ATOM 7226 N N . MET B 1 321 ? -7.438 32.906 25.875 1 98.69 321 MET B N 1
ATOM 7227 C CA . MET B 1 321 ? -7.668 31.531 26.281 1 98.69 321 MET B CA 1
ATOM 7228 C C . MET B 1 321 ? -6.883 31.219 27.547 1 98.69 321 MET B C 1
ATOM 7230 O O . MET B 1 321 ? -7.395 30.547 28.453 1 98.69 321 MET B O 1
ATOM 7234 N N . LYS B 1 322 ? -5.605 31.656 27.594 1 98.5 322 LYS B N 1
ATOM 7235 C CA . LYS B 1 322 ? -4.77 31.469 28.781 1 98.5 322 LYS B CA 1
ATOM 7236 C C . LYS B 1 322 ? -5.414 32.094 30 1 98.5 322 LYS B C 1
ATOM 7238 O O . LYS B 1 322 ? -5.469 31.484 31.078 1 98.5 322 LYS B O 1
ATOM 7243 N N . GLU B 1 323 ? -5.906 33.281 29.875 1 98.19 323 GLU B N 1
ATOM 7244 C CA . GLU B 1 323 ? -6.547 33.969 30.969 1 98.19 323 GLU B CA 1
ATOM 7245 C C . GLU B 1 323 ? -7.734 33.188 31.516 1 98.19 323 GLU B C 1
ATOM 7247 O O . GLU B 1 323 ? -8.039 33.281 32.719 1 98.19 323 GLU B O 1
ATOM 7252 N N . ARG B 1 324 ? -8.344 32.469 30.688 1 98.38 324 ARG B N 1
ATOM 7253 C CA . ARG B 1 324 ? -9.562 31.75 31.062 1 98.38 324 ARG B CA 1
ATOM 7254 C C . ARG B 1 324 ? -9.289 30.266 31.328 1 98.38 324 ARG B C 1
ATOM 7256 O O . ARG B 1 324 ? -10.211 29.484 31.5 1 98.38 324 ARG B O 1
ATOM 7263 N N . ASP B 1 325 ? -8.078 29.859 31.266 1 98.5 325 ASP B N 1
ATOM 7264 C CA . ASP B 1 325 ? -7.613 28.484 31.516 1 98.5 325 ASP B CA 1
ATOM 7265 C C . ASP B 1 325 ? -8.242 27.516 30.516 1 98.5 325 ASP B C 1
ATOM 7267 O O . ASP B 1 325 ? -8.648 26.406 30.906 1 98.5 325 ASP B O 1
ATOM 7271 N N . MET B 1 326 ? -8.445 27.938 29.297 1 98.81 326 MET B N 1
ATOM 7272 C CA . MET B 1 326 ? -8.961 27.094 28.219 1 98.81 326 MET B CA 1
ATOM 7273 C C . MET B 1 326 ? -7.844 26.234 27.641 1 98.81 326 MET B C 1
ATOM 7275 O O . MET B 1 326 ? -6.676 26.609 27.656 1 98.81 326 MET B O 1
ATOM 7279 N N . GLY B 1 327 ? -8.188 24.984 27.188 1 98.81 327 GLY B N 1
ATOM 7280 C CA . GLY B 1 327 ? -7.25 24.219 26.391 1 98.81 327 GLY B CA 1
ATOM 7281 C C . GLY B 1 327 ? -6.977 24.828 25.031 1 98.81 327 GLY B C 1
ATOM 7282 O O . GLY B 1 327 ? -7.902 25.297 24.344 1 98.81 327 GLY B O 1
ATOM 7283 N N . ALA B 1 328 ? -5.734 24.906 24.656 1 98.75 328 ALA B N 1
ATOM 7284 C CA . ALA B 1 328 ? -5.328 25.453 23.375 1 98.75 328 ALA B CA 1
ATOM 7285 C C . ALA B 1 328 ? -4.762 24.375 22.453 1 98.75 328 ALA B C 1
ATOM 7287 O O . ALA B 1 328 ? -3.744 23.766 22.781 1 98.75 328 ALA B O 1
ATOM 7288 N N . PHE B 1 329 ? -5.43 24.109 21.375 1 97.75 329 PHE B N 1
ATOM 7289 C CA . PHE B 1 329 ? -5.148 23.125 20.328 1 97.75 329 PHE B CA 1
ATOM 7290 C C . PHE B 1 329 ? -4.793 23.812 19.016 1 97.75 329 PHE B C 1
ATOM 7292 O O . PHE B 1 329 ? -5.605 24.547 18.453 1 97.75 329 PHE B O 1
ATOM 7299 N N . ILE B 1 330 ? -3.525 23.578 18.516 1 98.38 330 ILE B N 1
ATOM 7300 C CA . ILE B 1 330 ? -3.088 24.266 17.312 1 98.38 330 ILE B CA 1
ATOM 7301 C C . ILE B 1 330 ? -3.32 23.359 16.094 1 98.38 330 ILE B C 1
ATOM 7303 O O . ILE B 1 330 ? -2.912 22.203 16.094 1 98.38 330 ILE B O 1
ATOM 7307 N N . ILE B 1 331 ? -3.92 23.969 15.094 1 97 331 ILE B N 1
ATOM 7308 C CA . ILE B 1 331 ? -4.297 23.25 13.891 1 97 331 ILE B CA 1
ATOM 7309 C C . ILE B 1 331 ? -3.135 23.266 12.898 1 97 331 ILE B C 1
ATOM 7311 O O . ILE B 1 331 ? -2.605 24.328 12.562 1 97 331 ILE B O 1
ATOM 7315 N N . SER B 1 332 ? -2.676 22.125 12.367 1 95.12 332 SER B N 1
ATOM 7316 C CA . SER B 1 332 ? -1.824 21.875 11.211 1 95.12 332 SER B CA 1
ATOM 7317 C C . SER B 1 332 ? -0.521 22.656 11.305 1 95.12 332 SER B C 1
ATOM 7319 O O . SER B 1 332 ? -0.16 23.375 10.375 1 95.12 332 SER B O 1
ATOM 7321 N N . PRO B 1 333 ? 0.231 22.438 12.289 1 96.75 333 PRO B N 1
ATOM 7322 C CA . PRO B 1 333 ? 1.449 23.234 12.453 1 96.75 333 PRO B CA 1
ATOM 7323 C C . PRO B 1 333 ? 2.494 22.938 11.383 1 96.75 333 PRO B C 1
ATOM 7325 O O . PRO B 1 333 ? 3.326 23.797 11.078 1 96.75 333 PRO B O 1
ATOM 7328 N N . CYS B 1 334 ? 2.502 21.766 10.797 1 95.62 334 CYS B N 1
ATOM 7329 C CA . CYS B 1 334 ? 3.545 21.391 9.844 1 95.62 334 CYS B CA 1
ATOM 7330 C C . CYS B 1 334 ? 3.215 21.906 8.445 1 95.62 334 CYS B C 1
ATOM 7332 O O . CYS B 1 334 ? 4.105 22.344 7.711 1 95.62 334 CYS B O 1
ATOM 7334 N N . ASP B 1 335 ? 1.994 21.844 8.086 1 93.88 335 ASP B N 1
ATOM 7335 C CA . ASP B 1 335 ? 1.584 22.312 6.77 1 93.88 335 ASP B CA 1
ATOM 7336 C C . ASP B 1 335 ? 1.331 23.828 6.781 1 93.88 335 ASP B C 1
ATOM 7338 O O . ASP B 1 335 ? 1.95 24.562 6.02 1 93.88 335 ASP B O 1
ATOM 7342 N N . LYS B 1 336 ? 0.509 24.312 7.73 1 94.31 336 LYS B N 1
ATOM 7343 C CA . LYS B 1 336 ? 0.114 25.719 7.777 1 94.31 336 LYS B CA 1
ATOM 7344 C C . LYS B 1 336 ? 1.169 26.562 8.484 1 94.31 336 LYS B C 1
ATOM 7346 O O . LYS B 1 336 ? 1.152 27.797 8.398 1 94.31 336 LYS B O 1
ATOM 7351 N N . GLY B 1 337 ? 2.107 25.938 9.07 1 94.12 337 GLY B N 1
ATOM 7352 C CA . GLY B 1 337 ? 3.201 26.641 9.727 1 94.12 337 GLY B CA 1
ATOM 7353 C C . GLY B 1 337 ? 4.395 26.859 8.812 1 94.12 337 GLY B C 1
ATOM 7354 O O . GLY B 1 337 ? 5.504 27.125 9.289 1 94.12 337 GLY B O 1
ATOM 7355 N N . GLY B 1 338 ? 4.191 26.703 7.543 1 94.56 338 GLY B N 1
ATOM 7356 C CA . GLY B 1 338 ? 5.27 27 6.609 1 94.56 338 GLY B CA 1
ATOM 7357 C C . GLY B 1 338 ? 5.684 25.797 5.781 1 94.56 338 GLY B C 1
ATOM 7358 O O . GLY B 1 338 ? 6.766 25.797 5.188 1 94.56 338 GLY B O 1
ATOM 7359 N N . LYS B 1 339 ? 4.859 24.703 5.773 1 94.56 339 LYS B N 1
ATOM 7360 C CA . LYS B 1 339 ? 5.199 23.469 5.074 1 94.56 339 LYS B CA 1
ATOM 7361 C C . LYS B 1 339 ? 6.574 22.969 5.488 1 94.56 339 LYS B C 1
ATOM 7363 O O . LYS B 1 339 ? 7.441 22.734 4.641 1 94.56 339 LYS B O 1
ATOM 7368 N N . ILE B 1 340 ? 6.754 22.781 6.707 1 95.38 340 ILE B N 1
ATOM 7369 C CA . ILE B 1 340 ? 8.078 22.609 7.293 1 95.38 340 ILE B CA 1
ATOM 7370 C C . ILE B 1 340 ? 8.516 21.156 7.152 1 95.38 340 ILE B C 1
ATOM 7372 O O . ILE B 1 340 ? 9.648 20.797 7.512 1 95.38 340 ILE B O 1
ATOM 7376 N N . TYR B 1 341 ? 7.742 20.266 6.535 1 91.62 341 TYR B N 1
ATOM 7377 C CA . TYR B 1 341 ? 8.18 18.922 6.137 1 91.62 341 TYR B CA 1
ATOM 7378 C C . TYR B 1 341 ? 8.844 18.953 4.766 1 91.62 341 TYR B C 1
ATOM 7380 O O . TYR B 1 341 ? 9.453 17.969 4.34 1 91.62 341 TYR B O 1
ATOM 7388 N N . GLU B 1 342 ? 8.695 20.047 4.098 1 92.19 342 GLU B N 1
ATOM 7389 C CA . GLU B 1 342 ? 9.406 20.391 2.867 1 92.19 342 GLU B CA 1
ATOM 7390 C C . GLU B 1 342 ? 9.906 21.828 2.898 1 92.19 342 GLU B C 1
ATOM 7392 O O . GLU B 1 342 ? 9.508 22.656 2.066 1 92.19 342 GLU B O 1
ATOM 7397 N N . PRO B 1 343 ? 10.781 22.078 3.738 1 93.94 343 PRO B N 1
ATOM 7398 C CA . PRO B 1 343 ? 11.211 23.453 3.957 1 93.94 343 PRO B CA 1
ATOM 7399 C C . PRO B 1 343 ? 12.023 24.016 2.791 1 93.94 343 PRO B C 1
ATOM 7401 O O . PRO B 1 343 ? 12.633 23.25 2.035 1 93.94 343 PRO B O 1
ATOM 7404 N N . SER B 1 344 ? 12.078 25.312 2.648 1 94.06 344 SER B N 1
ATOM 7405 C CA . SER B 1 344 ? 12.961 25.969 1.685 1 94.06 344 SER B CA 1
ATOM 7406 C C . SER B 1 344 ? 14.422 25.844 2.1 1 94.06 344 SER B C 1
ATOM 7408 O O . SER B 1 344 ? 14.727 25.625 3.277 1 94.06 344 SER B O 1
ATOM 7410 N N . GLN B 1 345 ? 15.281 26 1.109 1 93 345 GLN B N 1
ATOM 7411 C CA . GLN B 1 345 ? 16.703 26 1.395 1 93 345 GLN B CA 1
ATOM 7412 C C . GLN B 1 345 ? 17.078 27.109 2.379 1 93 345 GLN B C 1
ATOM 7414 O O . GLN B 1 345 ? 17.875 26.906 3.289 1 93 345 GLN B O 1
ATOM 7419 N N . LYS B 1 346 ? 16.453 28.203 2.281 1 95.19 346 LYS B N 1
ATOM 7420 C CA . LYS B 1 346 ? 16.75 29.344 3.141 1 95.19 346 LYS B CA 1
ATOM 7421 C C . LYS B 1 346 ? 16.297 29.078 4.578 1 95.19 346 LYS B C 1
ATOM 7423 O O . LYS B 1 346 ? 17.062 29.328 5.52 1 95.19 346 LYS B O 1
ATOM 7428 N N . LEU B 1 347 ? 15.094 28.641 4.711 1 97.12 347 LEU B N 1
ATOM 7429 C CA . LEU B 1 347 ? 14.609 28.344 6.059 1 97.12 347 LEU B CA 1
ATOM 7430 C C . LEU B 1 347 ? 15.508 27.328 6.75 1 97.12 347 LEU B C 1
ATOM 7432 O O . LEU B 1 347 ? 15.859 27.5 7.922 1 97.12 347 LEU B O 1
ATOM 7436 N N . ARG B 1 348 ? 15.844 26.266 6.008 1 95.56 348 ARG B N 1
ATOM 7437 C CA . ARG B 1 348 ? 16.688 25.219 6.574 1 95.56 348 ARG B CA 1
ATOM 7438 C C . ARG B 1 348 ? 18.047 25.797 6.984 1 95.56 348 ARG B C 1
ATOM 7440 O O . ARG B 1 348 ? 18.578 25.438 8.039 1 95.56 348 ARG B O 1
ATOM 7447 N N . SER B 1 349 ? 18.641 26.688 6.172 1 95.19 349 SER B N 1
ATOM 7448 C CA . SER B 1 349 ? 19.938 27.281 6.48 1 95.19 349 SER B CA 1
ATOM 7449 C C . SER B 1 349 ? 19.859 28.141 7.742 1 95.19 349 SER B C 1
ATOM 7451 O O . SER B 1 349 ? 20.859 28.297 8.445 1 95.19 349 SER B O 1
ATOM 7453 N N . LEU B 1 350 ? 18.688 28.625 8.039 1 97 350 LEU B N 1
ATOM 7454 C CA . LEU B 1 350 ? 18.5 29.516 9.18 1 97 350 LEU B CA 1
ATOM 7455 C C . LEU B 1 350 ? 18.281 28.719 10.461 1 97 350 LEU B C 1
ATOM 7457 O O . LEU B 1 350 ? 18.578 29.203 11.562 1 97 350 LEU B O 1
ATOM 7461 N N . THR B 1 351 ? 17.703 27.516 10.32 1 97.81 351 THR B N 1
ATOM 7462 C CA . THR B 1 351 ? 17.422 26.734 11.516 1 97.81 351 THR B CA 1
ATOM 7463 C C . THR B 1 351 ? 18.625 25.891 11.914 1 97.81 351 THR B C 1
ATOM 7465 O O . THR B 1 351 ? 18.844 25.625 13.102 1 97.81 351 THR B O 1
ATOM 7468 N N . LEU B 1 352 ? 19.391 25.5 10.922 1 95.12 352 LEU B N 1
ATOM 7469 C CA . LEU B 1 352 ? 20.625 24.766 11.203 1 95.12 352 LEU B CA 1
ATOM 7470 C C . LEU B 1 352 ? 21.703 25.688 11.734 1 95.12 352 LEU B C 1
ATOM 7472 O O . LEU B 1 352 ? 21.703 26.891 11.43 1 95.12 352 LEU B O 1
ATOM 7476 N N . PRO B 1 353 ? 22.609 25.125 12.562 1 95.62 353 PRO B N 1
ATOM 7477 C CA . PRO B 1 353 ? 22.844 23.734 12.945 1 95.62 353 PRO B CA 1
ATOM 7478 C C . PRO B 1 353 ? 21.984 23.297 14.141 1 95.62 353 PRO B C 1
ATOM 7480 O O . PRO B 1 353 ? 22.047 22.141 14.562 1 95.62 353 PRO B O 1
ATOM 7483 N N . ASP B 1 354 ? 21.172 24.172 14.656 1 96.5 354 ASP B N 1
ATOM 7484 C CA . ASP B 1 354 ? 20.531 23.938 15.953 1 96.5 354 ASP B CA 1
ATOM 7485 C C . ASP B 1 354 ? 19.469 22.844 15.852 1 96.5 354 ASP B C 1
ATOM 7487 O O . ASP B 1 354 ? 19.375 22 16.75 1 96.5 354 ASP B O 1
ATOM 7491 N N . CYS B 1 355 ? 18.719 22.906 14.898 1 95.81 355 CYS B N 1
ATOM 7492 C CA . CYS B 1 355 ? 17.688 21.891 14.68 1 95.81 355 CYS B CA 1
ATOM 7493 C C . CYS B 1 355 ? 17.094 22.016 13.273 1 95.81 355 CYS B C 1
ATOM 7495 O O . CYS B 1 355 ? 17.344 23 12.578 1 95.81 355 CYS B O 1
ATOM 7497 N N . GLU B 1 356 ? 16.391 20.984 12.844 1 95.06 356 GLU B N 1
ATOM 7498 C CA . GLU B 1 356 ? 15.664 21.016 11.57 1 95.06 356 GLU B CA 1
ATOM 7499 C C . GLU B 1 356 ? 14.414 21.891 11.672 1 95.06 356 GLU B C 1
ATOM 7501 O O . GLU B 1 356 ? 13.883 22.094 12.766 1 95.06 356 GLU B O 1
ATOM 7506 N N . PRO B 1 357 ? 13.906 22.375 10.523 1 96.38 357 PRO B N 1
ATOM 7507 C CA . PRO B 1 357 ? 12.766 23.297 10.523 1 96.38 357 PRO B CA 1
ATOM 7508 C C . PRO B 1 357 ? 11.547 22.719 11.242 1 96.38 357 PRO B C 1
ATOM 7510 O O . PRO B 1 357 ? 10.875 23.438 11.984 1 96.38 357 PRO B O 1
ATOM 7513 N N . MET B 1 358 ? 11.25 21.5 11.078 1 96.56 358 MET B N 1
ATOM 7514 C CA . MET B 1 358 ? 10.078 20.891 11.703 1 96.56 358 MET B CA 1
ATOM 7515 C C . MET B 1 358 ? 10.211 20.906 13.227 1 96.56 358 MET B C 1
ATOM 7517 O O . MET B 1 358 ? 9.258 21.234 13.93 1 96.56 358 MET B O 1
ATOM 7521 N N . ALA B 1 359 ? 11.375 20.531 13.695 1 97.38 359 ALA B N 1
ATOM 7522 C CA . ALA B 1 359 ? 11.617 20.547 15.133 1 97.38 359 ALA B CA 1
ATOM 7523 C C . ALA B 1 359 ? 11.461 21.969 15.695 1 97.38 359 ALA B C 1
ATOM 7525 O O . ALA B 1 359 ? 10.883 22.156 16.766 1 97.38 359 ALA B O 1
ATOM 7526 N N . PHE B 1 360 ? 11.992 22.906 14.984 1 97.94 360 PHE B N 1
ATOM 7527 C CA . PHE B 1 360 ? 11.883 24.297 15.43 1 97.94 360 PHE B CA 1
ATOM 7528 C C . PHE B 1 360 ? 10.422 24.719 15.508 1 97.94 360 PHE B C 1
ATOM 7530 O O . PHE B 1 360 ? 9.969 25.234 16.531 1 97.94 360 PHE B O 1
ATOM 7537 N N . GLY B 1 361 ? 9.68 24.531 14.367 1 98.06 361 GLY B N 1
ATOM 7538 C CA . GLY B 1 361 ? 8.297 24.984 14.305 1 98.06 361 GLY B CA 1
ATOM 7539 C C . GLY B 1 361 ? 7.438 24.422 15.422 1 98.06 361 GLY B C 1
ATOM 7540 O O . GLY B 1 361 ? 6.629 25.141 16.016 1 98.06 361 GLY B O 1
ATOM 7541 N N . LEU B 1 362 ? 7.648 23.219 15.766 1 98.31 362 LEU B N 1
ATOM 7542 C CA . LEU B 1 362 ? 6.883 22.562 16.828 1 98.31 362 LEU B CA 1
ATOM 7543 C C . LEU B 1 362 ? 7.312 23.062 18.203 1 98.31 362 LEU B C 1
ATOM 7545 O O . LEU B 1 362 ? 6.473 23.438 19.016 1 98.31 362 LEU B O 1
ATOM 7549 N N . ALA B 1 363 ? 8.625 23.094 18.391 1 98.44 363 ALA B N 1
ATOM 7550 C CA . ALA B 1 363 ? 9.148 23.5 19.703 1 98.44 363 ALA B CA 1
ATOM 7551 C C . ALA B 1 363 ? 8.82 24.953 19.984 1 98.44 363 ALA B C 1
ATOM 7553 O O . ALA B 1 363 ? 8.586 25.328 21.141 1 98.44 363 ALA B O 1
ATOM 7554 N N . TRP B 1 364 ? 8.812 25.734 18.938 1 98.62 364 TRP B N 1
ATOM 7555 C CA . TRP B 1 364 ? 8.438 27.141 19.094 1 98.62 364 TRP B CA 1
ATOM 7556 C C . TRP B 1 364 ? 7.043 27.266 19.703 1 98.62 364 TRP B C 1
ATOM 7558 O O . TRP B 1 364 ? 6.812 28.078 20.594 1 98.62 364 TRP B O 1
ATOM 7568 N N . LEU B 1 365 ? 6.133 26.438 19.281 1 98.56 365 LEU B N 1
ATOM 7569 C CA . LEU B 1 365 ? 4.754 26.453 19.766 1 98.56 365 LEU B CA 1
ATOM 7570 C C . LEU B 1 365 ? 4.668 25.844 21.156 1 98.56 365 LEU B C 1
ATOM 7572 O O . LEU B 1 365 ? 3.996 26.375 22.031 1 98.56 365 LEU B O 1
ATOM 7576 N N . TRP B 1 366 ? 5.395 24.734 21.344 1 98.44 366 TRP B N 1
ATOM 7577 C CA . TRP B 1 366 ? 5.352 24.062 22.641 1 98.44 366 TRP B CA 1
ATOM 7578 C C . TRP B 1 366 ? 5.883 24.969 23.75 1 98.44 366 TRP B C 1
ATOM 7580 O O . TRP B 1 366 ? 5.504 24.812 24.906 1 98.44 366 TRP B O 1
ATOM 7590 N N . ASN B 1 367 ? 6.73 25.922 23.344 1 98.31 367 ASN B N 1
ATOM 7591 C CA . ASN B 1 367 ? 7.363 26.797 24.344 1 98.31 367 ASN B CA 1
ATOM 7592 C C . ASN B 1 367 ? 6.77 28.203 24.312 1 98.31 367 ASN B C 1
ATOM 7594 O O . ASN B 1 367 ? 7.367 29.141 24.844 1 98.31 367 ASN B O 1
ATOM 7598 N N . LEU B 1 368 ? 5.641 28.328 23.734 1 98.19 368 LEU B N 1
ATOM 7599 C CA . LEU B 1 368 ? 5.012 29.625 23.578 1 98.19 368 LEU B CA 1
ATOM 7600 C C . LEU B 1 368 ? 4.895 30.344 24.922 1 98.19 368 LEU B C 1
ATOM 7602 O O . LEU B 1 368 ? 5.129 31.547 25.016 1 98.19 368 LEU B O 1
ATOM 7606 N N . HIS B 1 369 ? 4.598 29.703 26.016 1 97.75 369 HIS B N 1
ATOM 7607 C CA . HIS B 1 369 ? 4.406 30.266 27.344 1 97.75 369 HIS B CA 1
ATOM 7608 C C . HIS B 1 369 ? 5.703 30.859 27.875 1 97.75 369 HIS B C 1
ATOM 7610 O O . HIS B 1 369 ? 5.68 31.703 28.766 1 97.75 369 HIS B O 1
ATOM 7616 N N . ARG B 1 370 ? 6.809 30.469 27.266 1 97.31 370 ARG B N 1
ATOM 7617 C CA . ARG B 1 370 ? 8.109 30.922 27.75 1 97.31 370 ARG B CA 1
ATOM 7618 C C . ARG B 1 370 ? 8.555 32.188 27.031 1 97.31 370 ARG B C 1
ATOM 7620 O O . ARG B 1 370 ? 9.352 32.969 27.547 1 97.31 370 ARG B O 1
ATOM 7627 N N . HIS B 1 371 ? 8.047 32.312 25.781 1 96.38 371 HIS B N 1
ATOM 7628 C CA . HIS B 1 371 ? 8.602 33.438 25.031 1 96.38 371 HIS B CA 1
ATOM 7629 C C . HIS B 1 371 ? 7.52 34.438 24.656 1 96.38 371 HIS B C 1
ATOM 7631 O O . HIS B 1 371 ? 7.816 35.562 24.188 1 96.38 371 HIS B O 1
ATOM 7637 N N . ASP B 1 372 ? 6.281 34.188 24.891 1 96.19 372 ASP B N 1
ATOM 7638 C CA . ASP B 1 372 ? 5.227 35.188 24.781 1 96.19 372 ASP B CA 1
ATOM 7639 C C . ASP B 1 372 ? 5.105 36 26.062 1 96.19 372 ASP B C 1
ATOM 7641 O O . ASP B 1 372 ? 5.066 35.438 27.156 1 96.19 372 ASP B O 1
ATOM 7645 N N . PRO B 1 373 ? 5.004 37.312 25.938 1 95.44 373 PRO B N 1
ATOM 7646 C CA . PRO B 1 373 ? 4.965 38.188 27.125 1 95.44 373 PRO B CA 1
ATOM 7647 C C . PRO B 1 373 ? 3.75 37.906 28.016 1 95.44 373 PRO B C 1
ATOM 7649 O O . PRO B 1 373 ? 3.791 38.156 29.219 1 95.44 373 PRO B O 1
ATOM 7652 N N . HIS B 1 374 ? 2.668 37.406 27.484 1 96.19 374 HIS B N 1
ATOM 7653 C CA . HIS B 1 374 ? 1.463 37.125 28.25 1 96.19 374 HIS B CA 1
ATOM 7654 C C . HIS B 1 374 ? 1.359 35.656 28.594 1 96.19 374 HIS B C 1
ATOM 7656 O O . HIS B 1 374 ? 0.315 35.188 29.047 1 96.19 374 HIS B O 1
ATOM 7662 N N . GLN B 1 375 ? 2.344 34.938 28.219 1 97.69 375 GLN B N 1
ATOM 7663 C CA . GLN B 1 375 ? 2.504 33.5 28.547 1 97.69 375 GLN B CA 1
ATOM 7664 C C . GLN B 1 375 ? 1.392 32.688 27.922 1 97.69 375 GLN B C 1
ATOM 7666 O O . GLN B 1 375 ? 0.843 31.781 28.562 1 97.69 375 GLN B O 1
ATOM 7671 N N . ALA B 1 376 ? 0.964 33.094 26.719 1 97.81 376 ALA B N 1
ATOM 7672 C CA . ALA B 1 376 ? 0.024 32.281 25.969 1 97.81 376 ALA B CA 1
ATOM 7673 C C . ALA B 1 376 ? 0.535 30.859 25.828 1 97.81 376 ALA B C 1
ATOM 7675 O O . ALA B 1 376 ? 1.74 30.609 25.906 1 97.81 376 ALA B O 1
ATOM 7676 N N . GLU B 1 377 ? -0.443 29.875 25.672 1 98.06 377 GLU B N 1
ATOM 7677 C CA . GLU B 1 377 ? -0.067 28.469 25.641 1 98.06 377 GLU B CA 1
ATOM 7678 C C . GLU B 1 377 ? -0.582 27.781 24.375 1 98.06 377 GLU B C 1
ATOM 7680 O O . GLU B 1 377 ? -1.626 28.172 23.844 1 98.06 377 GLU B O 1
ATOM 7685 N N . ALA B 1 378 ? 0.144 26.906 23.875 1 98.25 378 ALA B N 1
ATOM 7686 C CA . ALA B 1 378 ? -0.24 25.875 22.906 1 98.25 378 ALA B CA 1
ATOM 7687 C C . ALA B 1 378 ? -0.054 24.484 23.484 1 98.25 378 ALA B C 1
ATOM 7689 O O . ALA B 1 378 ? 1.061 23.953 23.516 1 98.25 378 ALA B O 1
ATOM 7690 N N . HIS B 1 379 ? -1.142 23.891 23.953 1 98.75 379 HIS B N 1
ATOM 7691 C CA . HIS B 1 379 ? -1.057 22.688 24.75 1 98.75 379 HIS B CA 1
ATOM 7692 C C . HIS B 1 379 ? -0.773 21.453 23.891 1 98.75 379 HIS B C 1
ATOM 7694 O O . HIS B 1 379 ? -0.041 20.562 24.297 1 98.75 379 HIS B O 1
ATOM 7700 N N . THR B 1 380 ? -1.393 21.391 22.703 1 98.75 380 THR B N 1
ATOM 7701 C CA . THR B 1 380 ? -1.192 20.266 21.797 1 98.75 380 THR B CA 1
ATOM 7702 C C . THR B 1 380 ? -1.249 20.719 20.344 1 98.75 380 THR B C 1
ATOM 7704 O O . THR B 1 380 ? -1.84 21.75 20.031 1 98.75 380 THR B O 1
ATOM 7707 N N . LEU B 1 381 ? -0.523 20.047 19.531 1 98.69 381 LEU B N 1
ATOM 7708 C CA . LEU B 1 381 ? -0.423 20.328 18.094 1 98.69 381 LEU B CA 1
ATOM 7709 C C . LEU B 1 381 ? -0.92 19.141 17.281 1 98.69 381 LEU B C 1
ATOM 7711 O O . LEU B 1 381 ? -0.463 18.016 17.469 1 98.69 381 LEU B O 1
ATOM 7715 N N . THR B 1 382 ? -1.847 19.359 16.375 1 97.94 382 THR B N 1
ATOM 7716 C CA . THR B 1 382 ? -2.398 18.25 15.594 1 97.94 382 THR B CA 1
ATOM 7717 C C . THR B 1 382 ? -1.535 17.969 14.367 1 97.94 382 THR B C 1
ATOM 7719 O O . THR B 1 382 ? -1.135 18.891 13.664 1 97.94 382 THR B O 1
ATOM 7722 N N . ILE B 1 383 ? -1.247 16.719 14.227 1 95.94 383 ILE B N 1
ATOM 7723 C CA . ILE B 1 383 ? -0.446 16.281 13.086 1 95.94 383 ILE B CA 1
ATOM 7724 C C . ILE B 1 383 ? -1.202 15.211 12.305 1 95.94 383 ILE B C 1
ATOM 7726 O O . ILE B 1 383 ? -1.755 14.281 12.898 1 95.94 383 ILE B O 1
ATOM 7730 N N . GLY B 1 384 ? -1.281 15.422 10.992 1 94.56 384 GLY B N 1
ATOM 7731 C CA . GLY B 1 384 ? -1.763 14.359 10.125 1 94.56 384 GLY B CA 1
ATOM 7732 C C . GLY B 1 384 ? -0.66 13.43 9.648 1 94.56 384 GLY B C 1
ATOM 7733 O O . GLY B 1 384 ? 0.427 13.891 9.289 1 94.56 384 GLY B O 1
ATOM 7734 N N . ALA B 1 385 ? -0.857 12.109 9.719 1 94.5 385 ALA B N 1
ATOM 7735 C CA . ALA B 1 385 ? 0.111 11.117 9.258 1 94.5 385 ALA B CA 1
ATOM 7736 C C . ALA B 1 385 ? -0.479 10.242 8.148 1 94.5 385 ALA B C 1
ATOM 7738 O O . ALA B 1 385 ? -1.574 9.695 8.297 1 94.5 385 ALA B O 1
ATOM 7739 N N . ALA B 1 386 ? 0.216 10.156 7.062 1 90.5 386 ALA B N 1
ATOM 7740 C CA . ALA B 1 386 ? -0.2 9.289 5.969 1 90.5 386 ALA B CA 1
ATOM 7741 C C . ALA B 1 386 ? 0.389 7.891 6.125 1 90.5 386 ALA B C 1
ATOM 7743 O O . ALA B 1 386 ? -0.086 6.938 5.504 1 90.5 386 ALA B O 1
ATOM 7744 N N . ARG B 1 387 ? 1.359 7.742 6.871 1 91.06 387 ARG B N 1
ATOM 7745 C CA . ARG B 1 387 ? 2.064 6.508 7.203 1 91.06 387 ARG B CA 1
ATOM 7746 C C . ARG B 1 387 ? 2.699 6.598 8.586 1 91.06 387 ARG B C 1
ATOM 7748 O O . ARG B 1 387 ? 2.918 7.695 9.109 1 91.06 387 ARG B O 1
ATOM 7755 N N . PRO B 1 388 ? 3.049 5.488 9.203 1 93.12 388 PRO B N 1
ATOM 7756 C CA . PRO B 1 388 ? 3.582 5.52 10.562 1 93.12 388 PRO B CA 1
ATOM 7757 C C . PRO B 1 388 ? 4.855 6.355 10.68 1 93.12 388 PRO B C 1
ATOM 7759 O O . PRO B 1 388 ? 5.039 7.07 11.672 1 93.12 388 PRO B O 1
ATOM 7762 N N . SER B 1 389 ? 5.707 6.352 9.656 1 93.56 389 SER B N 1
ATOM 7763 C CA . SER B 1 389 ? 7 7.027 9.734 1 93.56 389 SER B CA 1
ATOM 7764 C C . SER B 1 389 ? 6.832 8.547 9.742 1 93.56 389 SER B C 1
ATOM 7766 O O . SER B 1 389 ? 7.766 9.273 10.07 1 93.56 389 SER B O 1
ATOM 7768 N N . ASP B 1 390 ? 5.641 9.031 9.414 1 94.25 390 ASP B N 1
ATOM 7769 C CA . ASP B 1 390 ? 5.395 10.477 9.43 1 94.25 390 ASP B CA 1
ATOM 7770 C C . ASP B 1 390 ? 5.359 11.016 10.852 1 94.25 390 ASP B C 1
ATOM 7772 O O . ASP B 1 390 ? 5.445 12.227 11.07 1 94.25 390 ASP B O 1
ATOM 7776 N N . LEU B 1 391 ? 5.258 10.133 11.844 1 95.44 391 LEU B N 1
ATOM 7777 C CA . LEU B 1 391 ? 5.211 10.547 13.242 1 95.44 391 LEU B CA 1
ATOM 7778 C C . LEU B 1 391 ? 6.617 10.656 13.828 1 95.44 391 LEU B C 1
ATOM 7780 O O . LEU B 1 391 ? 6.801 11.211 14.914 1 95.44 391 LEU B O 1
ATOM 7784 N N . ASP B 1 392 ? 7.609 10.211 13.062 1 94.81 392 ASP B N 1
ATOM 7785 C CA . ASP B 1 392 ? 8.938 9.984 13.617 1 94.81 392 ASP B CA 1
ATOM 7786 C C . ASP B 1 392 ? 9.594 11.297 14.039 1 94.81 392 ASP B C 1
ATOM 7788 O O . ASP B 1 392 ? 9.992 11.453 15.188 1 94.81 392 ASP B O 1
ATOM 7792 N N . GLN B 1 393 ? 9.641 12.25 13.148 1 94.44 393 GLN B N 1
ATOM 7793 C CA . GLN B 1 393 ? 10.328 13.508 13.438 1 94.44 393 GLN B CA 1
ATOM 7794 C C . GLN B 1 393 ? 9.625 14.273 14.555 1 94.44 393 GLN B C 1
ATOM 7796 O O . GLN B 1 393 ? 10.281 14.953 15.352 1 94.44 393 GLN B O 1
ATOM 7801 N N . LEU B 1 394 ? 8.336 14.148 14.609 1 95.81 394 LEU B N 1
ATOM 7802 C CA . LEU B 1 394 ? 7.555 14.812 15.648 1 95.81 394 LEU B CA 1
ATOM 7803 C C . LEU B 1 394 ? 7.848 14.203 17.016 1 95.81 394 LEU B C 1
ATOM 7805 O O . LEU B 1 394 ? 8.008 14.93 18 1 95.81 394 LEU B O 1
ATOM 7809 N N . ALA B 1 395 ? 7.891 12.867 17.016 1 95.31 395 ALA B N 1
ATOM 7810 C CA . ALA B 1 395 ? 8.148 12.164 18.266 1 95.31 395 ALA B CA 1
ATOM 7811 C C . ALA B 1 395 ? 9.547 12.477 18.797 1 95.31 395 ALA B C 1
ATOM 7813 O O . ALA B 1 395 ? 9.742 12.656 20 1 95.31 395 ALA B O 1
ATOM 7814 N N . VAL B 1 396 ? 10.531 12.57 17.891 1 95.12 396 VAL B N 1
ATOM 7815 C CA . VAL B 1 396 ? 11.898 12.891 18.266 1 95.12 396 VAL B CA 1
ATOM 7816 C C . VAL B 1 396 ? 11.969 14.297 18.859 1 95.12 396 VAL B C 1
ATOM 7818 O O . VAL B 1 396 ? 12.547 14.508 19.922 1 95.12 396 VAL B O 1
ATOM 7821 N N . ALA B 1 397 ? 11.344 15.242 18.188 1 96.44 397 ALA B N 1
ATOM 7822 C CA . ALA B 1 397 ? 11.32 16.609 18.672 1 96.44 397 ALA B CA 1
ATOM 7823 C C . ALA B 1 397 ? 10.633 16.703 20.031 1 96.44 397 ALA B C 1
ATOM 7825 O O . ALA B 1 397 ? 11.102 17.406 20.922 1 96.44 397 ALA B O 1
ATOM 7826 N N . ALA B 1 398 ? 9.539 15.992 20.172 1 97.19 398 ALA B N 1
ATOM 7827 C CA . ALA B 1 398 ? 8.789 16.016 21.438 1 97.19 398 ALA B CA 1
ATOM 7828 C C . ALA B 1 398 ? 9.609 15.406 22.562 1 97.19 398 ALA B C 1
ATOM 7830 O O . ALA B 1 398 ? 9.562 15.891 23.703 1 97.19 398 ALA B O 1
ATOM 7831 N N . HIS B 1 399 ? 10.25 14.32 22.203 1 94.25 399 HIS B N 1
ATOM 7832 C CA . HIS B 1 399 ? 11.102 13.672 23.188 1 94.25 399 HIS B CA 1
ATOM 7833 C C . HIS B 1 399 ? 12.188 14.617 23.688 1 94.25 399 HIS B C 1
ATOM 7835 O O . HIS B 1 399 ? 12.422 14.727 24.891 1 94.25 399 HIS B O 1
ATOM 7841 N N . LEU B 1 400 ? 12.836 15.305 22.828 1 94.62 400 LEU B N 1
ATOM 7842 C CA . LEU B 1 400 ? 13.875 16.266 23.188 1 94.62 400 LEU B CA 1
ATOM 7843 C C . LEU B 1 400 ? 13.281 17.453 23.953 1 94.62 400 LEU B C 1
ATOM 7845 O O . LEU B 1 400 ? 13.922 18 24.844 1 94.62 400 LEU B O 1
ATOM 7849 N N . GLN B 1 401 ? 12.086 17.812 23.578 1 96.19 401 GLN B N 1
ATOM 7850 C CA . GLN B 1 401 ? 11.359 18.859 24.312 1 96.19 401 GLN B CA 1
ATOM 7851 C C . GLN B 1 401 ? 11.133 18.438 25.766 1 96.19 401 GLN B C 1
ATOM 7853 O O . GLN B 1 401 ? 11.273 19.25 26.672 1 96.19 401 GLN B O 1
ATOM 7858 N N . GLY B 1 402 ? 10.766 17.188 25.953 1 94.88 402 GLY B N 1
ATOM 7859 C CA . GLY B 1 402 ? 10.555 16.672 27.297 1 94.88 402 GLY B CA 1
ATOM 7860 C C . GLY B 1 402 ? 11.797 16.719 28.156 1 94.88 402 GLY B C 1
ATOM 7861 O O . GLY B 1 402 ? 11.703 16.812 29.391 1 94.88 402 GLY B O 1
ATOM 7862 N N . LYS B 1 403 ? 12.914 16.656 27.516 1 92.94 403 LYS B N 1
ATOM 7863 C CA . LYS B 1 403 ? 14.188 16.719 28.219 1 92.94 403 LYS B CA 1
ATOM 7864 C C . LYS B 1 403 ? 14.672 18.156 28.359 1 92.94 403 LYS B C 1
ATOM 7866 O O . LYS B 1 403 ? 15.797 18.406 28.797 1 92.94 403 LYS B O 1
ATOM 7871 N N . ASP B 1 404 ? 13.898 19.094 27.938 1 94.19 404 ASP B N 1
ATOM 7872 C CA . ASP B 1 404 ? 14.164 20.531 27.984 1 94.19 404 ASP B CA 1
ATOM 7873 C C . ASP B 1 404 ? 15.391 20.891 27.156 1 94.19 404 ASP B C 1
ATOM 7875 O O . ASP B 1 404 ? 16.156 21.797 27.516 1 94.19 404 ASP B O 1
ATOM 7879 N N . GLU B 1 405 ? 15.547 20.172 26.078 1 94.19 405 GLU B N 1
ATOM 7880 C CA . GLU B 1 405 ? 16.719 20.375 25.219 1 94.19 405 GLU B CA 1
ATOM 7881 C C . GLU B 1 405 ? 16.359 21.266 24.031 1 94.19 405 GLU B C 1
ATOM 7883 O O . GLU B 1 405 ? 17.266 21.766 23.344 1 94.19 405 GLU B O 1
ATOM 7888 N N . MET B 1 406 ? 15.109 21.562 23.891 1 96.12 406 MET B N 1
ATOM 7889 C CA . MET B 1 406 ? 14.711 22.25 22.672 1 96.12 406 MET B CA 1
ATOM 7890 C C . MET B 1 406 ? 14.648 23.766 22.875 1 96.12 406 MET B C 1
ATOM 7892 O O . MET B 1 406 ? 14.914 24.531 21.969 1 96.12 406 MET B O 1
ATOM 7896 N N . PHE B 1 407 ? 14.383 24.25 24.062 1 97.12 407 PHE B N 1
ATOM 7897 C CA . PHE B 1 407 ? 14.062 25.672 24.266 1 97.12 407 PHE B CA 1
ATOM 7898 C C . PHE B 1 407 ? 15.266 26.547 23.953 1 97.12 407 PHE B C 1
ATOM 7900 O O . PHE B 1 407 ? 15.133 27.562 23.266 1 97.12 407 PHE B O 1
ATOM 7907 N N . PRO B 1 408 ? 16.469 26.203 24.359 1 97.62 408 PRO B N 1
ATOM 7908 C CA . PRO B 1 408 ? 17.609 27.047 23.969 1 97.62 408 PRO B CA 1
ATOM 7909 C C . PRO B 1 408 ? 17.781 27.156 22.453 1 97.62 408 PRO B C 1
ATOM 7911 O O . PRO B 1 408 ? 18.156 28.203 21.953 1 97.62 408 PRO B O 1
ATOM 7914 N N . LYS B 1 409 ? 17.531 26.062 21.766 1 97.56 409 LYS B N 1
ATOM 7915 C CA . LYS B 1 409 ? 17.609 26.062 20.312 1 97.56 409 LYS B CA 1
ATOM 7916 C C . LYS B 1 409 ? 16.547 26.984 19.703 1 97.56 409 LYS B C 1
ATOM 7918 O O . LYS B 1 409 ? 16.828 27.719 18.75 1 97.56 409 LYS B O 1
ATOM 7923 N N . VAL B 1 410 ? 15.367 26.953 20.328 1 97.75 410 VAL B N 1
ATOM 7924 C CA . VAL B 1 410 ? 14.266 27.781 19.875 1 97.75 410 VAL B CA 1
ATOM 7925 C C . VAL B 1 410 ? 14.648 29.266 20 1 97.75 410 VAL B C 1
ATOM 7927 O O . VAL B 1 410 ? 14.414 30.047 19.078 1 97.75 410 VAL B O 1
ATOM 7930 N N . VAL B 1 411 ? 15.266 29.609 21.047 1 98.19 411 VAL B N 1
ATOM 7931 C CA . VAL B 1 411 ? 15.656 31 21.297 1 98.19 411 VAL B CA 1
ATOM 7932 C C . VAL B 1 411 ? 16.672 31.438 20.25 1 98.19 411 VAL B C 1
ATOM 7934 O O . VAL B 1 411 ? 16.516 32.5 19.625 1 98.19 411 VAL B O 1
ATOM 7937 N N . THR B 1 412 ? 17.641 30.625 20.016 1 98.38 412 THR B N 1
ATOM 7938 C CA . THR B 1 412 ? 18.703 30.938 19.078 1 98.38 412 THR B CA 1
ATOM 7939 C C . THR B 1 412 ? 18.156 31.047 17.656 1 98.38 412 THR B C 1
ATOM 7941 O O . THR B 1 412 ? 18.453 32 16.953 1 98.38 412 THR B O 1
ATOM 7944 N N . VAL B 1 413 ? 17.422 30.109 17.266 1 98.5 413 VAL B N 1
ATOM 7945 C CA . VAL B 1 413 ? 16.891 30.047 15.898 1 98.5 413 VAL B CA 1
ATOM 7946 C C . VAL B 1 413 ? 15.898 31.203 15.688 1 98.5 413 VAL B C 1
ATOM 7948 O O . VAL B 1 413 ? 15.859 31.797 14.617 1 98.5 413 VAL B O 1
ATOM 7951 N N . SER B 1 414 ? 15.062 31.484 16.719 1 98.31 414 SER B N 1
ATOM 7952 C CA . SER B 1 414 ? 14.125 32.594 16.609 1 98.31 414 SER B CA 1
ATOM 7953 C C . SER B 1 414 ? 14.844 33.906 16.328 1 98.31 414 SER B C 1
ATOM 7955 O O . SER B 1 414 ? 14.383 34.719 15.508 1 98.31 414 SER B O 1
ATOM 7957 N N . LYS B 1 415 ? 15.93 34.094 16.953 1 98.19 415 LYS B N 1
ATOM 7958 C CA . LYS B 1 415 ? 16.719 35.312 16.734 1 98.19 415 LYS B CA 1
ATOM 7959 C C . LYS B 1 415 ? 17.234 35.375 15.297 1 98.19 415 LYS B C 1
ATOM 7961 O O . LYS B 1 415 ? 17.188 36.438 14.664 1 98.19 415 LYS B O 1
ATOM 7966 N N . ARG B 1 416 ? 17.719 34.281 14.805 1 97.94 416 ARG B N 1
ATOM 7967 C CA . ARG B 1 416 ? 18.234 34.219 13.438 1 97.94 416 ARG B CA 1
ATOM 7968 C C . ARG B 1 416 ? 17.109 34.5 12.43 1 97.94 416 ARG B C 1
ATOM 7970 O O . ARG B 1 416 ? 17.312 35.219 11.453 1 97.94 416 ARG B O 1
ATOM 7977 N N . LEU B 1 417 ? 15.984 33.906 12.68 1 98.19 417 LEU B N 1
ATOM 7978 C CA . LEU B 1 417 ? 14.852 34.094 11.773 1 98.19 417 LEU B CA 1
ATOM 7979 C C . LEU B 1 417 ? 14.352 35.531 11.797 1 98.19 417 LEU B C 1
ATOM 7981 O O . LEU B 1 417 ? 14 36.062 10.75 1 98.19 417 LEU B O 1
ATOM 7985 N N . GLN B 1 418 ? 14.305 36.094 12.953 1 97.19 418 GLN B N 1
ATOM 7986 C CA . GLN B 1 418 ? 13.891 37.5 13.078 1 97.19 418 GLN B CA 1
ATOM 7987 C C . GLN B 1 418 ? 14.875 38.438 12.359 1 97.19 418 GLN B C 1
ATOM 7989 O O . GLN B 1 418 ? 14.461 39.375 11.68 1 97.19 418 GLN B O 1
ATOM 7994 N N . GLN B 1 419 ? 16.109 38.156 12.523 1 98.06 419 GLN B N 1
ATOM 7995 C CA . GLN B 1 419 ? 17.109 38.969 11.859 1 98.06 419 GLN B CA 1
ATOM 7996 C C . GLN B 1 419 ? 17 38.844 10.344 1 98.06 419 GLN B C 1
ATOM 7998 O O . GLN B 1 419 ? 17.141 39.812 9.617 1 98.06 419 GLN B O 1
ATOM 8003 N N . ALA B 1 420 ? 16.797 37.656 9.883 1 97.75 420 ALA B N 1
ATOM 8004 C CA . ALA B 1 420 ? 16.625 37.438 8.445 1 97.75 420 ALA B CA 1
ATOM 8005 C C . ALA B 1 420 ? 15.43 38.219 7.91 1 97.75 420 ALA B C 1
ATOM 8007 O O . ALA B 1 420 ? 15.469 38.75 6.789 1 97.75 420 ALA B O 1
ATOM 8008 N N . GLN B 1 421 ? 14.406 38.25 8.688 1 97.38 421 GLN B N 1
ATOM 8009 C CA . GLN B 1 421 ? 13.227 39.031 8.32 1 97.38 421 GLN B CA 1
ATOM 8010 C C . GLN B 1 421 ? 13.547 40.531 8.219 1 97.38 421 GLN B C 1
ATOM 8012 O O . GLN B 1 421 ? 13.172 41.188 7.246 1 97.38 421 GLN B O 1
ATOM 8017 N N . VAL B 1 422 ? 14.242 41.031 9.148 1 98.19 422 VAL B N 1
ATOM 8018 C CA . VAL B 1 422 ? 14.617 42.438 9.172 1 98.19 422 VAL B CA 1
ATOM 8019 C C . VAL B 1 422 ? 15.562 42.75 8.016 1 98.19 422 VAL B C 1
ATOM 8021 O O . VAL B 1 422 ? 15.43 43.781 7.348 1 98.19 422 VAL B O 1
ATOM 8024 N N . ASP B 1 423 ? 16.438 41.875 7.801 1 98 423 ASP B N 1
ATOM 8025 C CA . ASP B 1 423 ? 17.422 42.062 6.73 1 98 423 ASP B CA 1
ATOM 8026 C C . ASP B 1 423 ? 16.719 42.094 5.367 1 98 423 ASP B C 1
ATOM 8028 O O . ASP B 1 423 ? 17.109 42.906 4.5 1 98 423 ASP B O 1
ATOM 8032 N N . ALA B 1 424 ? 15.766 41.281 5.211 1 97.5 424 ALA B N 1
ATOM 8033 C CA . ALA B 1 424 ? 15.117 41.156 3.91 1 97.5 424 ALA B CA 1
ATOM 8034 C C . ALA B 1 424 ? 14.078 42.25 3.691 1 97.5 424 ALA B C 1
ATOM 8036 O O . ALA B 1 424 ? 13.891 42.719 2.566 1 97.5 424 ALA B O 1
ATOM 8037 N N . LEU B 1 425 ? 13.383 42.688 4.773 1 97.69 425 LEU B N 1
ATOM 8038 C CA . LEU B 1 425 ? 12.18 43.5 4.594 1 97.69 425 LEU B CA 1
ATOM 8039 C C . LEU B 1 425 ? 12.336 44.875 5.23 1 97.69 425 LEU B C 1
ATOM 8041 O O . LEU B 1 425 ? 11.641 45.812 4.855 1 97.69 425 LEU B O 1
ATOM 8045 N N . GLY B 1 426 ? 13.188 44.969 6.203 1 97.75 426 GLY B N 1
ATOM 8046 C CA . GLY B 1 426 ? 13.344 46.219 6.945 1 97.75 426 GLY B CA 1
ATOM 8047 C C . GLY B 1 426 ? 12.352 46.344 8.086 1 97.75 426 GLY B C 1
ATOM 8048 O O . GLY B 1 426 ? 11.18 46 7.949 1 97.75 426 GLY B O 1
ATOM 8049 N N . GLN B 1 427 ? 12.828 46.969 9.148 1 96.75 427 GLN B N 1
ATOM 8050 C CA . GLN B 1 427 ? 12.023 47.094 10.352 1 96.75 427 GLN B CA 1
ATOM 8051 C C . GLN B 1 427 ? 10.828 48 10.117 1 96.75 427 GLN B C 1
ATOM 8053 O O . GLN B 1 427 ? 9.734 47.75 10.641 1 96.75 427 GLN B O 1
ATOM 8058 N N . ASP B 1 428 ? 11.016 49 9.375 1 96 428 ASP B N 1
ATOM 8059 C CA . ASP B 1 428 ? 9.945 49.969 9.102 1 96 428 ASP B CA 1
ATOM 8060 C C . ASP B 1 428 ? 8.758 49.281 8.43 1 96 428 ASP B C 1
ATOM 8062 O O . ASP B 1 428 ? 7.609 49.531 8.781 1 96 428 ASP B O 1
ATOM 8066 N N . TRP B 1 429 ? 9.055 48.5 7.453 1 96.62 429 TRP B N 1
ATOM 8067 C CA . TRP B 1 429 ? 8.016 47.719 6.77 1 96.62 429 TRP B CA 1
ATOM 8068 C C . TRP B 1 429 ? 7.32 46.781 7.734 1 96.62 429 TRP B C 1
ATOM 8070 O O . TRP B 1 429 ? 6.086 46.719 7.781 1 96.62 429 TRP B O 1
ATOM 8080 N N . LEU B 1 430 ? 8.086 46.094 8.539 1 95.06 430 LEU B N 1
ATOM 8081 C CA . LEU B 1 430 ? 7.543 45.094 9.43 1 95.06 430 LEU B CA 1
ATOM 8082 C C . LEU B 1 430 ? 6.633 45.719 10.484 1 95.06 430 LEU B C 1
ATOM 8084 O O . LEU B 1 430 ? 5.656 45.094 10.906 1 95.06 430 LEU B O 1
ATOM 8088 N N . ASP B 1 431 ? 6.867 46.969 10.773 1 93.75 431 ASP B N 1
ATOM 8089 C CA . ASP B 1 431 ? 6.098 47.625 11.805 1 93.75 431 ASP B CA 1
ATOM 8090 C C . ASP B 1 431 ? 4.754 48.125 11.266 1 93.75 431 ASP B C 1
ATOM 8092 O O . ASP B 1 431 ? 3.826 48.375 12.031 1 93.75 431 ASP B O 1
ATOM 8096 N N . SER B 1 432 ? 4.613 48.188 9.898 1 94.69 432 SER B N 1
ATOM 8097 C CA . SER B 1 432 ? 3.436 48.906 9.422 1 94.69 432 SER B CA 1
ATOM 8098 C C . SER B 1 432 ? 2.855 48.25 8.172 1 94.69 432 SER B C 1
ATOM 8100 O O . SER B 1 432 ? 1.915 48.781 7.566 1 94.69 432 SER B O 1
ATOM 8102 N N . CYS B 1 433 ? 3.383 47.156 7.77 1 94.62 433 CYS B N 1
ATOM 8103 C CA . CYS B 1 433 ? 3.043 46.594 6.465 1 94.62 433 CYS B CA 1
ATOM 8104 C C . CYS B 1 433 ? 1.57 46.219 6.406 1 94.62 433 CYS B C 1
ATOM 8106 O O . CYS B 1 433 ? 0.989 46.125 5.324 1 94.62 433 CYS B O 1
ATOM 8108 N N . TYR B 1 434 ? 0.925 45.969 7.59 1 94.19 434 TYR B N 1
ATOM 8109 C CA . TYR B 1 434 ? -0.47 45.531 7.582 1 94.19 434 TYR B CA 1
ATOM 8110 C C . TYR B 1 434 ? -1.401 46.719 7.844 1 94.19 434 TYR B C 1
ATOM 8112 O O . TYR B 1 434 ? -2.625 46.594 7.785 1 94.19 434 TYR B O 1
ATOM 8120 N N . ASP B 1 435 ? -0.838 47.875 8.117 1 93.81 435 ASP B N 1
ATOM 8121 C CA . ASP B 1 435 ? -1.667 49.031 8.398 1 93.81 435 ASP B CA 1
ATOM 8122 C C . ASP B 1 435 ? -2.562 49.375 7.207 1 93.81 435 ASP B C 1
ATOM 8124 O O . ASP B 1 435 ? -2.076 49.594 6.094 1 93.81 435 ASP B O 1
ATOM 8128 N N . GLY B 1 436 ? -3.824 49.438 7.512 1 91.94 436 GLY B N 1
ATOM 8129 C CA . GLY B 1 436 ? -4.77 49.844 6.488 1 91.94 436 GLY B CA 1
ATOM 8130 C C . GLY B 1 436 ? -5.184 48.719 5.566 1 91.94 436 GLY B C 1
ATOM 8131 O O . GLY B 1 436 ? -6.016 48.906 4.676 1 91.94 436 GLY B O 1
ATOM 8132 N N . THR B 1 437 ? -4.582 47.562 5.715 1 92 437 THR B N 1
ATOM 8133 C CA . THR B 1 437 ? -4.969 46.406 4.898 1 92 437 THR B CA 1
ATOM 8134 C C . THR B 1 437 ? -6.328 45.875 5.332 1 92 437 THR B C 1
ATOM 8136 O O . THR B 1 437 ? -6.715 46 6.496 1 92 437 THR B O 1
ATOM 8139 N N . ILE B 1 438 ? -7.078 45.281 4.375 1 88.81 438 ILE B N 1
ATOM 8140 C CA . ILE B 1 438 ? -8.391 44.75 4.695 1 88.81 438 ILE B CA 1
ATOM 8141 C C . ILE B 1 438 ? -8.492 43.312 4.195 1 88.81 438 ILE B C 1
ATOM 8143 O O . ILE B 1 438 ? -7.668 42.875 3.395 1 88.81 438 ILE B O 1
ATOM 8147 N N . LYS B 1 439 ? -9.445 42.625 4.711 1 89 439 LYS B N 1
ATOM 8148 C CA . LYS B 1 439 ? -9.719 41.25 4.336 1 89 439 LYS B CA 1
ATOM 8149 C C . LYS B 1 439 ? -10.781 41.156 3.242 1 89 439 LYS B C 1
ATOM 8151 O O . LYS B 1 439 ? -11.406 42.156 2.902 1 89 439 LYS B O 1
ATOM 8156 N N . ALA B 1 440 ? -10.922 40 2.746 1 88.25 440 ALA B N 1
ATOM 8157 C CA . ALA B 1 440 ? -11.836 39.781 1.627 1 88.25 440 ALA B CA 1
ATOM 8158 C C . ALA B 1 440 ? -13.258 40.188 1.996 1 88.25 440 ALA B C 1
ATOM 8160 O O . ALA B 1 440 ? -14.008 40.688 1.157 1 88.25 440 ALA B O 1
ATOM 8161 N N . LYS B 1 441 ? -13.641 39.906 3.221 1 81.12 441 LYS B N 1
ATOM 8162 C CA . LYS B 1 441 ? -15 40.188 3.65 1 81.12 441 LYS B CA 1
ATOM 8163 C C . LYS B 1 441 ? -15.312 41.688 3.533 1 81.12 441 LYS B C 1
ATOM 8165 O O . LYS B 1 441 ? -16.469 42.094 3.35 1 81.12 441 LYS B O 1
ATOM 8170 N N . ASP B 1 442 ? -14.305 42.5 3.564 1 85.81 442 ASP B N 1
ATOM 8171 C CA . ASP B 1 442 ? -14.477 43.969 3.506 1 85.81 442 ASP B CA 1
ATOM 8172 C C . ASP B 1 442 ? -14 44.531 2.166 1 85.81 442 ASP B C 1
ATOM 8174 O O . ASP B 1 442 ? -13.992 45.719 1.96 1 85.81 442 ASP B O 1
ATOM 8178 N N . SER B 1 443 ? -13.562 43.719 1.312 1 91.25 443 SER B N 1
ATOM 8179 C CA . SER B 1 443 ? -13.008 44.125 0.019 1 91.25 443 SER B CA 1
ATOM 8180 C C . SER B 1 443 ? -14.109 44.281 -1.027 1 91.25 443 SER B C 1
ATOM 8182 O O . SER B 1 443 ? -15.039 43.469 -1.08 1 91.25 443 SER B O 1
ATOM 8184 N N . LEU B 1 444 ? -14 45.312 -1.819 1 91.75 444 LEU B N 1
ATOM 8185 C CA . LEU B 1 444 ? -14.906 45.5 -2.949 1 91.75 444 LEU B CA 1
ATOM 8186 C C . LEU B 1 444 ? -14.633 44.469 -4.039 1 91.75 444 LEU B C 1
ATOM 8188 O O . LEU B 1 444 ? -15.492 44.188 -4.883 1 91.75 444 LEU B O 1
ATOM 8192 N N . TYR B 1 445 ? -13.516 43.875 -3.996 1 91.44 445 TYR B N 1
ATOM 8193 C CA . TYR B 1 445 ? -13.094 43 -5.078 1 91.44 445 TYR B CA 1
ATOM 8194 C C . TYR B 1 445 ? -12.883 41.594 -4.57 1 91.44 445 TYR B C 1
ATOM 8196 O O . TYR B 1 445 ? -12.398 40.719 -5.305 1 91.44 445 TYR B O 1
ATOM 8204 N N . MET B 1 446 ? -13.141 41.344 -3.295 1 91.62 446 MET B N 1
ATOM 8205 C CA . MET B 1 446 ? -13.078 40.031 -2.645 1 91.62 446 MET B CA 1
ATOM 8206 C C . MET B 1 446 ? -11.648 39.531 -2.586 1 91.62 446 MET B C 1
ATOM 8208 O O . MET B 1 446 ? -11.414 38.312 -2.703 1 91.62 446 MET B O 1
ATOM 8212 N N . VAL B 1 447 ? -10.734 40.438 -2.535 1 92.62 447 VAL B N 1
ATOM 8213 C CA . VAL B 1 447 ? -9.328 40.094 -2.418 1 92.62 447 VAL B CA 1
ATOM 8214 C C . VAL B 1 447 ? -8.93 40.031 -0.944 1 92.62 447 VAL B C 1
ATOM 8216 O O . VAL B 1 447 ? -9.336 40.875 -0.152 1 92.62 447 VAL B O 1
ATOM 8219 N N . GLU B 1 448 ? -8.25 38.969 -0.561 1 92.06 448 GLU B N 1
ATOM 8220 C CA . GLU B 1 448 ? -7.684 38.875 0.779 1 92.06 448 GLU B CA 1
ATOM 8221 C C . GLU B 1 448 ? -6.34 39.594 0.865 1 92.06 448 GLU B C 1
ATOM 8223 O O . GLU B 1 448 ? -5.293 38.938 0.982 1 92.06 448 GLU B O 1
ATOM 8228 N N . HIS B 1 449 ? -6.328 40.875 0.99 1 93.25 449 HIS B N 1
ATOM 8229 C CA . HIS B 1 449 ? -5.156 41.719 0.816 1 93.25 449 HIS B CA 1
ATOM 8230 C C . HIS B 1 449 ? -4.09 41.406 1.859 1 93.25 449 HIS B C 1
ATOM 8232 O O . HIS B 1 449 ? -2.895 41.438 1.556 1 93.25 449 HIS B O 1
ATOM 8238 N N . ASN B 1 450 ? -4.488 41.188 3.084 1 91.12 450 ASN B N 1
ATOM 8239 C CA . ASN B 1 450 ? -3.543 40.875 4.152 1 91.12 450 ASN B CA 1
ATOM 8240 C C . ASN B 1 450 ? -2.711 39.656 3.842 1 91.12 450 ASN B C 1
ATOM 8242 O O . ASN B 1 450 ? -1.524 39.594 4.172 1 91.12 450 ASN B O 1
ATOM 8246 N N . GLN B 1 451 ? -3.277 38.688 3.176 1 92.81 451 GLN B N 1
ATOM 8247 C CA . GLN B 1 451 ? -2.592 37.406 2.9 1 92.81 451 GLN B CA 1
ATOM 8248 C C . GLN B 1 451 ? -1.542 37.594 1.806 1 92.81 451 GLN B C 1
ATOM 8250 O O . GLN B 1 451 ? -0.52 36.906 1.804 1 92.81 451 GLN B O 1
ATOM 8255 N N . LEU B 1 452 ? -1.825 38.469 0.876 1 94.12 452 LEU B N 1
ATOM 8256 C CA . LEU B 1 452 ? -0.825 38.719 -0.151 1 94.12 452 LEU B CA 1
ATOM 8257 C C . LEU B 1 452 ? 0.44 39.312 0.465 1 94.12 452 LEU B C 1
ATOM 8259 O O . LEU B 1 452 ? 1.553 38.938 0.091 1 94.12 452 LEU B O 1
ATOM 8263 N N . ILE B 1 453 ? 0.209 40.188 1.374 1 95.44 453 ILE B N 1
ATOM 8264 C CA . ILE B 1 453 ? 1.335 40.781 2.084 1 95.44 453 ILE B CA 1
ATOM 8265 C C . ILE B 1 453 ? 2.045 39.719 2.914 1 95.44 453 ILE B C 1
ATOM 8267 O O . ILE B 1 453 ? 3.275 39.688 2.953 1 95.44 453 ILE B O 1
ATOM 8271 N N . TRP B 1 454 ? 1.263 38.906 3.553 1 95.44 454 TRP B N 1
ATOM 8272 C CA . TRP B 1 454 ? 1.799 37.812 4.367 1 95.44 454 TRP B CA 1
ATOM 8273 C C . TRP B 1 454 ? 2.654 36.875 3.521 1 95.44 454 TRP B C 1
ATOM 8275 O O . TRP B 1 454 ? 3.766 36.5 3.918 1 95.44 454 TRP B O 1
ATOM 8285 N N . MET B 1 455 ? 2.189 36.469 2.344 1 96.12 455 MET B N 1
ATOM 8286 C CA . MET B 1 455 ? 2.928 35.594 1.445 1 96.12 455 MET B CA 1
ATOM 8287 C C . MET B 1 455 ? 4.23 36.25 0.992 1 96.12 455 MET B C 1
ATOM 8289 O O . MET B 1 455 ? 5.273 35.594 0.953 1 96.12 455 MET B O 1
ATOM 8293 N N . TYR B 1 456 ? 4.098 37.5 0.622 1 97.31 456 TYR B N 1
ATOM 8294 C CA . TYR B 1 456 ? 5.277 38.281 0.244 1 97.31 456 TYR B CA 1
ATOM 8295 C C . TYR B 1 456 ? 6.336 38.219 1.339 1 97.31 456 TYR B C 1
ATOM 8297 O O . TYR B 1 456 ? 7.504 37.938 1.071 1 97.31 456 TYR B O 1
ATOM 8305 N N . ASN B 1 457 ? 5.957 38.531 2.562 1 97.31 457 ASN B N 1
ATOM 8306 C CA . ASN B 1 457 ? 6.875 38.531 3.697 1 97.31 457 ASN B CA 1
ATOM 8307 C C . ASN B 1 457 ? 7.504 37.156 3.922 1 97.31 457 ASN B C 1
ATOM 8309 O O . ASN B 1 457 ? 8.703 37.062 4.176 1 97.31 457 ASN B O 1
ATOM 8313 N N . CYS B 1 458 ? 6.734 36.094 3.836 1 97.56 458 CYS B N 1
ATOM 8314 C CA . CYS B 1 458 ? 7.215 34.75 4.086 1 97.56 458 CYS B CA 1
ATOM 8315 C C . CYS B 1 458 ? 8.258 34.344 3.049 1 97.56 458 CYS B C 1
ATOM 8317 O O . CYS B 1 458 ? 9.273 33.719 3.389 1 97.56 458 CYS B O 1
ATOM 8319 N N . ILE B 1 459 ? 7.988 34.688 1.759 1 97.69 459 ILE B N 1
ATOM 8320 C CA . ILE B 1 459 ? 8.922 34.312 0.695 1 97.69 459 ILE B CA 1
ATOM 8321 C C . ILE B 1 459 ? 10.219 35.125 0.854 1 97.69 459 ILE B C 1
ATOM 8323 O O . ILE B 1 459 ? 11.305 34.531 0.819 1 97.69 459 ILE B O 1
ATOM 8327 N N . LYS B 1 460 ? 10.102 36.375 1.086 1 97.75 460 LYS B N 1
ATOM 8328 C CA . LYS B 1 460 ? 11.273 37.219 1.176 1 97.75 460 LYS B CA 1
ATOM 8329 C C . LYS B 1 460 ? 12.109 36.906 2.412 1 97.75 460 LYS B C 1
ATOM 8331 O O . LYS B 1 460 ? 13.336 36.844 2.348 1 97.75 460 LYS B O 1
ATOM 8336 N N . ALA B 1 461 ? 11.461 36.688 3.486 1 97.75 461 ALA B N 1
ATOM 8337 C CA . ALA B 1 461 ? 12.156 36.5 4.758 1 97.75 461 ALA B CA 1
ATOM 8338 C C . ALA B 1 461 ? 12.781 35.125 4.84 1 97.75 461 ALA B C 1
ATOM 8340 O O . ALA B 1 461 ? 13.922 34.969 5.289 1 97.75 461 ALA B O 1
ATOM 8341 N N . TRP B 1 462 ? 12.031 34.094 4.379 1 97.81 462 TRP B N 1
ATOM 8342 C CA . TRP B 1 462 ? 12.445 32.75 4.73 1 97.81 462 TRP B CA 1
ATOM 8343 C C . TRP B 1 462 ? 12.383 31.828 3.514 1 97.81 462 TRP B C 1
ATOM 8345 O O . TRP B 1 462 ? 12.586 30.625 3.633 1 97.81 462 TRP B O 1
ATOM 8355 N N . GLY B 1 463 ? 12.047 32.281 2.393 1 96.81 463 GLY B N 1
ATOM 8356 C CA . GLY B 1 463 ? 12.055 31.531 1.15 1 96.81 463 GLY B CA 1
ATOM 8357 C C . GLY B 1 463 ? 10.867 30.609 1.011 1 96.81 463 GLY B C 1
ATOM 8358 O O . GLY B 1 463 ? 10.906 29.656 0.231 1 96.81 463 GLY B O 1
ATOM 8359 N N . MET B 1 464 ? 9.781 30.828 1.668 1 97.12 464 MET B N 1
ATOM 8360 C CA . MET B 1 464 ? 8.664 29.906 1.768 1 97.12 464 MET B CA 1
ATOM 8361 C C . MET B 1 464 ? 7.781 29.984 0.524 1 97.12 464 MET B C 1
ATOM 8363 O O . MET B 1 464 ? 6.566 30.156 0.628 1 97.12 464 MET B O 1
ATOM 8367 N N . LEU B 1 465 ? 8.367 29.672 -0.604 1 96.5 465 LEU B N 1
ATOM 8368 C CA . LEU B 1 465 ? 7.648 29.781 -1.869 1 96.5 465 LEU B CA 1
ATOM 8369 C C . LEU B 1 465 ? 6.625 28.656 -2.014 1 96.5 465 LEU B C 1
ATOM 8371 O O . LEU B 1 465 ? 5.477 28.906 -2.383 1 96.5 465 LEU B O 1
ATOM 8375 N N . ALA B 1 466 ? 7.102 27.438 -1.721 1 94.38 466 ALA B N 1
ATOM 8376 C CA . ALA B 1 466 ? 6.172 26.312 -1.845 1 94.38 466 ALA B CA 1
ATOM 8377 C C . ALA B 1 466 ? 4.957 26.5 -0.941 1 94.38 466 ALA B C 1
ATOM 8379 O O . ALA B 1 466 ? 3.83 26.203 -1.337 1 94.38 466 ALA B O 1
ATOM 8380 N N . PHE B 1 467 ? 5.199 26.953 0.188 1 95 467 PHE B N 1
ATOM 8381 C CA . PHE B 1 467 ? 4.141 27.266 1.147 1 95 467 PHE B CA 1
ATOM 8382 C C . PHE B 1 467 ? 3.191 28.312 0.593 1 95 467 PHE B C 1
ATOM 8384 O O . PHE B 1 467 ? 1.972 28.141 0.626 1 95 467 PHE B O 1
ATOM 8391 N N . ALA B 1 468 ? 3.693 29.344 0.091 1 95.62 468 ALA B N 1
ATOM 8392 C CA . ALA B 1 468 ? 2.914 30.453 -0.454 1 95.62 468 ALA B CA 1
ATOM 8393 C C . ALA B 1 468 ? 2.115 30 -1.677 1 95.62 468 ALA B C 1
ATOM 8395 O O . ALA B 1 468 ? 0.968 30.422 -1.861 1 95.62 468 ALA B O 1
ATOM 8396 N N . LYS B 1 469 ? 2.705 29.203 -2.49 1 94.38 469 LYS B N 1
ATOM 8397 C CA . LYS B 1 469 ? 2.02 28.703 -3.68 1 94.38 469 LYS B CA 1
ATOM 8398 C C . LYS B 1 469 ? 0.761 27.938 -3.301 1 94.38 469 LYS B C 1
ATOM 8400 O O . LYS B 1 469 ? -0.274 28.062 -3.961 1 94.38 469 LYS B O 1
ATOM 8405 N N . ASP B 1 470 ? 0.895 27.156 -2.291 1 92.31 470 ASP B N 1
ATOM 8406 C CA . ASP B 1 470 ? -0.267 26.406 -1.831 1 92.31 470 ASP B CA 1
ATOM 8407 C C . ASP B 1 470 ? -1.389 27.344 -1.387 1 92.31 470 ASP B C 1
ATOM 8409 O O . ASP B 1 470 ? -2.564 27.078 -1.647 1 92.31 470 ASP B O 1
ATOM 8413 N N . ARG B 1 471 ? -1.078 28.406 -0.685 1 91.06 471 ARG B N 1
ATOM 8414 C CA . ARG B 1 471 ? -2.064 29.391 -0.247 1 91.06 471 ARG B CA 1
ATOM 8415 C C . ARG B 1 471 ? -2.672 30.125 -1.438 1 91.06 471 ARG B C 1
ATOM 8417 O O . ARG B 1 471 ? -3.889 30.312 -1.505 1 91.06 471 ARG B O 1
ATOM 8424 N N . TYR B 1 472 ? -1.816 30.5 -2.328 1 93.38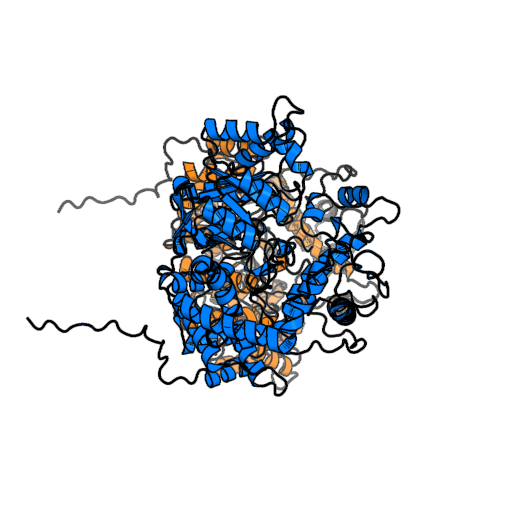 472 TYR B N 1
ATOM 8425 C CA . TYR B 1 472 ? -2.27 31.234 -3.506 1 93.38 472 TYR B CA 1
ATOM 8426 C C . TYR B 1 472 ? -3.199 30.375 -4.355 1 93.38 472 TYR B C 1
ATOM 8428 O O . TYR B 1 472 ? -4.148 30.891 -4.957 1 93.38 472 TYR B O 1
ATOM 8436 N N . ASN B 1 473 ? -2.9 29.141 -4.383 1 91.94 473 ASN B N 1
ATOM 8437 C CA . ASN B 1 473 ? -3.719 28.234 -5.168 1 91.94 473 ASN B CA 1
ATOM 8438 C C . ASN B 1 473 ? -5.164 28.219 -4.688 1 91.94 473 ASN B C 1
ATOM 8440 O O . ASN B 1 473 ? -6.086 27.984 -5.473 1 91.94 473 ASN B O 1
ATOM 8444 N N . THR B 1 474 ? -5.398 28.422 -3.432 1 89.38 474 THR B N 1
ATOM 8445 C CA . THR B 1 474 ? -6.766 28.516 -2.938 1 89.38 474 THR B CA 1
ATOM 8446 C C . THR B 1 474 ? -7.488 29.703 -3.559 1 89.38 474 THR B C 1
ATOM 8448 O O . THR B 1 474 ? -8.688 29.641 -3.828 1 89.38 474 THR B O 1
ATOM 8451 N N . PHE B 1 475 ? -6.797 30.844 -3.775 1 91.62 475 PHE B N 1
ATOM 8452 C CA . PHE B 1 475 ? -7.359 31.984 -4.477 1 91.62 475 PHE B CA 1
ATOM 8453 C C . PHE B 1 475 ? -7.73 31.609 -5.906 1 91.62 475 PHE B C 1
ATOM 8455 O O . PHE B 1 475 ? -8.781 32.031 -6.41 1 91.62 475 PHE B O 1
ATOM 8462 N N . VAL B 1 476 ? -6.801 30.891 -6.48 1 91.31 476 VAL B N 1
ATOM 8463 C CA . VAL B 1 476 ? -7.023 30.453 -7.859 1 91.31 476 VAL B CA 1
ATOM 8464 C C . VAL B 1 476 ? -8.289 29.609 -7.938 1 91.31 476 VAL B C 1
ATOM 8466 O O . VAL B 1 476 ? -9.133 29.828 -8.812 1 91.31 476 VAL B O 1
ATOM 8469 N N . ASN B 1 477 ? -8.398 28.703 -7.031 1 87.75 477 ASN B N 1
ATOM 8470 C CA . ASN B 1 477 ? -9.57 27.828 -7.008 1 87.75 477 ASN B CA 1
ATOM 8471 C C . ASN B 1 477 ? -10.852 28.609 -6.758 1 87.75 477 ASN B C 1
ATOM 8473 O O . ASN B 1 477 ? -11.883 28.344 -7.383 1 87.75 477 ASN B O 1
ATOM 8477 N N . ASN B 1 478 ? -10.844 29.516 -5.848 1 89.62 478 ASN B N 1
ATOM 8478 C CA . ASN B 1 478 ? -12 30.359 -5.59 1 89.62 478 ASN B CA 1
ATOM 8479 C C . ASN B 1 478 ? -12.375 31.188 -6.82 1 89.62 478 ASN B C 1
ATOM 8481 O O . ASN B 1 478 ? -13.555 31.359 -7.117 1 89.62 478 ASN B O 1
ATOM 8485 N N . THR B 1 479 ? -11.367 31.672 -7.426 1 90.19 479 THR B N 1
ATOM 8486 C CA . THR B 1 479 ? -11.594 32.5 -8.609 1 90.19 479 THR B CA 1
ATOM 8487 C C . THR B 1 479 ? -12.258 31.688 -9.719 1 90.19 479 THR B C 1
ATOM 8489 O O . THR B 1 479 ? -13.164 32.156 -10.391 1 90.19 479 THR B O 1
ATOM 8492 N N . LYS B 1 480 ? -11.766 30.484 -9.867 1 88.88 480 LYS B N 1
ATOM 8493 C CA . LYS B 1 480 ? -12.328 29.594 -10.867 1 88.88 480 LYS B CA 1
ATOM 8494 C C . LYS B 1 480 ? -13.812 29.344 -10.609 1 88.88 480 LYS B C 1
ATOM 8496 O O . LYS B 1 480 ? -14.594 29.172 -11.555 1 88.88 480 LYS B O 1
ATOM 8501 N N . ASN B 1 481 ? -14.211 29.391 -9.43 1 87.81 481 ASN B N 1
ATOM 8502 C CA . ASN B 1 481 ? -15.586 29.078 -9.07 1 87.81 481 ASN B CA 1
ATOM 8503 C C . ASN B 1 481 ? -16.406 30.344 -8.828 1 87.81 481 ASN B C 1
ATOM 8505 O O . ASN B 1 481 ? -17.578 30.266 -8.43 1 87.81 481 ASN B O 1
ATOM 8509 N N . TYR B 1 482 ? -15.781 31.484 -9.039 1 88 482 TYR B N 1
ATOM 8510 C CA . TYR B 1 482 ? -16.438 32.75 -8.812 1 88 482 TYR B CA 1
ATOM 8511 C C . TYR B 1 482 ? -17.203 33.188 -10.055 1 88 482 TYR B C 1
ATOM 8513 O O . TYR B 1 482 ? -16.656 33.219 -11.156 1 88 482 TYR B O 1
ATOM 8521 N N . ASP B 1 483 ? -18.516 33.5 -9.852 1 89.12 483 ASP B N 1
ATOM 8522 C CA . ASP B 1 483 ? -19.391 34 -10.914 1 89.12 483 ASP B CA 1
ATOM 8523 C C . ASP B 1 483 ? -19.578 35.531 -10.805 1 89.12 483 ASP B C 1
ATOM 8525 O O . ASP B 1 483 ? -20.266 36 -9.906 1 89.12 483 ASP B O 1
ATOM 8529 N N . PRO B 1 484 ? -19.016 36.25 -11.68 1 86.56 484 PRO B N 1
ATOM 8530 C CA . PRO B 1 484 ? -19.094 37.688 -11.609 1 86.56 484 PRO B CA 1
ATOM 8531 C C . PRO B 1 484 ? -20.516 38.25 -11.734 1 86.56 484 PRO B C 1
ATOM 8533 O O . PRO B 1 484 ? -20.781 39.375 -11.391 1 86.56 484 PRO B O 1
ATOM 8536 N N . SER B 1 485 ? -21.344 37.438 -12.18 1 91.62 485 SER B N 1
ATOM 8537 C CA . SER B 1 485 ? -22.719 37.875 -12.352 1 91.62 485 SER B CA 1
ATOM 8538 C C . SER B 1 485 ? -23.5 37.812 -11.039 1 91.62 485 SER B C 1
ATOM 8540 O O . SER B 1 485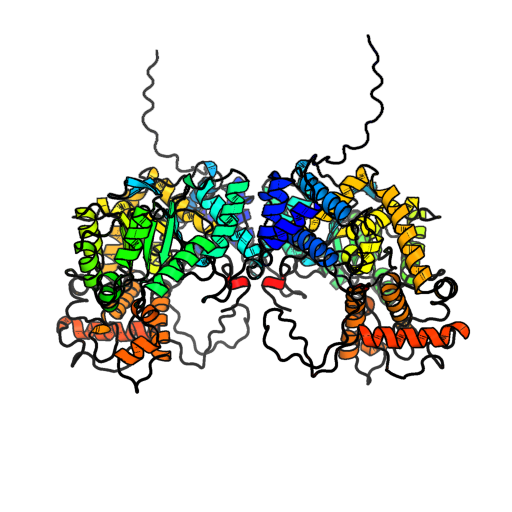 ? -24.578 38.375 -10.914 1 91.62 485 SER B O 1
ATOM 8542 N N . LEU B 1 486 ? -22.938 37.219 -10.102 1 91.62 486 LEU B N 1
ATOM 8543 C CA . LEU B 1 486 ? -23.562 37.062 -8.797 1 91.62 486 LEU B CA 1
ATOM 8544 C C . LEU B 1 486 ? -22.984 38.062 -7.805 1 91.62 486 LEU B C 1
ATOM 8546 O O . LEU B 1 486 ? -21.891 38.594 -8.016 1 91.62 486 LEU B O 1
ATOM 8550 N N . THR B 1 487 ? -23.75 38.312 -6.75 1 90.25 487 THR B N 1
ATOM 8551 C CA . THR B 1 487 ? -23.234 39.156 -5.664 1 90.25 487 THR B CA 1
ATOM 8552 C C . THR B 1 487 ? -22.141 38.406 -4.902 1 90.25 487 THR B C 1
ATOM 8554 O O . THR B 1 487 ? -21.984 37.188 -5.047 1 90.25 487 THR B O 1
ATOM 8557 N N . HIS B 1 488 ? -21.438 39.156 -4.145 1 86.06 488 HIS B N 1
ATOM 8558 C CA . HIS B 1 488 ? -20.406 38.531 -3.314 1 86.06 488 HIS B CA 1
ATOM 8559 C C . HIS B 1 488 ? -21.016 37.469 -2.398 1 86.06 488 HIS B C 1
ATOM 8561 O O . HIS B 1 488 ? -20.469 36.375 -2.268 1 86.06 488 HIS B O 1
ATOM 8567 N N . ASP B 1 489 ? -22.094 37.75 -1.797 1 82.75 489 ASP B N 1
ATOM 8568 C CA . ASP B 1 489 ? -22.75 36.844 -0.874 1 82.75 489 ASP B CA 1
ATOM 8569 C C . ASP B 1 489 ? -23.219 35.562 -1.595 1 82.75 489 ASP B C 1
ATOM 8571 O O . ASP B 1 489 ? -23.109 34.469 -1.056 1 82.75 489 ASP B O 1
ATOM 8575 N N . GLU B 1 490 ? -23.672 35.75 -2.754 1 85.44 490 GLU B N 1
ATOM 8576 C CA . GLU B 1 490 ? -24.125 34.594 -3.549 1 85.44 490 GLU B CA 1
ATOM 8577 C C . GLU B 1 490 ? -22.953 33.719 -3.941 1 85.44 490 GLU B C 1
ATOM 8579 O O . GLU B 1 490 ? -23.078 32.5 -3.971 1 85.44 490 GLU B O 1
ATOM 8584 N N . ASN B 1 491 ? -21.891 34.375 -4.277 1 85.69 491 ASN B N 1
ATOM 8585 C CA . ASN B 1 491 ? -20.703 33.625 -4.617 1 85.69 491 ASN B CA 1
ATOM 8586 C C . ASN B 1 491 ? -20.188 32.844 -3.422 1 85.69 491 ASN B C 1
ATOM 8588 O O . ASN B 1 491 ? -19.734 31.688 -3.574 1 85.69 491 ASN B O 1
ATOM 8592 N N . ILE B 1 492 ? -20.203 33.375 -2.273 1 80.94 492 ILE B N 1
ATOM 8593 C CA . ILE B 1 492 ? -19.766 32.719 -1.057 1 80.94 492 ILE B CA 1
ATOM 8594 C C . ILE B 1 492 ? -20.641 31.484 -0.783 1 80.94 492 ILE B C 1
ATOM 8596 O O . ILE B 1 492 ? -20.141 30.422 -0.414 1 80.94 492 ILE B O 1
ATOM 8600 N N . ASP B 1 493 ? -21.844 31.641 -1.029 1 78.12 493 ASP B N 1
ATOM 8601 C CA . ASP B 1 493 ? -22.766 30.531 -0.852 1 78.12 493 ASP B CA 1
ATOM 8602 C C . ASP B 1 493 ? -22.516 29.422 -1.869 1 78.12 493 ASP B C 1
ATOM 8604 O O . ASP B 1 493 ? -22.578 28.234 -1.536 1 78.12 493 ASP B O 1
ATOM 8608 N N . LYS B 1 494 ? -22.266 29.859 -2.998 1 79.38 494 LYS B N 1
ATOM 8609 C CA . LYS B 1 494 ? -22.016 28.922 -4.086 1 79.38 494 LYS B CA 1
ATOM 8610 C C . LYS B 1 494 ? -20.75 28.109 -3.836 1 79.38 494 LYS B C 1
ATOM 8612 O O . LYS B 1 494 ? -20.719 26.906 -4.059 1 79.38 494 LYS B O 1
ATOM 8617 N N . ILE B 1 495 ? -19.75 28.719 -3.479 1 76.56 495 ILE B N 1
ATOM 8618 C CA . ILE B 1 495 ? -18.484 28.062 -3.217 1 76.56 495 ILE B CA 1
ATOM 8619 C C . ILE B 1 495 ? -18.578 27.234 -1.944 1 76.56 495 ILE B C 1
ATOM 8621 O O . ILE B 1 495 ? -17.922 26.203 -1.821 1 76.56 495 ILE B O 1
ATOM 8625 N N . GLY B 1 496 ? -19.484 27.562 -1.222 1 69.62 496 GLY B N 1
ATOM 8626 C CA . GLY B 1 496 ? -19.656 26.938 0.077 1 69.62 496 GLY B CA 1
ATOM 8627 C C . GLY B 1 496 ? -19.109 27.766 1.223 1 69.62 496 GLY B C 1
ATOM 8628 O O . GLY B 1 496 ? -17.922 28.078 1.253 1 69.62 496 GLY B O 1
ATOM 8629 N N . ARG B 1 497 ? -19.984 27.984 1.946 1 63.28 497 ARG B N 1
ATOM 8630 C CA . ARG B 1 497 ? -19.641 28.844 3.07 1 63.28 497 ARG B CA 1
ATOM 8631 C C . ARG B 1 497 ? -18.531 28.219 3.92 1 63.28 497 ARG B C 1
ATOM 8633 O O . ARG B 1 497 ? -17.688 28.922 4.477 1 63.28 497 ARG B O 1
ATOM 8640 N N . GLY B 1 498 ? -18.594 26.984 3.814 1 60.53 498 GLY B N 1
ATOM 8641 C CA . GLY B 1 498 ? -17.547 26.297 4.547 1 60.53 498 GLY B CA 1
ATOM 8642 C C . GLY B 1 498 ? -16.172 26.453 3.924 1 60.53 498 GLY B C 1
ATOM 8643 O O . GLY B 1 498 ? -15.227 26.859 4.598 1 60.53 498 GLY B O 1
ATOM 8644 N N . GLY B 1 499 ? -16.125 26.203 2.703 1 62.22 499 GLY B N 1
ATOM 8645 C CA . GLY B 1 499 ? -14.867 26.328 1.989 1 62.22 499 GLY B CA 1
ATOM 8646 C C . GLY B 1 499 ? -14.32 27.75 2.004 1 62.22 499 GLY B C 1
ATOM 8647 O O . GLY B 1 499 ? -13.148 27.953 2.316 1 62.22 499 GLY B O 1
ATOM 8648 N N . TRP B 1 500 ? -15.25 28.641 1.72 1 62.53 500 TRP B N 1
ATOM 8649 C CA . TRP B 1 500 ? -14.852 30.047 1.676 1 62.53 500 TRP B CA 1
ATOM 8650 C C . TRP B 1 500 ? -14.398 30.516 3.051 1 62.53 500 TRP B C 1
ATOM 8652 O O . TRP B 1 500 ? -13.461 31.312 3.16 1 62.53 500 TRP B O 1
ATOM 8662 N N . GLY B 1 501 ? -15.016 30.047 3.959 1 59.06 501 GLY B N 1
ATOM 8663 C CA . GLY B 1 501 ? -14.625 30.438 5.309 1 59.06 501 GLY B CA 1
ATOM 8664 C C . GLY B 1 501 ? -13.234 29.969 5.688 1 59.06 501 GLY B C 1
ATOM 8665 O O . GLY B 1 501 ? -12.539 30.625 6.465 1 59.06 501 GLY B O 1
ATOM 8666 N N . PHE B 1 502 ? -12.875 28.984 5.047 1 67.12 502 PHE B N 1
ATOM 8667 C CA . PHE B 1 502 ? -11.586 28.375 5.316 1 67.12 502 PHE B CA 1
ATOM 8668 C C . PHE B 1 502 ? -10.461 29.141 4.625 1 67.12 502 PHE B C 1
ATOM 8670 O O . PHE B 1 502 ? -9.438 29.453 5.238 1 67.12 502 PHE B O 1
ATOM 8677 N N . THR B 1 503 ? -10.703 29.484 3.455 1 77.06 503 THR B N 1
ATOM 8678 C CA . THR B 1 503 ? -9.695 30.172 2.648 1 77.06 503 THR B CA 1
ATOM 8679 C C . THR B 1 503 ? -10.344 31.25 1.775 1 77.06 503 THR B C 1
ATOM 8681 O O . THR B 1 503 ? -10.43 31.094 0.555 1 77.06 503 THR B O 1
ATOM 8684 N N . PRO B 1 504 ? -10.625 32.375 2.424 1 83.62 504 PRO B N 1
ATOM 8685 C CA . PRO B 1 504 ? -11.312 33.406 1.651 1 83.62 504 PRO B CA 1
ATOM 8686 C C . PRO B 1 504 ? -10.383 34.125 0.679 1 83.62 504 PRO B C 1
ATOM 8688 O O . PRO B 1 504 ? -9.164 34.156 0.872 1 83.62 504 PRO B O 1
ATOM 8691 N N . GLY B 1 505 ? -11.094 34.719 -0.393 1 89.75 505 GLY B N 1
ATOM 8692 C CA . GLY B 1 505 ? -10.375 35.594 -1.302 1 89.75 505 GLY B CA 1
ATOM 8693 C C . GLY B 1 505 ? -10.242 35.031 -2.701 1 89.75 505 GLY B C 1
ATOM 8694 O O . GLY B 1 505 ? -10.32 33.812 -2.893 1 89.75 505 GLY B O 1
ATOM 8695 N N . VAL B 1 506 ? -10.039 35.906 -3.678 1 92.31 506 VAL B N 1
ATOM 8696 C CA . VAL B 1 506 ? -9.789 35.562 -5.07 1 92.31 506 VAL B CA 1
ATOM 8697 C C . VAL B 1 506 ? -8.445 36.094 -5.52 1 92.31 506 VAL B C 1
ATOM 8699 O O . VAL B 1 506 ? -7.793 36.844 -4.777 1 92.31 506 VAL B O 1
ATOM 8702 N N . VAL B 1 507 ? -8.047 35.719 -6.703 1 93.88 507 VAL B N 1
ATOM 8703 C CA . VAL B 1 507 ? -6.809 36.25 -7.281 1 93.88 507 VAL B CA 1
ATOM 8704 C C . VAL B 1 507 ? -6.945 37.719 -7.562 1 93.88 507 VAL B C 1
ATOM 8706 O O . VAL B 1 507 ? -7.934 38.188 -8.156 1 93.88 507 VAL B O 1
ATOM 8709 N N . PRO B 1 508 ? -6 38.531 -7.086 1 93.94 508 PRO B N 1
ATOM 8710 C CA . PRO B 1 508 ? -6.055 39.938 -7.43 1 93.94 508 PRO B CA 1
ATOM 8711 C C . PRO B 1 508 ? -5.969 40.188 -8.93 1 93.94 508 PRO B C 1
ATOM 8713 O O . PRO B 1 508 ? -5.336 39.406 -9.656 1 93.94 508 PRO B O 1
ATOM 8716 N N . GLN B 1 509 ? -6.574 41.281 -9.328 1 90.25 509 GLN B N 1
ATOM 8717 C CA . GLN B 1 509 ? -6.543 41.625 -10.734 1 90.25 509 GLN B CA 1
ATOM 8718 C C . GLN B 1 509 ? -5.23 42.312 -11.102 1 90.25 509 GLN B C 1
ATOM 8720 O O . GLN B 1 509 ? -4.832 43.281 -10.445 1 90.25 509 GLN B O 1
ATOM 8725 N N . ALA B 1 510 ? -4.672 41.844 -12.133 1 87.06 510 ALA B N 1
ATOM 8726 C CA . ALA B 1 510 ? -3.408 42.438 -12.578 1 87.06 510 ALA B CA 1
ATOM 8727 C C . ALA B 1 510 ? -3.594 43.875 -12.992 1 87.06 510 ALA B C 1
ATOM 8729 O O . ALA B 1 510 ? -4.523 44.219 -13.727 1 87.06 510 ALA B O 1
ATOM 8730 N N . GLY B 1 511 ? -2.781 44.719 -12.5 1 85.38 511 GLY B N 1
ATOM 8731 C CA . GLY B 1 511 ? -2.766 46.094 -12.922 1 85.38 511 GLY B CA 1
ATOM 8732 C C . GLY B 1 511 ? -3.818 46.938 -12.234 1 85.38 511 GLY B C 1
ATOM 8733 O O . GLY B 1 511 ? -3.855 48.156 -12.406 1 85.38 511 GLY B O 1
ATOM 8734 N N . LYS B 1 512 ? -4.633 46.375 -11.5 1 90.69 512 LYS B N 1
ATOM 8735 C CA . LYS B 1 512 ? -5.68 47.125 -10.805 1 90.69 512 LYS B CA 1
ATOM 8736 C C . LYS B 1 512 ? -5.094 48 -9.688 1 90.69 512 LYS B C 1
ATOM 8738 O O . LYS B 1 512 ? -4.191 47.562 -8.969 1 90.69 512 LYS B O 1
ATOM 8743 N N . ASP B 1 513 ? -5.652 49.188 -9.617 1 92 513 ASP B N 1
ATOM 8744 C CA . ASP B 1 513 ? -5.277 50.062 -8.516 1 92 513 ASP B CA 1
ATOM 8745 C C . ASP B 1 513 ? -6.23 49.906 -7.336 1 92 513 ASP B C 1
ATOM 8747 O O . ASP B 1 513 ? -7.332 50.469 -7.34 1 92 513 ASP B O 1
ATOM 8751 N N . TYR B 1 514 ? -5.754 49.344 -6.293 1 94.5 514 TYR B N 1
ATOM 8752 C CA . TYR B 1 514 ? -6.598 49.062 -5.137 1 94.5 514 TYR B CA 1
ATOM 8753 C C . TYR B 1 514 ? -6.531 50.188 -4.129 1 94.5 514 TYR B C 1
ATOM 8755 O O . TYR B 1 514 ? -7.293 50.219 -3.158 1 94.5 514 TYR B O 1
ATOM 8763 N N . PHE B 1 515 ? -5.715 51.188 -4.336 1 93.81 515 PHE B N 1
ATOM 8764 C CA . PHE B 1 515 ? -5.461 52.219 -3.332 1 93.81 515 PHE B CA 1
ATOM 8765 C C . PHE B 1 515 ? -6.586 53.25 -3.318 1 93.81 515 PHE B C 1
ATOM 8767 O O . PHE B 1 515 ? -6.727 54 -2.357 1 93.81 515 PHE B O 1
ATOM 8774 N N . VAL B 1 516 ? -7.402 53.219 -4.355 1 91.56 516 VAL B N 1
ATOM 8775 C CA . VAL B 1 516 ? -8.5 54.188 -4.438 1 91.56 516 VAL B CA 1
ATOM 8776 C C . VAL B 1 516 ? -9.703 53.656 -3.65 1 91.56 516 VAL B C 1
ATOM 8778 O O . VAL B 1 516 ? -10.555 54.438 -3.219 1 91.56 516 VAL B O 1
ATOM 8781 N N . ASP B 1 517 ? -9.766 52.375 -3.363 1 93.56 517 ASP B N 1
ATOM 8782 C CA . ASP B 1 517 ? -10.906 51.75 -2.701 1 93.56 517 ASP B CA 1
ATOM 8783 C C . ASP B 1 517 ? -10.461 50.875 -1.541 1 93.56 517 ASP B C 1
ATOM 8785 O O . ASP B 1 517 ? -10.25 51.375 -0.429 1 93.56 517 ASP B O 1
ATOM 8789 N N . ASP B 1 518 ? -10.133 49.719 -1.779 1 94.25 518 ASP B N 1
ATOM 8790 C CA . ASP B 1 518 ? -9.852 48.688 -0.771 1 94.25 518 ASP B CA 1
ATOM 8791 C C . ASP B 1 518 ? -8.703 49.125 0.139 1 94.25 518 ASP B C 1
ATOM 8793 O O . ASP B 1 518 ? -8.727 48.875 1.345 1 94.25 518 ASP B O 1
ATOM 8797 N N . LEU B 1 519 ? -7.676 49.781 -0.449 1 95.81 519 LEU B N 1
ATOM 8798 C CA . LEU B 1 519 ? -6.445 50.031 0.285 1 95.81 519 LEU B CA 1
ATOM 8799 C C . LEU B 1 519 ? -6.246 51.531 0.498 1 95.81 519 LEU B C 1
ATOM 8801 O O . LEU B 1 519 ? -5.109 52.031 0.556 1 95.81 519 LEU B O 1
ATOM 8805 N N . ALA B 1 520 ? -7.289 52.188 0.582 1 94.19 520 ALA B N 1
ATOM 8806 C CA . ALA B 1 520 ? -7.227 53.656 0.777 1 94.19 520 ALA B CA 1
ATOM 8807 C C . ALA B 1 520 ? -6.562 54 2.105 1 94.19 520 ALA B C 1
ATOM 8809 O O . ALA B 1 520 ? -5.953 55.062 2.244 1 94.19 520 ALA B O 1
ATOM 8810 N N . GLY B 1 521 ? -6.617 53.156 3.096 1 93.31 521 GLY B N 1
ATOM 8811 C CA . GLY B 1 521 ? -6.105 53.406 4.43 1 93.31 521 GLY B CA 1
ATOM 8812 C C . GLY B 1 521 ? -4.633 53.062 4.582 1 93.31 521 GLY B C 1
ATOM 8813 O O . GLY B 1 521 ? -4.031 53.312 5.625 1 93.31 521 GLY B O 1
ATOM 8814 N N . ILE B 1 522 ? -4.02 52.625 3.547 1 95.12 522 ILE B N 1
ATOM 8815 C CA . ILE B 1 522 ? -2.607 52.25 3.604 1 95.12 522 ILE B CA 1
ATOM 8816 C C . ILE B 1 522 ? -1.75 53.531 3.674 1 95.12 522 ILE B C 1
ATOM 8818 O O . ILE B 1 522 ? -1.957 54.469 2.906 1 95.12 522 ILE B O 1
ATOM 8822 N N . PRO B 1 523 ? -0.769 53.469 4.59 1 95.19 523 PRO B N 1
ATOM 8823 C CA . PRO B 1 523 ? 0.133 54.625 4.633 1 95.19 523 PRO B CA 1
ATOM 8824 C C . PRO B 1 523 ? 0.835 54.875 3.299 1 95.19 523 PRO B C 1
ATOM 8826 O O . PRO B 1 523 ? 1.236 53.906 2.623 1 95.19 523 PRO B O 1
ATOM 8829 N N . GLU B 1 524 ? 0.996 56.156 3.008 1 95 524 GLU B N 1
ATOM 8830 C CA . GLU B 1 524 ? 1.592 56.562 1.734 1 95 524 GLU B CA 1
ATOM 8831 C C . GLU B 1 524 ? 2.971 55.906 1.556 1 95 524 GLU B C 1
ATOM 8833 O O . GLU B 1 524 ? 3.334 55.5 0.451 1 95 524 GLU B O 1
ATOM 8838 N N . LYS B 1 525 ? 3.693 55.781 2.551 1 95.38 525 LYS B N 1
ATOM 8839 C CA . LYS B 1 525 ? 5.066 55.281 2.49 1 95.38 525 LYS B CA 1
ATOM 8840 C C . LYS B 1 525 ? 5.102 53.812 2.102 1 95.38 525 LYS B C 1
ATOM 8842 O O . LYS B 1 525 ? 6.125 53.312 1.623 1 95.38 525 LYS B O 1
ATOM 8847 N N . ASN B 1 526 ? 4.02 53.156 2.326 1 96.5 526 ASN B N 1
ATOM 8848 C CA . ASN B 1 526 ? 3.994 51.719 2.09 1 96.5 526 ASN B CA 1
ATOM 8849 C C . ASN B 1 526 ? 3.395 51.375 0.728 1 96.5 526 ASN B C 1
ATOM 8851 O O . ASN B 1 526 ? 3.486 50.25 0.268 1 96.5 526 ASN B O 1
ATOM 8855 N N . ARG B 1 527 ? 2.793 52.312 0.025 1 96.06 527 ARG B N 1
ATOM 8856 C CA . ARG B 1 527 ? 1.974 52.031 -1.154 1 96.06 527 ARG B CA 1
ATOM 8857 C C . ARG B 1 527 ? 2.803 51.406 -2.27 1 96.06 527 ARG B C 1
ATOM 8859 O O . ARG B 1 527 ? 2.369 50.438 -2.908 1 96.06 527 ARG B O 1
ATOM 8866 N N . SER B 1 528 ? 3.939 52 -2.461 1 95.62 528 SER B N 1
ATOM 8867 C CA . SER B 1 528 ? 4.793 51.438 -3.516 1 95.62 528 SER B CA 1
ATOM 8868 C C . SER B 1 528 ? 5.188 50 -3.227 1 95.62 528 SER B C 1
ATOM 8870 O O . SER B 1 528 ? 5.191 49.156 -4.129 1 95.62 528 SER B O 1
ATOM 8872 N N . ARG B 1 529 ? 5.473 49.688 -2.082 1 96.75 529 ARG B N 1
ATOM 8873 C CA . ARG B 1 529 ? 5.906 48.344 -1.717 1 96.75 529 ARG B CA 1
ATOM 8874 C C . ARG B 1 529 ? 4.734 47.375 -1.724 1 96.75 529 ARG B C 1
ATOM 8876 O O . ARG B 1 529 ? 4.902 46.219 -2.055 1 96.75 529 ARG B O 1
ATOM 8883 N N . VAL B 1 530 ? 3.605 47.844 -1.334 1 96.5 530 VAL B N 1
ATOM 8884 C CA . VAL B 1 530 ? 2.416 47 -1.413 1 96.5 530 VAL B CA 1
ATOM 8885 C C . VAL B 1 530 ? 2.174 46.594 -2.861 1 96.5 530 VAL B C 1
ATOM 8887 O O . VAL B 1 530 ? 1.868 45.406 -3.137 1 96.5 530 VAL B O 1
ATOM 8890 N N . LYS B 1 531 ? 2.326 47.469 -3.734 1 95.06 531 LYS B N 1
ATOM 8891 C CA . LYS B 1 531 ? 2.199 47.156 -5.156 1 95.06 531 LYS B CA 1
ATOM 8892 C C . LYS B 1 531 ? 3.246 46.125 -5.586 1 95.06 531 LYS B C 1
ATOM 8894 O O . LYS B 1 531 ? 2.939 45.188 -6.324 1 95.06 531 LYS B O 1
ATOM 8899 N N . GLU B 1 532 ? 4.402 46.344 -5.121 1 95.31 532 GLU B N 1
ATOM 8900 C CA . GLU B 1 532 ? 5.473 45.406 -5.402 1 95.31 532 GLU B CA 1
ATOM 8901 C C . GLU B 1 532 ? 5.129 44 -4.871 1 95.31 532 GLU B C 1
ATOM 8903 O O . GLU B 1 532 ? 5.375 43 -5.543 1 95.31 532 GLU B O 1
ATOM 8908 N N . ALA B 1 533 ? 4.66 44.031 -3.674 1 96.31 533 ALA B N 1
ATOM 8909 C CA . ALA B 1 533 ? 4.312 42.75 -3.037 1 96.31 533 ALA B CA 1
ATOM 8910 C C . ALA B 1 533 ? 3.281 42 -3.863 1 96.31 533 ALA B C 1
ATOM 8912 O O . ALA B 1 533 ? 3.4 40.781 -4.047 1 96.31 533 ALA B O 1
ATOM 8913 N N . TYR B 1 534 ? 2.318 42.719 -4.375 1 95.5 534 TYR B N 1
ATOM 8914 C CA . TYR B 1 534 ? 1.292 42.094 -5.203 1 95.5 534 TYR B CA 1
ATOM 8915 C C . TYR B 1 534 ? 1.899 41.5 -6.469 1 95.5 534 TYR B C 1
ATOM 8917 O O . TYR B 1 534 ? 1.684 40.312 -6.77 1 95.5 534 TYR B O 1
ATOM 8925 N N . ASP B 1 535 ? 2.682 42.25 -7.137 1 94.62 535 ASP B N 1
ATOM 8926 C CA . ASP B 1 535 ? 3.303 41.812 -8.383 1 94.62 535 ASP B CA 1
ATOM 8927 C C . ASP B 1 535 ? 4.219 40.625 -8.133 1 94.62 535 ASP B C 1
ATOM 8929 O O . ASP B 1 535 ? 4.238 39.688 -8.93 1 94.62 535 ASP B O 1
ATOM 8933 N N . PHE B 1 536 ? 4.91 40.719 -7.086 1 95.12 536 PHE B N 1
ATOM 8934 C CA . PHE B 1 536 ? 5.867 39.688 -6.711 1 95.12 536 PHE B CA 1
ATOM 8935 C C . PHE B 1 536 ? 5.156 38.375 -6.461 1 95.12 536 PHE B C 1
ATOM 8937 O O . PHE B 1 536 ? 5.547 37.344 -7.008 1 95.12 536 PHE B O 1
ATOM 8944 N N . VAL B 1 537 ? 4.109 38.375 -5.688 1 96.06 537 VAL B N 1
ATOM 8945 C CA . VAL B 1 537 ? 3.387 37.156 -5.312 1 96.06 537 VAL B CA 1
ATOM 8946 C C . VAL B 1 537 ? 2.65 36.594 -6.531 1 96.06 537 VAL B C 1
ATOM 8948 O O . VAL B 1 537 ? 2.67 35.406 -6.777 1 96.06 537 VAL B O 1
ATOM 8951 N N . MET B 1 538 ? 2.047 37.469 -7.277 1 94.44 538 MET B N 1
ATOM 8952 C CA . MET B 1 538 ? 1.314 37.031 -8.461 1 94.44 538 MET B CA 1
ATOM 8953 C C . MET B 1 538 ? 2.254 36.375 -9.477 1 94.44 538 MET B C 1
ATOM 8955 O O . MET B 1 538 ? 1.902 35.375 -10.094 1 94.44 538 MET B O 1
ATOM 8959 N N . LYS B 1 539 ? 3.369 36.875 -9.578 1 92 539 LYS B N 1
ATOM 8960 C CA . LYS B 1 539 ? 4.344 36.375 -10.531 1 92 539 LYS B CA 1
ATOM 8961 C C . LYS B 1 539 ? 4.871 35 -10.094 1 92 539 LYS B C 1
ATOM 8963 O O . LYS B 1 539 ? 4.98 34.094 -10.914 1 92 539 LYS B O 1
ATOM 8968 N N . LEU B 1 540 ? 5.184 34.844 -8.852 1 93.56 540 LEU B N 1
ATOM 8969 C CA . LEU B 1 540 ? 5.863 33.656 -8.367 1 93.56 540 LEU B CA 1
ATOM 8970 C C . LEU B 1 540 ? 4.859 32.531 -8.062 1 93.56 540 LEU B C 1
ATOM 8972 O O . LEU B 1 540 ? 5.164 31.359 -8.219 1 93.56 540 LEU B O 1
ATOM 8976 N N . CYS B 1 541 ? 3.701 32.938 -7.617 1 94 541 CYS B N 1
ATOM 8977 C CA . CYS B 1 541 ? 2.766 31.922 -7.125 1 94 541 CYS B CA 1
ATOM 8978 C C . CYS B 1 541 ? 1.654 31.672 -8.141 1 94 541 CYS B C 1
ATOM 8980 O O . CYS B 1 541 ? 0.956 30.656 -8.062 1 94 541 CYS B O 1
ATOM 8982 N N . GLY B 1 542 ? 1.451 32.531 -9.055 1 88.38 542 GLY B N 1
ATOM 8983 C CA . GLY B 1 542 ? 0.377 32.406 -10.031 1 88.38 542 GLY B CA 1
ATOM 8984 C C . GLY B 1 542 ? 0.638 31.344 -11.07 1 88.38 542 GLY B C 1
ATOM 8985 O O . GLY B 1 542 ? 1.764 30.859 -11.203 1 88.38 542 GLY B O 1
ATOM 8986 N N . PRO B 1 543 ? -0.524 30.766 -11.664 1 76 543 PRO B N 1
ATOM 8987 C CA . PRO B 1 543 ? -0.348 29.734 -12.695 1 76 543 PRO B CA 1
ATOM 8988 C C . PRO B 1 543 ? 0.513 30.203 -13.859 1 76 543 PRO B C 1
ATOM 8990 O O . PRO B 1 543 ? 0.52 31.391 -14.188 1 76 543 PRO B O 1
ATOM 8993 N N . MET B 1 544 ? 1.296 29.203 -14.289 1 58.44 544 MET B N 1
ATOM 8994 C CA . MET B 1 544 ? 2.078 29.516 -15.484 1 58.44 544 MET B CA 1
ATOM 8995 C C . MET B 1 544 ? 1.176 29.656 -16.703 1 58.44 544 MET B C 1
ATOM 8997 O O . MET B 1 544 ? 0.142 29 -16.797 1 58.44 544 MET B O 1
ATOM 9001 N N . PRO B 1 545 ? 1.288 30.656 -17.5 1 48.41 545 PRO B N 1
ATOM 9002 C CA . PRO B 1 545 ? 0.492 30.688 -18.734 1 48.41 545 PRO B CA 1
ATOM 9003 C C . PRO B 1 545 ? 0.425 29.328 -19.438 1 48.41 545 PRO B C 1
ATOM 9005 O O . PRO B 1 545 ? 1.356 28.531 -19.312 1 48.41 545 PRO B O 1
ATOM 9008 N N . ALA B 1 546 ? -0.854 28.75 -19.828 1 42.72 546 ALA B N 1
ATOM 9009 C CA . ALA B 1 546 ? -1.273 27.453 -20.344 1 42.72 546 ALA B CA 1
ATOM 9010 C C . ALA B 1 546 ? -0.144 26.781 -21.125 1 42.72 546 ALA B C 1
ATOM 9012 O O . ALA B 1 546 ? -0.173 25.578 -21.344 1 42.72 546 ALA B O 1
ATOM 9013 N N . GLY B 1 547 ? 0.509 27.344 -22.031 1 38.5 547 GLY B N 1
ATOM 9014 C CA . GLY B 1 547 ? 1.289 26.547 -22.969 1 38.5 547 GLY B CA 1
ATOM 9015 C C . GLY B 1 547 ? 2.275 25.609 -22.297 1 38.5 547 GLY B C 1
ATOM 9016 O O . GLY B 1 547 ? 2.914 24.781 -22.953 1 38.5 547 GLY B O 1
ATOM 9017 N N . LYS B 1 548 ? 2.875 25.906 -21.266 1 38 548 LYS B N 1
ATOM 9018 C CA . LYS B 1 548 ? 4.027 25.172 -20.75 1 38 548 LYS B CA 1
ATOM 9019 C C . LYS B 1 548 ? 3.629 24.266 -19.594 1 38 548 LYS B C 1
ATOM 9021 O O . LYS B 1 548 ? 3.668 24.688 -18.438 1 38 548 LYS B O 1
ATOM 9026 N N . GLU B 1 549 ? 2.662 23.531 -19.719 1 34.62 549 GLU B N 1
ATOM 9027 C CA . GLU B 1 549 ? 2.303 22.562 -18.688 1 34.62 549 GLU B CA 1
ATOM 9028 C C . GLU B 1 549 ? 3.539 21.859 -18.125 1 34.62 549 GLU B C 1
ATOM 9030 O O . GLU B 1 549 ? 4.309 21.266 -18.891 1 34.62 549 GLU B O 1
ATOM 9035 N N . GLU B 1 550 ? 4.109 22.344 -17.172 1 35.91 550 GLU B N 1
ATOM 9036 C CA . GLU B 1 550 ? 5.105 21.5 -16.516 1 35.91 550 GLU B CA 1
ATOM 9037 C C . GLU B 1 550 ? 4.566 20.094 -16.25 1 35.91 550 GLU B C 1
ATOM 9039 O O . GLU B 1 550 ? 3.525 19.938 -15.617 1 35.91 550 GLU B O 1
ATOM 9044 N N . SER B 1 551 ? 4.629 19.297 -17.219 1 30.53 551 SER B N 1
ATOM 9045 C CA . SER B 1 551 ? 4.277 17.906 -17 1 30.53 551 SER B CA 1
ATOM 9046 C C . SER B 1 551 ? 4.75 17.406 -15.633 1 30.53 551 SER B C 1
ATOM 9048 O O . SER B 1 551 ? 5.938 17.5 -15.312 1 30.53 551 SER B O 1
ATOM 9050 N N . LYS B 1 552 ? 3.928 17.547 -14.648 1 33.69 552 LYS B N 1
ATOM 9051 C CA . LYS B 1 552 ? 4.156 17.016 -13.305 1 33.69 552 LYS B CA 1
ATOM 9052 C C . LYS B 1 552 ? 4.863 15.664 -13.352 1 33.69 552 LYS B C 1
ATOM 9054 O O . LYS B 1 552 ? 5.129 15.062 -12.312 1 33.69 552 LYS B O 1
ATOM 9059 N N . SER B 1 553 ? 4.523 14.984 -14.547 1 29.61 553 SER B N 1
ATOM 9060 C CA . SER B 1 553 ? 5.051 13.633 -14.367 1 29.61 553 SER B CA 1
ATOM 9061 C C . SER B 1 553 ? 6.57 13.617 -14.492 1 29.61 553 SER B C 1
ATOM 9063 O O . SER B 1 553 ? 7.121 14.016 -15.516 1 29.61 553 SER B O 1
ATOM 9065 N N . ALA B 1 554 ? 7.199 13.773 -13.453 1 30.34 554 ALA B N 1
ATOM 9066 C CA . ALA B 1 554 ? 8.648 13.594 -13.398 1 30.34 554 ALA B CA 1
ATOM 9067 C C . ALA B 1 554 ? 9.102 12.469 -14.328 1 30.34 554 ALA B C 1
ATOM 9069 O O . ALA B 1 554 ? 10.297 12.227 -14.484 1 30.34 554 ALA B O 1
ATOM 9070 N N . CYS B 1 555 ? 8.109 11.555 -14.734 1 27.58 555 CYS B N 1
ATOM 9071 C CA . CYS B 1 555 ? 8.766 10.523 -15.531 1 27.58 555 CYS B CA 1
ATOM 9072 C C . CYS B 1 555 ? 9.133 11.047 -16.922 1 27.58 555 CYS B C 1
ATOM 9074 O O . CYS B 1 555 ? 9.773 10.352 -17.703 1 27.58 555 CYS B O 1
ATOM 9076 N N . GLU B 1 556 ? 8.211 11.938 -17.484 1 28.95 556 GLU B N 1
ATOM 9077 C CA . GLU B 1 556 ? 8.57 12.055 -18.906 1 28.95 556 GLU B CA 1
ATOM 9078 C C . GLU B 1 556 ? 9.734 13.016 -19.094 1 28.95 556 GLU B C 1
ATOM 9080 O O . GLU B 1 556 ? 9.617 14.211 -18.812 1 28.95 556 GLU B O 1
ATOM 9085 N N . GLU B 1 557 ? 10.922 12.57 -19.141 1 28.05 557 GLU B N 1
ATOM 9086 C CA . GLU B 1 557 ? 12.195 13.195 -19.453 1 28.05 557 GLU B CA 1
ATOM 9087 C C . GLU B 1 557 ? 12.125 14 -20.75 1 28.05 557 GLU B C 1
ATOM 9089 O O . GLU B 1 557 ? 12.969 14.859 -21 1 28.05 557 GLU B O 1
ATOM 9094 N N . GLY B 1 558 ? 11.352 13.562 -21.859 1 27.75 558 GLY B N 1
ATOM 9095 C CA . GLY B 1 558 ? 11.711 14.031 -23.203 1 27.75 558 GLY B CA 1
ATOM 9096 C C . GLY B 1 558 ? 11.109 15.383 -23.531 1 27.75 558 GLY B C 1
ATOM 9097 O O . GLY B 1 558 ? 11.047 15.766 -24.703 1 27.75 558 GLY B O 1
ATOM 9098 N N . ALA B 1 559 ? 10.07 15.891 -22.844 1 30.19 559 ALA B N 1
ATOM 9099 C CA . ALA B 1 559 ? 9.523 17.062 -23.5 1 30.19 559 ALA B CA 1
ATOM 9100 C C . ALA B 1 559 ? 10.586 18.156 -23.672 1 30.19 559 ALA B C 1
ATOM 9102 O O . ALA B 1 559 ? 11.492 18.266 -22.844 1 30.19 559 ALA B O 1
ATOM 9103 N N . ALA B 1 560 ? 10.648 18.734 -24.875 1 28.09 560 ALA B N 1
ATOM 9104 C CA . ALA B 1 560 ? 11.492 19.859 -25.266 1 28.09 560 ALA B CA 1
ATOM 9105 C C . ALA B 1 560 ? 11.484 20.938 -24.188 1 28.09 560 ALA B C 1
ATOM 9107 O O . ALA B 1 560 ? 10.461 21.172 -23.531 1 28.09 560 ALA B O 1
ATOM 9108 N N . PRO B 1 561 ? 12.625 21.438 -23.844 1 31.23 561 PRO B N 1
ATOM 9109 C CA . PRO B 1 561 ? 12.773 22.5 -22.859 1 31.23 561 PRO B CA 1
ATOM 9110 C C . PRO B 1 561 ? 11.891 23.703 -23.156 1 31.23 561 PRO B C 1
ATOM 9112 O O . PRO B 1 561 ? 11.977 24.281 -24.25 1 31.23 561 PRO B O 1
ATOM 9115 N N . GLY B 1 562 ? 10.523 23.594 -22.984 1 34.22 562 GLY B N 1
ATOM 9116 C CA . GLY B 1 562 ? 9.836 24.859 -23.219 1 34.22 562 GLY B CA 1
ATOM 9117 C C . GLY B 1 562 ? 10.586 26.047 -22.641 1 34.22 562 GLY B C 1
ATOM 9118 O O . GLY B 1 562 ? 11.602 25.891 -21.969 1 34.22 562 GLY B O 1
ATOM 9119 N N . PRO B 1 563 ? 10.117 27.359 -23.031 1 34.56 563 PRO B N 1
ATOM 9120 C CA . PRO B 1 563 ? 10.867 28.531 -22.594 1 34.56 563 PRO B CA 1
ATOM 9121 C C . PRO B 1 563 ? 11.258 28.469 -21.109 1 34.56 563 PRO B C 1
ATOM 9123 O O . PRO B 1 563 ? 10.586 27.812 -20.328 1 34.56 563 PRO B O 1
ATOM 9126 N N . GLU B 1 564 ? 12.461 28.859 -20.812 1 38.41 564 GLU B N 1
ATOM 9127 C CA . GLU B 1 564 ? 13.195 28.734 -19.562 1 38.41 564 GLU B CA 1
ATOM 9128 C C . GLU B 1 564 ? 12.352 29.188 -18.375 1 38.41 564 GLU B C 1
ATOM 9130 O O . GLU B 1 564 ? 11.922 30.344 -18.328 1 38.41 564 GLU B O 1
ATOM 9135 N N . LYS B 1 565 ? 11.453 28.594 -17.875 1 44.81 565 LYS B N 1
ATOM 9136 C CA . LYS B 1 565 ? 10.891 28.906 -16.562 1 44.81 565 LYS B CA 1
ATOM 9137 C C . LYS B 1 565 ? 11.898 29.656 -15.695 1 44.81 565 LYS B C 1
ATOM 9139 O O . LYS B 1 565 ? 13.078 29.297 -15.641 1 44.81 565 LYS B O 1
ATOM 9144 N N . PRO B 1 566 ? 11.57 31.078 -15.438 1 52.44 566 PRO B N 1
ATOM 9145 C CA . PRO B 1 566 ? 12.57 31.672 -14.539 1 52.44 566 PRO B CA 1
ATOM 9146 C C . PRO B 1 566 ? 13.023 30.688 -13.453 1 52.44 566 PRO B C 1
ATOM 9148 O O . PRO B 1 566 ? 12.195 30 -12.859 1 52.44 566 PRO B O 1
ATOM 9151 N N . LYS B 1 567 ? 14.273 30.5 -13.406 1 70.94 567 LYS B N 1
ATOM 9152 C CA . LYS B 1 567 ? 14.93 29.594 -12.461 1 70.94 567 LYS B CA 1
ATOM 9153 C C . LYS B 1 567 ? 14.625 30 -11.023 1 70.94 567 LYS B C 1
ATOM 9155 O O . LYS B 1 567 ? 14.859 31.141 -10.625 1 70.94 567 LYS B O 1
ATOM 9160 N N . THR B 1 568 ? 13.695 29.406 -10.305 1 86.25 568 THR B N 1
ATOM 9161 C CA . THR B 1 568 ? 13.453 29.625 -8.875 1 86.25 568 THR B CA 1
ATOM 9162 C C . THR B 1 568 ? 14.773 29.781 -8.125 1 86.25 568 THR B C 1
ATOM 9164 O O . THR B 1 568 ? 15.672 28.953 -8.242 1 86.25 568 THR B O 1
ATOM 9167 N N . PRO B 1 569 ? 14.898 30.938 -7.531 1 88.75 569 PRO B N 1
ATOM 9168 C CA . PRO B 1 569 ? 16.109 31.109 -6.734 1 88.75 569 PRO B CA 1
ATOM 9169 C C . PRO B 1 569 ? 16.375 29.922 -5.805 1 88.75 569 PRO B C 1
ATOM 9171 O O . PRO B 1 569 ? 15.422 29.359 -5.242 1 88.75 569 PRO B O 1
ATOM 9174 N N . VAL B 1 570 ? 17.562 29.578 -5.648 1 88.75 570 VAL B N 1
ATOM 9175 C CA . VAL B 1 570 ? 17.969 28.438 -4.84 1 88.75 570 VAL B CA 1
ATOM 9176 C C . VAL B 1 570 ? 17.406 28.562 -3.432 1 88.75 570 VAL B C 1
ATOM 9178 O O . VAL B 1 570 ? 16.938 27.578 -2.852 1 88.75 570 VAL B O 1
ATOM 9181 N N . ALA B 1 571 ? 17.359 29.766 -2.941 1 90.88 571 ALA B N 1
ATOM 9182 C CA . ALA B 1 571 ? 16.891 30.047 -1.584 1 90.88 571 ALA B CA 1
ATOM 9183 C C . ALA B 1 571 ? 15.43 29.641 -1.421 1 90.88 571 ALA B C 1
ATOM 9185 O O . ALA B 1 571 ? 15 29.281 -0.323 1 90.88 571 ALA B O 1
ATOM 9186 N N . TYR B 1 572 ? 14.719 29.656 -2.551 1 93.38 572 TYR B N 1
ATOM 9187 C CA . TYR B 1 572 ? 13.281 29.422 -2.484 1 93.38 572 TYR B CA 1
ATOM 9188 C C . TYR B 1 572 ? 12.945 27.969 -2.793 1 93.38 572 TYR B C 1
ATOM 9190 O O . TYR B 1 572 ? 11.812 27.531 -2.596 1 93.38 572 TYR B O 1
ATOM 9198 N N . GLN B 1 573 ? 13.953 27.219 -3.211 1 89.31 573 GLN B N 1
ATOM 9199 C CA . GLN B 1 573 ? 13.734 25.812 -3.57 1 89.31 573 GLN B CA 1
ATOM 9200 C C . GLN B 1 573 ? 13.594 24.938 -2.326 1 89.31 573 GLN B C 1
ATOM 9202 O O . GLN B 1 573 ? 14.117 25.281 -1.262 1 89.31 573 GLN B O 1
ATOM 9207 N N . THR B 1 574 ? 12.898 23.875 -2.523 1 88.06 574 THR B N 1
ATOM 9208 C CA . THR B 1 574 ? 12.719 22.906 -1.448 1 88.06 574 THR B CA 1
ATOM 9209 C C . THR B 1 574 ? 14.039 22.188 -1.15 1 88.06 574 THR B C 1
ATOM 9211 O O . THR B 1 574 ? 14.758 21.797 -2.07 1 88.06 574 THR B O 1
ATOM 9214 N N . SER B 1 575 ? 14.32 22.016 0.061 1 85 575 SER B N 1
ATOM 9215 C CA . SER B 1 575 ? 15.562 21.375 0.474 1 85 575 SER B CA 1
ATOM 9216 C C . SER B 1 575 ? 15.445 19.859 0.432 1 85 575 SER B C 1
ATOM 9218 O O . SER B 1 575 ? 16.359 19.172 -0.029 1 85 575 SER B O 1
ATOM 9220 N N . TYR B 1 576 ? 14.43 19.375 0.943 1 80.62 576 TYR B N 1
ATOM 9221 C CA . TYR B 1 576 ? 14.086 17.953 0.931 1 80.62 576 TYR B CA 1
ATOM 9222 C C . TYR B 1 576 ? 12.586 17.75 1.118 1 80.62 576 TYR B C 1
ATOM 9224 O O . TYR B 1 576 ? 11.852 18.703 1.361 1 80.62 576 TYR B O 1
ATOM 9232 N N . GLU B 1 577 ? 12.242 16.516 0.898 1 80.75 577 GLU B N 1
ATOM 9233 C CA . GLU B 1 577 ? 10.844 16.141 1.115 1 80.75 577 GLU B CA 1
ATOM 9234 C C . GLU B 1 577 ? 10.734 14.875 1.953 1 80.75 577 GLU B C 1
ATOM 9236 O O . GLU B 1 577 ? 11.383 13.867 1.659 1 80.75 577 GLU B O 1
ATOM 9241 N N . LEU B 1 578 ? 9.945 14.992 2.924 1 82.5 578 LEU B N 1
ATOM 9242 C CA . LEU B 1 578 ? 9.836 13.867 3.846 1 82.5 578 LEU B CA 1
ATOM 9243 C C . LEU B 1 578 ? 8.711 12.93 3.43 1 82.5 578 LEU B C 1
ATOM 9245 O O . LEU B 1 578 ? 8.5 11.891 4.059 1 82.5 578 LEU B O 1
ATOM 9249 N N . LYS B 1 579 ? 8.055 13.188 2.355 1 77.56 579 LYS B N 1
ATOM 9250 C CA . LYS B 1 579 ? 7.051 12.258 1.838 1 77.56 579 LYS B CA 1
ATOM 9251 C C . LYS B 1 579 ? 7.668 11.273 0.852 1 77.56 579 LYS B C 1
ATOM 9253 O O . LYS B 1 579 ? 7.941 11.625 -0.296 1 77.56 579 LYS B O 1
ATOM 9258 N N . PRO B 1 580 ? 7.809 10.094 1.226 1 74.19 580 PRO B N 1
ATOM 9259 C CA . PRO B 1 580 ? 8.523 9.148 0.372 1 74.19 580 PRO B CA 1
ATOM 9260 C C . PRO B 1 580 ? 7.727 8.758 -0.872 1 74.19 580 PRO B C 1
ATOM 9262 O O . PRO B 1 580 ? 8.312 8.453 -1.914 1 74.19 580 PRO B O 1
ATOM 9265 N N . TRP B 1 581 ? 6.359 8.625 -0.729 1 75.69 581 TRP B N 1
ATOM 9266 C CA . TRP B 1 581 ? 5.508 8.242 -1.853 1 75.69 581 TRP B CA 1
ATOM 9267 C C . TRP B 1 581 ? 4.121 8.867 -1.724 1 75.69 581 TRP B C 1
ATOM 9269 O O . TRP B 1 581 ? 3.871 9.656 -0.809 1 75.69 581 TRP B O 1
ATOM 9279 N N . LYS B 1 582 ? 3.359 8.523 -2.715 1 74.44 582 LYS B N 1
ATOM 9280 C CA . LYS B 1 582 ? 1.986 9.023 -2.682 1 74.44 582 LYS B CA 1
ATOM 9281 C C . LYS B 1 582 ? 1.277 8.594 -1.399 1 74.44 582 LYS B C 1
ATOM 9283 O O . LYS B 1 582 ? 1.405 7.445 -0.966 1 74.44 582 LYS B O 1
ATOM 9288 N N . ASP B 1 583 ? 0.68 9.57 -0.838 1 71 583 ASP B N 1
ATOM 9289 C CA . ASP B 1 583 ? 0.017 9.375 0.447 1 71 583 ASP B CA 1
ATOM 9290 C C . ASP B 1 583 ? -1.188 8.445 0.302 1 71 583 ASP B C 1
ATOM 9292 O O . ASP B 1 583 ? -1.881 8.469 -0.718 1 71 583 ASP B O 1
ATOM 9296 N N . TYR B 1 584 ? -1.325 7.434 1.272 1 70.62 584 TYR B N 1
ATOM 9297 C CA . TYR B 1 584 ? -2.643 6.82 1.396 1 70.62 584 TYR B CA 1
ATOM 9298 C C . TYR B 1 584 ? -3.707 7.871 1.695 1 70.62 584 TYR B C 1
ATOM 9300 O O . TYR B 1 584 ? -3.477 8.789 2.48 1 70.62 584 TYR B O 1
ATOM 9308 N N . PRO B 1 585 ? -4.812 7.914 1.291 1 63.31 585 PRO B N 1
ATOM 9309 C CA . PRO B 1 585 ? -5.422 6.926 0.401 1 63.31 585 PRO B CA 1
ATOM 9310 C C . PRO B 1 585 ? -5.215 7.25 -1.076 1 63.31 585 PRO B C 1
ATOM 9312 O O . PRO B 1 585 ? -5.684 6.516 -1.947 1 63.31 585 PRO B O 1
ATOM 9315 N N . ASP B 1 586 ? -4.469 8.344 -1.355 1 67.25 586 ASP B N 1
ATOM 9316 C CA . ASP B 1 586 ? -4.363 8.883 -2.709 1 67.25 586 ASP B CA 1
ATOM 9317 C C . ASP B 1 586 ? -3.775 7.848 -3.666 1 67.25 586 ASP B C 1
ATOM 9319 O O . ASP B 1 586 ? -3.842 8.016 -4.887 1 67.25 586 ASP B O 1
ATOM 9323 N N . ARG B 1 587 ? -3.273 6.801 -3.141 1 65.56 587 ARG B N 1
ATOM 9324 C CA . ARG B 1 587 ? -2.711 5.727 -3.953 1 65.56 587 ARG B CA 1
ATOM 9325 C C . ARG B 1 587 ? -3.785 5.07 -4.812 1 65.56 587 ARG B C 1
ATOM 9327 O O . ARG B 1 587 ? -3.49 4.531 -5.883 1 65.56 587 ARG B O 1
ATOM 9334 N N . HIS B 1 588 ? -4.973 5.09 -4.289 1 59.78 588 HIS B N 1
ATOM 9335 C CA . HIS B 1 588 ? -6.07 4.383 -4.938 1 59.78 588 HIS B CA 1
ATOM 9336 C C . HIS B 1 588 ? -6.996 5.348 -5.668 1 59.78 588 HIS B C 1
ATOM 9338 O O . HIS B 1 588 ? -7.758 4.941 -6.551 1 59.78 588 HIS B O 1
ATOM 9344 N N . TYR B 1 589 ? -7.055 6.609 -5.262 1 51.88 589 TYR B N 1
ATOM 9345 C CA . TYR B 1 589 ? -7.918 7.613 -5.871 1 51.88 589 TYR B CA 1
ATOM 9346 C C . TYR B 1 589 ? -7.105 8.781 -6.414 1 51.88 589 TYR B C 1
ATOM 9348 O O . TYR B 1 589 ? -6.758 9.703 -5.672 1 51.88 589 TYR B O 1
ATOM 9356 N N . PRO B 1 590 ? -6.512 8.547 -7.594 1 45.94 590 PRO B N 1
ATOM 9357 C CA . PRO B 1 590 ? -5.766 9.711 -8.062 1 45.94 590 PRO B CA 1
ATOM 9358 C C . PRO B 1 590 ? -6.625 10.969 -8.141 1 45.94 590 PRO B C 1
ATOM 9360 O O . PRO B 1 590 ? -7.781 10.906 -8.57 1 45.94 590 PRO B O 1
ATOM 9363 N N . TYR B 1 591 ? -6.449 11.914 -7.273 1 40.03 591 TYR B N 1
ATOM 9364 C CA . TYR B 1 591 ? -7.102 13.203 -7.477 1 40.03 591 TYR B CA 1
ATOM 9365 C C . TYR B 1 591 ? -6.773 13.766 -8.859 1 40.03 591 TYR B C 1
ATOM 9367 O O . TYR B 1 591 ? -5.691 13.516 -9.398 1 40.03 591 TYR B O 1
#

pLDDT: mean 88.42, std 16.58, range [20.25, 98.88]

Radius of gyration: 34.16 Å; Cα contacts (8 Å, |Δi|>4): 2098; chains: 2; bounding box: 74×105×97 Å

Secondary structure (DSSP, 8-state):
----------------TT--HHHHHHHHHHH-TT-HHHHHHHHHHHH-GGGGGS-HHHHHHHHHHHHHHHHHHH-TTSPP--HHHHHHHHHHHHHHHHTGGG----EEE-GGG--EEESEEEE-GGG-SSSSTT--SGGGS-HHHHHHHHHHHHIIIIIT---EEE--TTSTTHHHHHHHHHHHHHHTTSS-GGG-EEEEEE---SSHHHHHHHHHHHHHHHT-S-EEEEEETT--STHHHHHHH--SSSS-HHHHHHHHHHTTSEEEEEEE--S-HHHHHHHHHTT--SEEEE--BTTB-GGGTT-STTS-TTHHHHHHHHHTT-EEEE--TTTTTT-TTS-BHHHHHHHTTT--HHHHHHHHHHTHHHHSTT-----EEEEE-SSGGGGHHHHHHHHHHHTT-SHHHHHHHHHHHHHHHHHHH-HHHHHHTTTT---GGG-SS---HHHHHHHHHHHHHH--HHHHHHHHHHHHHHHHT--TTS-HHHHHHHH-HHHHHHS---PPPTT--GGGTTTTTS-HHHHHHHHHHHHHHHHHHSPP-TT----S-TT---S---S------GGGSB------SPPTTTTTS--/----------------TT--HHHHHHHHHHH-TT-HHHHHHHHHHHH-GGGGGS-HHHHHHHHHHHHHHHHHHH-TTSPP--HHHHHHHHHHHHHHHHTGGG----EEE-GGG--EEESEEEE-GGG-SSSSTT--SGGGS-HHHHHHHHHHHHIIIIIT---EEE--TTSTTHHHHHHHHHHHHHHTTSS-GGG-EEEEEE---SSHHHHHHHHHHHHHHHT-S-EEEEEETT--STHHHHHHH--SSSS-HHHHHHHHHHTTSEEEEEEE--S-HHHHHHHHHTT--SEEEE--BTTB-GGGTT-STTS-TTHHHHHHHHHTT-EEEE--TTTTTT-TTS-BHHHHHHHTTT--HHHHHHHHHHTHHHHSTT-----EEEEE-SSGGGGHHHHHHHHHHHTT-SHHHHHHHHHHHHHHHHHHH-HHHHHHTTTT---GGG-SS---HHHHHHHHHHHHHH--HHHHHHHHHHHHHHHHT--TTS-HHHHHHHH-HHHHHHS---PPPTT--GGGTTTTTS-HHHHHHHHHHHHHHHHHHSPP-TT----S-TT---S---S------GGGSB------SPPTTTTTS--

Foldseek 3Di:
DCPPPPDPDDPPLLCLDPDDLLVQLLVLCVVCVPDLLSSLCSNCVSQPNLLNPPDSLLSSLLSQLSNLLNVQCVDPQHDDAPSSLSSSQSSVLSNCVSVLQPQAFAFDQQFPLRDRAGQAAAEQLQLAQDFDQPDPACVVPDVVSLVQVLQQCCLCCVRHNRQEYEEELRSHLSLLSQLVSQVVCVVVVVDDPVSHQYEYEDAFDQDVVVSVVSVVSSCVSNVDQAHEEYAHEAPADPVSVCQADNDPDVDHPVVVVVVCCVVVRYPFYYYEYLYEQVSLQVVLVVLRHQAYEAADWPLAGQLHQLGDPQSRTNVVVLLSCVVSRHGYEYEPQCQRRLVQLFFFSQQQRLLPSLDGSVLLGSLCQCCVLVPPPSRGHHRHYYDYDLGNCSCSVVSVSSSCVVVVNCVVSNVRSSVSLVVLLCVQQNPVCVNAVSFQADALVQAPQFAGLSLLSSLLSCCRRQLSLVSLLVLLVLQVVLQVQADPVDDPVVSCVRVPVRSCSNRTHHQDDPPDDCCVPRRVRGDPVNRVVSNVSSVVSCVRNPDDDPPCPPPVPVPPPDDDPPDDDPDRNSRNHTSGHSRSDDGPPCVPPVD/DCPPPPDPDDPPLPCLDPDDLLVQLLVLCVVCVPDLLSSLCSNCVSQPNLLNPPDSLLSSLLSQLSNLLNVQCVDPQHDDAPSSLSSSQSSVLSNCVSVLQPQAFAFDQQFPLRDRAGQAAAEQLQLAQDFDQPDPACVVPDVVSLVQVLQQCCLCCVRHNRQEYEEELRSHLSLLSQLVSQVVCVVVVVDDPVSHQYEYEDAFDQDVVVSVVSVVSSCVSNVDQAHEEYAHEAPADPVVVCQADNPPDVDHNVVVVVVCCVVVRYPFYYYEYLYEQVSLQVVVVVLRHQAYEAADWPLAGQLHQLGDPQSRTNVVVLLSCVVSRHGYEYEPQCQSRLVQLFFFSQQQRLLPSLDGSVLLGSLCQCCVLVPPPSRGHSRHYYDYDLGNCSCSVVSVSSSCVVVVNCVVSNVRSSVSLVVLLCVQQNPVCVNAVSFQADALVQAPQFAGLSLLSSLLSCCRRQLSLVSLLVLQVLQVVLQVQADPVDDPVVSCVRVPVRSCSNRTHHQDDPPDDCCVPRRVRGDPVNRVVSNVSSVVSCVRNPDDDPPCPPPVPVPPPDDDPPDDDPDRNSRNHTSGHSRSDDGPPCVPPVD

Sequence (1182 aa):
MADSSLQPSDPKRLKISGIDLVDLAKNCVGRHPDSDIEIALAFVKETVPQFAKESNDRLVKVGRNVKSLVRNDADPDGIVLPIHAALELQVQECHLLSESASLKVPKVRFGKTNIEMPIITLGCMRFQQRWGDTVQTMNQVYSDCQDNLVAILRRAILDFGINHIETARGYGCSELQLGCAFQQLFATGEIKREDLILQTKVGPREDPNEFRKLMEQSFKALQVDYIDLFAFHGLNGDWQWEWMFGDKHKENCWSIIQEYKAAGKIKFIGFSTHGPTDLINKLIETDKFDYANVHHHFCGSYTASGDGPDHMGNISCLRKMKERDMGAFIISPCDKGGKIYEPSQKLRSLTLPDCEPMAFGLAWLWNLHRHDPHQAEAHTLTIGAARPSDLDQLAVAAHLQGKDEMFPKVVTVSKRLQQAQVDALGQDWLDSCYDGTIKAKDSLYMVEHNQLIWMYNCIKAWGMLAFAKDRYNTFVNNTKNYDPSLTHDENIDKIGRGGWGFTPGVVPQAGKDYFVDDLAGIPEKNRSRVKEAYDFVMKLCGPMPAGKEESKSACEEGAAPGPEKPKTPVAYQTSYELKPWKDYPDRHYPYMADSSLQPSDPKRLKISGIDLVDLAKNCVGRHPDSDIEIALAFVKETVPQFAKESNDRLVKVGRNVKSLVRNDADPDGIVLPIHAALELQVQECHLLSESASLKVPKVRFGKTNIEMPIITLGCMRFQQRWGDTVQTMNQVYSDCQDNLVAILRRAILDFGINHIETARGYGCSELQLGCAFQQLFATGEIKREDLILQTKVGPREDPNEFRKLMEQSFKALQVDYIDLFAFHGLNGDWQWEWMFGDKHKENCWSIIQEYKAAGKIKFIGFSTHGPTDLINKLIETDKFDYANVHHHFCGSYTASGDGPDHMGNISCLRKMKERDMGAFIISPCDKGGKIYEPSQKLRSLTLPDCEPMAFGLAWLWNLHRHDPHQAEAHTLTIGAARPSDLDQLAVAAHLQGKDEMFPKVVTVSKRLQQAQVDALGQDWLDSCYDGTIKAKDSLYMVEHNQLIWMYNCIKAWGMLAFAKDRYNTFVNNTKNYDPSLTHDENIDKIGRGGWGFTPGVVPQAGKDYFVDDLAGIPEKNRSRVKEAYDFVMKLCGPMPAGKEESKSACEEGAAPGPEKPKTPVAYQTSYELKPWKDYPDRHYPY

InterPro domains:
  IPR023210 NADP-dependent oxidoreductase domain [PF00248] (120-292)
  IPR053135 Aldo-Keto Reductase 2 Subfamily Oxidoreductase [PTHR43312] (109-401)

Nearest PDB structures (foldseek):
  4exb-assembly1_A  TM=7.733E-01  e=5.133E-10  Pseudomonas aeruginosa PAO1
  5az1-assembly1_A  TM=7.040E-01  e=6.371E-09  Bombyx mori
  1qwk-assembly1_A  TM=6.627E-01  e=3.165E-09  Caenorhabditis elegans
  3wcz-assembly1_A  TM=6.334E-01  e=2.883E-09  Bombyx mori
  1vcv-assembly1_A  TM=4.927E-01  e=2.590E+00  Pyrobaculum aerophilum

Organism: NCBI:txid303405

Solvent-accessible surface area (backbone atoms only — not comparable to full-atom values): 61590 Å² total; per-residue (Å²): 134,82,80,76,78,80,70,91,75,71,81,77,68,80,70,68,76,90,62,58,64,60,60,49,44,46,50,24,34,68,75,30,75,54,18,35,47,57,19,21,43,56,46,26,58,78,72,38,43,73,44,42,68,51,56,43,55,52,28,29,37,49,10,42,49,49,44,36,47,48,52,37,70,68,36,88,85,44,70,81,59,59,53,62,48,50,51,51,51,50,53,51,49,45,50,50,60,60,47,34,87,70,36,46,41,44,64,40,70,30,34,73,70,61,43,77,31,28,42,43,28,44,31,36,58,47,64,21,73,49,83,52,90,76,54,85,45,59,68,71,48,57,40,65,55,52,39,44,50,44,48,30,49,46,44,33,34,74,43,28,47,32,34,32,42,36,47,29,60,84,24,30,28,23,39,43,54,47,16,54,42,47,53,37,38,41,67,57,61,81,42,53,77,85,68,46,43,38,28,42,25,50,53,76,28,83,50,42,65,58,36,50,51,52,52,51,48,45,39,58,33,34,66,54,81,57,36,48,34,40,24,41,36,60,57,37,54,72,74,52,50,51,23,35,71,36,76,89,48,98,57,22,42,49,58,52,51,49,50,38,35,74,70,61,32,30,73,40,46,28,35,28,38,48,29,48,33,66,60,51,40,54,57,60,71,65,70,73,56,43,30,39,33,35,43,65,39,91,80,36,12,63,81,14,29,48,27,50,97,80,38,59,8,31,55,65,42,33,34,52,32,45,76,66,35,30,22,32,34,31,52,41,53,48,60,68,33,49,24,30,61,43,29,14,35,38,36,41,46,45,26,42,65,69,39,56,47,47,43,41,56,52,47,46,42,64,41,26,45,77,74,39,94,76,39,21,53,39,46,23,36,33,41,72,52,62,44,54,69,64,48,47,64,56,42,52,39,34,29,39,43,66,69,64,62,40,59,68,42,36,56,54,30,50,52,46,50,50,48,38,32,35,71,61,60,33,64,70,44,74,74,46,70,54,48,40,55,40,44,24,92,74,28,88,78,31,31,29,49,36,52,47,50,49,38,33,50,41,30,62,36,36,15,32,42,67,40,35,27,59,58,45,45,43,16,48,54,41,42,74,64,49,50,87,89,46,53,72,68,54,33,39,55,69,64,23,55,64,55,38,34,53,50,61,28,31,64,75,64,85,88,62,76,47,52,82,58,59,34,52,60,36,52,76,87,47,48,67,55,51,53,48,30,49,54,52,40,50,64,74,41,43,82,69,72,79,86,58,68,72,68,78,51,81,76,67,76,74,69,72,84,55,82,78,64,81,74,74,54,64,46,35,33,66,48,45,64,67,66,67,58,80,44,48,37,48,49,77,46,75,126,131,85,79,75,78,79,70,91,74,73,83,75,69,79,70,69,76,89,61,59,64,61,60,48,44,45,49,25,33,67,74,30,76,56,19,33,47,56,19,21,44,57,46,25,59,77,72,38,41,74,43,42,68,51,57,42,56,53,28,29,38,49,11,42,49,49,42,36,48,46,52,37,70,69,36,86,84,44,72,81,60,60,51,62,46,51,50,50,51,51,51,51,51,45,49,50,60,61,47,35,85,70,37,45,41,45,62,41,70,30,34,72,71,60,44,78,32,27,44,43,27,44,31,36,59,46,65,22,73,49,82,54,88,75,52,84,45,58,66,70,48,57,37,67,55,52,37,45,50,46,47,31,50,45,45,33,34,74,43,26,47,33,32,33,42,35,47,28,61,84,25,30,28,23,38,43,54,47,16,56,44,48,54,36,38,41,67,57,62,80,40,53,77,87,67,47,42,39,28,41,25,50,53,76,28,82,51,42,67,58,38,51,51,53,53,50,48,45,40,60,34,35,66,53,82,58,34,47,34,39,24,40,36,59,58,36,55,71,74,53,50,50,23,35,70,39,76,89,46,99,56,23,41,49,59,53,52,49,51,39,35,74,71,60,32,31,71,42,45,28,34,30,37,48,29,48,32,67,58,50,39,54,57,58,70,65,71,75,55,43,30,38,34,35,43,64,39,92,80,37,12,62,79,15,28,48,27,48,97,79,39,59,7,32,56,62,43,33,34,52,33,46,76,66,36,29,21,32,33,31,53,41,53,49,60,68,32,50,24,30,60,43,30,15,36,37,37,40,45,46,28,44,65,70,41,56,46,47,44,41,58,51,47,46,42,65,42,26,45,76,74,38,95,76,39,21,53,39,46,24,36,32,40,73,52,61,43,53,69,62,48,48,66,56,42,54,40,35,31,40,43,65,68,66,63,38,59,66,43,36,56,54,31,50,51,46,51,53,48,37,33,37,72,61,60,34,63,71,45,72,74,45,70,53,47,40,55,41,44,23,94,74,29,91,77,31,30,30,50,35,52,47,50,49,39,34,51,41,29,62,36,36,14,32,41,67,39,36,28,58,58,46,44,44,16,49,53,42,41,72,64,51,51,84,91,48,53,72,69,54,34,38,54,70,64,23,57,65,54,37,34,50,49,62,29,29,63,76,65,85,87,62,76,48,52,84,59,58,34,51,61,36,51,77,89,47,49,66,54,52,52,48,30,49,54,51,41,51,64,74,42,42,82,70,73,78,88,61,67,72,67,79,52,81,74,68,77,76,71,72,84,59,83,78,64,82,76,74,53,64,45,37,34,66,50,45,63,66,68,71,61,78,45,47,38,47,51,78,45,76,125